Protein 5WOX (pdb70)

Organism: Mycolicibacterium smegmatis (strain ATCC 700084 / mc(2)155) (NCBI:txid246196)

Radius of gyration: 14.68 Å; Cα contacts (8 Å, |Δi|>4): 313; chains: 1; bounding box: 38×28×42 Å

Secondary structure (DSSP, 8-state):
----EEEEEEEESS-HHHHHHHHHBTTTTGGGS--TTEEEEEEEE-SBSTT-EEEEEEEEETTEEEEEEEEEEEETTEEEEEESSSS-EEEEEEEEETTEEEEEEEEE---SS-HHHHHHTS--HHHHHHHHHHHHHHHHHHHH-

InterPro domains:
  IPR014488 Uncharacterised conserved protein UCP017371 [PIRSF017371] (1-144)
  IPR019587 Polyketide cyclase/dehydrase [PF10604] (4-144)
  IPR023393 START-like domain superfamily [G3DSA:3.30.530.20] (7-145)

Solvent-accessible surface area: 7552 Å² total; per-residue (Å²): 244,71,132,73,23,2,56,22,80,30,127,4,94,19,114,20,47,52,0,23,55,10,9,14,28,1,78,84,12,9,42,150,3,38,16,114,35,20,72,60,45,103,36,94,104,54,0,141,16,68,42,2,20,0,29,12,115,7,80,22,75,189,80,80,69,20,83,6,82,1,60,3,64,34,64,66,90,37,0,44,8,110,14,73,82,37,77,16,42,6,36,4,53,2,43,103,36,85,152,11,1,19,0,62,1,64,3,24,50,54,44,124,56,52,59,151,27,8,96,108,152,46,26,28,5,128,17,2,119,104,0,14,55,54,0,0,78,47,0,58,114,67,38,78,109

Structure (mmCIF, N/CA/C/O backbone):
data_5WOX
#
_entry.id   5WOX
#
loop_
_atom_site.group_PDB
_atom_site.id
_atom_site.type_symbol
_atom_site.label_atom_id
_atom_site.label_alt_id
_atom_site.label_comp_id
_atom_site.label_asym_id
_atom_site.label_entity_id
_atom_site.label_seq_id
_atom_site.pdbx_PDB_ins_code
_atom_site.Cartn_x
_atom_site.Cartn_y
_atom_site.Cartn_z
_atom_site.occupancy
_atom_site.B_iso_or_equiv
_atom_site.auth_seq_id
_atom_site.auth_comp_id
_atom_site.auth_asym_id
_atom_site.auth_atom_id
_atom_site.pdbx_PDB_model_num
ATOM 1 N N . MET A 1 1 ? -0.847 9.769 4.693 1.00 0.00 1 MET A N 1
ATOM 2 C CA . MET A 1 1 ? 0.315 9.025 4.224 1.00 0.00 1 MET A CA 1
ATOM 3 C C . MET A 1 1 ? 1.044 8.355 5.381 1.00 0.00 1 MET A C 1
ATOM 4 O O . MET A 1 1 ? 1.401 9.007 6.363 1.00 0.00 1 MET A O 1
ATOM 20 N N . GLY A 1 2 ? 1.264 7.050 5.260 1.00 0.00 2 GLY A N 1
ATOM 21 C CA . GLY A 1 2 ? 1.960 6.291 6.292 1.00 0.00 2 GLY A CA 1
ATOM 22 C C . GLY A 1 2 ? 3.442 6.153 5.968 1.00 0.00 2 GLY A C 1
ATOM 23 O O . GLY A 1 2 ? 3.983 6.904 5.157 1.00 0.00 2 GLY A O 1
ATOM 27 N N . GLN A 1 3 ? 4.094 5.188 6.608 1.00 0.00 3 GLN A N 1
ATOM 28 C CA . GLN A 1 3 ? 5.515 4.948 6.387 1.00 0.00 3 GLN A CA 1
ATOM 29 C C . GLN A 1 3 ? 5.892 3.514 6.739 1.00 0.00 3 GLN A C 1
ATOM 30 O O . GLN A 1 3 ? 5.461 2.982 7.761 1.00 0.00 3 GLN A O 1
ATOM 44 N N . VAL A 1 4 ? 6.700 2.894 5.886 1.00 0.00 4 VAL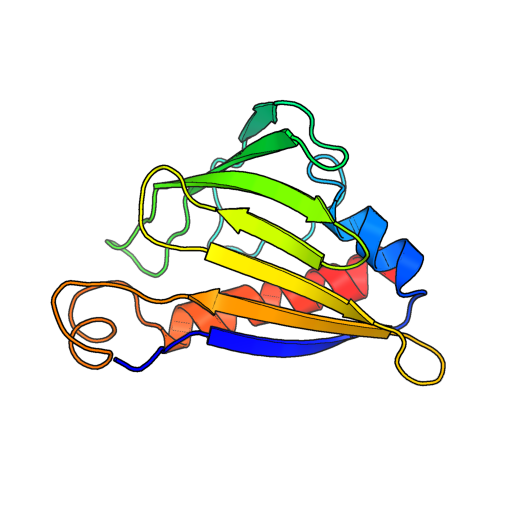 A N 1
ATOM 45 C CA . VAL A 1 4 ? 7.205 1.551 6.146 1.00 0.00 4 VAL A CA 1
ATOM 46 C C . VAL A 1 4 ? 8.726 1.512 6.079 1.00 0.00 4 VAL A C 1
ATOM 47 O O . VAL A 1 4 ? 9.344 2.268 5.329 1.00 0.00 4 VAL A O 1
ATOM 60 N N . SER A 1 5 ? 9.326 0.626 6.867 1.00 0.00 5 SER A N 1
ATOM 61 C CA . SER A 1 5 ? 10.777 0.578 7.002 1.00 0.00 5 SER A CA 1
ATOM 62 C C . SER A 1 5 ? 11.224 -0.704 7.693 1.00 0.00 5 SER A C 1
ATOM 63 O O . SER A 1 5 ? 10.433 -1.366 8.365 1.00 0.00 5 SER A O 1
ATOM 71 N N . ALA A 1 6 ? 12.496 -1.049 7.523 1.00 0.00 6 ALA A N 1
ATOM 72 C CA . ALA A 1 6 ? 13.080 -2.187 8.221 1.00 0.00 6 ALA A CA 1
ATOM 73 C C . ALA A 1 6 ? 13.692 -1.764 9.550 1.00 0.00 6 ALA A C 1
ATOM 74 O O . ALA A 1 6 ? 14.701 -1.060 9.584 1.00 0.00 6 ALA A O 1
ATOM 81 N N . VAL A 1 7 ? 13.075 -2.197 10.645 1.00 0.00 7 VAL A N 1
ATOM 82 C CA . VAL A 1 7 ? 13.505 -1.791 11.978 1.00 0.00 7 VAL A CA 1
ATOM 83 C C . VAL A 1 7 ? 13.980 -2.988 12.791 1.00 0.00 7 VAL A C 1
ATOM 84 O O . VAL A 1 7 ? 13.284 -3.999 12.890 1.00 0.00 7 VAL A O 1
ATOM 97 N N . SER A 1 8 ? 15.169 -2.868 13.372 1.00 0.00 8 SER A N 1
ATOM 98 C CA . SER A 1 8 ? 15.679 -3.880 14.289 1.00 0.00 8 SER A CA 1
ATOM 99 C C . SER A 1 8 ? 16.552 -3.254 15.369 1.00 0.00 8 SER A C 1
ATOM 100 O O . SER A 1 8 ? 17.380 -2.388 15.087 1.00 0.00 8 SER A O 1
ATOM 108 N N . THR A 1 9 ? 16.363 -3.699 16.607 1.00 0.00 9 THR A N 1
ATOM 109 C CA . THR A 1 9 ? 17.163 -3.215 17.726 1.00 0.00 9 THR A CA 1
ATOM 110 C C . THR A 1 9 ? 18.028 -4.327 18.306 1.00 0.00 9 THR A C 1
ATOM 111 O O . THR A 1 9 ? 17.525 -5.388 18.675 1.00 0.00 9 THR A O 1
ATOM 122 N N . VAL A 1 10 ? 19.330 -4.077 18.384 1.00 0.00 10 VAL A N 1
ATOM 123 C CA . VAL A 1 10 ? 20.274 -5.074 18.875 1.00 0.00 10 VAL A CA 1
ATOM 124 C C . VAL A 1 10 ? 21.030 -4.564 20.095 1.00 0.00 10 VAL A C 1
ATOM 125 O O . VAL A 1 10 ? 21.539 -3.443 20.097 1.00 0.00 10 VAL A O 1
ATOM 138 N N . LEU A 1 11 ? 21.100 -5.393 21.131 1.00 0.00 11 LEU A N 1
ATOM 139 C CA . LEU A 1 11 ? 21.837 -5.046 22.341 1.00 0.00 11 LEU A CA 1
ATOM 140 C C . LEU A 1 11 ? 23.338 -5.207 22.136 1.00 0.00 11 LEU A C 1
ATOM 141 O O . LEU A 1 11 ? 23.791 -6.170 21.518 1.00 0.00 11 LEU A O 1
ATOM 157 N N . ILE A 1 12 ? 24.106 -4.257 22.659 1.00 0.00 12 ILE A N 1
ATOM 158 C CA . ILE A 1 12 ? 25.556 -4.273 22.506 1.00 0.00 12 ILE A CA 1
ATOM 159 C C . ILE A 1 12 ? 26.253 -4.165 23.856 1.00 0.00 12 ILE A C 1
ATOM 160 O O . ILE A 1 12 ? 25.920 -3.304 24.671 1.00 0.00 12 ILE A O 1
ATOM 176 N N . ASN A 1 13 ? 27.222 -5.044 24.088 1.00 0.00 13 ASN A N 1
ATOM 177 C CA . ASN A 1 13 ? 28.004 -5.017 25.318 1.00 0.00 13 ASN A CA 1
ATOM 178 C C . ASN A 1 13 ? 29.104 -3.966 25.248 1.00 0.00 13 ASN A C 1
ATOM 179 O O . ASN A 1 13 ? 30.291 -4.294 25.258 1.00 0.00 13 ASN A O 1
ATOM 190 N N . ALA A 1 14 ? 28.704 -2.701 25.177 1.00 0.00 14 ALA A N 1
ATOM 191 C CA . ALA A 1 14 ? 29.656 -1.601 25.068 1.00 0.00 14 ALA A CA 1
ATOM 192 C C . ALA A 1 14 ? 28.984 -0.263 25.347 1.00 0.00 14 ALA A C 1
ATOM 193 O O . ALA A 1 14 ? 27.778 -0.110 25.155 1.00 0.00 14 ALA A O 1
ATOM 200 N N . GLU A 1 15 ? 29.773 0.706 25.800 1.00 0.00 15 GLU A N 1
ATOM 201 C CA . GLU A 1 15 ? 29.273 2.055 26.033 1.00 0.00 15 GLU A CA 1
ATOM 202 C C . GLU A 1 15 ? 28.627 2.627 24.777 1.00 0.00 15 GLU A C 1
ATOM 203 O O . GLU A 1 15 ? 29.185 2.534 23.683 1.00 0.00 15 GLU A O 1
ATOM 215 N N . PRO A 1 16 ? 27.449 3.219 24.941 1.00 0.00 16 PRO A N 1
ATOM 216 C CA . PRO A 1 16 ? 26.680 3.721 23.808 1.00 0.00 16 PRO A CA 1
ATOM 217 C C . PRO A 1 16 ? 27.399 4.876 23.123 1.00 0.00 16 PRO A C 1
ATOM 218 O O . PRO A 1 16 ? 27.245 5.089 21.920 1.00 0.00 16 PRO A O 1
ATOM 229 N N . ALA A 1 17 ? 28.185 5.619 23.894 1.00 0.00 17 ALA A N 1
ATOM 230 C CA . ALA A 1 17 ? 29.020 6.679 23.342 1.00 0.00 17 ALA A CA 1
ATOM 231 C C . ALA A 1 17 ? 30.117 6.109 22.452 1.00 0.00 17 ALA A C 1
ATOM 232 O O . ALA A 1 17 ? 30.423 6.663 21.396 1.00 0.00 17 ALA A O 1
ATOM 239 N N . ALA A 1 18 ? 30.706 5.000 22.885 1.00 0.00 18 ALA A N 1
ATOM 240 C CA . ALA A 1 18 ? 31.722 4.314 22.095 1.00 0.00 18 ALA A CA 1
ATOM 241 C C . ALA A 1 18 ? 31.127 3.728 20.822 1.00 0.00 18 ALA A C 1
ATOM 242 O O . ALA A 1 18 ? 31.741 3.780 19.756 1.00 0.00 18 ALA A O 1
ATOM 249 N N . VAL A 1 19 ? 29.927 3.169 20.938 1.00 0.00 19 VAL A N 1
ATOM 250 C CA . VAL A 1 19 ? 29.220 2.624 19.785 1.00 0.00 19 VAL A CA 1
ATOM 251 C C . VAL A 1 19 ? 28.849 3.723 18.798 1.00 0.00 19 VAL A C 1
ATOM 252 O O . VAL A 1 19 ? 28.936 3.536 17.584 1.00 0.00 19 VAL A O 1
ATOM 265 N N . LEU A 1 20 ? 28.434 4.870 19.325 1.00 0.00 20 LEU A N 1
ATOM 266 C CA . LEU A 1 20 ? 28.133 6.030 18.495 1.00 0.00 20 LEU A CA 1
ATOM 267 C C . LEU A 1 20 ? 29.341 6.442 17.664 1.00 0.00 20 LEU A C 1
ATOM 268 O O . LEU A 1 20 ? 29.235 6.645 16.455 1.00 0.00 20 LEU A O 1
ATOM 284 N N . ALA A 1 21 ? 30.490 6.565 18.321 1.00 0.00 21 ALA A N 1
ATOM 285 C CA . ALA A 1 21 ? 31.737 6.873 17.631 1.00 0.00 21 ALA A CA 1
ATOM 286 C C . ALA A 1 21 ? 32.071 5.808 16.595 1.00 0.00 21 ALA A C 1
ATOM 287 O O . ALA A 1 21 ? 32.507 6.120 15.487 1.00 0.00 21 ALA A O 1
ATOM 294 N N . ALA A 1 22 ? 31.863 4.547 16.961 1.00 0.00 22 ALA A N 1
ATOM 295 C CA . ALA A 1 22 ? 32.122 3.434 16.056 1.00 0.00 22 ALA A CA 1
ATOM 296 C C . ALA A 1 22 ? 31.252 3.525 14.809 1.00 0.00 22 ALA A C 1
ATOM 297 O O . ALA A 1 22 ? 31.709 3.243 13.701 1.00 0.00 22 ALA A O 1
ATOM 304 N N . ILE A 1 23 ? 29.998 3.919 14.995 1.00 0.00 23 ILE A N 1
ATOM 305 C CA . ILE A 1 23 ? 29.084 4.122 13.877 1.00 0.00 23 ILE A CA 1
ATOM 306 C C . ILE A 1 23 ? 29.546 5.270 12.990 1.00 0.00 23 ILE A C 1
ATOM 307 O O . ILE A 1 23 ? 29.488 5.181 11.763 1.00 0.00 23 ILE A O 1
ATOM 323 N N . SER A 1 24 ? 30.004 6.349 13.616 1.00 0.00 24 SER A N 1
ATOM 324 C CA . SER A 1 24 ? 30.469 7.521 12.884 1.00 0.00 24 SER A CA 1
ATOM 325 C C . SER A 1 24 ? 31.815 7.258 12.222 1.00 0.00 24 SER A C 1
ATOM 326 O O . SER A 1 24 ? 32.248 8.014 11.352 1.00 0.00 24 SER A O 1
ATOM 334 N N . ASP A 1 25 ? 32.474 6.182 12.639 1.00 0.00 25 ASP A N 1
ATOM 335 C CA . ASP A 1 25 ? 33.708 5.743 11.998 1.00 0.00 25 ASP A CA 1
ATOM 336 C C . ASP A 1 25 ? 33.418 4.904 10.761 1.00 0.00 25 ASP A C 1
ATOM 337 O O . ASP A 1 25 ? 33.004 3.749 10.865 1.00 0.00 25 ASP A O 1
ATOM 346 N N . TYR A 1 26 ? 33.637 5.490 9.589 1.00 0.00 26 TYR A N 1
ATOM 347 C CA . TYR A 1 26 ? 33.369 4.808 8.328 1.00 0.00 26 TYR A CA 1
ATOM 348 C C . TYR A 1 26 ? 34.662 4.380 7.647 1.00 0.00 26 TYR A C 1
ATOM 349 O O . TYR A 1 26 ? 34.703 4.195 6.431 1.00 0.00 26 TYR A O 1
ATOM 367 N N . GLN A 1 27 ? 35.718 4.224 8.438 1.00 0.00 27 GLN A N 1
ATOM 368 C CA . GLN A 1 27 ? 37.044 3.945 7.900 1.00 0.00 27 GLN A CA 1
ATOM 369 C C . GLN A 1 27 ? 37.582 2.618 8.421 1.00 0.00 27 GLN A C 1
ATOM 370 O O . GLN A 1 27 ? 38.130 1.818 7.662 1.00 0.00 27 GLN A O 1
ATOM 384 N N . THR A 1 28 ? 37.422 2.390 9.720 1.00 0.00 28 THR A N 1
ATOM 385 C CA . THR A 1 28 ? 38.014 1.228 10.372 1.00 0.00 28 THR A CA 1
ATOM 386 C C . THR A 1 28 ? 36.942 0.320 10.960 1.00 0.00 28 THR A C 1
ATOM 387 O O . THR A 1 28 ? 37.189 -0.856 11.229 1.00 0.00 28 THR A O 1
ATOM 398 N N . VAL A 1 29 ? 35.749 0.872 11.157 1.00 0.00 29 VAL A N 1
ATOM 399 C CA . VAL A 1 29 ? 34.644 0.119 11.737 1.00 0.00 29 VAL A CA 1
ATOM 400 C C . VAL A 1 29 ? 33.658 -0.327 10.665 1.00 0.00 29 VAL A C 1
ATOM 401 O O . VAL A 1 29 ? 33.356 -1.514 10.541 1.00 0.00 29 VAL A O 1
ATOM 414 N N . ARG A 1 30 ? 33.159 0.632 9.892 1.00 0.00 30 ARG A N 1
ATOM 415 C CA . ARG A 1 30 ? 32.051 0.380 8.978 1.00 0.00 30 ARG A CA 1
ATOM 416 C C . ARG A 1 30 ? 32.374 -0.761 8.022 1.00 0.00 30 ARG A C 1
ATOM 417 O O . ARG A 1 30 ? 31.558 -1.659 7.814 1.00 0.00 30 ARG A O 1
ATOM 438 N N . PRO A 1 31 ? 33.569 -0.720 7.442 1.00 0.00 31 PRO A N 1
ATOM 439 C CA . PRO A 1 31 ? 33.952 -1.675 6.409 1.00 0.00 31 PRO A CA 1
ATOM 440 C C . PRO A 1 31 ? 34.470 -2.970 7.021 1.00 0.00 31 PRO A C 1
ATOM 441 O O . PRO A 1 31 ? 34.962 -3.849 6.314 1.00 0.00 31 PRO A O 1
ATOM 452 N N . LYS A 1 32 ? 34.358 -3.081 8.340 1.00 0.00 32 LYS A N 1
ATOM 453 C CA . LYS A 1 32 ? 34.736 -4.302 9.041 1.00 0.00 32 LYS A CA 1
ATOM 454 C C . LYS A 1 32 ? 33.518 -4.992 9.642 1.00 0.00 32 LYS A C 1
ATOM 455 O O . LYS A 1 32 ? 33.631 -6.063 10.239 1.00 0.00 32 LYS A O 1
ATOM 474 N N . ILE A 1 33 ? 32.354 -4.373 9.481 1.00 0.00 33 ILE A N 1
ATOM 475 C CA . ILE A 1 33 ? 31.116 -4.914 10.029 1.00 0.00 33 ILE A CA 1
ATOM 476 C C . ILE A 1 33 ? 30.097 -5.181 8.928 1.00 0.00 33 ILE A C 1
ATOM 477 O O . ILE A 1 33 ? 28.919 -5.412 9.202 1.00 0.00 33 ILE A O 1
ATOM 493 N N . LEU A 1 34 ? 30.557 -5.148 7.682 1.00 0.00 34 LEU A N 1
ATOM 494 C CA . LEU A 1 34 ? 29.679 -5.351 6.536 1.00 0.00 34 LEU A CA 1
ATOM 495 C C . LEU A 1 34 ? 29.403 -6.831 6.309 1.00 0.00 34 LEU A C 1
ATOM 496 O O . LEU A 1 34 ? 30.256 -7.679 6.573 1.00 0.00 34 LEU A O 1
ATOM 512 N N . SER A 1 35 ? 28.207 -7.136 5.818 1.00 0.00 35 SER A N 1
ATOM 513 C CA . SER A 1 35 ? 27.844 -8.508 5.480 1.00 0.00 35 SER A CA 1
ATOM 514 C C . SER A 1 35 ? 28.336 -8.881 4.087 1.00 0.00 35 SER A C 1
ATOM 515 O O . SER A 1 35 ? 28.964 -8.073 3.403 1.00 0.00 35 SER A O 1
ATOM 523 N N . SER A 1 36 ? 28.045 -10.109 3.672 1.00 0.00 36 SER A N 1
ATOM 524 C CA . SER A 1 36 ? 28.491 -10.605 2.376 1.00 0.00 36 SER A CA 1
ATOM 525 C C . SER A 1 36 ? 27.695 -9.974 1.241 1.00 0.00 36 SER A C 1
ATOM 526 O O . SER A 1 36 ? 28.002 -10.178 0.066 1.00 0.00 36 SER A O 1
ATOM 534 N N . HIS A 1 37 ? 26.671 -9.207 1.598 1.00 0.00 37 HIS A N 1
ATOM 535 C CA . HIS A 1 37 ? 25.829 -8.543 0.610 1.00 0.00 37 HIS A CA 1
ATOM 536 C C . HIS A 1 37 ? 26.413 -7.196 0.206 1.00 0.00 37 HIS A C 1
ATOM 537 O O . HIS A 1 37 ? 25.907 -6.536 -0.702 1.00 0.00 37 HIS A O 1
ATOM 551 N N . TYR A 1 38 ? 27.482 -6.792 0.884 1.00 0.00 38 TYR A N 1
ATOM 552 C CA . TYR A 1 38 ? 28.154 -5.534 0.578 1.00 0.00 38 TYR A CA 1
ATOM 553 C C . TYR A 1 38 ? 29.383 -5.764 -0.292 1.00 0.00 38 TYR A C 1
ATOM 554 O O . TYR A 1 38 ? 30.104 -6.746 -0.117 1.00 0.00 38 TYR A O 1
ATOM 572 N N . SER A 1 39 ? 29.615 -4.853 -1.230 1.00 0.00 39 SER A N 1
ATOM 573 C CA . SER A 1 39 ? 30.791 -4.921 -2.090 1.00 0.00 39 SER A CA 1
ATOM 574 C C . SER A 1 39 ? 31.112 -3.560 -2.694 1.00 0.00 39 SER A C 1
ATOM 575 O O . SER A 1 39 ? 30.212 -2.777 -2.997 1.00 0.00 39 SER A O 1
ATOM 583 N N . GLY A 1 40 ? 32.400 -3.285 -2.868 1.00 0.00 40 GLY A N 1
ATOM 584 C CA . GLY A 1 40 ? 32.839 -2.075 -3.552 1.00 0.00 40 GLY A CA 1
ATOM 585 C C . GLY A 1 40 ? 32.718 -0.855 -2.648 1.00 0.00 40 GLY A C 1
ATOM 586 O O . GLY A 1 40 ? 32.488 0.259 -3.119 1.00 0.00 40 GLY A O 1
ATOM 590 N N . TYR A 1 41 ? 32.874 -1.072 -1.346 1.00 0.00 41 TYR A N 1
ATOM 591 C CA . TYR A 1 41 ? 32.800 0.012 -0.375 1.00 0.00 41 TYR A CA 1
ATOM 592 C C . TYR A 1 41 ? 33.940 1.004 -0.567 1.00 0.00 41 TYR A C 1
ATOM 593 O O . TYR A 1 41 ? 35.110 0.622 -0.591 1.00 0.00 41 TYR A O 1
ATOM 611 N N . GLN A 1 42 ? 33.592 2.279 -0.705 1.00 0.00 42 GLN A N 1
ATOM 612 C CA . GLN A 1 42 ? 34.588 3.331 -0.873 1.00 0.00 42 GLN A CA 1
ATOM 613 C C . GLN A 1 42 ? 34.145 4.621 -0.194 1.00 0.00 42 GLN A C 1
ATOM 614 O O . GLN A 1 42 ? 33.082 5.161 -0.501 1.00 0.00 42 GLN A O 1
ATOM 628 N N . VAL A 1 43 ? 34.966 5.110 0.729 1.00 0.00 43 VAL A N 1
ATOM 629 C CA . VAL A 1 43 ? 34.745 6.418 1.335 1.00 0.00 43 VAL A CA 1
ATOM 630 C C . VAL A 1 43 ? 35.122 7.539 0.375 1.00 0.00 43 VAL A C 1
ATOM 631 O O . VAL A 1 43 ? 36.227 7.561 -0.166 1.00 0.00 43 VAL A O 1
ATOM 644 N N . LEU A 1 44 ? 34.197 8.470 0.169 1.00 0.00 44 LEU A N 1
ATOM 645 C CA . LEU A 1 44 ? 34.399 9.553 -0.786 1.00 0.00 44 LEU A CA 1
ATOM 646 C C . LEU A 1 44 ? 34.813 10.839 -0.082 1.00 0.00 44 LEU A C 1
ATOM 647 O O . LEU A 1 44 ? 35.590 11.629 -0.619 1.00 0.00 44 LEU A O 1
ATOM 663 N N . GLU A 1 45 ? 34.292 11.042 1.123 1.00 0.00 45 GLU A N 1
ATOM 664 C CA . GLU A 1 45 ? 34.612 12.230 1.906 1.00 0.00 45 GLU A CA 1
ATOM 665 C C . GLU A 1 45 ? 34.596 11.927 3.398 1.00 0.00 45 GLU A C 1
ATOM 666 O O . GLU A 1 45 ? 33.692 11.254 3.895 1.00 0.00 45 GLU A O 1
ATOM 678 N N . GLY A 1 46 ? 35.600 12.427 4.109 1.00 0.00 46 GLY A N 1
ATOM 679 C CA . GLY A 1 46 ? 35.634 12.327 5.564 1.00 0.00 46 GLY A CA 1
ATOM 680 C C . GLY A 1 46 ? 35.840 10.886 6.012 1.00 0.00 46 GLY A C 1
ATOM 681 O O . GLY A 1 46 ? 36.842 10.256 5.670 1.00 0.00 46 GLY A O 1
ATOM 685 N N . GLY A 1 47 ? 34.887 10.368 6.779 1.00 0.00 47 GLY A N 1
ATOM 686 C CA . GLY A 1 47 ? 34.983 9.014 7.311 1.00 0.00 47 GLY A CA 1
ATOM 687 C C . GLY A 1 47 ? 34.947 9.017 8.834 1.00 0.00 47 GLY A C 1
ATOM 688 O O . GLY A 1 47 ? 34.959 7.962 9.468 1.00 0.00 47 GLY A O 1
ATOM 692 N N . GLN A 1 48 ? 34.903 10.210 9.417 1.00 0.00 48 GLN A N 1
ATOM 693 C CA . GLN A 1 48 ? 34.907 10.355 10.868 1.00 0.00 48 GLN A CA 1
ATOM 694 C C . GLN A 1 48 ? 33.966 11.467 11.314 1.00 0.00 48 GLN A C 1
ATOM 695 O O . GLN A 1 48 ? 34.403 12.573 11.630 1.00 0.00 48 GLN A O 1
ATOM 709 N N . GLY A 1 49 ? 32.672 11.166 11.336 1.00 0.00 49 GLY A N 1
ATOM 710 C CA . GLY A 1 49 ? 31.680 12.090 11.872 1.00 0.00 49 GLY A CA 1
ATOM 711 C C . GLY A 1 49 ? 30.819 12.679 10.762 1.00 0.00 49 GLY A C 1
ATOM 712 O O . GLY A 1 49 ? 30.814 12.181 9.637 1.00 0.00 49 GLY A O 1
ATOM 716 N N . ALA A 1 50 ? 30.092 13.743 11.086 1.00 0.00 50 ALA A N 1
ATOM 717 C CA . ALA A 1 50 ? 29.149 14.341 10.148 1.00 0.00 50 ALA A CA 1
ATOM 718 C C . ALA A 1 50 ? 29.870 14.935 8.945 1.00 0.00 50 ALA A C 1
ATOM 719 O O . ALA A 1 50 ? 30.963 15.485 9.075 1.00 0.00 50 ALA A O 1
ATOM 726 N N . GLY A 1 51 ? 29.251 14.821 7.775 1.00 0.00 51 GLY A N 1
ATOM 727 C CA . GLY A 1 51 ? 29.851 15.311 6.540 1.00 0.00 51 GLY A CA 1
ATOM 728 C C . GLY A 1 51 ? 30.494 14.176 5.753 1.00 0.00 51 GLY A C 1
ATOM 729 O O . GLY A 1 51 ? 30.877 14.350 4.596 1.00 0.00 51 GLY A O 1
ATOM 733 N N . THR A 1 52 ? 30.611 13.014 6.387 1.00 0.00 52 THR A N 1
ATOM 734 C CA . THR A 1 52 ? 31.163 11.835 5.731 1.00 0.00 52 THR A CA 1
ATOM 735 C C . THR A 1 52 ? 30.292 11.399 4.559 1.00 0.00 52 THR A C 1
ATOM 736 O O . THR A 1 52 ? 29.068 11.334 4.673 1.00 0.00 52 THR A O 1
ATOM 747 N N . VAL A 1 53 ? 30.931 11.100 3.433 1.00 0.00 53 VAL A N 1
ATOM 748 C CA . VAL A 1 53 ? 30.239 10.512 2.292 1.00 0.00 53 VAL A CA 1
ATOM 749 C C . VAL A 1 53 ? 30.905 9.215 1.853 1.00 0.00 53 VAL A C 1
ATOM 750 O O . VAL A 1 53 ? 32.124 9.154 1.695 1.00 0.00 53 VAL A O 1
ATOM 763 N N . ALA A 1 54 ? 30.097 8.178 1.657 1.00 0.00 54 ALA A N 1
ATOM 764 C CA . ALA A 1 54 ? 30.611 6.869 1.271 1.00 0.00 54 ALA A CA 1
ATOM 765 C C . ALA A 1 54 ? 29.647 6.154 0.333 1.00 0.00 54 ALA A C 1
ATOM 766 O O . ALA A 1 54 ? 28.439 6.390 0.370 1.00 0.00 54 ALA A O 1
ATOM 773 N N . THR A 1 55 ? 30.188 5.279 -0.508 1.00 0.00 55 THR A N 1
ATOM 774 C CA . THR A 1 55 ? 29.390 4.591 -1.516 1.00 0.00 55 THR A CA 1
ATOM 775 C C . THR A 1 55 ? 29.730 3.107 -1.569 1.00 0.00 55 THR A C 1
ATOM 776 O O . THR A 1 55 ? 30.869 2.712 -1.317 1.00 0.00 55 THR A O 1
ATOM 787 N N . TRP A 1 56 ? 28.737 2.289 -1.899 1.00 0.00 56 TRP A N 1
ATOM 788 C CA . TRP A 1 56 ? 28.923 0.844 -1.961 1.00 0.00 56 TRP A CA 1
ATOM 789 C C . TRP A 1 56 ? 27.784 0.173 -2.717 1.00 0.00 56 TRP A C 1
ATOM 790 O O . TRP A 1 56 ? 26.748 0.788 -2.970 1.00 0.00 56 TRP A O 1
ATOM 811 N N . LYS A 1 57 ? 27.982 -1.090 -3.077 1.00 0.00 57 LYS A N 1
ATOM 812 C CA . LYS A 1 57 ? 26.927 -1.886 -3.693 1.00 0.00 57 LYS A CA 1
ATOM 813 C C . LYS A 1 57 ? 26.280 -2.822 -2.680 1.00 0.00 57 LYS A C 1
ATOM 814 O O . LYS A 1 57 ? 26.968 -3.473 -1.894 1.00 0.00 57 LYS A O 1
ATOM 833 N N . LEU A 1 58 ? 24.953 -2.884 -2.704 1.00 0.00 58 LEU A N 1
ATOM 834 C CA . LEU A 1 58 ? 24.213 -3.803 -1.846 1.00 0.00 58 LEU A CA 1
ATOM 835 C C . LEU A 1 58 ? 23.421 -4.809 -2.671 1.00 0.00 58 LEU A C 1
ATOM 836 O O . LEU A 1 58 ? 22.441 -4.454 -3.327 1.00 0.00 58 LEU A O 1
ATOM 852 N N . GLN A 1 59 ? 23.850 -6.066 -2.634 1.00 0.00 59 GLN A N 1
ATOM 853 C CA . GLN A 1 59 ? 23.265 -7.100 -3.478 1.00 0.00 59 GLN A CA 1
ATOM 854 C C . GLN A 1 59 ? 22.283 -7.961 -2.694 1.00 0.00 59 GLN A C 1
ATOM 855 O O . GLN A 1 59 ? 22.684 -8.859 -1.953 1.00 0.00 59 GLN A O 1
ATOM 869 N N . ALA A 1 60 ? 20.995 -7.683 -2.861 1.00 0.00 60 ALA A N 1
ATOM 870 C CA . ALA A 1 60 ? 19.951 -8.464 -2.208 1.00 0.00 60 ALA A CA 1
ATOM 871 C C . ALA A 1 60 ? 19.864 -9.867 -2.794 1.00 0.00 60 ALA A C 1
ATOM 872 O O . ALA A 1 60 ? 19.691 -10.845 -2.067 1.00 0.00 60 ALA A O 1
ATOM 879 N N . THR A 1 61 ? 19.986 -9.960 -4.114 1.00 0.00 61 THR A N 1
ATOM 880 C CA . THR A 1 61 ? 20.049 -11.251 -4.789 1.00 0.00 61 THR A CA 1
ATOM 881 C C . THR A 1 61 ? 20.770 -11.140 -6.126 1.00 0.00 61 THR A C 1
ATOM 882 O O . THR A 1 61 ? 21.381 -10.115 -6.429 1.00 0.00 61 THR A O 1
ATOM 893 N N . LYS A 1 62 ? 20.694 -12.200 -6.924 1.00 0.00 62 LYS A N 1
ATOM 894 C CA . LYS A 1 62 ? 21.496 -12.305 -8.137 1.00 0.00 62 LYS A CA 1
ATOM 895 C C . LYS A 1 62 ? 21.435 -11.019 -8.951 1.00 0.00 62 LYS A C 1
ATOM 896 O O . LYS A 1 62 ? 22.465 -10.426 -9.272 1.00 0.00 62 LYS A O 1
ATOM 915 N N . SER A 1 63 ? 20.221 -10.592 -9.282 1.00 0.00 63 SER A N 1
ATOM 916 C CA . SER A 1 63 ? 20.026 -9.454 -10.172 1.00 0.00 63 SER A CA 1
ATOM 917 C C . SER A 1 63 ? 19.352 -8.296 -9.446 1.00 0.00 63 SER A C 1
ATOM 918 O O . SER A 1 63 ? 18.530 -7.584 -10.022 1.00 0.00 63 SER A O 1
ATOM 926 N N . ARG A 1 64 ? 19.706 -8.113 -8.178 1.00 0.00 64 ARG A N 1
ATOM 927 C CA . ARG A 1 64 ? 19.261 -6.951 -7.419 1.00 0.00 64 ARG A CA 1
ATOM 928 C C . ARG A 1 64 ? 20.419 -6.308 -6.666 1.00 0.00 64 ARG A C 1
ATOM 929 O O . ARG A 1 64 ? 20.705 -6.668 -5.524 1.00 0.00 64 ARG A O 1
ATOM 950 N N . VAL A 1 65 ? 21.081 -5.355 -7.312 1.00 0.00 65 VAL A N 1
ATOM 951 C CA . VAL A 1 65 ? 22.178 -4.625 -6.687 1.00 0.00 65 VAL A CA 1
ATOM 952 C C . VAL A 1 65 ? 21.864 -3.138 -6.588 1.00 0.00 65 VAL A C 1
ATOM 953 O O . VAL A 1 65 ? 21.586 -2.485 -7.594 1.00 0.00 65 VAL A O 1
ATOM 966 N N . ARG A 1 66 ? 21.911 -2.608 -5.371 1.00 0.00 66 ARG A N 1
ATOM 967 C CA . ARG A 1 66 ? 21.639 -1.195 -5.139 1.00 0.00 66 ARG A CA 1
ATOM 968 C C . ARG A 1 66 ? 22.930 -0.392 -5.052 1.00 0.00 66 ARG A C 1
ATOM 969 O O . ARG A 1 66 ? 23.804 -0.690 -4.238 1.00 0.00 66 ARG A O 1
ATOM 990 N N . ASP A 1 67 ? 23.045 0.628 -5.896 1.00 0.00 67 ASP A N 1
ATOM 991 C CA . ASP A 1 67 ? 24.187 1.534 -5.853 1.00 0.00 67 ASP A CA 1
ATOM 992 C C . ASP A 1 67 ? 23.960 2.657 -4.849 1.00 0.00 67 ASP A C 1
ATOM 993 O O . ASP A 1 67 ? 23.288 3.644 -5.148 1.00 0.00 67 ASP A O 1
ATOM 1002 N N . VAL A 1 68 ? 24.525 2.500 -3.656 1.00 0.00 68 VAL A N 1
ATOM 1003 C CA . VAL A 1 68 ? 24.253 3.414 -2.554 1.00 0.00 68 VAL A CA 1
ATOM 1004 C C . VAL A 1 68 ? 25.320 4.497 -2.459 1.00 0.00 68 VAL A C 1
ATOM 1005 O O . VAL A 1 68 ? 26.516 4.206 -2.474 1.00 0.00 68 VAL A O 1
ATOM 1018 N N . LYS A 1 69 ? 24.881 5.747 -2.361 1.00 0.00 69 LYS A N 1
ATOM 1019 C CA . LYS A 1 69 ? 25.783 6.856 -2.074 1.00 0.00 69 LYS A CA 1
ATOM 1020 C C . LYS A 1 69 ? 25.335 7.624 -0.837 1.00 0.00 69 LYS A C 1
ATOM 1021 O O . LYS A 1 69 ? 24.601 8.608 -0.937 1.00 0.00 69 LYS A O 1
ATOM 1040 N N . ALA A 1 70 ? 25.780 7.170 0.329 1.00 0.00 70 ALA A N 1
ATOM 1041 C CA . ALA A 1 70 ? 25.228 7.638 1.595 1.00 0.00 70 ALA A CA 1
ATOM 1042 C C . ALA A 1 70 ? 25.902 8.927 2.046 1.00 0.00 70 ALA A C 1
ATOM 1043 O O . ALA A 1 70 ? 27.128 9.003 2.127 1.00 0.00 70 ALA A O 1
ATOM 1050 N N . THR A 1 71 ? 25.094 9.940 2.340 1.00 0.00 71 THR A N 1
ATOM 1051 C CA . THR A 1 71 ? 25.578 11.132 3.026 1.00 0.00 71 THR A CA 1
ATOM 1052 C C . THR A 1 71 ? 25.317 11.049 4.525 1.00 0.00 71 THR A C 1
ATOM 1053 O O . THR A 1 71 ? 24.178 10.872 4.958 1.00 0.00 71 THR A O 1
ATOM 1064 N N . VAL A 1 72 ? 26.379 11.177 5.313 1.00 0.00 72 VAL A N 1
ATOM 1065 C CA . VAL A 1 72 ? 26.306 10.914 6.745 1.00 0.00 72 VAL A CA 1
ATOM 1066 C C . VAL A 1 72 ? 26.005 12.188 7.524 1.00 0.00 72 VAL A C 1
ATOM 1067 O O . VAL A 1 72 ? 26.713 13.188 7.396 1.00 0.00 72 VAL A O 1
ATOM 1080 N N . ASP A 1 73 ? 24.951 12.147 8.331 1.00 0.00 73 ASP A N 1
ATOM 1081 C CA . ASP A 1 73 ? 24.615 13.261 9.210 1.00 0.00 73 ASP A CA 1
ATOM 1082 C C . ASP A 1 73 ? 24.604 12.826 10.670 1.00 0.00 73 ASP A C 1
ATOM 1083 O O . ASP A 1 73 ? 23.627 12.251 11.150 1.00 0.00 73 ASP A O 1
ATOM 1092 N N . VAL A 1 74 ? 25.697 13.103 11.373 1.00 0.00 74 VAL A N 1
ATOM 1093 C CA . VAL A 1 74 ? 25.817 12.738 12.779 1.00 0.00 74 VAL A CA 1
ATOM 1094 C C . VAL A 1 74 ? 25.306 13.853 13.683 1.00 0.00 74 VAL A C 1
ATOM 1095 O O . VAL A 1 74 ? 25.786 14.984 13.622 1.00 0.00 74 VAL A O 1
ATOM 1108 N N . ALA A 1 75 ? 24.328 13.526 14.522 1.00 0.00 75 ALA A N 1
ATOM 1109 C CA . ALA A 1 75 ? 23.791 14.482 15.482 1.00 0.00 75 ALA A CA 1
ATOM 1110 C C . ALA A 1 75 ? 23.364 13.789 16.770 1.00 0.00 75 ALA A C 1
ATOM 1111 O O . ALA A 1 75 ? 22.500 12.912 16.757 1.00 0.00 75 ALA A O 1
ATOM 1118 N N . GLY A 1 76 ? 23.974 14.188 17.881 1.00 0.00 76 GLY A N 1
ATOM 1119 C CA . GLY A 1 76 ? 23.692 13.573 19.172 1.00 0.00 76 GLY A CA 1
ATOM 1120 C C . GLY A 1 76 ? 24.164 12.125 19.209 1.00 0.00 76 GLY A C 1
ATOM 1121 O O . GLY A 1 76 ? 25.365 11.853 19.194 1.00 0.00 76 GLY A O 1
ATOM 1125 N N . HIS A 1 77 ? 23.213 11.199 19.257 1.00 0.00 77 HIS A N 1
ATOM 1126 C CA . HIS A 1 77 ? 23.526 9.776 19.204 1.00 0.00 77 HIS A CA 1
ATOM 1127 C C . HIS A 1 77 ? 22.804 9.096 18.048 1.00 0.00 77 HIS A C 1
ATOM 1128 O O . HIS A 1 77 ? 22.615 7.880 18.051 1.00 0.00 77 HIS A O 1
ATOM 1142 N N . THR A 1 78 ? 22.404 9.888 17.059 1.00 0.00 78 THR A N 1
ATOM 1143 C CA . THR A 1 78 ? 21.791 9.353 15.849 1.00 0.00 78 THR A CA 1
ATOM 1144 C C . THR A 1 78 ? 22.622 9.689 14.617 1.00 0.00 78 THR A C 1
ATOM 1145 O O . THR A 1 78 ? 22.928 10.853 14.361 1.00 0.00 78 THR A O 1
ATOM 1156 N N . VAL A 1 79 ? 22.984 8.661 13.856 1.00 0.00 79 VAL A N 1
ATOM 1157 C CA . VAL A 1 79 ? 23.703 8.853 12.602 1.00 0.00 79 VAL A CA 1
ATOM 1158 C C . VAL A 1 79 ? 22.829 8.496 11.406 1.00 0.00 79 VAL A C 1
ATOM 1159 O O . VAL A 1 79 ? 22.396 7.353 11.260 1.00 0.00 79 VAL A O 1
ATOM 1172 N N . ILE A 1 80 ? 22.573 9.481 10.552 1.00 0.00 80 ILE A N 1
ATOM 1173 C CA . ILE A 1 80 ? 21.650 9.308 9.436 1.00 0.00 80 ILE A CA 1
ATOM 1174 C C . ILE A 1 80 ? 22.401 9.115 8.125 1.00 0.00 80 ILE A C 1
ATOM 1175 O O . ILE A 1 80 ? 23.268 9.915 7.772 1.00 0.00 80 ILE A O 1
ATOM 1191 N N . GLU A 1 81 ? 22.062 8.050 7.406 1.00 0.00 81 GLU A N 1
ATOM 1192 C CA . GLU A 1 81 ? 22.669 7.777 6.109 1.00 0.00 81 GLU A CA 1
ATOM 1193 C C . GLU A 1 81 ? 21.663 7.965 4.980 1.00 0.00 81 GLU A C 1
ATOM 1194 O O . GLU A 1 81 ? 20.775 7.136 4.784 1.00 0.00 81 GLU A O 1
ATOM 1206 N N . LYS A 1 82 ? 21.809 9.059 4.240 1.00 0.00 82 LYS A N 1
ATOM 1207 C CA . LYS A 1 82 ? 20.889 9.378 3.156 1.00 0.00 82 LYS A CA 1
ATOM 1208 C C . LYS A 1 82 ? 21.492 9.031 1.801 1.00 0.00 82 LYS A C 1
ATOM 1209 O O . LYS A 1 82 ? 22.479 9.633 1.378 1.00 0.00 82 LYS A O 1
ATOM 1228 N N . ASP A 1 83 ? 20.892 8.058 1.124 1.00 0.00 83 ASP A N 1
ATOM 1229 C CA . ASP A 1 83 ? 21.347 7.653 -0.201 1.00 0.00 83 ASP A CA 1
ATOM 1230 C C . ASP A 1 83 ? 21.009 8.710 -1.245 1.00 0.00 83 ASP A C 1
ATOM 1231 O O . ASP A 1 83 ? 19.844 9.060 -1.434 1.00 0.00 83 ASP A O 1
ATOM 1240 N N . ALA A 1 84 ? 22.035 9.215 -1.922 1.00 0.00 84 ALA A N 1
ATOM 1241 C CA . ALA A 1 84 ? 21.852 10.253 -2.929 1.00 0.00 84 ALA A CA 1
ATOM 1242 C C . ALA A 1 84 ? 21.384 9.661 -4.252 1.00 0.00 84 ALA A C 1
ATOM 1243 O O . ALA A 1 84 ? 20.901 10.378 -5.128 1.00 0.00 84 ALA A O 1
ATOM 1250 N N . ASN A 1 85 ? 21.529 8.348 -4.391 1.00 0.00 85 ASN A N 1
ATOM 1251 C CA . ASN A 1 85 ? 21.230 7.672 -5.648 1.00 0.00 85 ASN A CA 1
ATOM 1252 C C . ASN A 1 85 ? 19.785 7.193 -5.685 1.00 0.00 85 ASN A C 1
ATOM 1253 O O . ASN A 1 85 ? 19.155 7.171 -6.743 1.00 0.00 85 ASN A O 1
ATOM 1264 N N . SER A 1 86 ? 19.264 6.809 -4.525 1.00 0.00 86 SER A N 1
ATOM 1265 C CA . SER A 1 86 ? 17.910 6.276 -4.432 1.00 0.00 86 SER A CA 1
ATOM 1266 C C . SER A 1 86 ? 17.244 6.687 -3.125 1.00 0.00 86 SER A C 1
ATOM 1267 O O . SER A 1 86 ? 17.893 7.230 -2.231 1.00 0.00 86 SER A O 1
ATOM 1275 N N . SER A 1 87 ? 15.946 6.426 -3.020 1.00 0.00 87 SER A N 1
ATOM 1276 C CA . SER A 1 87 ? 15.158 6.900 -1.889 1.00 0.00 87 SER A CA 1
ATOM 1277 C C . SER A 1 87 ? 15.271 5.952 -0.702 1.00 0.00 87 SER A C 1
ATOM 1278 O O . SER A 1 87 ? 14.297 5.306 -0.316 1.00 0.00 87 SER A O 1
ATOM 1286 N N . LEU A 1 88 ? 16.466 5.872 -0.127 1.00 0.00 88 LEU A N 1
ATOM 1287 C CA . LEU A 1 88 ? 16.705 5.015 1.028 1.00 0.00 88 LEU A CA 1
ATOM 1288 C C . LEU A 1 88 ? 17.496 5.747 2.104 1.00 0.00 88 LEU A C 1
ATOM 1289 O O . LEU A 1 88 ? 18.585 6.260 1.847 1.00 0.00 88 LEU A O 1
ATOM 1305 N N . VAL A 1 89 ? 16.941 5.794 3.311 1.00 0.00 89 VAL A N 1
ATOM 1306 C CA . VAL A 1 89 ? 17.617 6.420 4.441 1.00 0.00 89 VAL A CA 1
ATOM 1307 C C . VAL A 1 89 ? 17.716 5.463 5.622 1.00 0.00 89 VAL A C 1
ATOM 1308 O O . VAL A 1 89 ? 16.720 4.873 6.040 1.00 0.00 89 VAL A O 1
ATOM 1321 N N . SER A 1 90 ? 18.923 5.315 6.158 1.00 0.00 90 SER A N 1
ATOM 1322 C CA . SER A 1 90 ? 19.149 4.451 7.310 1.00 0.00 90 SER A CA 1
ATOM 1323 C C . SER A 1 90 ? 19.478 5.266 8.554 1.00 0.00 90 SER A C 1
ATOM 1324 O O . SER A 1 90 ? 20.424 6.054 8.559 1.00 0.00 90 SER A O 1
ATOM 1332 N N . ASN A 1 91 ? 18.693 5.071 9.608 1.00 0.00 91 ASN A N 1
ATOM 1333 C CA . ASN A 1 91 ? 18.914 5.770 10.868 1.00 0.00 91 ASN A CA 1
ATOM 1334 C C . ASN A 1 91 ? 19.646 4.885 11.869 1.00 0.00 91 ASN A C 1
ATOM 1335 O O . ASN A 1 91 ? 19.234 3.755 12.130 1.00 0.00 91 ASN A O 1
ATOM 1346 N N . TRP A 1 92 ? 20.735 5.405 12.426 1.00 0.00 92 TRP A N 1
ATOM 1347 C CA . TRP A 1 92 ? 21.503 4.679 13.430 1.00 0.00 92 TRP A CA 1
ATOM 1348 C C . TRP A 1 92 ? 21.413 5.359 14.790 1.00 0.00 92 TRP A C 1
ATOM 1349 O O . TRP A 1 92 ? 22.261 6.180 15.141 1.00 0.00 92 TRP A O 1
ATOM 1370 N N . THR A 1 93 ? 20.382 5.013 15.553 1.00 0.00 93 THR A N 1
ATOM 1371 C CA . THR A 1 93 ? 20.181 5.590 16.877 1.00 0.00 93 THR A CA 1
ATOM 1372 C C . THR A 1 93 ? 20.679 4.651 17.968 1.00 0.00 93 THR A C 1
ATOM 1373 O O . THR A 1 93 ? 20.184 3.533 18.111 1.00 0.00 93 THR A O 1
ATOM 1384 N N . VAL A 1 94 ? 21.660 5.112 18.735 1.00 0.00 94 VAL A N 1
ATOM 1385 C CA . VAL A 1 94 ? 22.213 4.322 19.829 1.00 0.00 94 VAL A CA 1
ATOM 1386 C C . VAL A 1 94 ? 21.929 4.974 21.177 1.00 0.00 94 VAL A C 1
ATOM 1387 O O . VAL A 1 94 ? 21.995 6.196 21.312 1.00 0.00 94 VAL A O 1
ATOM 1400 N N . ALA A 1 95 ? 21.614 4.152 22.172 1.00 0.00 95 ALA A N 1
ATOM 1401 C CA . ALA A 1 95 ? 21.267 4.650 23.497 1.00 0.00 95 ALA A CA 1
ATOM 1402 C C . ALA A 1 95 ? 21.661 3.656 24.581 1.00 0.00 95 ALA A C 1
ATOM 1403 O O . ALA A 1 95 ? 21.803 2.461 24.319 1.00 0.00 95 ALA A O 1
ATOM 1410 N N . PRO A 1 96 ? 21.838 4.155 25.799 1.00 0.00 96 PRO A N 1
ATOM 1411 C CA . PRO A 1 96 ? 22.167 3.304 26.936 1.00 0.00 96 PRO A CA 1
ATOM 1412 C C . PRO A 1 96 ? 21.126 2.207 27.122 1.00 0.00 96 PRO A C 1
ATOM 1413 O O . PRO A 1 96 ? 19.946 2.402 26.831 1.00 0.00 96 PRO A O 1
ATOM 1424 N N . ALA A 1 97 ? 21.570 1.052 27.607 1.00 0.00 97 ALA A N 1
ATOM 1425 C CA . ALA A 1 97 ? 20.673 -0.069 27.859 1.00 0.00 97 ALA A CA 1
ATOM 1426 C C . ALA A 1 97 ? 21.146 -0.896 29.048 1.00 0.00 97 ALA A C 1
ATOM 1427 O O . ALA A 1 97 ? 21.694 -1.985 28.879 1.00 0.00 97 ALA A O 1
ATOM 1434 N N . GLY A 1 98 ? 20.930 -0.372 30.249 1.00 0.00 98 GLY A N 1
ATOM 1435 C CA . GLY A 1 98 ? 21.277 -1.089 31.471 1.00 0.00 98 GLY A CA 1
ATOM 1436 C C . GLY A 1 98 ? 22.765 -0.973 31.774 1.00 0.00 98 GLY A C 1
ATOM 1437 O O . GLY A 1 98 ? 23.242 0.079 32.199 1.00 0.00 98 GLY A O 1
ATOM 1441 N N . THR A 1 99 ? 23.495 -2.060 31.552 1.00 0.00 99 THR A N 1
ATOM 1442 C CA . THR A 1 99 ? 24.942 -2.063 31.737 1.00 0.00 99 THR A CA 1
ATOM 1443 C C . THR A 1 99 ? 25.667 -1.850 30.415 1.00 0.00 99 THR A C 1
ATOM 1444 O O . THR A 1 99 ? 26.870 -1.592 30.390 1.00 0.00 99 THR A O 1
ATOM 1455 N N . GLY A 1 100 ? 24.928 -1.961 29.316 1.00 0.00 100 GLY A N 1
ATOM 1456 C CA . GLY A 1 100 ? 25.507 -1.814 27.986 1.00 0.00 100 GLY A CA 1
ATOM 1457 C C . GLY A 1 100 ? 24.750 -0.774 27.168 1.00 0.00 100 GLY A C 1
ATOM 1458 O O . GLY A 1 100 ? 24.406 0.295 27.672 1.00 0.00 100 GLY A O 1
ATOM 1462 N N . SER A 1 101 ? 24.495 -1.095 25.904 1.00 0.00 101 SER A N 1
ATOM 1463 C CA . SER A 1 101 ? 23.826 -0.167 24.999 1.00 0.00 101 SER A CA 1
ATOM 1464 C C . SER A 1 101 ? 22.954 -0.910 23.995 1.00 0.00 101 SER A C 1
ATOM 1465 O O . SER A 1 101 ? 22.928 -2.140 23.972 1.00 0.00 101 SER A O 1
ATOM 1473 N N . SER A 1 102 ? 22.241 -0.155 23.167 1.00 0.00 102 SER A N 1
ATOM 1474 C CA . SER A 1 102 ? 21.449 -0.737 22.089 1.00 0.00 102 SER A CA 1
ATOM 1475 C C . SER A 1 102 ? 21.381 0.199 20.889 1.00 0.00 102 SER A C 1
ATOM 1476 O O . SER A 1 102 ? 21.448 1.419 21.036 1.00 0.00 102 SER A O 1
ATOM 1484 N N . VAL A 1 103 ? 21.248 -0.381 19.701 1.00 0.00 103 VAL A N 1
ATOM 1485 C CA . VAL A 1 103 ? 21.141 0.401 18.475 1.00 0.00 103 VAL A CA 1
ATOM 1486 C C . VAL A 1 103 ? 19.837 0.107 17.745 1.00 0.00 103 VAL A C 1
ATOM 1487 O O . VAL A 1 103 ? 19.550 -1.041 17.406 1.00 0.00 103 VAL A O 1
ATOM 1500 N N . ASN A 1 104 ? 19.049 1.150 17.508 1.00 0.00 104 ASN A N 1
ATOM 1501 C CA . ASN A 1 104 ? 17.836 1.028 16.709 1.00 0.00 104 ASN A CA 1
ATOM 1502 C C . ASN A 1 104 ? 18.086 1.432 15.262 1.00 0.00 104 ASN A C 1
ATOM 1503 O O . ASN A 1 104 ? 18.251 2.613 14.957 1.00 0.00 104 ASN A O 1
ATOM 1514 N N . LEU A 1 105 ? 18.112 0.445 14.373 1.00 0.00 105 LEU A N 1
ATOM 1515 C CA . LEU A 1 105 ? 18.443 0.683 12.973 1.00 0.00 105 LEU A CA 1
ATOM 1516 C C . LEU A 1 105 ? 17.189 0.706 12.107 1.00 0.00 105 LEU A C 1
ATOM 1517 O O . LEU A 1 105 ? 16.542 -0.322 11.908 1.00 0.00 105 LEU A O 1
ATOM 1533 N N . LYS A 1 106 ? 16.852 1.885 11.594 1.00 0.00 106 LYS A N 1
ATOM 1534 C CA . LYS A 1 106 ? 15.653 2.051 10.781 1.00 0.00 106 LYS A CA 1
ATOM 1535 C C . LYS A 1 106 ? 16.009 2.414 9.345 1.00 0.00 106 LYS A C 1
ATOM 1536 O O . LYS A 1 106 ? 16.435 3.534 9.065 1.00 0.00 106 LYS A O 1
ATOM 1555 N N . THR A 1 107 ? 15.830 1.460 8.437 1.00 0.00 107 THR A N 1
ATOM 1556 C CA . THR A 1 107 ? 16.063 1.699 7.018 1.00 0.00 107 THR A CA 1
ATOM 1557 C C . THR A 1 107 ? 14.749 1.801 6.254 1.00 0.00 107 THR A C 1
ATOM 1558 O O . THR A 1 107 ? 13.953 0.862 6.240 1.00 0.00 107 THR A O 1
ATOM 1569 N N . THR A 1 108 ? 14.527 2.947 5.619 1.00 0.00 108 THR A N 1
ATOM 1570 C CA . THR A 1 108 ? 13.255 3.226 4.963 1.00 0.00 108 THR A CA 1
ATOM 1571 C C . THR A 1 108 ? 13.120 2.437 3.667 1.00 0.00 108 THR A C 1
ATOM 1572 O O . THR A 1 108 ? 14.117 2.101 3.026 1.00 0.00 108 THR A O 1
ATOM 1583 N N . TRP A 1 109 ? 11.882 2.144 3.285 1.00 0.00 109 TRP A N 1
ATOM 1584 C CA . TRP A 1 109 ? 11.609 1.477 2.017 1.00 0.00 109 TRP A CA 1
ATOM 1585 C C . TRP A 1 109 ? 11.000 2.442 1.007 1.00 0.00 109 TRP A C 1
ATOM 1586 O O . TRP A 1 109 ? 10.550 3.529 1.367 1.00 0.00 109 TRP A O 1
ATOM 1607 N N . THR A 1 110 ? 10.989 2.037 -0.258 1.00 0.00 110 THR A N 1
ATOM 1608 C CA . THR A 1 110 ? 10.475 2.883 -1.329 1.00 0.00 110 THR A CA 1
ATOM 1609 C C . THR A 1 110 ? 9.932 2.045 -2.479 1.00 0.00 110 THR A C 1
ATOM 1610 O O . THR A 1 110 ? 9.755 0.834 -2.349 1.00 0.00 110 THR A O 1
ATOM 1621 N N . GLY A 1 111 ? 9.668 2.698 -3.606 1.00 0.00 111 GLY A N 1
ATOM 1622 C CA . GLY A 1 111 ? 9.129 2.017 -4.778 1.00 0.00 111 GLY A CA 1
ATOM 1623 C C . GLY A 1 111 ? 7.830 2.663 -5.240 1.00 0.00 111 GLY A C 1
ATOM 1624 O O . GLY A 1 111 ? 7.200 3.415 -4.497 1.00 0.00 111 GLY A O 1
ATOM 1628 N N . ALA A 1 112 ? 7.433 2.366 -6.473 1.00 0.00 112 ALA A N 1
ATOM 1629 C CA . ALA A 1 112 ? 6.202 2.909 -7.034 1.00 0.00 112 ALA A CA 1
ATOM 1630 C C . ALA A 1 112 ? 4.976 2.296 -6.369 1.00 0.00 112 ALA A C 1
ATOM 1631 O O . ALA A 1 112 ? 3.972 2.974 -6.152 1.00 0.00 112 ALA A O 1
ATOM 1638 N N . GLY A 1 113 ? 5.065 1.010 -6.047 1.00 0.00 113 GLY A N 1
ATOM 1639 C CA . GLY A 1 113 ? 3.963 0.303 -5.406 1.00 0.00 113 GLY A CA 1
ATOM 1640 C C . GLY A 1 113 ? 4.146 0.253 -3.894 1.00 0.00 113 GLY A C 1
ATOM 1641 O O . GLY A 1 113 ? 4.887 1.053 -3.322 1.00 0.00 113 GLY A O 1
ATOM 1645 N N . GLY A 1 114 ? 3.468 -0.692 -3.252 1.00 0.00 114 GLY A N 1
ATOM 1646 C CA . GLY A 1 114 ? 3.567 -0.859 -1.807 1.00 0.00 114 GLY A CA 1
ATOM 1647 C C . GLY A 1 114 ? 4.622 -1.897 -1.444 1.00 0.00 114 GLY A C 1
ATOM 1648 O O . GLY A 1 114 ? 5.496 -2.215 -2.250 1.00 0.00 114 GLY A O 1
ATOM 1652 N N . VAL A 1 115 ? 4.534 -2.421 -0.226 1.00 0.00 115 VAL A N 1
ATOM 1653 C CA . VAL A 1 115 ? 5.504 -3.395 0.260 1.00 0.00 115 VAL A CA 1
ATOM 1654 C C . VAL A 1 115 ? 5.436 -4.688 -0.544 1.00 0.00 115 VAL A C 1
ATOM 1655 O O . VAL A 1 115 ? 6.458 -5.324 -0.801 1.00 0.00 115 VAL A O 1
ATOM 1668 N N . LYS A 1 116 ? 4.227 -5.071 -0.937 1.00 0.00 116 LYS A N 1
ATOM 1669 C CA . LYS A 1 116 ? 4.031 -6.253 -1.769 1.00 0.00 116 LYS A CA 1
ATOM 1670 C C . LYS A 1 116 ? 4.903 -6.200 -3.016 1.00 0.00 116 LYS A C 1
ATOM 1671 O O . LYS A 1 116 ? 5.677 -7.119 -3.283 1.00 0.00 116 LYS A O 1
ATOM 1690 N N . GLY A 1 117 ? 4.773 -5.119 -3.777 1.00 0.00 117 GLY A N 1
ATOM 1691 C CA . GLY A 1 117 ? 5.547 -4.945 -5.001 1.00 0.00 117 GLY A CA 1
ATOM 1692 C C . GLY A 1 117 ? 7.027 -4.753 -4.693 1.00 0.00 117 GLY A C 1
ATOM 1693 O O . GLY A 1 117 ? 7.891 -5.209 -5.442 1.00 0.00 117 GLY A O 1
ATOM 1697 N N . PHE A 1 118 ? 7.313 -4.074 -3.588 1.00 0.00 118 PHE A N 1
ATOM 1698 C CA . PHE A 1 118 ? 8.687 -3.886 -3.138 1.00 0.00 118 PHE A CA 1
ATOM 1699 C C . PHE A 1 118 ? 9.384 -5.223 -2.923 1.00 0.00 118 PHE A C 1
ATOM 1700 O O . PHE A 1 118 ? 10.534 -5.405 -3.321 1.00 0.00 118 PHE A O 1
ATOM 1717 N N . PHE A 1 119 ? 8.680 -6.157 -2.291 1.00 0.00 119 PHE A N 1
ATOM 1718 C CA . PHE A 1 119 ? 9.197 -7.506 -2.098 1.00 0.00 119 PHE A CA 1
ATOM 1719 C C . PHE A 1 119 ? 9.266 -8.263 -3.418 1.00 0.00 119 PHE A C 1
ATOM 1720 O O . PHE A 1 119 ? 10.318 -8.782 -3.793 1.00 0.00 119 PHE A O 1
ATOM 1737 N N . GLU A 1 120 ? 8.139 -8.324 -4.120 1.00 0.00 120 GLU A N 1
ATOM 1738 C CA . GLU A 1 120 ? 7.987 -9.234 -5.249 1.00 0.00 120 GLU A CA 1
ATOM 1739 C C . GLU A 1 120 ? 8.856 -8.804 -6.424 1.00 0.00 120 GLU A C 1
ATOM 1740 O O . GLU A 1 120 ? 9.490 -9.634 -7.076 1.00 0.00 120 GLU A O 1
ATOM 1752 N N . LYS A 1 121 ? 8.881 -7.502 -6.689 1.00 0.00 121 LYS A N 1
ATOM 1753 C CA . LYS A 1 121 ? 9.579 -6.971 -7.854 1.00 0.00 121 LYS A CA 1
ATOM 1754 C C . LYS A 1 121 ? 10.997 -6.542 -7.498 1.00 0.00 121 LYS A C 1
ATOM 1755 O O . LYS A 1 121 ? 11.969 -7.066 -8.042 1.00 0.00 121 LYS A O 1
ATOM 1774 N N . THR A 1 122 ? 11.108 -5.586 -6.583 1.00 0.00 122 THR A N 1
ATOM 1775 C CA . THR A 1 122 ? 12.387 -4.952 -6.288 1.00 0.00 122 THR A CA 1
ATOM 1776 C C . THR A 1 122 ? 13.107 -5.666 -5.151 1.00 0.00 122 THR A C 1
ATOM 1777 O O . THR A 1 122 ? 13.163 -6.895 -5.114 1.00 0.00 122 THR A O 1
ATOM 1788 N N . PHE A 1 123 ? 13.655 -4.888 -4.224 1.00 0.00 123 PHE A N 1
ATOM 1789 C CA . PHE A 1 123 ? 14.503 -5.433 -3.171 1.00 0.00 123 PHE A CA 1
ATOM 1790 C C . PHE A 1 123 ? 13.672 -5.922 -1.992 1.00 0.00 123 PHE A C 1
ATOM 1791 O O . PHE A 1 123 ? 12.981 -5.140 -1.339 1.00 0.00 123 PHE A O 1
ATOM 1808 N N . ALA A 1 124 ? 13.743 -7.222 -1.724 1.00 0.00 124 ALA A N 1
ATOM 1809 C CA . ALA A 1 124 ? 12.959 -7.827 -0.654 1.00 0.00 124 ALA A CA 1
ATOM 1810 C C . ALA A 1 124 ? 13.256 -7.168 0.687 1.00 0.00 124 ALA A C 1
ATOM 1811 O O . ALA A 1 124 ? 14.396 -7.168 1.151 1.00 0.00 124 ALA A O 1
ATOM 1818 N N . PRO A 1 125 ? 12.223 -6.608 1.307 1.00 0.00 125 PRO A N 1
ATOM 1819 C CA . PRO A 1 125 ? 12.375 -5.929 2.588 1.00 0.00 125 PRO A CA 1
ATOM 1820 C C . PRO A 1 125 ? 12.715 -6.916 3.698 1.00 0.00 125 PRO A C 1
ATOM 1821 O O . PRO A 1 125 ? 13.339 -6.552 4.695 1.00 0.00 125 PRO A O 1
ATOM 1832 N N . LEU A 1 126 ? 12.303 -8.166 3.518 1.00 0.00 126 LEU A N 1
ATOM 1833 C CA . LEU A 1 126 ? 12.644 -9.228 4.457 1.00 0.00 126 LEU A CA 1
ATOM 1834 C C . LEU A 1 126 ? 14.137 -9.527 4.431 1.00 0.00 126 LEU A C 1
ATOM 1835 O O . LEU A 1 126 ? 14.751 -9.765 5.471 1.00 0.00 126 LEU A O 1
ATOM 1851 N N . GLY A 1 127 ? 14.718 -9.514 3.235 1.00 0.00 127 GLY A N 1
ATOM 1852 C CA . GLY A 1 127 ? 16.156 -9.695 3.080 1.00 0.00 127 GLY A CA 1
ATOM 1853 C C . GLY A 1 127 ? 16.922 -8.479 3.586 1.00 0.00 127 GLY A C 1
ATOM 1854 O O . GLY A 1 127 ? 17.936 -8.613 4.272 1.00 0.00 127 GLY A O 1
ATOM 1858 N N . LEU A 1 128 ? 16.430 -7.293 3.245 1.00 0.00 128 LEU A N 1
ATOM 1859 C CA . LEU A 1 128 ? 17.078 -6.051 3.649 1.00 0.00 128 LEU A CA 1
ATOM 1860 C C . LEU A 1 128 ? 17.129 -5.923 5.166 1.00 0.00 128 LEU A C 1
ATOM 1861 O O . LEU A 1 128 ? 18.134 -5.490 5.729 1.00 0.00 128 LEU A O 1
ATOM 1877 N N . ARG A 1 129 ? 16.038 -6.304 5.823 1.00 0.00 129 ARG A N 1
ATOM 1878 C CA . ARG A 1 129 ? 15.965 -6.256 7.279 1.00 0.00 129 ARG A CA 1
ATOM 1879 C C . ARG A 1 129 ? 16.960 -7.221 7.912 1.00 0.00 129 ARG A C 1
ATOM 1880 O O . ARG A 1 129 ? 17.617 -6.890 8.899 1.00 0.00 129 ARG A O 1
ATOM 1901 N N . ARG A 1 130 ? 17.066 -8.415 7.339 1.00 0.00 130 ARG A N 1
ATOM 1902 C CA . ARG A 1 130 ? 18.070 -9.382 7.765 1.00 0.00 130 ARG A CA 1
ATOM 1903 C C . ARG A 1 130 ? 19.478 -8.826 7.595 1.00 0.00 130 ARG A C 1
ATOM 1904 O O . ARG A 1 130 ? 20.312 -8.937 8.493 1.00 0.00 130 ARG A O 1
ATOM 1925 N N . ILE A 1 131 ? 19.736 -8.226 6.437 1.00 0.00 131 ILE A N 1
ATOM 1926 C CA . ILE A 1 131 ? 21.053 -7.679 6.135 1.00 0.00 131 ILE A CA 1
ATOM 1927 C C . ILE A 1 131 ? 21.475 -6.652 7.178 1.00 0.00 131 ILE A C 1
ATOM 1928 O O . ILE A 1 131 ? 22.593 -6.699 7.693 1.00 0.00 131 ILE A O 1
ATOM 1944 N N . GLN A 1 132 ? 20.575 -5.724 7.486 1.00 0.00 132 GLN A N 1
ATOM 1945 C CA . GLN A 1 132 ? 20.860 -4.672 8.454 1.00 0.00 132 GLN A CA 1
ATOM 1946 C C . GLN A 1 132 ? 21.051 -5.245 9.852 1.00 0.00 132 GLN A C 1
ATOM 1947 O O . GLN A 1 132 ? 21.870 -4.755 10.628 1.00 0.00 132 GLN A O 1
ATOM 1961 N N . ASP A 1 133 ? 20.289 -6.288 10.167 1.00 0.00 133 ASP A N 1
ATOM 1962 C CA . ASP A 1 133 ? 20.411 -6.964 11.453 1.00 0.00 133 ASP A CA 1
ATOM 1963 C C . ASP A 1 133 ? 21.762 -7.654 11.587 1.00 0.00 133 ASP A C 1
ATOM 1964 O O . ASP A 1 133 ? 22.372 -7.642 12.656 1.00 0.00 133 ASP A O 1
ATOM 1973 N N . GLU A 1 134 ? 22.226 -8.254 10.496 1.00 0.00 134 GLU A N 1
ATOM 1974 C CA . GLU A 1 134 ? 23.515 -8.936 10.486 1.00 0.00 134 GLU A CA 1
ATOM 1975 C C . GLU A 1 134 ? 24.659 -7.955 10.707 1.00 0.00 134 GLU A C 1
ATOM 1976 O O . GLU A 1 134 ? 25.636 -8.269 11.386 1.00 0.00 134 GLU A O 1
ATOM 1988 N N . VAL A 1 135 ? 24.531 -6.765 10.130 1.00 0.00 135 VAL A N 1
ATOM 1989 C CA . VAL A 1 135 ? 25.521 -5.711 10.319 1.00 0.00 135 VAL A CA 1
ATOM 1990 C C . VAL A 1 135 ? 25.549 -5.236 11.766 1.00 0.00 135 VAL A C 1
ATOM 1991 O O . VAL A 1 135 ? 26.615 -4.970 12.322 1.00 0.00 135 VAL A O 1
ATOM 2004 N N . LEU A 1 136 ? 24.371 -5.131 12.372 1.00 0.00 136 LEU A N 1
ATOM 2005 C CA . LEU A 1 136 ? 24.264 -4.777 13.782 1.00 0.00 136 LEU A CA 1
ATOM 2006 C C . LEU A 1 136 ? 24.970 -5.800 14.662 1.00 0.00 136 LEU A C 1
ATOM 2007 O O . LEU A 1 136 ? 25.651 -5.442 15.624 1.00 0.00 136 LEU A O 1
ATOM 2023 N N . GLU A 1 137 ? 24.805 -7.075 14.328 1.00 0.00 137 GLU A N 1
ATOM 2024 C CA . GLU A 1 137 ? 25.521 -8.146 15.012 1.00 0.00 137 GLU A CA 1
ATOM 2025 C C . GLU A 1 137 ? 27.028 -7.965 14.892 1.00 0.00 137 GLU A C 1
ATOM 2026 O O . GLU A 1 137 ? 27.757 -8.078 15.878 1.00 0.00 137 GLU A O 1
ATOM 2038 N N . ASN A 1 138 ? 27.491 -7.683 13.679 1.00 0.00 138 ASN A N 1
ATOM 2039 C CA . ASN A 1 138 ? 28.910 -7.456 13.433 1.00 0.00 138 ASN A CA 1
ATOM 2040 C C . ASN A 1 138 ? 29.423 -6.263 14.229 1.00 0.00 138 ASN A C 1
ATOM 2041 O O . ASN A 1 138 ? 30.516 -6.306 14.794 1.00 0.00 138 ASN A O 1
ATOM 2052 N N . LEU A 1 139 ? 28.629 -5.199 14.269 1.00 0.00 139 LEU A N 1
ATOM 2053 C CA . LEU A 1 139 ? 28.965 -4.021 15.059 1.00 0.00 139 LEU A CA 1
ATOM 2054 C C . LEU A 1 139 ? 29.113 -4.372 16.534 1.00 0.00 139 LEU A C 1
ATOM 2055 O O . LEU A 1 139 ? 30.099 -4.006 17.174 1.00 0.00 139 LEU A O 1
ATOM 2071 N N . LYS A 1 140 ? 28.127 -5.083 17.070 1.00 0.00 140 LYS A N 1
ATOM 2072 C CA . LYS A 1 140 ? 28.169 -5.529 18.457 1.00 0.00 140 LYS A CA 1
ATOM 2073 C C . LYS A 1 140 ? 29.476 -6.249 18.765 1.00 0.00 140 LYS A C 1
ATOM 2074 O O . LYS A 1 140 ? 30.180 -5.900 19.713 1.00 0.00 140 LYS A O 1
ATOM 2093 N N . LYS A 1 141 ? 29.796 -7.255 17.957 1.00 0.00 141 LYS A N 1
ATOM 2094 C CA . LYS A 1 141 ? 30.995 -8.057 18.171 1.00 0.00 141 LYS A CA 1
ATOM 2095 C C . LYS A 1 141 ? 32.256 -7.223 17.981 1.00 0.00 141 LYS A C 1
ATOM 2096 O O . LYS A 1 141 ? 33.253 -7.422 18.675 1.00 0.00 141 LYS A O 1
ATOM 2115 N N . HIS A 1 142 ? 32.206 -6.289 17.038 1.00 0.00 142 HIS A N 1
ATOM 2116 C CA . HIS A 1 142 ? 33.364 -5.465 16.713 1.00 0.00 142 HIS A CA 1
ATOM 2117 C C . HIS A 1 142 ? 33.767 -4.593 17.895 1.00 0.00 142 HIS A C 1
ATOM 2118 O O . HIS A 1 142 ? 34.928 -4.582 18.303 1.00 0.00 142 HIS A O 1
ATOM 2132 N N . VAL A 1 143 ? 32.801 -3.861 18.441 1.00 0.00 143 VAL A N 1
ATOM 2133 C CA . VAL A 1 143 ? 33.075 -2.903 19.505 1.00 0.00 143 VAL A CA 1
ATOM 2134 C C . VAL A 1 143 ? 33.277 -3.605 20.841 1.00 0.00 143 VAL A C 1
ATOM 2135 O O . VAL A 1 143 ? 33.946 -3.084 21.733 1.00 0.00 143 VAL A O 1
ATOM 2148 N N . GLU A 1 144 ? 32.694 -4.792 20.974 1.00 0.00 144 GLU A N 1
ATOM 2149 C CA . GLU A 1 144 ? 32.836 -5.583 22.190 1.00 0.00 144 GLU A CA 1
ATOM 2150 C C . GLU A 1 144 ? 34.253 -6.123 22.335 1.00 0.00 144 GLU A C 1
ATOM 2151 O O . GLU A 1 144 ? 34.883 -5.967 23.380 1.00 0.00 144 GLU A O 1
ATOM 2163 N N . GLY A 1 145 ? 34.749 -6.758 21.278 1.00 0.00 145 GLY A N 1
ATOM 2164 C CA . GLY A 1 145 ? 36.091 -7.327 21.287 1.00 0.00 145 GLY A CA 1
ATOM 2165 C C . GLY A 1 145 ? 36.784 -7.126 19.945 1.00 0.00 145 GLY A C 1
ATOM 2166 O O . GLY A 1 145 ? 37.286 -6.069 19.681 1.00 0.00 145 GLY A O 1
ATOM 2171 N N . MET A 1 1 ? 2.642 5.906 -4.973 1.00 0.00 1 MET A N 2
ATOM 2172 C CA . MET A 1 1 ? 3.932 5.640 -4.347 1.00 0.00 1 MET A CA 2
ATOM 2173 C C . MET A 1 1 ? 3.790 4.662 -3.188 1.00 0.00 1 MET A C 2
ATOM 2174 O O . MET A 1 1 ? 2.706 4.502 -2.627 1.00 0.00 1 MET A O 2
ATOM 2190 N N . GLY A 1 2 ? 4.892 4.009 -2.834 1.00 0.00 2 GLY A N 2
ATOM 2191 C CA . GLY A 1 2 ? 4.904 3.079 -1.711 1.00 0.00 2 GLY A CA 2
ATOM 2192 C C . GLY A 1 2 ? 5.957 3.469 -0.683 1.00 0.00 2 GLY A C 2
ATOM 2193 O O . GLY A 1 2 ? 6.479 4.584 -0.707 1.00 0.00 2 GLY A O 2
ATOM 2197 N N . GLN A 1 3 ? 6.266 2.545 0.221 1.00 0.00 3 GLN A N 2
ATOM 2198 C CA . GLN A 1 3 ? 7.218 2.810 1.293 1.00 0.00 3 GLN A CA 2
ATOM 2199 C C . GLN A 1 3 ? 7.583 1.530 2.034 1.00 0.00 3 GLN A C 2
ATOM 2200 O O . GLN A 1 3 ? 6.723 0.875 2.622 1.00 0.00 3 GLN A O 2
ATOM 2214 N N . VAL A 1 4 ? 8.864 1.178 2.002 1.00 0.00 4 VAL A N 2
ATOM 2215 C CA . VAL A 1 4 ? 9.360 0.024 2.742 1.00 0.00 4 VAL A CA 2
ATOM 2216 C C . VAL A 1 4 ? 9.886 0.434 4.112 1.00 0.00 4 VAL A C 2
ATOM 2217 O O . VAL A 1 4 ? 10.669 1.376 4.231 1.00 0.00 4 VAL A O 2
ATOM 2230 N N . SER A 1 5 ? 9.451 -0.281 5.144 1.00 0.00 5 SER A N 2
ATOM 2231 C CA . SER A 1 5 ? 9.875 0.009 6.509 1.00 0.00 5 SER A CA 2
ATOM 2232 C C . SER A 1 5 ? 10.537 -1.204 7.149 1.00 0.00 5 SER A C 2
ATOM 2233 O O . SER A 1 5 ? 9.863 -2.066 7.713 1.00 0.00 5 SER A O 2
ATOM 2241 N N . ALA A 1 6 ? 11.861 -1.266 7.058 1.00 0.00 6 ALA A N 2
ATOM 2242 C CA . ALA A 1 6 ? 12.628 -2.308 7.730 1.00 0.00 6 ALA A CA 2
ATOM 2243 C C . ALA A 1 6 ? 13.360 -1.756 8.947 1.00 0.00 6 ALA A C 2
ATOM 2244 O O . ALA A 1 6 ? 13.921 -0.661 8.901 1.00 0.00 6 ALA A O 2
ATOM 2251 N N . VAL A 1 7 ? 13.351 -2.520 10.034 1.00 0.00 7 VAL A N 2
ATOM 2252 C CA . VAL A 1 7 ? 13.971 -2.087 11.280 1.00 0.00 7 VAL A CA 2
ATOM 2253 C C . VAL A 1 7 ? 14.299 -3.275 12.174 1.00 0.00 7 VAL A C 2
ATOM 2254 O O . VAL A 1 7 ? 13.541 -4.243 12.241 1.00 0.00 7 VAL A O 2
ATOM 2267 N N . SER A 1 8 ? 15.434 -3.197 12.861 1.00 0.00 8 SER A N 2
ATOM 2268 C CA . SER A 1 8 ? 15.802 -4.204 13.849 1.00 0.00 8 SER A CA 2
ATOM 2269 C C . SER A 1 8 ? 16.688 -3.610 14.937 1.00 0.00 8 SER A C 2
ATOM 2270 O O . SER A 1 8 ? 17.519 -2.742 14.670 1.00 0.00 8 SER A O 2
ATOM 2278 N N . THR A 1 9 ? 16.505 -4.083 16.165 1.00 0.00 9 THR A N 2
ATOM 2279 C CA . THR A 1 9 ? 17.265 -3.576 17.302 1.00 0.00 9 THR A CA 2
ATOM 2280 C C . THR A 1 9 ? 18.169 -4.654 17.886 1.00 0.00 9 THR A C 2
ATOM 2281 O O . THR A 1 9 ? 17.714 -5.752 18.208 1.00 0.00 9 THR A O 2
ATOM 2292 N N . VAL A 1 10 ? 19.451 -4.335 18.020 1.00 0.00 10 VAL A N 2
ATOM 2293 C CA . VAL A 1 10 ? 20.416 -5.265 18.595 1.00 0.00 10 VAL A CA 2
ATOM 2294 C C . VAL A 1 10 ? 21.136 -4.645 19.786 1.00 0.00 10 VAL A C 2
ATOM 2295 O O . VAL A 1 10 ? 21.609 -3.511 19.715 1.00 0.00 10 VAL A O 2
ATOM 2308 N N . LEU A 1 11 ? 21.215 -5.395 20.879 1.00 0.00 11 LEU A N 2
ATOM 2309 C CA . LEU A 1 11 ? 21.940 -4.950 22.063 1.00 0.00 11 LEU A CA 2
ATOM 2310 C C . LEU A 1 11 ? 23.446 -5.059 21.861 1.00 0.00 11 LEU A C 2
ATOM 2311 O O . LEU A 1 11 ? 23.947 -6.083 21.397 1.00 0.00 11 LEU A O 2
ATOM 2327 N N . ILE A 1 12 ? 24.163 -3.997 22.211 1.00 0.00 12 ILE A N 2
ATOM 2328 C CA . ILE A 1 12 ? 25.610 -3.958 22.035 1.00 0.00 12 ILE A CA 2
ATOM 2329 C C . ILE A 1 12 ? 26.327 -3.910 23.378 1.00 0.00 12 ILE A C 2
ATOM 2330 O O . ILE A 1 12 ? 26.000 -3.092 24.238 1.00 0.00 12 ILE A O 2
ATOM 2346 N N . ASN A 1 13 ? 27.306 -4.791 23.552 1.00 0.00 13 ASN A N 2
ATOM 2347 C CA . ASN A 1 13 ? 28.098 -4.824 24.776 1.00 0.00 13 ASN A CA 2
ATOM 2348 C C . ASN A 1 13 ? 29.188 -3.759 24.757 1.00 0.00 13 ASN A C 2
ATOM 2349 O O . ASN A 1 13 ? 30.377 -4.075 24.752 1.00 0.00 13 ASN A O 2
ATOM 2360 N N . ALA A 1 14 ? 28.774 -2.497 24.746 1.00 0.00 14 ALA A N 2
ATOM 2361 C CA . ALA A 1 14 ? 29.713 -1.383 24.686 1.00 0.00 14 ALA A CA 2
ATOM 2362 C C . ALA A 1 14 ? 29.022 -0.062 24.997 1.00 0.00 14 ALA A C 2
ATOM 2363 O O . ALA A 1 14 ? 27.815 0.079 24.800 1.00 0.00 14 ALA A O 2
ATOM 2370 N N . GLU A 1 15 ? 29.793 0.904 25.484 1.00 0.00 15 GLU A N 2
ATOM 2371 C CA . GLU A 1 15 ? 29.257 2.217 25.821 1.00 0.00 15 GLU A CA 2
ATOM 2372 C C . GLU A 1 15 ? 28.572 2.857 24.620 1.00 0.00 15 GLU A C 2
ATOM 2373 O O . GLU A 1 15 ? 29.098 2.832 23.507 1.00 0.00 15 GLU A O 2
ATOM 2385 N N . PRO A 1 16 ? 27.396 3.430 24.852 1.00 0.00 16 PRO A N 2
ATOM 2386 C CA . PRO A 1 16 ? 26.627 4.058 23.785 1.00 0.00 16 PRO A CA 2
ATOM 2387 C C . PRO A 1 16 ? 27.478 5.047 23.000 1.00 0.00 16 PRO A C 2
ATOM 2388 O O . PRO A 1 16 ? 27.397 5.115 21.773 1.00 0.00 16 PRO A O 2
ATOM 2399 N N . ALA A 1 17 ? 28.296 5.814 23.714 1.00 0.00 17 ALA A N 2
ATOM 2400 C CA . ALA A 1 17 ? 29.170 6.796 23.084 1.00 0.00 17 ALA A CA 2
ATOM 2401 C C . ALA A 1 17 ? 30.201 6.122 22.189 1.00 0.00 17 ALA A C 2
ATOM 2402 O O . ALA A 1 17 ? 30.467 6.581 21.078 1.00 0.00 17 ALA A O 2
ATOM 2409 N N . ALA A 1 18 ? 30.780 5.030 22.678 1.00 0.00 18 ALA A N 2
ATOM 2410 C CA . ALA A 1 18 ? 31.754 4.268 21.907 1.00 0.00 18 ALA A CA 2
ATOM 2411 C C . ALA A 1 18 ? 31.114 3.642 20.675 1.00 0.00 18 ALA A C 2
ATOM 2412 O O . ALA A 1 18 ? 31.716 3.605 19.602 1.00 0.00 18 ALA A O 2
ATOM 2419 N N . VAL A 1 19 ? 29.890 3.151 20.836 1.00 0.00 19 VAL A N 2
ATOM 2420 C CA . VAL A 1 19 ? 29.148 2.563 19.726 1.00 0.00 19 VAL A CA 2
ATOM 2421 C C . VAL A 1 19 ? 28.787 3.616 18.687 1.00 0.00 19 VAL A C 2
ATOM 2422 O O . VAL A 1 19 ? 28.904 3.380 17.484 1.00 0.00 19 VAL A O 2
ATOM 2435 N N . LEU A 1 20 ? 28.347 4.778 19.157 1.00 0.00 20 LEU A N 2
ATOM 2436 C CA . LEU A 1 20 ? 28.040 5.896 18.273 1.00 0.00 20 LEU A CA 2
ATOM 2437 C C . LEU A 1 20 ? 29.244 6.265 17.415 1.00 0.00 20 LEU A C 2
ATOM 2438 O O . LEU A 1 20 ? 29.116 6.480 16.210 1.00 0.00 20 LEU A O 2
ATOM 2454 N N . ALA A 1 21 ? 30.412 6.338 18.043 1.00 0.00 21 ALA A N 2
ATOM 2455 C CA . ALA A 1 21 ? 31.655 6.586 17.323 1.00 0.00 21 ALA A CA 2
ATOM 2456 C C . ALA A 1 21 ? 31.938 5.479 16.315 1.00 0.00 21 ALA A C 2
ATOM 2457 O O . ALA A 1 21 ? 32.331 5.746 15.180 1.00 0.00 21 ALA A O 2
ATOM 2464 N N . ALA A 1 22 ? 31.737 4.236 16.738 1.00 0.00 22 ALA A N 2
ATOM 2465 C CA . ALA A 1 22 ? 31.954 3.086 15.867 1.00 0.00 22 ALA A CA 2
ATOM 2466 C C . ALA A 1 22 ? 31.036 3.134 14.652 1.00 0.00 22 ALA A C 2
ATOM 2467 O O . ALA A 1 22 ? 31.432 2.761 13.548 1.00 0.00 22 ALA A O 2
ATOM 2474 N N . ILE A 1 23 ? 29.808 3.596 14.863 1.00 0.00 23 ILE A N 2
ATOM 2475 C CA . ILE A 1 23 ? 28.859 3.776 13.771 1.00 0.00 23 ILE A CA 2
ATOM 2476 C C . ILE A 1 23 ? 29.339 4.842 12.794 1.00 0.00 23 ILE A C 2
ATOM 2477 O O . ILE A 1 23 ? 29.277 4.658 11.579 1.00 0.00 23 ILE A O 2
ATOM 2493 N N . SER A 1 24 ? 29.817 5.958 13.333 1.00 0.00 24 SER A N 2
ATOM 2494 C CA . SER A 1 24 ? 30.271 7.073 12.511 1.00 0.00 24 SER A CA 2
ATOM 2495 C C . SER A 1 24 ? 31.677 6.828 11.978 1.00 0.00 24 SER A C 2
ATOM 2496 O O . SER A 1 24 ? 32.168 7.572 11.130 1.00 0.00 24 SER A O 2
ATOM 2504 N N . ASP A 1 25 ? 32.320 5.780 12.482 1.00 0.00 25 ASP A N 2
ATOM 2505 C CA . ASP A 1 25 ? 33.636 5.383 11.996 1.00 0.00 25 ASP A CA 2
ATOM 2506 C C . ASP A 1 25 ? 33.525 4.532 10.737 1.00 0.00 25 ASP A C 2
ATOM 2507 O O . ASP A 1 25 ? 33.230 3.339 10.807 1.00 0.00 25 ASP A O 2
ATOM 2516 N N . TYR A 1 26 ? 33.761 5.154 9.587 1.00 0.00 26 TYR A N 2
ATOM 2517 C CA . TYR A 1 26 ? 33.539 4.499 8.303 1.00 0.00 26 TYR A CA 2
ATOM 2518 C C . TYR A 1 26 ? 34.858 4.110 7.648 1.00 0.00 26 TYR A C 2
ATOM 2519 O O . TYR A 1 26 ? 34.910 3.838 6.448 1.00 0.00 26 TYR A O 2
ATOM 2537 N N . GLN A 1 27 ? 35.923 4.085 8.442 1.00 0.00 27 GLN A N 2
ATOM 2538 C CA . GLN A 1 27 ? 37.256 3.795 7.927 1.00 0.00 27 GLN A CA 2
ATOM 2539 C C . GLN A 1 27 ? 37.845 2.557 8.592 1.00 0.00 27 GLN A C 2
ATOM 2540 O O . GLN A 1 27 ? 38.438 1.707 7.928 1.00 0.00 27 GLN A O 2
ATOM 2554 N N . THR A 1 28 ? 37.679 2.462 9.907 1.00 0.00 28 THR A N 2
ATOM 2555 C CA . THR A 1 28 ? 38.195 1.328 10.665 1.00 0.00 28 THR A CA 2
ATOM 2556 C C . THR A 1 28 ? 37.104 0.298 10.925 1.00 0.00 28 THR A C 2
ATOM 2557 O O . THR A 1 28 ? 37.286 -0.892 10.668 1.00 0.00 28 THR A O 2
ATOM 2568 N N . VAL A 1 29 ? 35.969 0.762 11.438 1.00 0.00 29 VAL A N 2
ATOM 2569 C CA . VAL A 1 29 ? 34.924 -0.133 11.921 1.00 0.00 29 VAL A CA 2
ATOM 2570 C C . VAL A 1 29 ? 34.071 -0.655 10.771 1.00 0.00 29 VAL A C 2
ATOM 2571 O O . VAL A 1 29 ? 33.884 -1.862 10.623 1.00 0.00 29 VAL A O 2
ATOM 2584 N N . ARG A 1 30 ? 33.556 0.263 9.960 1.00 0.00 30 ARG A N 2
ATOM 2585 C CA . ARG A 1 30 ? 32.490 -0.059 9.019 1.00 0.00 30 ARG A CA 2
ATOM 2586 C C . ARG A 1 30 ? 32.910 -1.176 8.072 1.00 0.00 30 ARG A C 2
ATOM 2587 O O . ARG A 1 30 ? 32.150 -2.113 7.827 1.00 0.00 30 ARG A O 2
ATOM 2608 N N . PRO A 1 31 ? 34.124 -1.072 7.542 1.00 0.00 31 PRO A N 2
ATOM 2609 C CA . PRO A 1 31 ? 34.606 -2.013 6.539 1.00 0.00 31 PRO A CA 2
ATOM 2610 C C . PRO A 1 31 ? 35.175 -3.267 7.188 1.00 0.00 31 PRO A C 2
ATOM 2611 O O . PRO A 1 31 ? 35.763 -4.114 6.515 1.00 0.00 31 PRO A O 2
ATOM 2622 N N . LYS A 1 32 ? 34.998 -3.380 8.500 1.00 0.00 32 LYS A N 2
ATOM 2623 C CA . LYS A 1 32 ? 35.365 -4.594 9.221 1.00 0.00 32 LYS A CA 2
ATOM 2624 C C . LYS A 1 32 ? 34.137 -5.277 9.809 1.00 0.00 32 LYS A C 2
ATOM 2625 O O . LYS A 1 32 ? 34.254 -6.245 10.561 1.00 0.00 32 LYS A O 2
ATOM 2644 N N . ILE A 1 33 ? 32.960 -4.769 9.462 1.00 0.00 33 ILE A N 2
ATOM 2645 C CA . ILE A 1 33 ? 31.707 -5.353 9.923 1.00 0.00 33 ILE A CA 2
ATOM 2646 C C . ILE A 1 33 ? 30.734 -5.554 8.768 1.00 0.00 33 ILE A C 2
ATOM 2647 O O . ILE A 1 33 ? 29.535 -5.311 8.905 1.00 0.00 33 ILE A O 2
ATOM 2663 N N . LEU A 1 34 ? 31.257 -5.999 7.631 1.00 0.00 34 LEU A N 2
ATOM 2664 C CA . LEU A 1 34 ? 30.464 -6.104 6.412 1.00 0.00 34 LEU A CA 2
ATOM 2665 C C . LEU A 1 34 ? 29.595 -7.354 6.426 1.00 0.00 34 LEU A C 2
ATOM 2666 O O . LEU A 1 34 ? 30.045 -8.430 6.819 1.00 0.00 34 LEU A O 2
ATOM 2682 N N . SER A 1 35 ? 28.347 -7.206 5.995 1.00 0.00 35 SER A N 2
ATOM 2683 C CA . SER A 1 35 ? 27.441 -8.341 5.867 1.00 0.00 35 SER A CA 2
ATOM 2684 C C . SER A 1 35 ? 27.564 -8.991 4.495 1.00 0.00 35 SER A C 2
ATOM 2685 O O . SER A 1 35 ? 28.383 -8.579 3.673 1.00 0.00 35 SER A O 2
ATOM 2693 N N . SER A 1 36 ? 26.746 -10.010 4.253 1.00 0.00 36 SER A N 2
ATOM 2694 C CA . SER A 1 36 ? 26.806 -10.762 3.006 1.00 0.00 36 SER A CA 2
ATOM 2695 C C . SER A 1 36 ? 26.269 -9.940 1.841 1.00 0.00 36 SER A C 2
ATOM 2696 O O . SER A 1 36 ? 26.452 -10.300 0.678 1.00 0.00 36 SER A O 2
ATOM 2704 N N . HIS A 1 37 ? 25.605 -8.835 2.160 1.00 0.00 37 HIS A N 2
ATOM 2705 C CA . HIS A 1 37 ? 25.023 -7.969 1.141 1.00 0.00 37 HIS A CA 2
ATOM 2706 C C . HIS A 1 37 ? 25.538 -6.542 1.271 1.00 0.00 37 HIS A C 2
ATOM 2707 O O . HIS A 1 37 ? 24.941 -5.605 0.740 1.00 0.00 37 HIS A O 2
ATOM 2721 N N . TYR A 1 38 ? 26.650 -6.382 1.981 1.00 0.00 38 TYR A N 2
ATOM 2722 C CA . TYR A 1 38 ? 27.190 -5.059 2.269 1.00 0.00 38 TYR A CA 2
ATOM 2723 C C . TYR A 1 38 ? 28.624 -4.929 1.771 1.00 0.00 38 TYR A C 2
ATOM 2724 O O . TYR A 1 38 ? 29.556 -5.442 2.391 1.00 0.00 38 TYR A O 2
ATOM 2742 N N . SER A 1 39 ? 28.795 -4.240 0.648 1.00 0.00 39 SER A N 2
ATOM 2743 C CA . SER A 1 39 ? 30.079 -4.206 -0.042 1.00 0.00 39 SER A CA 2
ATOM 2744 C C . SER A 1 39 ? 31.073 -3.312 0.689 1.00 0.00 39 SER A C 2
ATOM 2745 O O . SER A 1 39 ? 30.727 -2.657 1.673 1.00 0.00 39 SER A O 2
ATOM 2753 N N . GLY A 1 40 ? 32.309 -3.288 0.202 1.00 0.00 40 GLY A N 2
ATOM 2754 C CA . GLY A 1 40 ? 33.353 -2.464 0.800 1.00 0.00 40 GLY A CA 2
ATOM 2755 C C . GLY A 1 40 ? 32.926 -1.004 0.875 1.00 0.00 40 GLY A C 2
ATOM 2756 O O . GLY A 1 40 ? 32.649 -0.375 -0.146 1.00 0.00 40 GLY A O 2
ATOM 2760 N N . TYR A 1 41 ? 32.876 -0.469 2.090 1.00 0.00 41 TYR A N 2
ATOM 2761 C CA . TYR A 1 41 ? 32.397 0.891 2.310 1.00 0.00 41 TYR A CA 2
ATOM 2762 C C . TYR A 1 41 ? 33.509 1.909 2.089 1.00 0.00 41 TYR A C 2
ATOM 2763 O O . TYR A 1 41 ? 34.303 2.179 2.990 1.00 0.00 41 TYR A O 2
ATOM 2781 N N . GLN A 1 42 ? 33.560 2.470 0.886 1.00 0.00 42 GLN A N 2
ATOM 2782 C CA . GLN A 1 42 ? 34.641 3.372 0.507 1.00 0.00 42 GLN A CA 2
ATOM 2783 C C . GLN A 1 42 ? 34.294 4.818 0.837 1.00 0.00 42 GLN A C 2
ATOM 2784 O O . GLN A 1 42 ? 33.371 5.393 0.260 1.00 0.00 42 GLN A O 2
ATOM 2798 N N . VAL A 1 43 ? 35.040 5.401 1.769 1.00 0.00 43 VAL A N 2
ATOM 2799 C CA . VAL A 1 43 ? 34.882 6.811 2.105 1.00 0.00 43 VAL A CA 2
ATOM 2800 C C . VAL A 1 43 ? 35.511 7.704 1.043 1.00 0.00 43 VAL A C 2
ATOM 2801 O O . VAL A 1 43 ? 36.680 7.540 0.693 1.00 0.00 43 VAL A O 2
ATOM 2814 N N . LEU A 1 44 ? 34.729 8.650 0.533 1.00 0.00 44 LEU A N 2
ATOM 2815 C CA . LEU A 1 44 ? 35.175 9.507 -0.558 1.00 0.00 44 LEU A CA 2
ATOM 2816 C C . LEU A 1 44 ? 35.619 10.870 -0.043 1.00 0.00 44 LEU A C 2
ATOM 2817 O O . LEU A 1 44 ? 36.623 11.419 -0.497 1.00 0.00 44 LEU A O 2
ATOM 2833 N N . GLU A 1 45 ? 34.865 11.411 0.907 1.00 0.00 45 GLU A N 2
ATOM 2834 C CA . GLU A 1 45 ? 35.169 12.720 1.474 1.00 0.00 45 GLU A CA 2
ATOM 2835 C C . GLU A 1 45 ? 34.727 12.806 2.929 1.00 0.00 45 GLU A C 2
ATOM 2836 O O . GLU A 1 45 ? 33.618 12.399 3.276 1.00 0.00 45 GLU A O 2
ATOM 2848 N N . GLY A 1 46 ? 35.600 13.338 3.777 1.00 0.00 46 GLY A N 2
ATOM 2849 C CA . GLY A 1 46 ? 35.282 13.526 5.187 1.00 0.00 46 GLY A CA 2
ATOM 2850 C C . GLY A 1 46 ? 36.100 12.589 6.066 1.00 0.00 46 GLY A C 2
ATOM 2851 O O . GLY A 1 46 ? 36.551 11.536 5.616 1.00 0.00 46 GLY A O 2
ATOM 2855 N N . GLY A 1 47 ? 36.288 12.978 7.323 1.00 0.00 47 GLY A N 2
ATOM 2856 C CA . GLY A 1 47 ? 37.050 12.170 8.269 1.00 0.00 47 GLY A CA 2
ATOM 2857 C C . GLY A 1 47 ? 36.149 11.606 9.360 1.00 0.00 47 GLY A C 2
ATOM 2858 O O . GLY A 1 47 ? 36.392 11.816 10.549 1.00 0.00 47 GLY A O 2
ATOM 2862 N N . GLN A 1 48 ? 35.109 10.888 8.950 1.00 0.00 48 GLN A N 2
ATOM 2863 C CA . GLN A 1 48 ? 34.175 10.285 9.893 1.00 0.00 48 GLN A CA 2
ATOM 2864 C C . GLN A 1 48 ? 33.265 11.337 10.515 1.00 0.00 48 GLN A C 2
ATOM 2865 O O . GLN A 1 48 ? 33.618 12.514 10.585 1.00 0.00 48 GLN A O 2
ATOM 2879 N N . GLY A 1 49 ? 32.093 10.904 10.967 1.00 0.00 49 GLY A N 2
ATOM 2880 C CA . GLY A 1 49 ? 31.130 11.808 11.587 1.00 0.00 49 GLY A CA 2
ATOM 2881 C C . GLY A 1 49 ? 30.229 12.452 10.542 1.00 0.00 49 GLY A C 2
ATOM 2882 O O . GLY A 1 49 ? 30.020 11.900 9.462 1.00 0.00 49 GLY A O 2
ATOM 2886 N N . ALA A 1 50 ? 29.695 13.624 10.870 1.00 0.00 50 ALA A N 2
ATOM 2887 C CA . ALA A 1 50 ? 28.767 14.318 9.986 1.00 0.00 50 ALA A CA 2
ATOM 2888 C C . ALA A 1 50 ? 29.481 14.865 8.756 1.00 0.00 50 ALA A C 2
ATOM 2889 O O . ALA A 1 50 ? 30.633 15.292 8.834 1.00 0.00 50 ALA A O 2
ATOM 2896 N N . GLY A 1 51 ? 28.790 14.848 7.621 1.00 0.00 51 GLY A N 2
ATOM 2897 C CA . GLY A 1 51 ? 29.333 15.403 6.387 1.00 0.00 51 GLY A CA 2
ATOM 2898 C C . GLY A 1 51 ? 30.260 14.411 5.698 1.00 0.00 51 GLY A C 2
ATOM 2899 O O . GLY A 1 51 ? 31.200 14.802 5.006 1.00 0.00 51 GLY A O 2
ATOM 2903 N N . THR A 1 52 ? 29.990 13.124 5.891 1.00 0.00 52 THR A N 2
ATOM 2904 C CA . THR A 1 52 ? 30.818 12.072 5.312 1.00 0.00 52 THR A CA 2
ATOM 2905 C C . THR A 1 52 ? 30.209 11.540 4.021 1.00 0.00 52 THR A C 2
ATOM 2906 O O . THR A 1 52 ? 29.080 11.049 4.013 1.00 0.00 52 THR A O 2
ATOM 2917 N N . VAL A 1 53 ? 30.963 11.639 2.932 1.00 0.00 53 VAL A N 2
ATOM 2918 C CA . VAL A 1 53 ? 30.528 11.105 1.647 1.00 0.00 53 VAL A CA 2
ATOM 2919 C C . VAL A 1 53 ? 31.242 9.799 1.324 1.00 0.00 53 VAL A C 2
ATOM 2920 O O . VAL A 1 53 ? 32.465 9.705 1.431 1.00 0.00 53 VAL A O 2
ATOM 2933 N N . ALA A 1 54 ? 30.471 8.791 0.927 1.00 0.00 54 ALA A N 2
ATOM 2934 C CA . ALA A 1 54 ? 31.015 7.461 0.684 1.00 0.00 54 ALA A CA 2
ATOM 2935 C C . ALA A 1 54 ? 30.209 6.721 -0.376 1.00 0.00 54 ALA A C 2
ATOM 2936 O O . ALA A 1 54 ? 29.117 7.150 -0.750 1.00 0.00 54 ALA A O 2
ATOM 2943 N N . THR A 1 55 ? 30.754 5.609 -0.858 1.00 0.00 55 THR A N 2
ATOM 2944 C CA . THR A 1 55 ? 30.097 4.821 -1.894 1.00 0.00 55 THR A CA 2
ATOM 2945 C C . THR A 1 55 ? 30.164 3.332 -1.579 1.00 0.00 55 THR A C 2
ATOM 2946 O O . THR A 1 55 ? 31.171 2.840 -1.071 1.00 0.00 55 THR A O 2
ATOM 2957 N N . TRP A 1 56 ? 29.085 2.619 -1.885 1.00 0.00 56 TRP A N 2
ATOM 2958 C CA . TRP A 1 56 ? 29.010 1.189 -1.613 1.00 0.00 56 TRP A CA 2
ATOM 2959 C C . TRP A 1 56 ? 27.762 0.575 -2.234 1.00 0.00 56 TRP A C 2
ATOM 2960 O O . TRP A 1 56 ? 26.848 1.287 -2.646 1.00 0.00 56 TRP A O 2
ATOM 2981 N N . LYS A 1 57 ? 27.731 -0.752 -2.297 1.00 0.00 57 LYS A N 2
ATOM 2982 C CA . LYS A 1 57 ? 26.633 -1.463 -2.942 1.00 0.00 57 LYS A CA 2
ATOM 2983 C C . LYS A 1 57 ? 25.804 -2.235 -1.924 1.00 0.00 57 LYS A C 2
ATOM 2984 O O . LYS A 1 57 ? 26.346 -2.854 -1.009 1.00 0.00 57 LYS A O 2
ATOM 3003 N N . LEU A 1 58 ? 24.486 -2.194 -2.089 1.00 0.00 58 LEU A N 2
ATOM 3004 C CA . LEU A 1 58 ? 23.582 -2.940 -1.221 1.00 0.00 58 LEU A CA 2
ATOM 3005 C C . LEU A 1 58 ? 22.747 -3.933 -2.019 1.00 0.00 58 LEU A C 2
ATOM 3006 O O . LEU A 1 58 ? 22.022 -3.553 -2.938 1.00 0.00 58 LEU A O 2
ATOM 3022 N N . GLN A 1 59 ? 22.854 -5.209 -1.662 1.00 0.00 59 GLN A N 2
ATOM 3023 C CA . GLN A 1 59 ? 22.126 -6.263 -2.359 1.00 0.00 59 GLN A CA 2
ATOM 3024 C C . GLN A 1 59 ? 20.882 -6.677 -1.583 1.00 0.00 59 GLN A C 2
ATOM 3025 O O . GLN A 1 59 ? 20.966 -7.423 -0.608 1.00 0.00 59 GLN A O 2
ATOM 3039 N N . ALA A 1 60 ? 19.727 -6.189 -2.023 1.00 0.00 60 ALA A N 2
ATOM 3040 C CA . ALA A 1 60 ? 18.467 -6.477 -1.348 1.00 0.00 60 ALA A CA 2
ATOM 3041 C C . ALA A 1 60 ? 18.148 -7.966 -1.390 1.00 0.00 60 ALA A C 2
ATOM 3042 O O . ALA A 1 60 ? 17.719 -8.547 -0.393 1.00 0.00 60 ALA A O 2
ATOM 3049 N N . THR A 1 61 ? 18.359 -8.579 -2.550 1.00 0.00 61 THR A N 2
ATOM 3050 C CA . THR A 1 61 ? 18.200 -10.021 -2.695 1.00 0.00 61 THR A CA 2
ATOM 3051 C C . THR A 1 61 ? 19.015 -10.550 -3.868 1.00 0.00 61 THR A C 2
ATOM 3052 O O . THR A 1 61 ? 19.843 -9.836 -4.432 1.00 0.00 61 THR A O 2
ATOM 3063 N N . LYS A 1 62 ? 18.774 -11.806 -4.230 1.00 0.00 62 LYS A N 2
ATOM 3064 C CA . LYS A 1 62 ? 19.592 -12.485 -5.228 1.00 0.00 62 LYS A CA 2
ATOM 3065 C C . LYS A 1 62 ? 19.826 -11.599 -6.444 1.00 0.00 62 LYS A C 2
ATOM 3066 O O . LYS A 1 62 ? 20.965 -11.391 -6.863 1.00 0.00 62 LYS A O 2
ATOM 3085 N N . SER A 1 63 ? 18.741 -11.080 -7.009 1.00 0.00 63 SER A N 2
ATOM 3086 C CA . SER A 1 63 ? 18.813 -10.325 -8.254 1.00 0.00 63 SER A CA 2
ATOM 3087 C C . SER A 1 63 ? 18.370 -8.882 -8.049 1.00 0.00 63 SER A C 2
ATOM 3088 O O . SER A 1 63 ? 17.710 -8.297 -8.908 1.00 0.00 63 SER A O 2
ATOM 3096 N N . ARG A 1 64 ? 18.737 -8.312 -6.906 1.00 0.00 64 ARG A N 2
ATOM 3097 C CA . ARG A 1 64 ? 18.488 -6.901 -6.639 1.00 0.00 64 ARG A CA 2
ATOM 3098 C C . ARG A 1 64 ? 19.674 -6.257 -5.932 1.00 0.00 64 ARG A C 2
ATOM 3099 O O . ARG A 1 64 ? 20.022 -6.635 -4.813 1.00 0.00 64 ARG A O 2
ATOM 3120 N N . VAL A 1 65 ? 20.291 -5.282 -6.590 1.00 0.00 65 VAL A N 2
ATOM 3121 C CA . VAL A 1 65 ? 21.417 -4.559 -6.011 1.00 0.00 65 VAL A CA 2
ATOM 3122 C C . VAL A 1 65 ? 21.453 -3.115 -6.496 1.00 0.00 65 VAL A C 2
ATOM 3123 O O . VAL A 1 65 ? 21.138 -2.831 -7.652 1.00 0.00 65 VAL A O 2
ATOM 3136 N N . ARG A 1 66 ? 21.838 -2.207 -5.606 1.00 0.00 66 ARG A N 2
ATOM 3137 C CA . ARG A 1 66 ? 21.866 -0.785 -5.927 1.00 0.00 66 ARG A CA 2
ATOM 3138 C C . ARG A 1 66 ? 23.207 -0.163 -5.557 1.00 0.00 66 ARG A C 2
ATOM 3139 O O . ARG A 1 66 ? 23.813 -0.526 -4.549 1.00 0.00 66 ARG A O 2
ATOM 3160 N N . ASP A 1 67 ? 23.666 0.774 -6.379 1.00 0.00 67 ASP A N 2
ATOM 3161 C CA . ASP A 1 67 ? 24.903 1.495 -6.105 1.00 0.00 67 ASP A CA 2
ATOM 3162 C C . ASP A 1 67 ? 24.644 2.728 -5.248 1.00 0.00 67 ASP A C 2
ATOM 3163 O O . ASP A 1 67 ? 24.117 3.730 -5.729 1.00 0.00 67 ASP A O 2
ATOM 3172 N N . VAL A 1 68 ? 25.020 2.647 -3.976 1.00 0.00 68 VAL A N 2
ATOM 3173 C CA . VAL A 1 68 ? 24.693 3.692 -3.013 1.00 0.00 68 VAL A CA 2
ATOM 3174 C C . VAL A 1 68 ? 25.814 4.719 -2.914 1.00 0.00 68 VAL A C 2
ATOM 3175 O O . VAL A 1 68 ? 26.938 4.391 -2.533 1.00 0.00 68 VAL A O 2
ATOM 3188 N N . LYS A 1 69 ? 25.501 5.963 -3.260 1.00 0.00 69 LYS A N 2
ATOM 3189 C CA . LYS A 1 69 ? 26.391 7.083 -2.978 1.00 0.00 69 LYS A CA 2
ATOM 3190 C C . LYS A 1 69 ? 25.737 8.082 -2.032 1.00 0.00 69 LYS A C 2
ATOM 3191 O O . LYS A 1 69 ? 24.872 8.859 -2.435 1.00 0.00 69 LYS A O 2
ATOM 3210 N N . ALA A 1 70 ? 26.156 8.056 -0.771 1.00 0.00 70 ALA A N 2
ATOM 3211 C CA . ALA A 1 70 ? 25.374 8.648 0.308 1.00 0.00 70 ALA A CA 2
ATOM 3212 C C . ALA A 1 70 ? 26.194 9.670 1.085 1.00 0.00 70 ALA A C 2
ATOM 3213 O O . ALA A 1 70 ? 27.420 9.576 1.150 1.00 0.00 70 ALA A O 2
ATOM 3220 N N . THR A 1 71 ? 25.511 10.647 1.672 1.00 0.00 71 THR A N 2
ATOM 3221 C CA . THR A 1 71 ? 26.138 11.556 2.623 1.00 0.00 71 THR A CA 2
ATOM 3222 C C . THR A 1 71 ? 25.595 11.343 4.030 1.00 0.00 71 THR A C 2
ATOM 3223 O O . THR A 1 71 ? 24.382 11.319 4.240 1.00 0.00 71 THR A O 2
ATOM 3234 N N . VAL A 1 72 ? 26.499 11.190 4.991 1.00 0.00 72 VAL A N 2
ATO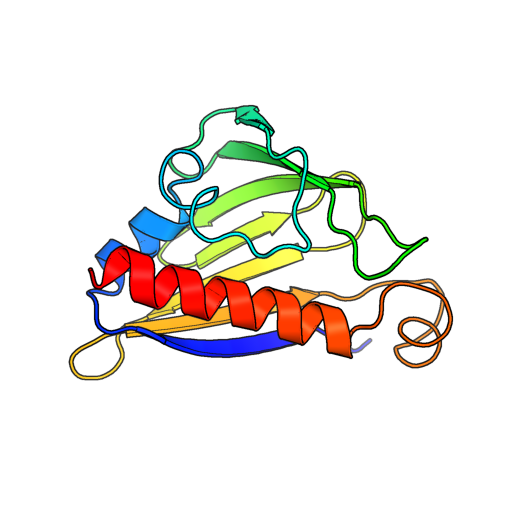M 3235 C CA . VAL A 1 72 ? 26.116 10.850 6.356 1.00 0.00 72 VAL A CA 2
ATOM 3236 C C . VAL A 1 72 ? 26.029 12.095 7.230 1.00 0.00 72 VAL A C 2
ATOM 3237 O O . VAL A 1 72 ? 26.980 12.871 7.317 1.00 0.00 72 VAL A O 2
ATOM 3250 N N . ASP A 1 73 ? 24.883 12.280 7.876 1.00 0.00 73 ASP A N 2
ATOM 3251 C CA . ASP A 1 73 ? 24.723 13.337 8.867 1.00 0.00 73 ASP A CA 2
ATOM 3252 C C . ASP A 1 73 ? 24.628 12.762 10.275 1.00 0.00 73 ASP A C 2
ATOM 3253 O O . ASP A 1 73 ? 24.047 11.697 10.483 1.00 0.00 73 ASP A O 2
ATOM 3262 N N . VAL A 1 74 ? 25.202 13.474 11.239 1.00 0.00 74 VAL A N 2
ATOM 3263 C CA . VAL A 1 74 ? 25.204 13.024 12.626 1.00 0.00 74 VAL A CA 2
ATOM 3264 C C . VAL A 1 74 ? 24.637 14.091 13.552 1.00 0.00 74 VAL A C 2
ATOM 3265 O O . VAL A 1 74 ? 25.099 15.232 13.556 1.00 0.00 74 VAL A O 2
ATOM 3278 N N . ALA A 1 75 ? 23.634 13.714 14.337 1.00 0.00 75 ALA A N 2
ATOM 3279 C CA . ALA A 1 75 ? 23.019 14.632 15.289 1.00 0.00 75 ALA A CA 2
ATOM 3280 C C . ALA A 1 75 ? 22.546 13.897 16.536 1.00 0.00 75 ALA A C 2
ATOM 3281 O O . ALA A 1 75 ? 21.824 12.904 16.448 1.00 0.00 75 ALA A O 2
ATOM 3288 N N . GLY A 1 76 ? 22.958 14.391 17.699 1.00 0.00 76 GLY A N 2
ATOM 3289 C CA . GLY A 1 76 ? 22.598 13.767 18.967 1.00 0.00 76 GLY A CA 2
ATOM 3290 C C . GLY A 1 76 ? 23.238 12.392 19.105 1.00 0.00 76 GLY A C 2
ATOM 3291 O O . GLY A 1 76 ? 24.458 12.272 19.219 1.00 0.00 76 GLY A O 2
ATOM 3295 N N . HIS A 1 77 ? 22.407 11.355 19.095 1.00 0.00 77 HIS A N 2
ATOM 3296 C CA . HIS A 1 77 ? 22.895 9.982 19.151 1.00 0.00 77 HIS A CA 2
ATOM 3297 C C . HIS A 1 77 ? 22.373 9.163 17.978 1.00 0.00 77 HIS A C 2
ATOM 3298 O O . HIS A 1 77 ? 22.317 7.935 18.042 1.00 0.00 77 HIS A O 2
ATOM 3312 N N . THR A 1 78 ? 21.990 9.850 16.907 1.00 0.00 78 THR A N 2
ATOM 3313 C CA . THR A 1 78 ? 21.507 9.185 15.703 1.00 0.00 78 THR A CA 2
ATOM 3314 C C . THR A 1 78 ? 22.363 9.544 14.495 1.00 0.00 78 THR A C 2
ATOM 3315 O O . THR A 1 78 ? 22.555 10.719 14.185 1.00 0.00 78 THR A O 2
ATOM 3326 N N . VAL A 1 79 ? 22.875 8.523 13.815 1.00 0.00 79 VAL A N 2
ATOM 3327 C CA . VAL A 1 79 ? 23.603 8.722 12.567 1.00 0.00 79 VAL A CA 2
ATOM 3328 C C . VAL A 1 79 ? 22.749 8.341 11.365 1.00 0.00 79 VAL A C 2
ATOM 3329 O O . VAL A 1 79 ? 22.258 7.216 11.271 1.00 0.00 79 VAL A O 2
ATOM 3342 N N . ILE A 1 80 ? 22.574 9.286 10.446 1.00 0.00 80 ILE A N 2
ATOM 3343 C CA . ILE A 1 80 ? 21.666 9.102 9.321 1.00 0.00 80 ILE A CA 2
ATOM 3344 C C . ILE A 1 80 ? 22.417 9.136 7.996 1.00 0.00 80 ILE A C 2
ATOM 3345 O O . ILE A 1 80 ? 23.067 10.127 7.666 1.00 0.00 80 ILE A O 2
ATOM 3361 N N . GLU A 1 81 ? 22.322 8.048 7.240 1.00 0.00 81 GLU A N 2
ATOM 3362 C CA . GLU A 1 81 ? 22.949 7.971 5.925 1.00 0.00 81 GLU A CA 2
ATOM 3363 C C . GLU A 1 81 ? 21.940 8.245 4.817 1.00 0.00 81 GLU A C 2
ATOM 3364 O O . GLU A 1 81 ? 20.931 7.551 4.697 1.00 0.00 81 GLU A O 2
ATOM 3376 N N . LYS A 1 82 ? 22.219 9.262 4.009 1.00 0.00 82 LYS A N 2
ATOM 3377 C CA . LYS A 1 82 ? 21.270 9.725 3.004 1.00 0.00 82 LYS A CA 2
ATOM 3378 C C . LYS A 1 82 ? 21.807 9.504 1.596 1.00 0.00 82 LYS A C 2
ATOM 3379 O O . LYS A 1 82 ? 22.684 10.235 1.134 1.00 0.00 82 LYS A O 2
ATOM 3398 N N . ASP A 1 83 ? 21.276 8.493 0.917 1.00 0.00 83 ASP A N 2
ATOM 3399 C CA . ASP A 1 83 ? 21.702 8.175 -0.441 1.00 0.00 83 ASP A CA 2
ATOM 3400 C C . ASP A 1 83 ? 21.271 9.258 -1.422 1.00 0.00 83 ASP A C 2
ATOM 3401 O O . ASP A 1 83 ? 20.096 9.622 -1.483 1.00 0.00 83 ASP A O 2
ATOM 3410 N N . ALA A 1 84 ? 22.228 9.770 -2.188 1.00 0.00 84 ALA A N 2
ATOM 3411 C CA . ALA A 1 84 ? 21.943 10.787 -3.193 1.00 0.00 84 ALA A CA 2
ATOM 3412 C C . ALA A 1 84 ? 21.454 10.158 -4.491 1.00 0.00 84 ALA A C 2
ATOM 3413 O O . ALA A 1 84 ? 20.827 10.821 -5.316 1.00 0.00 84 ALA A O 2
ATOM 3420 N N . ASN A 1 85 ? 21.745 8.873 -4.666 1.00 0.00 85 ASN A N 2
ATOM 3421 C CA . ASN A 1 85 ? 21.376 8.163 -5.884 1.00 0.00 85 ASN A CA 2
ATOM 3422 C C . ASN A 1 85 ? 19.933 7.679 -5.824 1.00 0.00 85 ASN A C 2
ATOM 3423 O O . ASN A 1 85 ? 19.073 8.168 -6.556 1.00 0.00 85 ASN A O 2
ATOM 3434 N N . SER A 1 86 ? 19.674 6.715 -4.946 1.00 0.00 86 SER A N 2
ATOM 3435 C CA . SER A 1 86 ? 18.333 6.163 -4.788 1.00 0.00 86 SER A CA 2
ATOM 3436 C C . SER A 1 86 ? 17.703 6.613 -3.477 1.00 0.00 86 SER A C 2
ATOM 3437 O O . SER A 1 86 ? 18.331 7.315 -2.684 1.00 0.00 86 SER A O 2
ATOM 3445 N N . SER A 1 87 ? 16.458 6.205 -3.254 1.00 0.00 87 SER A N 2
ATOM 3446 C CA . SER A 1 87 ? 15.710 6.635 -2.078 1.00 0.00 87 SER A CA 2
ATOM 3447 C C . SER A 1 87 ? 16.026 5.759 -0.873 1.00 0.00 87 SER A C 2
ATOM 3448 O O . SER A 1 87 ? 15.141 5.110 -0.316 1.00 0.00 87 SER A O 2
ATOM 3456 N N . LEU A 1 88 ? 17.294 5.743 -0.476 1.00 0.00 88 LEU A N 2
ATOM 3457 C CA . LEU A 1 88 ? 17.732 4.934 0.655 1.00 0.00 88 LEU A CA 2
ATOM 3458 C C . LEU A 1 88 ? 18.161 5.810 1.826 1.00 0.00 88 LEU A C 2
ATOM 3459 O O . LEU A 1 88 ? 19.119 6.575 1.723 1.00 0.00 88 LEU A O 2
ATOM 3475 N N . VAL A 1 89 ? 17.444 5.693 2.939 1.00 0.00 89 VAL A N 2
ATOM 3476 C CA . VAL A 1 89 ? 17.831 6.367 4.173 1.00 0.00 89 VAL A CA 2
ATOM 3477 C C . VAL A 1 89 ? 17.841 5.399 5.349 1.00 0.00 89 VAL A C 2
ATOM 3478 O O . VAL A 1 89 ? 16.850 4.716 5.612 1.00 0.00 89 VAL A O 2
ATOM 3491 N N . SER A 1 90 ? 18.965 5.344 6.054 1.00 0.00 90 SER A N 2
ATOM 3492 C CA . SER A 1 90 ? 19.099 4.475 7.217 1.00 0.00 90 SER A CA 2
ATOM 3493 C C . SER A 1 90 ? 19.418 5.278 8.471 1.00 0.00 90 SER A C 2
ATOM 3494 O O . SER A 1 90 ? 20.322 6.113 8.472 1.00 0.00 90 SER A O 2
ATOM 3502 N N . ASN A 1 91 ? 18.671 5.020 9.539 1.00 0.00 91 ASN A N 2
ATOM 3503 C CA . ASN A 1 91 ? 18.885 5.705 10.808 1.00 0.00 91 ASN A CA 2
ATOM 3504 C C . ASN A 1 91 ? 19.605 4.807 11.805 1.00 0.00 91 ASN A C 2
ATOM 3505 O O . ASN A 1 91 ? 19.216 3.657 12.012 1.00 0.00 91 ASN A O 2
ATOM 3516 N N . TRP A 1 92 ? 20.656 5.337 12.420 1.00 0.00 92 TRP A N 2
ATOM 3517 C CA . TRP A 1 92 ? 21.411 4.596 13.423 1.00 0.00 92 TRP A CA 2
ATOM 3518 C C . TRP A 1 92 ? 21.281 5.239 14.798 1.00 0.00 92 TRP A C 2
ATOM 3519 O O . TRP A 1 92 ? 22.110 6.061 15.190 1.00 0.00 92 TRP A O 2
ATOM 3540 N N . THR A 1 93 ? 20.236 4.860 15.526 1.00 0.00 93 THR A N 2
ATOM 3541 C CA . THR A 1 93 ? 19.983 5.416 16.850 1.00 0.00 93 THR A CA 2
ATOM 3542 C C . THR A 1 93 ? 20.537 4.511 17.943 1.00 0.00 93 THR A C 2
ATOM 3543 O O . THR A 1 93 ? 20.127 3.357 18.073 1.00 0.00 93 THR A O 2
ATOM 3554 N N . VAL A 1 94 ? 21.470 5.040 18.726 1.00 0.00 94 VAL A N 2
ATOM 3555 C CA . VAL A 1 94 ? 22.072 4.284 19.818 1.00 0.00 94 VAL A CA 2
ATOM 3556 C C . VAL A 1 94 ? 21.736 4.904 21.168 1.00 0.00 94 VAL A C 2
ATOM 3557 O O . VAL A 1 94 ? 21.773 6.124 21.328 1.00 0.00 94 VAL A O 2
ATOM 3570 N N . ALA A 1 95 ? 21.408 4.057 22.138 1.00 0.00 95 ALA A N 2
ATOM 3571 C CA . ALA A 1 95 ? 21.022 4.523 23.464 1.00 0.00 95 ALA A CA 2
ATOM 3572 C C . ALA A 1 95 ? 21.466 3.543 24.543 1.00 0.00 95 ALA A C 2
ATOM 3573 O O . ALA A 1 95 ? 21.681 2.362 24.271 1.00 0.00 95 ALA A O 2
ATOM 3580 N N . PRO A 1 96 ? 21.602 4.040 25.767 1.00 0.00 96 PRO A N 2
ATOM 3581 C CA . PRO A 1 96 ? 21.979 3.200 26.898 1.00 0.00 96 PRO A CA 2
ATOM 3582 C C . PRO A 1 96 ? 21.013 2.034 27.063 1.00 0.00 96 PRO A C 2
ATOM 3583 O O . PRO A 1 96 ? 19.818 2.164 26.802 1.00 0.00 96 PRO A O 2
ATOM 3594 N N . ALA A 1 97 ? 21.539 0.894 27.499 1.00 0.00 97 ALA A N 2
ATOM 3595 C CA . ALA A 1 97 ? 20.718 -0.285 27.742 1.00 0.00 97 ALA A CA 2
ATOM 3596 C C . ALA A 1 97 ? 21.277 -1.120 28.887 1.00 0.00 97 ALA A C 2
ATOM 3597 O O . ALA A 1 97 ? 21.884 -2.168 28.665 1.00 0.00 97 ALA A O 2
ATOM 3604 N N . GLY A 1 98 ? 21.068 -0.650 30.112 1.00 0.00 98 GLY A N 2
ATOM 3605 C CA . GLY A 1 98 ? 21.514 -1.374 31.297 1.00 0.00 98 GLY A CA 2
ATOM 3606 C C . GLY A 1 98 ? 22.999 -1.152 31.552 1.00 0.00 98 GLY A C 2
ATOM 3607 O O . GLY A 1 98 ? 23.408 -0.082 32.003 1.00 0.00 98 GLY A O 2
ATOM 3611 N N . THR A 1 99 ? 23.803 -2.169 31.260 1.00 0.00 99 THR A N 2
ATOM 3612 C CA . THR A 1 99 ? 25.249 -2.069 31.408 1.00 0.00 99 THR A CA 2
ATOM 3613 C C . THR A 1 99 ? 25.920 -1.764 30.075 1.00 0.00 99 THR A C 2
ATOM 3614 O O . THR A 1 99 ? 27.101 -1.419 30.028 1.00 0.00 99 THR A O 2
ATOM 3625 N N . GLY A 1 100 ? 25.160 -1.894 28.993 1.00 0.00 100 GLY A N 2
ATOM 3626 C CA . GLY A 1 100 ? 25.694 -1.683 27.653 1.00 0.00 100 GLY A CA 2
ATOM 3627 C C . GLY A 1 100 ? 24.861 -0.667 26.882 1.00 0.00 100 GLY A C 2
ATOM 3628 O O . GLY A 1 100 ? 24.459 0.362 27.426 1.00 0.00 100 GLY A O 2
ATOM 3632 N N . SER A 1 101 ? 24.605 -0.961 25.612 1.00 0.00 101 SER A N 2
ATOM 3633 C CA . SER A 1 101 ? 23.883 -0.039 24.742 1.00 0.00 101 SER A CA 2
ATOM 3634 C C . SER A 1 101 ? 22.955 -0.788 23.795 1.00 0.00 101 SER A C 2
ATOM 3635 O O . SER A 1 101 ? 22.956 -2.019 23.753 1.00 0.00 101 SER A O 2
ATOM 3643 N N . SER A 1 102 ? 22.164 -0.039 23.034 1.00 0.00 102 SER A N 2
ATOM 3644 C CA . SER A 1 102 ? 21.225 -0.631 22.089 1.00 0.00 102 SER A CA 2
ATOM 3645 C C . SER A 1 102 ? 21.133 0.194 20.812 1.00 0.00 102 SER A C 2
ATOM 3646 O O . SER A 1 102 ? 20.950 1.410 20.860 1.00 0.00 102 SER A O 2
ATOM 3654 N N . VAL A 1 103 ? 21.262 -0.474 19.671 1.00 0.00 103 VAL A N 2
ATOM 3655 C CA . VAL A 1 103 ? 21.246 0.203 18.380 1.00 0.00 103 VAL A CA 2
ATOM 3656 C C . VAL A 1 103 ? 19.978 -0.124 17.602 1.00 0.00 103 VAL A C 2
ATOM 3657 O O . VAL A 1 103 ? 19.693 -1.289 17.322 1.00 0.00 103 VAL A O 2
ATOM 3670 N N . ASN A 1 104 ? 19.220 0.910 17.254 1.00 0.00 104 ASN A N 2
ATOM 3671 C CA . ASN A 1 104 ? 18.038 0.746 16.416 1.00 0.00 104 ASN A CA 2
ATOM 3672 C C . ASN A 1 104 ? 18.331 1.127 14.971 1.00 0.00 104 ASN A C 2
ATOM 3673 O O . ASN A 1 104 ? 18.476 2.305 14.647 1.00 0.00 104 ASN A O 2
ATOM 3684 N N . LEU A 1 105 ? 18.416 0.122 14.105 1.00 0.00 105 LEU A N 2
ATOM 3685 C CA . LEU A 1 105 ? 18.785 0.341 12.712 1.00 0.00 105 LEU A CA 2
ATOM 3686 C C . LEU A 1 105 ? 17.560 0.317 11.807 1.00 0.00 105 LEU A C 2
ATOM 3687 O O . LEU A 1 105 ? 17.059 -0.751 11.453 1.00 0.00 105 LEU A O 2
ATOM 3703 N N . LYS A 1 106 ? 17.081 1.499 11.436 1.00 0.00 106 LYS A N 2
ATOM 3704 C CA . LYS A 1 106 ? 15.874 1.617 10.626 1.00 0.00 106 LYS A CA 2
ATOM 3705 C C . LYS A 1 106 ? 16.209 2.012 9.193 1.00 0.00 106 LYS A C 2
ATOM 3706 O O . LYS A 1 106 ? 16.773 3.079 8.949 1.00 0.00 106 LYS A O 2
ATOM 3725 N N . THR A 1 107 ? 15.859 1.145 8.249 1.00 0.00 107 THR A N 2
ATOM 3726 C CA . THR A 1 107 ? 16.107 1.409 6.837 1.00 0.00 107 THR A CA 2
ATOM 3727 C C . THR A 1 107 ? 14.803 1.513 6.058 1.00 0.00 107 THR A C 2
ATOM 3728 O O . THR A 1 107 ? 13.965 0.612 6.108 1.00 0.00 107 THR A O 2
ATOM 3739 N N . THR A 1 108 ? 14.636 2.617 5.337 1.00 0.00 108 THR A N 2
ATOM 3740 C CA . THR A 1 108 ? 13.392 2.886 4.625 1.00 0.00 108 THR A CA 2
ATOM 3741 C C . THR A 1 108 ? 13.648 3.124 3.142 1.00 0.00 108 THR A C 2
ATOM 3742 O O . THR A 1 108 ? 14.707 3.618 2.756 1.00 0.00 108 THR A O 2
ATOM 3753 N N . TRP A 1 109 ? 12.671 2.770 2.314 1.00 0.00 109 TRP A N 2
ATOM 3754 C CA . TRP A 1 109 ? 12.702 3.118 0.899 1.00 0.00 109 TRP A CA 2
ATOM 3755 C C . TRP A 1 109 ? 11.463 3.910 0.499 1.00 0.00 109 TRP A C 2
ATOM 3756 O O . TRP A 1 109 ? 10.349 3.586 0.909 1.00 0.00 109 TRP A O 2
ATOM 3777 N N . THR A 1 110 ? 11.665 4.949 -0.304 1.00 0.00 110 THR A N 2
ATOM 3778 C CA . THR A 1 110 ? 10.568 5.806 -0.738 1.00 0.00 110 THR A CA 2
ATOM 3779 C C . THR A 1 110 ? 10.372 5.726 -2.247 1.00 0.00 110 THR A C 2
ATOM 3780 O O . THR A 1 110 ? 11.327 5.840 -3.014 1.00 0.00 110 THR A O 2
ATOM 3791 N N . GLY A 1 111 ? 9.126 5.531 -2.666 1.00 0.00 111 GLY A N 2
ATOM 3792 C CA . GLY A 1 111 ? 8.784 5.544 -4.083 1.00 0.00 111 GLY A CA 2
ATOM 3793 C C . GLY A 1 111 ? 8.069 4.262 -4.490 1.00 0.00 111 GLY A C 2
ATOM 3794 O O . GLY A 1 111 ? 7.542 3.539 -3.644 1.00 0.00 111 GLY A O 2
ATOM 3798 N N . ALA A 1 112 ? 8.054 3.985 -5.789 1.00 0.00 112 ALA A N 2
ATOM 3799 C CA . ALA A 1 112 ? 7.438 2.769 -6.306 1.00 0.00 112 ALA A CA 2
ATOM 3800 C C . ALA A 1 112 ? 7.917 2.467 -7.720 1.00 0.00 112 ALA A C 2
ATOM 3801 O O . ALA A 1 112 ? 8.200 3.379 -8.498 1.00 0.00 112 ALA A O 2
ATOM 3808 N N . GLY A 1 113 ? 8.007 1.183 -8.048 1.00 0.00 113 GLY A N 2
ATOM 3809 C CA . GLY A 1 113 ? 8.353 0.759 -9.399 1.00 0.00 113 GLY A CA 2
ATOM 3810 C C . GLY A 1 113 ? 7.106 0.444 -10.214 1.00 0.00 113 GLY A C 2
ATOM 3811 O O . GLY A 1 113 ? 6.972 -0.649 -10.764 1.00 0.00 113 GLY A O 2
ATOM 3815 N N . GLY A 1 114 ? 6.194 1.407 -10.288 1.00 0.00 114 GLY A N 2
ATOM 3816 C CA . GLY A 1 114 ? 4.918 1.205 -10.963 1.00 0.00 114 GLY A CA 2
ATOM 3817 C C . GLY A 1 114 ? 3.894 0.573 -10.028 1.00 0.00 114 GLY A C 2
ATOM 3818 O O . GLY A 1 114 ? 2.862 1.172 -9.727 1.00 0.00 114 GLY A O 2
ATOM 3822 N N . VAL A 1 115 ? 4.187 -0.639 -9.570 1.00 0.00 115 VAL A N 2
ATOM 3823 C CA . VAL A 1 115 ? 3.306 -1.343 -8.646 1.00 0.00 115 VAL A CA 2
ATOM 3824 C C . VAL A 1 115 ? 3.932 -1.450 -7.262 1.00 0.00 115 VAL A C 2
ATOM 3825 O O . VAL A 1 115 ? 5.053 -1.935 -7.113 1.00 0.00 115 VAL A O 2
ATOM 3838 N N . LYS A 1 116 ? 3.199 -0.995 -6.250 1.00 0.00 116 LYS A N 2
ATOM 3839 C CA . LYS A 1 116 ? 3.706 -0.980 -4.883 1.00 0.00 116 LYS A CA 2
ATOM 3840 C C . LYS A 1 116 ? 4.077 -2.383 -4.418 1.00 0.00 116 LYS A C 2
ATOM 3841 O O . LYS A 1 116 ? 5.070 -2.572 -3.715 1.00 0.00 116 LYS A O 2
ATOM 3860 N N . GLY A 1 117 ? 3.274 -3.364 -4.815 1.00 0.00 117 GLY A N 2
ATOM 3861 C CA . GLY A 1 117 ? 3.529 -4.754 -4.458 1.00 0.00 117 GLY A CA 2
ATOM 3862 C C . GLY A 1 117 ? 4.911 -5.197 -4.922 1.00 0.00 117 GLY A C 2
ATOM 3863 O O . GLY A 1 117 ? 5.650 -5.841 -4.176 1.00 0.00 117 GLY A O 2
ATOM 3867 N N . PHE A 1 118 ? 5.256 -4.847 -6.156 1.00 0.00 118 PHE A N 2
ATOM 3868 C CA . PHE A 1 118 ? 6.537 -5.238 -6.734 1.00 0.00 118 PHE A CA 2
ATOM 3869 C C . PHE A 1 118 ? 7.670 -4.373 -6.197 1.00 0.00 118 PHE A C 2
ATOM 3870 O O . PHE A 1 118 ? 8.824 -4.800 -6.157 1.00 0.00 118 PHE A O 2
ATOM 3887 N N . PHE A 1 119 ? 7.334 -3.15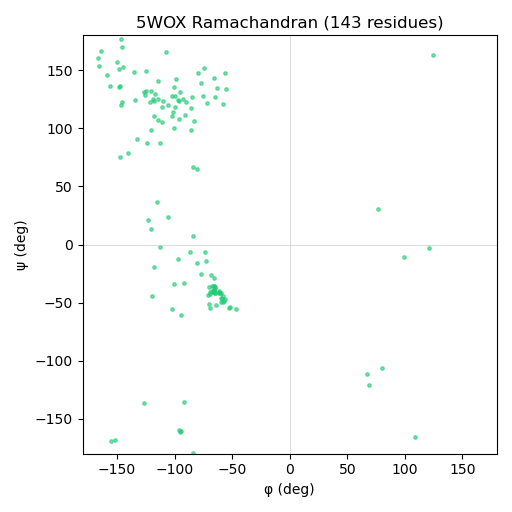6 -5.783 1.00 0.00 119 PHE A N 2
ATOM 3888 C CA . PHE A 1 119 ? 8.269 -2.310 -5.051 1.00 0.00 119 PHE A CA 2
ATOM 3889 C C . PHE A 1 119 ? 8.677 -2.954 -3.732 1.00 0.00 119 PHE A C 2
ATOM 3890 O O . PHE A 1 119 ? 9.855 -2.963 -3.373 1.00 0.00 119 PHE A O 2
ATOM 3907 N N . GLU A 1 120 ? 7.697 -3.493 -3.014 1.00 0.00 120 GLU A N 2
ATOM 3908 C CA . GLU A 1 120 ? 7.963 -4.220 -1.779 1.00 0.00 120 GLU A CA 2
ATOM 3909 C C . GLU A 1 120 ? 8.787 -5.474 -2.045 1.00 0.00 120 GLU A C 2
ATOM 3910 O O . GLU A 1 120 ? 9.662 -5.832 -1.256 1.00 0.00 120 GLU A O 2
ATOM 3922 N N . LYS A 1 121 ? 8.503 -6.138 -3.160 1.00 0.00 121 LYS A N 2
ATOM 3923 C CA . LYS A 1 121 ? 9.286 -7.291 -3.586 1.00 0.00 121 LYS A CA 2
ATOM 3924 C C . LYS A 1 121 ? 10.709 -6.887 -3.950 1.00 0.00 121 LYS A C 2
ATOM 3925 O O . LYS A 1 121 ? 11.661 -7.617 -3.675 1.00 0.00 121 LYS A O 2
ATOM 3944 N N . THR A 1 122 ? 10.847 -5.720 -4.570 1.00 0.00 122 THR A N 2
ATOM 3945 C CA . THR A 1 122 ? 12.156 -5.208 -4.957 1.00 0.00 122 THR A CA 2
ATOM 3946 C C . THR A 1 122 ? 13.029 -4.952 -3.735 1.00 0.00 122 THR A C 2
ATOM 3947 O O . THR A 1 122 ? 14.216 -5.279 -3.729 1.00 0.00 122 THR A O 2
ATOM 3958 N N . PHE A 1 123 ? 12.435 -4.365 -2.702 1.00 0.00 123 PHE A N 2
ATOM 3959 C CA . PHE A 1 123 ? 13.144 -4.112 -1.453 1.00 0.00 123 PHE A CA 2
ATOM 3960 C C . PHE A 1 123 ? 12.395 -4.702 -0.265 1.00 0.00 123 PHE A C 2
ATOM 3961 O O . PHE A 1 123 ? 11.848 -3.972 0.561 1.00 0.00 123 PHE A O 2
ATOM 3978 N N . ALA A 1 124 ? 12.374 -6.028 -0.185 1.00 0.00 124 ALA A N 2
ATOM 3979 C CA . ALA A 1 124 ? 11.692 -6.720 0.902 1.00 0.00 124 ALA A CA 2
ATOM 3980 C C . ALA A 1 124 ? 12.266 -6.320 2.255 1.00 0.00 124 ALA A C 2
ATOM 3981 O O . ALA A 1 124 ? 13.477 -6.378 2.468 1.00 0.00 124 ALA A O 2
ATOM 3988 N N . PRO A 1 125 ? 11.390 -5.914 3.168 1.00 0.00 125 PRO A N 2
ATOM 3989 C CA . PRO A 1 125 ? 11.813 -5.449 4.483 1.00 0.00 125 PRO A CA 2
ATOM 3990 C C . PRO A 1 125 ? 12.307 -6.605 5.343 1.00 0.00 125 PRO A C 2
ATOM 3991 O O . PRO A 1 125 ? 13.049 -6.404 6.305 1.00 0.00 125 PRO A O 2
ATOM 4002 N N . LEU A 1 126 ? 11.890 -7.817 4.992 1.00 0.00 126 LEU A N 2
ATOM 4003 C CA . LEU A 1 126 ? 12.352 -9.016 5.682 1.00 0.00 126 LEU A CA 2
ATOM 4004 C C . LEU A 1 126 ? 13.787 -9.353 5.301 1.00 0.00 126 LEU A C 2
ATOM 4005 O O . LEU A 1 126 ? 14.584 -9.761 6.145 1.00 0.00 126 LEU A O 2
ATOM 4021 N N . GLY A 1 127 ? 14.112 -9.179 4.024 1.00 0.00 127 GLY A N 2
ATOM 4022 C CA . GLY A 1 127 ? 15.480 -9.349 3.551 1.00 0.00 127 GLY A CA 2
ATOM 4023 C C . GLY A 1 127 ? 16.385 -8.239 4.071 1.00 0.00 127 GLY A C 2
ATOM 4024 O O . GLY A 1 127 ? 17.523 -8.488 4.469 1.00 0.00 127 GLY A O 2
ATOM 4028 N N . LEU A 1 128 ? 15.872 -7.013 4.064 1.00 0.00 128 LEU A N 2
ATOM 4029 C CA . LEU A 1 128 ? 16.602 -5.875 4.610 1.00 0.00 128 LEU A CA 2
ATOM 4030 C C . LEU A 1 128 ? 16.843 -6.040 6.105 1.00 0.00 128 LEU A C 2
ATOM 4031 O O . LEU A 1 128 ? 17.909 -5.692 6.614 1.00 0.00 128 LEU A O 2
ATOM 4047 N N . ARG A 1 129 ? 15.847 -6.574 6.804 1.00 0.00 129 ARG A N 2
ATOM 4048 C CA . ARG A 1 129 ? 15.978 -6.858 8.228 1.00 0.00 129 ARG A CA 2
ATOM 4049 C C . ARG A 1 129 ? 17.133 -7.813 8.496 1.00 0.00 129 ARG A C 2
ATOM 4050 O O . ARG A 1 129 ? 17.946 -7.584 9.392 1.00 0.00 129 ARG A O 2
ATOM 4071 N N . ARG A 1 130 ? 17.200 -8.886 7.715 1.00 0.00 130 ARG A N 2
ATOM 4072 C CA . ARG A 1 130 ? 18.294 -9.844 7.821 1.00 0.00 130 ARG A CA 2
ATOM 4073 C C . ARG A 1 130 ? 19.641 -9.170 7.594 1.00 0.00 130 ARG A C 2
ATOM 4074 O O . ARG A 1 130 ? 20.601 -9.416 8.325 1.00 0.00 130 ARG A O 2
ATOM 4095 N N . ILE A 1 131 ? 19.707 -8.318 6.576 1.00 0.00 131 ILE A N 2
ATOM 4096 C CA . ILE A 1 131 ? 20.911 -7.544 6.301 1.00 0.00 131 ILE A CA 2
ATOM 4097 C C . ILE A 1 131 ? 21.308 -6.696 7.502 1.00 0.00 131 ILE A C 2
ATOM 4098 O O . ILE A 1 131 ? 22.481 -6.634 7.870 1.00 0.00 131 ILE A O 2
ATOM 4114 N N . GLN A 1 132 ? 20.323 -6.044 8.111 1.00 0.00 132 GLN A N 2
ATOM 4115 C CA . GLN A 1 132 ? 20.560 -5.237 9.302 1.00 0.00 132 GLN A CA 2
ATOM 4116 C C . GLN A 1 132 ? 21.140 -6.079 10.431 1.00 0.00 132 GLN A C 2
ATOM 4117 O O . GLN A 1 132 ? 22.089 -5.669 11.100 1.00 0.00 132 GLN A O 2
ATOM 4131 N N . ASP A 1 133 ? 20.563 -7.257 10.640 1.00 0.00 133 ASP A N 2
ATOM 4132 C CA . ASP A 1 133 ? 20.993 -8.141 11.718 1.00 0.00 133 ASP A CA 2
ATOM 4133 C C . ASP A 1 133 ? 22.436 -8.587 11.521 1.00 0.00 133 ASP A C 2
ATOM 4134 O O . ASP A 1 133 ? 23.210 -8.657 12.476 1.00 0.00 133 ASP A O 2
ATOM 4143 N N . GLU A 1 134 ? 22.792 -8.889 10.277 1.00 0.00 134 GLU A N 2
ATOM 4144 C CA . GLU A 1 134 ? 24.136 -9.355 9.957 1.00 0.00 134 GLU A CA 2
ATOM 4145 C C . GLU A 1 134 ? 25.174 -8.275 10.236 1.00 0.00 134 GLU A C 2
ATOM 4146 O O . GLU A 1 134 ? 26.255 -8.558 10.751 1.00 0.00 134 GLU A O 2
ATOM 4158 N N . VAL A 1 135 ? 24.839 -7.036 9.892 1.00 0.00 135 VAL A N 2
ATOM 4159 C CA . VAL A 1 135 ? 25.723 -5.905 10.145 1.00 0.00 135 VAL A CA 2
ATOM 4160 C C . VAL A 1 135 ? 25.826 -5.608 11.636 1.00 0.00 135 VAL A C 2
ATOM 4161 O O . VAL A 1 135 ? 26.921 -5.425 12.168 1.00 0.00 135 VAL A O 2
ATOM 4174 N N . LEU A 1 136 ? 24.679 -5.562 12.305 1.00 0.00 136 LEU A N 2
ATOM 4175 C CA . LEU A 1 136 ? 24.634 -5.240 13.727 1.00 0.00 136 LEU A CA 2
ATOM 4176 C C . LEU A 1 136 ? 25.308 -6.324 14.559 1.00 0.00 136 LEU A C 2
ATOM 4177 O O . LEU A 1 136 ? 25.929 -6.037 15.582 1.00 0.00 136 LEU A O 2
ATOM 4193 N N . GLU A 1 137 ? 25.182 -7.569 14.113 1.00 0.00 137 GLU A N 2
ATOM 4194 C CA . GLU A 1 137 ? 25.893 -8.680 14.734 1.00 0.00 137 GLU A CA 2
ATOM 4195 C C . GLU A 1 137 ? 27.400 -8.472 14.677 1.00 0.00 137 GLU A C 2
ATOM 4196 O O . GLU A 1 137 ? 28.092 -8.592 15.688 1.00 0.00 137 GLU A O 2
ATOM 4208 N N . ASN A 1 138 ? 27.904 -8.158 13.488 1.00 0.00 138 ASN A N 2
ATOM 4209 C CA . ASN A 1 138 ? 29.327 -7.897 13.303 1.00 0.00 138 ASN A CA 2
ATOM 4210 C C . ASN A 1 138 ? 29.771 -6.678 14.101 1.00 0.00 138 ASN A C 2
ATOM 4211 O O . ASN A 1 138 ? 30.862 -6.660 14.670 1.00 0.00 138 ASN A O 2
ATOM 4222 N N . LEU A 1 139 ? 28.919 -5.659 14.138 1.00 0.00 139 LEU A N 2
ATOM 4223 C CA . LEU A 1 139 ? 29.190 -4.462 14.926 1.00 0.00 139 LEU A CA 2
ATOM 4224 C C . LEU A 1 139 ? 29.362 -4.801 16.401 1.00 0.00 139 LEU A C 2
ATOM 4225 O O . LEU A 1 139 ? 30.339 -4.397 17.030 1.00 0.00 139 LEU A O 2
ATOM 4241 N N . LYS A 1 140 ? 28.407 -5.546 16.947 1.00 0.00 140 LYS A N 2
ATOM 4242 C CA . LYS A 1 140 ? 28.491 -6.008 18.327 1.00 0.00 140 LYS A CA 2
ATOM 4243 C C . LYS A 1 140 ? 29.814 -6.715 18.592 1.00 0.00 140 LYS A C 2
ATOM 4244 O O . LYS A 1 140 ? 30.548 -6.354 19.512 1.00 0.00 140 LYS A O 2
ATOM 4263 N N . LYS A 1 141 ? 30.114 -7.723 17.780 1.00 0.00 141 LYS A N 2
ATOM 4264 C CA . LYS A 1 141 ? 31.310 -8.533 17.974 1.00 0.00 141 LYS A CA 2
ATOM 4265 C C . LYS A 1 141 ? 32.573 -7.696 17.821 1.00 0.00 141 LYS A C 2
ATOM 4266 O O . LYS A 1 141 ? 33.572 -7.930 18.502 1.00 0.00 141 LYS A O 2
ATOM 4285 N N . HIS A 1 142 ? 32.524 -6.718 16.922 1.00 0.00 142 HIS A N 2
ATOM 4286 C CA . HIS A 1 142 ? 33.677 -5.870 16.648 1.00 0.00 142 HIS A CA 2
ATOM 4287 C C . HIS A 1 142 ? 34.067 -5.055 17.875 1.00 0.00 142 HIS A C 2
ATOM 4288 O O . HIS A 1 142 ? 35.224 -5.061 18.294 1.00 0.00 142 HIS A O 2
ATOM 4302 N N . VAL A 1 143 ? 33.093 -4.355 18.447 1.00 0.00 143 VAL A N 2
ATOM 4303 C CA . VAL A 1 143 ? 33.351 -3.460 19.569 1.00 0.00 143 VAL A CA 2
ATOM 4304 C C . VAL A 1 143 ? 33.443 -4.231 20.879 1.00 0.00 143 VAL A C 2
ATOM 4305 O O . VAL A 1 143 ? 34.069 -3.775 21.836 1.00 0.00 143 VAL A O 2
ATOM 4318 N N . GLU A 1 144 ? 32.816 -5.402 20.917 1.00 0.00 144 GLU A N 2
ATOM 4319 C CA . GLU A 1 144 ? 32.807 -6.228 22.118 1.00 0.00 144 GLU A CA 2
ATOM 4320 C C . GLU A 1 144 ? 34.137 -6.948 22.302 1.00 0.00 144 GLU A C 2
ATOM 4321 O O . GLU A 1 144 ? 34.718 -6.930 23.386 1.00 0.00 144 GLU A O 2
ATOM 4333 N N . GLY A 1 145 ? 34.613 -7.581 21.235 1.00 0.00 145 GLY A N 2
ATOM 4334 C CA . GLY A 1 145 ? 35.859 -8.336 21.286 1.00 0.00 145 GLY A CA 2
ATOM 4335 C C . GLY A 1 145 ? 36.893 -7.758 20.328 1.00 0.00 145 GLY A C 2
ATOM 4336 O O . GLY A 1 145 ? 37.525 -6.788 20.641 1.00 0.00 145 GLY A O 2
ATOM 4341 N N . MET A 1 1 ? 4.826 4.164 -7.627 1.00 0.00 1 MET A N 3
ATOM 4342 C CA . MET A 1 1 ? 6.033 3.822 -6.885 1.00 0.00 1 MET A CA 3
ATOM 4343 C C . MET A 1 1 ? 5.702 3.009 -5.640 1.00 0.00 1 MET A C 3
ATOM 4344 O O . MET A 1 1 ? 4.581 3.060 -5.133 1.00 0.00 1 MET A O 3
ATOM 4360 N N . GLY A 1 2 ? 6.683 2.258 -5.152 1.00 0.00 2 GLY A N 3
ATOM 4361 C CA . GLY A 1 2 ? 6.499 1.434 -3.962 1.00 0.00 2 GLY A CA 3
ATOM 4362 C C . GLY A 1 2 ? 7.243 2.017 -2.768 1.00 0.00 2 GLY A C 3
ATOM 4363 O O . GLY A 1 2 ? 7.745 3.140 -2.825 1.00 0.00 2 GLY A O 3
ATOM 4367 N N . GLN A 1 3 ? 7.311 1.248 -1.687 1.00 0.00 3 GLN A N 3
ATOM 4368 C CA . GLN A 1 3 ? 8.023 1.674 -0.488 1.00 0.00 3 GLN A CA 3
ATOM 4369 C C . GLN A 1 3 ? 8.169 0.526 0.503 1.00 0.00 3 GLN A C 3
ATOM 4370 O O . GLN A 1 3 ? 7.222 -0.221 0.746 1.00 0.00 3 GLN A O 3
ATOM 4384 N N . VAL A 1 4 ? 9.363 0.390 1.071 1.00 0.00 4 VAL A N 3
ATOM 4385 C CA . VAL A 1 4 ? 9.607 -0.600 2.113 1.00 0.00 4 VAL A CA 3
ATOM 4386 C C . VAL A 1 4 ? 10.375 0.007 3.281 1.00 0.00 4 VAL A C 3
ATOM 4387 O O . VAL A 1 4 ? 10.989 1.065 3.149 1.00 0.00 4 VAL A O 3
ATOM 4400 N N . SER A 1 5 ? 10.335 -0.670 4.423 1.00 0.00 5 SER A N 3
ATOM 4401 C CA . SER A 1 5 ? 11.108 -0.253 5.587 1.00 0.00 5 SER A CA 3
ATOM 4402 C C . SER A 1 5 ? 11.575 -1.456 6.398 1.00 0.00 5 SER A C 3
ATOM 4403 O O . SER A 1 5 ? 10.980 -2.531 6.329 1.00 0.00 5 SER A O 3
ATOM 4411 N N . ALA A 1 6 ? 12.643 -1.267 7.165 1.00 0.00 6 ALA A N 3
ATOM 4412 C CA . ALA A 1 6 ? 13.202 -2.341 7.977 1.00 0.00 6 ALA A CA 3
ATOM 4413 C C . ALA A 1 6 ? 13.738 -1.809 9.300 1.00 0.00 6 ALA A C 3
ATOM 4414 O O . ALA A 1 6 ? 14.495 -0.838 9.329 1.00 0.00 6 ALA A O 3
ATOM 4421 N N . VAL A 1 7 ? 13.342 -2.450 10.394 1.00 0.00 7 VAL A N 3
ATOM 4422 C CA . VAL A 1 7 ? 13.779 -2.040 11.723 1.00 0.00 7 VAL A CA 3
ATOM 4423 C C . VAL A 1 7 ? 14.418 -3.199 12.476 1.00 0.00 7 VAL A C 3
ATOM 4424 O O . VAL A 1 7 ? 13.889 -4.311 12.489 1.00 0.00 7 VAL A O 3
ATOM 4437 N N . SER A 1 8 ? 15.559 -2.934 13.103 1.00 0.00 8 SER A N 3
ATOM 4438 C CA . SER A 1 8 ? 16.288 -3.963 13.836 1.00 0.00 8 SER A CA 3
ATOM 4439 C C . SER A 1 8 ? 16.965 -3.384 15.071 1.00 0.00 8 SER A C 3
ATOM 4440 O O . SER A 1 8 ? 17.541 -2.296 15.023 1.00 0.00 8 SER A O 3
ATOM 4448 N N . THR A 1 9 ? 16.894 -4.117 16.177 1.00 0.00 9 THR A N 3
ATOM 4449 C CA . THR A 1 9 ? 17.496 -3.674 17.429 1.00 0.00 9 THR A CA 3
ATOM 4450 C C . THR A 1 9 ? 18.432 -4.735 17.995 1.00 0.00 9 THR A C 3
ATOM 4451 O O . THR A 1 9 ? 18.107 -5.922 18.005 1.00 0.00 9 THR A O 3
ATOM 4462 N N . VAL A 1 10 ? 19.596 -4.299 18.466 1.00 0.00 10 VAL A N 3
ATOM 4463 C CA . VAL A 1 10 ? 20.578 -5.209 19.044 1.00 0.00 10 VAL A CA 3
ATOM 4464 C C . VAL A 1 10 ? 21.077 -4.699 20.389 1.00 0.00 10 VAL A C 3
ATOM 4465 O O . VAL A 1 10 ? 21.271 -3.497 20.575 1.00 0.00 10 VAL A O 3
ATOM 4478 N N . LEU A 1 11 ? 21.284 -5.618 21.325 1.00 0.00 11 LEU A N 3
ATOM 4479 C CA . LEU A 1 11 ? 21.909 -5.287 22.600 1.00 0.00 11 LEU A CA 3
ATOM 4480 C C . LEU A 1 11 ? 23.414 -5.515 22.552 1.00 0.00 11 LEU A C 3
ATOM 4481 O O . LEU A 1 11 ? 23.878 -6.562 22.100 1.00 0.00 11 LEU A O 3
ATOM 4497 N N . ILE A 1 12 ? 24.173 -4.530 23.021 1.00 0.00 12 ILE A N 3
ATOM 4498 C CA . ILE A 1 12 ? 25.626 -4.562 22.909 1.00 0.00 12 ILE A CA 3
ATOM 4499 C C . ILE A 1 12 ? 26.288 -4.301 24.256 1.00 0.00 12 ILE A C 3
ATOM 4500 O O . ILE A 1 12 ? 25.939 -3.351 24.956 1.00 0.00 12 ILE A O 3
ATOM 4516 N N . ASN A 1 13 ? 27.245 -5.150 24.613 1.00 0.00 13 ASN A N 3
ATOM 4517 C CA . ASN A 1 13 ? 27.994 -4.983 25.853 1.00 0.00 13 ASN A CA 3
ATOM 4518 C C . ASN A 1 13 ? 29.125 -3.976 25.682 1.00 0.00 13 ASN A C 3
ATOM 4519 O O . ASN A 1 13 ? 30.301 -4.335 25.732 1.00 0.00 13 ASN A O 3
ATOM 4530 N N . ALA A 1 14 ? 28.762 -2.715 25.479 1.00 0.00 14 ALA A N 3
ATOM 4531 C CA . ALA A 1 14 ? 29.744 -1.661 25.255 1.00 0.00 14 ALA A CA 3
ATOM 4532 C C . ALA A 1 14 ? 29.150 -0.286 25.532 1.00 0.00 14 ALA A C 3
ATOM 4533 O O . ALA A 1 14 ? 27.941 -0.087 25.418 1.00 0.00 14 ALA A O 3
ATOM 4540 N N . GLU A 1 15 ? 30.008 0.661 25.897 1.00 0.00 15 GLU A N 3
ATOM 4541 C CA . GLU A 1 15 ? 29.570 2.020 26.191 1.00 0.00 15 GLU A CA 3
ATOM 4542 C C . GLU A 1 15 ? 28.845 2.634 25.001 1.00 0.00 15 GLU A C 3
ATOM 4543 O O . GLU A 1 15 ? 29.324 2.570 23.869 1.00 0.00 15 GLU A O 3
ATOM 4555 N N . PRO A 1 16 ? 27.686 3.230 25.263 1.00 0.00 16 PRO A N 3
ATOM 4556 C CA . PRO A 1 16 ? 26.893 3.858 24.214 1.00 0.00 16 PRO A CA 3
ATOM 4557 C C . PRO A 1 16 ? 27.730 4.837 23.402 1.00 0.00 16 PRO A C 3
ATOM 4558 O O . PRO A 1 16 ? 27.626 4.891 22.176 1.00 0.00 16 PRO A O 3
ATOM 4569 N N . ALA A 1 17 ? 28.560 5.612 24.092 1.00 0.00 17 ALA A N 3
ATOM 4570 C CA . ALA A 1 17 ? 29.411 6.598 23.436 1.00 0.00 17 ALA A CA 3
ATOM 4571 C C . ALA A 1 17 ? 30.435 5.927 22.530 1.00 0.00 17 ALA A C 3
ATOM 4572 O O . ALA A 1 17 ? 30.729 6.417 21.440 1.00 0.00 17 ALA A O 3
ATOM 4579 N N . ALA A 1 18 ? 30.976 4.803 22.988 1.00 0.00 18 ALA A N 3
ATOM 4580 C CA . ALA A 1 18 ? 31.944 4.044 22.205 1.00 0.00 18 ALA A CA 3
ATOM 4581 C C . ALA A 1 18 ? 31.313 3.495 20.932 1.00 0.00 18 ALA A C 3
ATOM 4582 O O . ALA A 1 18 ? 31.929 3.507 19.867 1.00 0.00 18 ALA A O 3
ATOM 4589 N N . VAL A 1 19 ? 30.080 3.013 21.049 1.00 0.00 19 VAL A N 3
ATOM 4590 C CA . VAL A 1 19 ? 29.341 2.513 19.897 1.00 0.00 19 VAL A CA 3
ATOM 4591 C C . VAL A 1 19 ? 28.974 3.643 18.944 1.00 0.00 19 VAL A C 3
ATOM 4592 O O . VAL A 1 19 ? 29.074 3.497 17.725 1.00 0.00 19 VAL A O 3
ATOM 4605 N N . LEU A 1 20 ? 28.550 4.770 19.506 1.00 0.00 20 LEU A N 3
ATOM 4606 C CA . LEU A 1 20 ? 28.268 5.961 18.714 1.00 0.00 20 LEU A CA 3
ATOM 4607 C C . LEU A 1 20 ? 29.476 6.369 17.881 1.00 0.00 20 LEU A C 3
ATOM 4608 O O . LEU A 1 20 ? 29.348 6.681 16.697 1.00 0.00 20 LEU A O 3
ATOM 4624 N N . ALA A 1 21 ? 30.648 6.363 18.506 1.00 0.00 21 ALA A N 3
ATOM 4625 C CA . ALA A 1 21 ? 31.892 6.659 17.804 1.00 0.00 21 ALA A CA 3
ATOM 4626 C C . ALA A 1 21 ? 32.129 5.677 16.664 1.00 0.00 21 ALA A C 3
ATOM 4627 O O . ALA A 1 21 ? 32.528 6.068 15.568 1.00 0.00 21 ALA A O 3
ATOM 4634 N N . ALA A 1 22 ? 31.882 4.399 16.931 1.00 0.00 22 ALA A N 3
ATOM 4635 C CA . ALA A 1 22 ? 32.032 3.362 15.917 1.00 0.00 22 ALA A CA 3
ATOM 4636 C C . ALA A 1 22 ? 31.081 3.592 14.749 1.00 0.00 22 ALA A C 3
ATOM 4637 O O . ALA A 1 22 ? 31.430 3.346 13.594 1.00 0.00 22 ALA A O 3
ATOM 4644 N N . ILE A 1 23 ? 29.878 4.064 15.056 1.00 0.00 23 ILE A N 3
ATOM 4645 C CA . ILE A 1 23 ? 28.898 4.391 14.028 1.00 0.00 23 ILE A CA 3
ATOM 4646 C C . ILE A 1 23 ? 29.374 5.549 13.161 1.00 0.00 23 ILE A C 3
ATOM 4647 O O . ILE A 1 23 ? 29.345 5.471 11.933 1.00 0.00 23 ILE A O 3
ATOM 4663 N N . SER A 1 24 ? 29.813 6.624 13.808 1.00 0.00 24 SER A N 3
ATOM 4664 C CA . SER A 1 24 ? 30.258 7.817 13.097 1.00 0.00 24 SER A CA 3
ATOM 4665 C C . SER A 1 24 ? 31.511 7.536 12.278 1.00 0.00 24 SER A C 3
ATOM 4666 O O . SER A 1 24 ? 31.721 8.134 11.223 1.00 0.00 24 SER A O 3
ATOM 4674 N N . ASP A 1 25 ? 32.340 6.622 12.770 1.00 0.00 25 ASP A N 3
ATOM 4675 C CA . ASP A 1 25 ? 33.537 6.206 12.048 1.00 0.00 25 ASP A CA 3
ATOM 4676 C C . ASP A 1 25 ? 33.221 5.100 11.048 1.00 0.00 25 ASP A C 3
ATOM 4677 O O . ASP A 1 25 ? 33.510 3.929 11.292 1.00 0.00 25 ASP A O 3
ATOM 4686 N N . TYR A 1 26 ? 32.625 5.480 9.923 1.00 0.00 26 TYR A N 3
ATOM 4687 C CA . TYR A 1 26 ? 32.208 4.514 8.914 1.00 0.00 26 TYR A CA 3
ATOM 4688 C C . TYR A 1 26 ? 33.404 3.980 8.135 1.00 0.00 26 TYR A C 3
ATOM 4689 O O . TYR A 1 26 ? 33.389 2.846 7.657 1.00 0.00 26 TYR A O 3
ATOM 4707 N N . GLN A 1 27 ? 34.438 4.804 8.011 1.00 0.00 27 GLN A N 3
ATOM 4708 C CA . GLN A 1 27 ? 35.571 4.488 7.149 1.00 0.00 27 GLN A CA 3
ATOM 4709 C C . GLN A 1 27 ? 36.168 3.132 7.499 1.00 0.00 27 GLN A C 3
ATOM 4710 O O . GLN A 1 27 ? 36.382 2.292 6.625 1.00 0.00 27 GLN A O 3
ATOM 4724 N N . THR A 1 28 ? 36.436 2.923 8.784 1.00 0.00 28 THR A N 3
ATOM 4725 C CA . THR A 1 28 ? 37.241 1.790 9.224 1.00 0.00 28 THR A CA 3
ATOM 4726 C C . THR A 1 28 ? 36.365 0.679 9.791 1.00 0.00 28 THR A C 3
ATOM 4727 O O . THR A 1 28 ? 36.826 -0.444 9.996 1.00 0.00 28 THR A O 3
ATOM 4738 N N . VAL A 1 29 ? 35.101 1.000 10.042 1.00 0.00 29 VAL A N 3
ATOM 4739 C CA . VAL A 1 29 ? 34.198 0.080 10.724 1.00 0.00 29 VAL A CA 3
ATOM 4740 C C . VAL A 1 29 ? 33.363 -0.713 9.726 1.00 0.00 29 VAL A C 3
ATOM 4741 O O . VAL A 1 29 ? 33.196 -1.924 9.867 1.00 0.00 29 VAL A O 3
ATOM 4754 N N . ARG A 1 30 ? 32.841 -0.023 8.719 1.00 0.00 30 ARG A N 3
ATOM 4755 C CA . ARG A 1 30 ? 31.919 -0.633 7.768 1.00 0.00 30 ARG A CA 3
ATOM 4756 C C . ARG A 1 30 ? 32.542 -1.853 7.103 1.00 0.00 30 ARG A C 3
ATOM 4757 O O . ARG A 1 30 ? 31.899 -2.894 6.965 1.00 0.00 30 ARG A O 3
ATOM 4778 N N . PRO A 1 31 ? 33.798 -1.719 6.690 1.00 0.00 31 PRO A N 3
ATOM 4779 C CA . PRO A 1 31 ? 34.510 -2.809 6.035 1.00 0.00 31 PRO A CA 3
ATOM 4780 C C . PRO A 1 31 ? 34.410 -4.097 6.843 1.00 0.00 31 PRO A C 3
ATOM 4781 O O . PRO A 1 31 ? 34.431 -5.194 6.285 1.00 0.00 31 PRO A O 3
ATOM 4792 N N . LYS A 1 32 ? 34.302 -3.956 8.159 1.00 0.00 32 LYS A N 3
ATOM 4793 C CA . LYS A 1 32 ? 34.400 -5.096 9.062 1.00 0.00 32 LYS A CA 3
ATOM 4794 C C . LYS A 1 32 ? 33.022 -5.649 9.403 1.00 0.00 32 LYS A C 3
ATOM 4795 O O . LYS A 1 32 ? 32.839 -6.861 9.514 1.00 0.00 32 LYS A O 3
ATOM 4814 N N . ILE A 1 33 ? 32.055 -4.753 9.569 1.00 0.00 33 ILE A N 3
ATOM 4815 C CA . ILE A 1 33 ? 30.762 -5.117 10.135 1.00 0.00 33 ILE A CA 3
ATOM 4816 C C . ILE A 1 33 ? 29.767 -5.486 9.043 1.00 0.00 33 ILE A C 3
ATOM 4817 O O . ILE A 1 33 ? 28.800 -6.207 9.289 1.00 0.00 33 ILE A O 3
ATOM 4833 N N . LEU A 1 34 ? 30.009 -4.986 7.836 1.00 0.00 34 LEU A N 3
ATOM 4834 C CA . LEU A 1 34 ? 29.143 -5.276 6.699 1.00 0.00 34 LEU A CA 3
ATOM 4835 C C . LEU A 1 34 ? 29.295 -6.722 6.246 1.00 0.00 34 LEU A C 3
ATOM 4836 O O . LEU A 1 34 ? 30.393 -7.278 6.269 1.00 0.00 34 LEU A O 3
ATOM 4852 N N . SER A 1 35 ? 28.186 -7.328 5.834 1.00 0.00 35 SER A N 3
ATOM 4853 C CA . SER A 1 35 ? 28.157 -8.755 5.537 1.00 0.00 35 SER A CA 3
ATOM 4854 C C . SER A 1 35 ? 28.364 -9.013 4.050 1.00 0.00 35 SER A C 3
ATOM 4855 O O . SER A 1 35 ? 28.823 -8.137 3.316 1.00 0.00 35 SER A O 3
ATOM 4863 N N . SER A 1 36 ? 28.024 -10.219 3.611 1.00 0.00 36 SER A N 3
ATOM 4864 C CA . SER A 1 36 ? 28.235 -10.618 2.224 1.00 0.00 36 SER A CA 3
ATOM 4865 C C . SER A 1 36 ? 27.221 -9.956 1.300 1.00 0.00 36 SER A C 3
ATOM 4866 O O . SER A 1 36 ? 27.329 -10.048 0.077 1.00 0.00 36 SER A O 3
ATOM 4874 N N . HIS A 1 37 ? 26.236 -9.290 1.891 1.00 0.00 37 HIS A N 3
ATOM 4875 C CA . HIS A 1 37 ? 25.241 -8.551 1.123 1.00 0.00 37 HIS A CA 3
ATOM 4876 C C . HIS A 1 37 ? 25.736 -7.151 0.782 1.00 0.00 37 HIS A C 3
ATOM 4877 O O . HIS A 1 37 ? 24.986 -6.327 0.260 1.00 0.00 37 HIS A O 3
ATOM 4891 N N . TYR A 1 38 ? 27.004 -6.889 1.081 1.00 0.00 38 TYR A N 3
ATOM 4892 C CA . TYR A 1 38 ? 27.649 -5.651 0.661 1.00 0.00 38 TYR A CA 3
ATOM 4893 C C . TYR A 1 38 ? 28.889 -5.933 -0.177 1.00 0.00 38 TYR A C 3
ATOM 4894 O O . TYR A 1 38 ? 29.645 -6.862 0.108 1.00 0.00 38 TYR A O 3
ATOM 4912 N N . SER A 1 39 ? 29.093 -5.127 -1.213 1.00 0.00 39 SER A N 3
ATOM 4913 C CA . SER A 1 39 ? 30.208 -5.326 -2.131 1.00 0.00 39 SER A CA 3
ATOM 4914 C C . SER A 1 39 ? 31.122 -4.107 -2.160 1.00 0.00 39 SER A C 3
ATOM 4915 O O . SER A 1 39 ? 31.469 -3.555 -1.116 1.00 0.00 39 SER A O 3
ATOM 4923 N N . GLY A 1 40 ? 31.510 -3.693 -3.361 1.00 0.00 40 GLY A N 3
ATOM 4924 C CA . GLY A 1 40 ? 32.393 -2.545 -3.528 1.00 0.00 40 GLY A CA 3
ATOM 4925 C C . GLY A 1 40 ? 32.026 -1.423 -2.565 1.00 0.00 40 GLY A C 3
ATOM 4926 O O . GLY A 1 40 ? 30.848 -1.161 -2.323 1.00 0.00 40 GLY A O 3
ATOM 4930 N N . TYR A 1 41 ? 33.042 -0.765 -2.017 1.00 0.00 41 TYR A N 3
ATOM 4931 C CA . TYR A 1 41 ? 32.828 0.358 -1.112 1.00 0.00 41 TYR A CA 3
ATOM 4932 C C . TYR A 1 41 ? 34.014 1.314 -1.129 1.00 0.00 41 TYR A C 3
ATOM 4933 O O . TYR A 1 41 ? 35.135 0.921 -1.451 1.00 0.00 41 TYR A O 3
ATOM 4951 N N . GLN A 1 42 ? 33.760 2.571 -0.782 1.00 0.00 42 GLN A N 3
ATOM 4952 C CA . GLN A 1 42 ? 34.824 3.557 -0.642 1.00 0.00 42 GLN A CA 3
ATOM 4953 C C . GLN A 1 42 ? 34.337 4.792 0.105 1.00 0.00 42 GLN A C 3
ATOM 4954 O O . GLN A 1 42 ? 33.137 5.064 0.158 1.00 0.00 42 GLN A O 3
ATOM 4968 N N . VAL A 1 43 ? 35.274 5.536 0.683 1.00 0.00 43 VAL A N 3
ATOM 4969 C CA . VAL A 1 43 ? 34.964 6.828 1.282 1.00 0.00 43 VAL A CA 3
ATOM 4970 C C . VAL A 1 43 ? 35.502 7.973 0.432 1.00 0.00 43 VAL A C 3
ATOM 4971 O O . VAL A 1 43 ? 36.704 8.059 0.179 1.00 0.00 43 VAL A O 3
ATOM 4984 N N . LEU A 1 44 ? 34.605 8.850 -0.006 1.00 0.00 44 LEU A N 3
ATOM 4985 C CA . LEU A 1 44 ? 34.972 9.935 -0.908 1.00 0.00 44 LEU A CA 3
ATOM 4986 C C . LEU A 1 44 ? 35.388 11.178 -0.133 1.00 0.00 44 LEU A C 3
ATOM 4987 O O . LEU A 1 44 ? 36.244 11.942 -0.579 1.00 0.00 44 LEU A O 3
ATOM 5003 N N . GLU A 1 45 ? 34.778 11.376 1.031 1.00 0.00 45 GLU A N 3
ATOM 5004 C CA . GLU A 1 45 ? 35.098 12.517 1.880 1.00 0.00 45 GLU A CA 3
ATOM 5005 C C . GLU A 1 45 ? 34.941 12.168 3.354 1.00 0.00 45 GLU A C 3
ATOM 5006 O O . GLU A 1 45 ? 33.948 11.564 3.757 1.00 0.00 45 GLU A O 3
ATOM 5018 N N . GLY A 1 46 ? 35.929 12.553 4.156 1.00 0.00 46 GLY A N 3
ATOM 5019 C CA . GLY A 1 46 ? 35.857 12.371 5.601 1.00 0.00 46 GLY A CA 3
ATOM 5020 C C . GLY A 1 46 ? 36.011 10.904 5.980 1.00 0.00 46 GLY A C 3
ATOM 5021 O O . GLY A 1 46 ? 37.047 10.291 5.721 1.00 0.00 46 GLY A O 3
ATOM 5025 N N . GLY A 1 47 ? 34.974 10.345 6.595 1.00 0.00 47 GLY A N 3
ATOM 5026 C CA . GLY A 1 47 ? 35.016 8.966 7.067 1.00 0.00 47 GLY A CA 3
ATOM 5027 C C . GLY A 1 47 ? 34.713 8.885 8.558 1.00 0.00 47 GLY A C 3
ATOM 5028 O O . GLY A 1 47 ? 34.494 7.801 9.099 1.00 0.00 47 GLY A O 3
ATOM 5032 N N . GLN A 1 48 ? 34.701 10.039 9.217 1.00 0.00 48 GLN A N 3
ATOM 5033 C CA . GLN A 1 48 ? 34.465 10.097 10.655 1.00 0.00 48 GLN A CA 3
ATOM 5034 C C . GLN A 1 48 ? 33.613 11.304 11.025 1.00 0.00 48 GLN A C 3
ATOM 5035 O O . GLN A 1 48 ? 34.123 12.416 11.164 1.00 0.00 48 GLN A O 3
ATOM 5049 N N . GLY A 1 49 ? 32.313 11.079 11.183 1.00 0.00 49 GLY A N 3
ATOM 5050 C CA . GLY A 1 49 ? 31.407 12.120 11.651 1.00 0.00 49 GLY A CA 3
ATOM 5051 C C . GLY A 1 49 ? 30.604 12.710 10.499 1.00 0.00 49 GLY A C 3
ATOM 5052 O O . GLY A 1 49 ? 30.663 12.217 9.372 1.00 0.00 49 GLY A O 3
ATOM 5056 N N . ALA A 1 50 ? 29.854 13.769 10.787 1.00 0.00 50 ALA A N 3
ATOM 5057 C CA . ALA A 1 50 ? 28.959 14.365 9.803 1.00 0.00 50 ALA A CA 3
ATOM 5058 C C . ALA A 1 50 ? 29.741 15.002 8.662 1.00 0.00 50 ALA A C 3
ATOM 5059 O O . ALA A 1 50 ? 30.827 15.544 8.868 1.00 0.00 50 ALA A O 3
ATOM 5066 N N . GLY A 1 51 ? 29.183 14.934 7.458 1.00 0.00 51 GLY A N 3
ATOM 5067 C CA . GLY A 1 51 ? 29.838 15.485 6.278 1.00 0.00 51 GLY A CA 3
ATOM 5068 C C . GLY A 1 51 ? 30.554 14.398 5.487 1.00 0.00 51 GLY A C 3
ATOM 5069 O O . GLY A 1 51 ? 31.000 14.627 4.362 1.00 0.00 51 GLY A O 3
ATOM 5073 N N . THR A 1 52 ? 30.662 13.215 6.081 1.00 0.00 52 THR A N 3
ATOM 5074 C CA . THR A 1 52 ? 31.281 12.076 5.413 1.00 0.00 52 THR A CA 3
ATOM 5075 C C . THR A 1 52 ? 30.491 11.666 4.177 1.00 0.00 52 THR A C 3
ATOM 5076 O O . THR A 1 52 ? 29.271 11.511 4.231 1.00 0.00 52 THR A O 3
ATOM 5087 N N . VAL A 1 53 ? 31.194 11.490 3.063 1.00 0.00 53 VAL A N 3
ATOM 5088 C CA . VAL A 1 53 ? 30.580 10.981 1.842 1.00 0.00 53 VAL A CA 3
ATOM 5089 C C . VAL A 1 53 ? 31.221 9.669 1.409 1.00 0.00 53 VAL A C 3
ATOM 5090 O O . VAL A 1 53 ? 32.444 9.570 1.303 1.00 0.00 53 VAL A O 3
ATOM 5103 N N . ALA A 1 54 ? 30.389 8.664 1.159 1.00 0.00 54 ALA A N 3
ATOM 5104 C CA . ALA A 1 54 ? 30.876 7.324 0.857 1.00 0.00 54 ALA A CA 3
ATOM 5105 C C . ALA A 1 54 ? 29.897 6.570 -0.035 1.00 0.00 54 ALA A C 3
ATOM 5106 O O . ALA A 1 54 ? 28.705 6.874 -0.060 1.00 0.00 54 ALA A O 3
ATOM 5113 N N . THR A 1 55 ? 30.409 5.587 -0.768 1.00 0.00 55 THR A N 3
ATOM 5114 C CA . THR A 1 55 ? 29.569 4.740 -1.607 1.00 0.00 55 THR A CA 3
ATOM 5115 C C . THR A 1 55 ? 29.706 3.273 -1.220 1.00 0.00 55 THR A C 3
ATOM 5116 O O . THR A 1 55 ? 30.751 2.845 -0.729 1.00 0.00 55 THR A O 3
ATOM 5127 N N . TRP A 1 56 ? 28.645 2.506 -1.445 1.00 0.00 56 TRP A N 3
ATOM 5128 C CA . TRP A 1 56 ? 28.656 1.078 -1.151 1.00 0.00 56 TRP A CA 3
ATOM 5129 C C . TRP A 1 56 ? 27.523 0.358 -1.872 1.00 0.00 56 TRP A C 3
ATOM 5130 O O . TRP A 1 56 ? 26.403 0.864 -1.949 1.00 0.00 56 TRP A O 3
ATOM 5151 N N . LYS A 1 57 ? 27.821 -0.824 -2.400 1.00 0.00 57 LYS A N 3
ATOM 5152 C CA . LYS A 1 57 ? 26.841 -1.595 -3.154 1.00 0.00 57 LYS A CA 3
ATOM 5153 C C . LYS A 1 57 ? 26.073 -2.548 -2.248 1.00 0.00 57 LYS A C 3
ATOM 5154 O O . LYS A 1 57 ? 26.667 -3.294 -1.469 1.00 0.00 57 LYS A O 3
ATOM 5173 N N . LEU A 1 58 ? 24.748 -2.519 -2.353 1.00 0.00 58 LEU A N 3
ATOM 5174 C CA . LEU A 1 58 ? 23.899 -3.429 -1.595 1.00 0.00 58 LEU A CA 3
ATOM 5175 C C . LEU A 1 58 ? 23.392 -4.568 -2.470 1.00 0.00 58 LEU A C 3
ATOM 5176 O O . LEU A 1 58 ? 22.572 -4.358 -3.364 1.00 0.00 58 LEU A O 3
ATOM 5192 N N . GLN A 1 59 ? 23.884 -5.774 -2.208 1.00 0.00 59 GLN A N 3
ATOM 5193 C CA . GLN A 1 59 ? 23.567 -6.928 -3.040 1.00 0.00 59 GLN A CA 3
ATOM 5194 C C . GLN A 1 59 ? 22.639 -7.893 -2.313 1.00 0.00 59 GLN A C 3
ATOM 5195 O O . GLN A 1 59 ? 23.064 -8.620 -1.415 1.00 0.00 59 GLN A O 3
ATOM 5209 N N . ALA A 1 60 ? 21.370 -7.895 -2.707 1.00 0.00 60 ALA A N 3
ATOM 5210 C CA . ALA A 1 60 ? 20.399 -8.833 -2.155 1.00 0.00 60 ALA A CA 3
ATOM 5211 C C . ALA A 1 60 ? 20.649 -10.247 -2.664 1.00 0.00 60 ALA A C 3
ATOM 5212 O O . ALA A 1 60 ? 20.582 -11.211 -1.902 1.00 0.00 60 ALA A O 3
ATOM 5219 N N . THR A 1 61 ? 20.936 -10.364 -3.956 1.00 0.00 61 THR A N 3
ATOM 5220 C CA . THR A 1 61 ? 21.324 -11.641 -4.541 1.00 0.00 61 THR A CA 3
ATOM 5221 C C . THR A 1 61 ? 22.149 -11.439 -5.806 1.00 0.00 61 THR A C 3
ATOM 5222 O O . THR A 1 61 ? 22.576 -10.325 -6.109 1.00 0.00 61 THR A O 3
ATOM 5233 N N . LYS A 1 62 ? 22.370 -12.523 -6.542 1.00 0.00 62 LYS A N 3
ATOM 5234 C CA . LYS A 1 62 ? 23.332 -12.523 -7.637 1.00 0.00 62 LYS A CA 3
ATOM 5235 C C . LYS A 1 62 ? 22.985 -11.464 -8.675 1.00 0.00 62 LYS A C 3
ATOM 5236 O O . LYS A 1 62 ? 23.870 -10.830 -9.250 1.00 0.00 62 LYS A O 3
ATOM 5255 N N . SER A 1 63 ? 21.691 -11.277 -8.912 1.00 0.00 63 SER A N 3
ATOM 5256 C CA . SER A 1 63 ? 21.226 -10.406 -9.985 1.00 0.00 63 SER A CA 3
ATOM 5257 C C . SER A 1 63 ? 20.505 -9.185 -9.431 1.00 0.00 63 SER A C 3
ATOM 5258 O O . SER A 1 63 ? 19.791 -8.491 -10.155 1.00 0.00 63 SER A O 3
ATOM 5266 N N . ARG A 1 64 ? 20.696 -8.926 -8.141 1.00 0.00 64 ARG A N 3
ATOM 5267 C CA . ARG A 1 64 ? 20.056 -7.793 -7.484 1.00 0.00 64 ARG A CA 3
ATOM 5268 C C . ARG A 1 64 ? 21.049 -7.022 -6.624 1.00 0.00 64 ARG A C 3
ATOM 5269 O O . ARG A 1 64 ? 21.299 -7.381 -5.474 1.00 0.00 64 ARG A O 3
ATOM 5290 N N . VAL A 1 65 ? 21.614 -5.960 -7.189 1.00 0.00 65 VAL A N 3
ATOM 5291 C CA . VAL A 1 65 ? 22.575 -5.131 -6.472 1.00 0.00 65 VAL A CA 3
ATOM 5292 C C . VAL A 1 65 ? 22.440 -3.666 -6.866 1.00 0.00 65 VAL A C 3
ATOM 5293 O O . VAL A 1 65 ? 22.295 -3.341 -8.045 1.00 0.00 65 VAL A O 3
ATOM 5306 N N . ARG A 1 66 ? 22.489 -2.784 -5.873 1.00 0.00 66 ARG A N 3
ATOM 5307 C CA . ARG A 1 66 ? 22.366 -1.351 -6.114 1.00 0.00 66 ARG A CA 3
ATOM 5308 C C . ARG A 1 66 ? 23.543 -0.590 -5.517 1.00 0.00 66 ARG A C 3
ATOM 5309 O O . ARG A 1 66 ? 23.956 -0.851 -4.388 1.00 0.00 66 ARG A O 3
ATOM 5330 N N . ASP A 1 67 ? 24.079 0.354 -6.283 1.00 0.00 67 ASP A N 3
ATOM 5331 C CA . ASP A 1 67 ? 25.181 1.187 -5.815 1.00 0.00 67 ASP A CA 3
ATOM 5332 C C . ASP A 1 67 ? 24.666 2.424 -5.089 1.00 0.00 67 ASP A C 3
ATOM 5333 O O . ASP A 1 67 ? 24.076 3.314 -5.701 1.00 0.00 67 ASP A O 3
ATOM 5342 N N . VAL A 1 68 ? 24.894 2.473 -3.781 1.00 0.00 68 VAL A N 3
ATOM 5343 C CA . VAL A 1 68 ? 24.342 3.534 -2.947 1.00 0.00 68 VAL A CA 3
ATOM 5344 C C . VAL A 1 68 ? 25.397 4.584 -2.621 1.00 0.00 68 VAL A C 3
ATOM 5345 O O . VAL A 1 68 ? 26.426 4.277 -2.018 1.00 0.00 68 VAL A O 3
ATOM 5358 N N . LYS A 1 69 ? 25.135 5.823 -3.023 1.00 0.00 69 LYS A N 3
ATOM 5359 C CA . LYS A 1 69 ? 25.960 6.952 -2.611 1.00 0.00 69 LYS A CA 3
ATOM 5360 C C . LYS A 1 69 ? 25.262 7.782 -1.541 1.00 0.00 69 LYS A C 3
ATOM 5361 O O . LYS A 1 69 ? 24.210 8.372 -1.787 1.00 0.00 69 LYS A O 3
ATOM 5380 N N . ALA A 1 70 ? 25.854 7.824 -0.352 1.00 0.00 70 ALA A N 3
ATOM 5381 C CA . ALA A 1 70 ? 25.186 8.383 0.817 1.00 0.00 70 ALA A CA 3
ATOM 5382 C C . ALA A 1 70 ? 26.064 9.416 1.512 1.00 0.00 70 ALA A C 3
ATOM 5383 O O . ALA A 1 70 ? 27.291 9.338 1.459 1.00 0.00 70 ALA A O 3
ATOM 5390 N N . THR A 1 71 ? 25.428 10.384 2.164 1.00 0.00 71 THR A N 3
ATOM 5391 C CA . THR A 1 71 ? 26.144 11.358 2.978 1.00 0.00 71 THR A CA 3
ATOM 5392 C C . THR A 1 71 ? 25.721 11.274 4.438 1.00 0.00 71 THR A C 3
ATOM 5393 O O . THR A 1 71 ? 24.534 11.159 4.745 1.00 0.00 71 THR A O 3
ATOM 5404 N N . VAL A 1 72 ? 26.698 11.332 5.337 1.00 0.00 72 VAL A N 3
ATOM 5405 C CA . VAL A 1 72 ? 26.448 11.109 6.756 1.00 0.00 72 VAL A CA 3
ATOM 5406 C C . VAL A 1 72 ? 25.949 12.378 7.434 1.00 0.00 72 VAL A C 3
ATOM 5407 O O . VAL A 1 72 ? 26.574 13.434 7.334 1.00 0.00 72 VAL A O 3
ATOM 5420 N N . ASP A 1 73 ? 24.819 12.268 8.124 1.00 0.00 73 ASP A N 3
ATOM 5421 C CA . ASP A 1 73 ? 24.296 13.374 8.919 1.00 0.00 73 ASP A CA 3
ATOM 5422 C C . ASP A 1 73 ? 24.171 12.986 10.386 1.00 0.00 73 ASP A C 3
ATOM 5423 O O . ASP A 1 73 ? 23.152 12.439 10.809 1.00 0.00 73 ASP A O 3
ATOM 5432 N N . VAL A 1 74 ? 25.212 13.272 11.160 1.00 0.00 74 VAL A N 3
ATOM 5433 C CA . VAL A 1 74 ? 25.226 12.940 12.580 1.00 0.00 74 VAL A CA 3
ATOM 5434 C C . VAL A 1 74 ? 24.366 13.909 13.381 1.00 0.00 74 VAL A C 3
ATOM 5435 O O . VAL A 1 74 ? 24.567 15.123 13.326 1.00 0.00 74 VAL A O 3
ATOM 5448 N N . ALA A 1 75 ? 23.408 13.367 14.125 1.00 0.00 75 ALA A N 3
ATOM 5449 C CA . ALA A 1 75 ? 22.512 14.184 14.934 1.00 0.00 75 ALA A CA 3
ATOM 5450 C C . ALA A 1 75 ? 22.471 13.694 16.376 1.00 0.00 75 ALA A C 3
ATOM 5451 O O . ALA A 1 75 ? 21.488 13.094 16.810 1.00 0.00 75 ALA A O 3
ATOM 5458 N N . GLY A 1 76 ? 23.545 13.954 17.114 1.00 0.00 76 GLY A N 3
ATOM 5459 C CA . GLY A 1 76 ? 23.603 13.610 18.529 1.00 0.00 76 GLY A CA 3
ATOM 5460 C C . GLY A 1 76 ? 23.918 12.132 18.725 1.00 0.00 76 GLY A C 3
ATOM 5461 O O . GLY A 1 76 ? 25.052 11.698 18.523 1.00 0.00 76 GLY A O 3
ATOM 5465 N N . HIS A 1 77 ? 22.908 11.364 19.118 1.00 0.00 77 HIS A N 3
ATOM 5466 C CA . HIS A 1 77 ? 23.073 9.931 19.331 1.00 0.00 77 HIS A CA 3
ATOM 5467 C C . HIS A 1 77 ? 22.469 9.130 18.185 1.00 0.00 77 HIS A C 3
ATOM 5468 O O . HIS A 1 77 ? 22.501 7.900 18.190 1.00 0.00 77 HIS A O 3
ATOM 5482 N N . THR A 1 78 ? 21.919 9.836 17.203 1.00 0.00 78 THR A N 3
ATOM 5483 C CA . THR A 1 78 ? 21.422 9.200 15.988 1.00 0.00 78 THR A CA 3
ATOM 5484 C C . THR A 1 78 ? 22.160 9.712 14.758 1.00 0.00 78 THR A C 3
ATOM 5485 O O . THR A 1 78 ? 22.180 10.913 14.489 1.00 0.00 78 THR A O 3
ATOM 5496 N N . VAL A 1 79 ? 22.766 8.794 14.013 1.00 0.00 79 VAL A N 3
ATOM 5497 C CA . VAL A 1 79 ? 23.446 9.141 12.770 1.00 0.00 79 VAL A CA 3
ATOM 5498 C C . VAL A 1 79 ? 22.619 8.733 11.558 1.00 0.00 79 VAL A C 3
ATOM 5499 O O . VAL A 1 79 ? 22.292 7.559 11.384 1.00 0.00 79 VAL A O 3
ATOM 5512 N N . ILE A 1 80 ? 22.284 9.709 10.721 1.00 0.00 80 ILE A N 3
ATOM 5513 C CA . ILE A 1 80 ? 21.382 9.480 9.599 1.00 0.00 80 ILE A CA 3
ATOM 5514 C C . ILE A 1 80 ? 22.151 9.356 8.290 1.00 0.00 80 ILE A C 3
ATOM 5515 O O . ILE A 1 80 ? 22.736 10.326 7.809 1.00 0.00 80 ILE A O 3
ATOM 5531 N N . GLU A 1 81 ? 22.146 8.157 7.717 1.00 0.00 81 GLU A N 3
ATOM 5532 C CA . GLU A 1 81 ? 22.821 7.911 6.449 1.00 0.00 81 GLU A CA 3
ATOM 5533 C C . GLU A 1 81 ? 21.899 8.194 5.270 1.00 0.00 81 GLU A C 3
ATOM 5534 O O . GLU A 1 81 ? 21.000 7.408 4.970 1.00 0.00 81 GLU A O 3
ATOM 5546 N N . LYS A 1 82 ? 22.127 9.321 4.604 1.00 0.00 82 LYS A N 3
ATOM 5547 C CA . LYS A 1 82 ? 21.206 9.808 3.584 1.00 0.00 82 LYS A CA 3
ATOM 5548 C C . LYS A 1 82 ? 21.740 9.536 2.184 1.00 0.00 82 LYS A C 3
ATOM 5549 O O . LYS A 1 82 ? 22.761 10.091 1.780 1.00 0.00 82 LYS A O 3
ATOM 5568 N N . ASP A 1 83 ? 21.043 8.678 1.447 1.00 0.00 83 ASP A N 3
ATOM 5569 C CA . ASP A 1 83 ? 21.400 8.389 0.064 1.00 0.00 83 ASP A CA 3
ATOM 5570 C C . ASP A 1 83 ? 21.209 9.613 -0.822 1.00 0.00 83 ASP A C 3
ATOM 5571 O O . ASP A 1 83 ? 20.087 10.081 -1.017 1.00 0.00 83 ASP A O 3
ATOM 5580 N N . ALA A 1 84 ? 22.311 10.129 -1.356 1.00 0.00 84 ALA A N 3
ATOM 5581 C CA . ALA A 1 84 ? 22.266 11.298 -2.226 1.00 0.00 84 ALA A CA 3
ATOM 5582 C C . ALA A 1 84 ? 21.749 10.933 -3.612 1.00 0.00 84 ALA A C 3
ATOM 5583 O O . ALA A 1 84 ? 21.275 11.793 -4.354 1.00 0.00 84 ALA A O 3
ATOM 5590 N N . ASN A 1 85 ? 21.844 9.653 -3.956 1.00 0.00 85 ASN A N 3
ATOM 5591 C CA . ASN A 1 85 ? 21.435 9.181 -5.273 1.00 0.00 85 ASN A CA 3
ATOM 5592 C C . ASN A 1 85 ? 19.919 9.067 -5.371 1.00 0.00 85 ASN A C 3
ATOM 5593 O O . ASN A 1 85 ? 19.299 9.655 -6.257 1.00 0.00 85 ASN A O 3
ATOM 5604 N N . SER A 1 86 ? 19.328 8.306 -4.457 1.00 0.00 86 SER A N 3
ATOM 5605 C CA . SER A 1 86 ? 17.893 8.047 -4.486 1.00 0.00 86 SER A CA 3
ATOM 5606 C C . SER A 1 86 ? 17.297 8.086 -3.085 1.00 0.00 86 SER A C 3
ATOM 5607 O O . SER A 1 86 ? 17.945 8.529 -2.137 1.00 0.00 86 SER A O 3
ATOM 5615 N N . SER A 1 87 ? 16.059 7.621 -2.961 1.00 0.00 87 SER A N 3
ATOM 5616 C CA . SER A 1 87 ? 15.313 7.751 -1.715 1.00 0.00 87 SER A CA 3
ATOM 5617 C C . SER A 1 87 ? 15.609 6.591 -0.773 1.00 0.00 87 SER A C 3
ATOM 5618 O O . SER A 1 87 ? 14.755 5.736 -0.539 1.00 0.00 87 SER A O 3
ATOM 5626 N N . LEU A 1 88 ? 16.823 6.569 -0.234 1.00 0.00 88 LEU A N 3
ATOM 5627 C CA . LEU A 1 88 ? 17.212 5.551 0.735 1.00 0.00 88 LEU A CA 3
ATOM 5628 C C . LEU A 1 88 ? 17.901 6.175 1.942 1.00 0.00 88 LEU A C 3
ATOM 5629 O O . LEU A 1 88 ? 18.974 6.766 1.820 1.00 0.00 88 LEU A O 3
ATOM 5645 N N . VAL A 1 89 ? 17.278 6.040 3.108 1.00 0.00 89 VAL A N 3
ATOM 5646 C CA . VAL A 1 89 ? 17.829 6.592 4.340 1.00 0.00 89 VAL A CA 3
ATOM 5647 C C . VAL A 1 89 ? 17.874 5.541 5.442 1.00 0.00 89 VAL A C 3
ATOM 5648 O O . VAL A 1 89 ? 16.866 4.904 5.748 1.00 0.00 89 VAL A O 3
ATOM 5661 N N . SER A 1 90 ? 19.050 5.365 6.036 1.00 0.00 90 SER A N 3
ATOM 5662 C CA . SER A 1 90 ? 19.211 4.450 7.160 1.00 0.00 90 SER A CA 3
ATOM 5663 C C . SER A 1 90 ? 19.566 5.202 8.436 1.00 0.00 90 SER A C 3
ATOM 5664 O O . SER A 1 90 ? 20.499 6.004 8.456 1.00 0.00 90 SER A O 3
ATOM 5672 N N . ASN A 1 91 ? 18.816 4.938 9.500 1.00 0.00 91 ASN A N 3
ATOM 5673 C CA . ASN A 1 91 ? 19.013 5.631 10.768 1.00 0.00 91 ASN A CA 3
ATOM 5674 C C . ASN A 1 91 ? 19.829 4.786 11.737 1.00 0.00 91 ASN A C 3
ATOM 5675 O O . ASN A 1 91 ? 19.533 3.611 11.953 1.00 0.00 91 ASN A O 3
ATOM 5686 N N . TRP A 1 92 ? 20.859 5.392 12.319 1.00 0.00 92 TRP A N 3
ATOM 5687 C CA . TRP A 1 92 ? 21.721 4.696 13.267 1.00 0.00 92 TRP A CA 3
ATOM 5688 C C . TRP A 1 92 ? 21.572 5.269 14.670 1.00 0.00 92 TRP A C 3
ATOM 5689 O O . TRP A 1 92 ? 22.329 6.152 15.074 1.00 0.00 92 TRP A O 3
ATOM 5710 N N . THR A 1 93 ? 20.592 4.762 15.410 1.00 0.00 93 THR A N 3
ATOM 5711 C CA . THR A 1 93 ? 20.332 5.234 16.765 1.00 0.00 93 THR A CA 3
ATOM 5712 C C . THR A 1 93 ? 20.998 4.336 17.799 1.00 0.00 93 THR A C 3
ATOM 5713 O O . THR A 1 93 ? 20.833 3.117 17.775 1.00 0.00 93 THR A O 3
ATOM 5724 N N . VAL A 1 94 ? 21.753 4.947 18.707 1.00 0.00 94 VAL A N 3
ATOM 5725 C CA . VAL A 1 94 ? 22.359 4.218 19.814 1.00 0.00 94 VAL A CA 3
ATOM 5726 C C . VAL A 1 94 ? 22.039 4.877 21.149 1.00 0.00 94 VAL A C 3
ATOM 5727 O O . VAL A 1 94 ? 22.046 6.103 21.265 1.00 0.00 94 VAL A O 3
ATOM 5740 N N . ALA A 1 95 ? 21.757 4.057 22.156 1.00 0.00 95 ALA A N 3
ATOM 5741 C CA . ALA A 1 95 ? 21.364 4.560 23.467 1.00 0.00 95 ALA A CA 3
ATOM 5742 C C . ALA A 1 95 ? 21.694 3.556 24.564 1.00 0.00 95 ALA A C 3
ATOM 5743 O O . ALA A 1 95 ? 21.824 2.359 24.305 1.00 0.00 95 ALA A O 3
ATOM 5750 N N . PRO A 1 96 ? 21.829 4.050 25.790 1.00 0.00 96 PRO A N 3
ATOM 5751 C CA . PRO A 1 96 ? 22.095 3.190 26.937 1.00 0.00 96 PRO A CA 3
ATOM 5752 C C . PRO A 1 96 ? 21.024 2.117 27.082 1.00 0.00 96 PRO A C 3
ATOM 5753 O O . PRO A 1 96 ? 19.852 2.352 26.788 1.00 0.00 96 PRO A O 3
ATOM 5764 N N . ALA A 1 97 ? 21.433 0.937 27.536 1.00 0.00 97 ALA A N 3
ATOM 5765 C CA . ALA A 1 97 ? 20.501 -0.162 27.763 1.00 0.00 97 ALA A CA 3
ATOM 5766 C C . ALA A 1 97 ? 20.879 -0.956 29.006 1.00 0.00 97 ALA A C 3
ATOM 5767 O O . ALA A 1 97 ? 21.494 -2.019 28.913 1.00 0.00 97 ALA A O 3
ATOM 5774 N N . GLY A 1 98 ? 20.508 -0.435 30.171 1.00 0.00 98 GLY A N 3
ATOM 5775 C CA . GLY A 1 98 ? 20.769 -1.117 31.433 1.00 0.00 98 GLY A CA 3
ATOM 5776 C C . GLY A 1 98 ? 22.209 -0.911 31.883 1.00 0.00 98 GLY A C 3
ATOM 5777 O O . GLY A 1 98 ? 22.578 0.170 32.343 1.00 0.00 98 GLY A O 3
ATOM 5781 N N . THR A 1 99 ? 23.021 -1.954 31.746 1.00 0.00 99 THR A N 3
ATOM 5782 C CA . THR A 1 99 ? 24.437 -1.872 32.082 1.00 0.00 99 THR A CA 3
ATOM 5783 C C . THR A 1 99 ? 25.288 -1.663 30.835 1.00 0.00 99 THR A C 3
ATOM 5784 O O . THR A 1 99 ? 26.475 -1.351 30.927 1.00 0.00 99 THR A O 3
ATOM 5795 N N . GLY A 1 100 ? 24.673 -1.838 29.670 1.00 0.00 100 GLY A N 3
ATOM 5796 C CA . GLY A 1 100 ? 25.384 -1.714 28.403 1.00 0.00 100 GLY A CA 3
ATOM 5797 C C . GLY A 1 100 ? 24.698 -0.713 27.483 1.00 0.00 100 GLY A C 3
ATOM 5798 O O . GLY A 1 100 ? 24.284 0.362 27.917 1.00 0.00 100 GLY A O 3
ATOM 5802 N N . SER A 1 101 ? 24.580 -1.072 26.209 1.00 0.00 101 SER A N 3
ATOM 5803 C CA . SER A 1 101 ? 23.982 -0.188 25.216 1.00 0.00 101 SER A CA 3
ATOM 5804 C C . SER A 1 101 ? 23.154 -0.973 24.206 1.00 0.00 101 SER A C 3
ATOM 5805 O O . SER A 1 101 ? 23.135 -2.203 24.228 1.00 0.00 101 SER A O 3
ATOM 5813 N N . SER A 1 102 ? 22.471 -0.254 23.322 1.00 0.00 102 SER A N 3
ATOM 5814 C CA . SER A 1 102 ? 21.713 -0.881 22.246 1.00 0.00 102 SER A CA 3
ATOM 5815 C C . SER A 1 102 ? 21.700 -0.007 20.999 1.00 0.00 102 SER A C 3
ATOM 5816 O O . SER A 1 102 ? 21.833 1.214 21.084 1.00 0.00 102 SER A O 3
ATOM 5824 N N . VAL A 1 103 ? 21.538 -0.639 19.842 1.00 0.00 103 VAL A N 3
ATOM 5825 C CA . VAL A 1 103 ? 21.453 0.085 18.579 1.00 0.00 103 VAL A CA 3
ATOM 5826 C C . VAL A 1 103 ? 20.163 -0.247 17.839 1.00 0.00 103 VAL A C 3
ATOM 5827 O O . VAL A 1 103 ? 19.821 -1.417 17.663 1.00 0.00 103 VAL A O 3
ATOM 5840 N N . ASN A 1 104 ? 19.450 0.788 17.409 1.00 0.00 104 ASN A N 3
ATOM 5841 C CA . ASN A 1 104 ? 18.195 0.607 16.689 1.00 0.00 104 ASN A CA 3
ATOM 5842 C C . ASN A 1 104 ? 18.280 1.183 15.281 1.00 0.00 104 ASN A C 3
ATOM 5843 O O . ASN A 1 104 ? 18.330 2.399 15.099 1.00 0.00 104 ASN A O 3
ATOM 5854 N N . LEU A 1 105 ? 18.296 0.301 14.287 1.00 0.00 105 LEU A N 3
ATOM 5855 C CA . LEU A 1 105 ? 18.377 0.720 12.893 1.00 0.00 105 LEU A CA 3
ATOM 5856 C C . LEU A 1 105 ? 16.991 0.846 12.274 1.00 0.00 105 LEU A C 3
ATOM 5857 O O . LEU A 1 105 ? 16.098 0.050 12.562 1.00 0.00 105 LEU A O 3
ATOM 5873 N N . LYS A 1 106 ? 16.818 1.850 11.421 1.00 0.00 106 LYS A N 3
ATOM 5874 C CA . LYS A 1 106 ? 15.616 1.963 10.603 1.00 0.00 106 LYS A CA 3
ATOM 5875 C C . LYS A 1 106 ? 15.955 2.404 9.185 1.00 0.00 106 LYS A C 3
ATOM 5876 O O . LYS A 1 106 ? 16.434 3.517 8.969 1.00 0.00 106 LYS A O 3
ATOM 5895 N N . THR A 1 107 ? 15.703 1.525 8.222 1.00 0.00 107 THR A N 3
ATOM 5896 C CA . THR A 1 107 ? 15.964 1.828 6.820 1.00 0.00 107 THR A CA 3
ATOM 5897 C C . THR A 1 107 ? 14.670 2.105 6.065 1.00 0.00 107 THR A C 3
ATOM 5898 O O . THR A 1 107 ? 13.740 1.299 6.092 1.00 0.00 107 THR A O 3
ATOM 5909 N N . THR A 1 108 ? 14.616 3.250 5.393 1.00 0.00 108 THR A N 3
ATOM 5910 C CA . THR A 1 108 ? 13.467 3.601 4.568 1.00 0.00 108 THR A CA 3
ATOM 5911 C C . THR A 1 108 ? 13.858 3.723 3.101 1.00 0.00 108 THR A C 3
ATOM 5912 O O . THR A 1 108 ? 14.782 4.460 2.755 1.00 0.00 108 THR A O 3
ATOM 5923 N N . TRP A 1 109 ? 13.150 2.998 2.242 1.00 0.00 109 TRP A N 3
ATOM 5924 C CA . TRP A 1 109 ? 13.498 2.928 0.828 1.00 0.00 109 TRP A CA 3
ATOM 5925 C C . TRP A 1 109 ? 12.255 3.000 -0.049 1.00 0.00 109 TRP A C 3
ATOM 5926 O O . TRP A 1 109 ? 11.501 2.033 -0.154 1.00 0.00 109 TRP A O 3
ATOM 5947 N N . THR A 1 110 ? 12.046 4.152 -0.678 1.00 0.00 110 THR A N 3
ATOM 5948 C CA . THR A 1 110 ? 10.884 4.358 -1.534 1.00 0.00 110 THR A CA 3
ATOM 5949 C C . THR A 1 110 ? 11.293 4.495 -2.995 1.00 0.00 110 THR A C 3
ATOM 5950 O O . THR A 1 110 ? 12.471 4.677 -3.305 1.00 0.00 110 THR A O 3
ATOM 5961 N N . GLY A 1 111 ? 10.315 4.407 -3.889 1.00 0.00 111 GLY A N 3
ATOM 5962 C CA . GLY A 1 111 ? 10.559 4.599 -5.313 1.00 0.00 111 GLY A CA 3
ATOM 5963 C C . GLY A 1 111 ? 10.050 3.414 -6.124 1.00 0.00 111 GLY A C 3
ATOM 5964 O O . GLY A 1 111 ? 9.582 2.422 -5.565 1.00 0.00 111 GLY A O 3
ATOM 5968 N N . ALA A 1 112 ? 10.144 3.523 -7.445 1.00 0.00 112 ALA A N 3
ATOM 5969 C CA . ALA A 1 112 ? 9.686 2.464 -8.336 1.00 0.00 112 ALA A CA 3
ATOM 5970 C C . ALA A 1 112 ? 10.636 1.273 -8.308 1.00 0.00 112 ALA A C 3
ATOM 5971 O O . ALA A 1 112 ? 11.848 1.436 -8.168 1.00 0.00 112 ALA A O 3
ATOM 5978 N N . GLY A 1 113 ? 10.078 0.075 -8.443 1.00 0.00 113 GLY A N 3
ATOM 5979 C CA . GLY A 1 113 ? 10.878 -1.144 -8.472 1.00 0.00 113 GLY A CA 3
ATOM 5980 C C . GLY A 1 113 ? 10.547 -1.990 -9.695 1.00 0.00 113 GLY A C 3
ATOM 5981 O O . GLY A 1 113 ? 10.424 -1.473 -10.805 1.00 0.00 113 GLY A O 3
ATOM 5985 N N . GLY A 1 114 ? 10.404 -3.294 -9.484 1.00 0.00 114 GLY A N 3
ATOM 5986 C CA . GLY A 1 114 ? 10.079 -4.215 -10.567 1.00 0.00 114 GLY A CA 3
ATOM 5987 C C . GLY A 1 114 ? 8.590 -4.535 -10.591 1.00 0.00 114 GLY A C 3
ATOM 5988 O O . GLY A 1 114 ? 7.764 -3.719 -10.182 1.00 0.00 114 GLY A O 3
ATOM 5992 N N . VAL A 1 115 ? 8.254 -5.727 -11.071 1.00 0.00 115 VAL A N 3
ATOM 5993 C CA . VAL A 1 115 ? 6.862 -6.155 -11.153 1.00 0.00 115 VAL A CA 3
ATOM 5994 C C . VAL A 1 115 ? 6.160 -6.002 -9.810 1.00 0.00 115 VAL A C 3
ATOM 5995 O O . VAL A 1 115 ? 5.000 -5.594 -9.749 1.00 0.00 115 VAL A O 3
ATOM 6008 N N . LYS A 1 116 ? 6.868 -6.332 -8.736 1.00 0.00 116 LYS A N 3
ATOM 6009 C CA . LYS A 1 116 ? 6.319 -6.216 -7.390 1.00 0.00 116 LYS A CA 3
ATOM 6010 C C . LYS A 1 116 ? 7.141 -5.255 -6.541 1.00 0.00 116 LYS A C 3
ATOM 6011 O O . LYS A 1 116 ? 7.347 -5.484 -5.349 1.00 0.00 116 LYS A O 3
ATOM 6030 N N . GLY A 1 117 ? 7.609 -4.177 -7.162 1.00 0.00 117 GLY A N 3
ATOM 6031 C CA . GLY A 1 117 ? 8.366 -3.153 -6.453 1.00 0.00 117 GLY A CA 3
ATOM 6032 C C . GLY A 1 117 ? 9.675 -3.712 -5.911 1.00 0.00 117 GLY A C 3
ATOM 6033 O O . GLY A 1 117 ? 10.504 -4.221 -6.665 1.00 0.00 117 GLY A O 3
ATOM 6037 N N . PHE A 1 118 ? 9.856 -3.614 -4.598 1.00 0.00 118 PHE A N 3
ATOM 6038 C CA . PHE A 1 118 ? 11.100 -4.033 -3.963 1.00 0.00 118 PHE A CA 3
ATOM 6039 C C . PHE A 1 118 ? 11.072 -5.518 -3.625 1.00 0.00 118 PHE A C 3
ATOM 6040 O O . PHE A 1 118 ? 12.061 -6.074 -3.148 1.00 0.00 118 PHE A O 3
ATOM 6057 N N . PHE A 1 119 ? 9.934 -6.156 -3.876 1.00 0.00 119 PHE A N 3
ATOM 6058 C CA . PHE A 1 119 ? 9.814 -7.600 -3.719 1.00 0.00 119 PHE A CA 3
ATOM 6059 C C . PHE A 1 119 ? 10.341 -8.334 -4.946 1.00 0.00 119 PHE A C 3
ATOM 6060 O O . PHE A 1 119 ? 10.803 -9.471 -4.850 1.00 0.00 119 PHE A O 3
ATOM 6077 N N . GLU A 1 120 ? 10.268 -7.676 -6.098 1.00 0.00 120 GLU A N 3
ATOM 6078 C CA . GLU A 1 120 ? 10.950 -8.152 -7.296 1.00 0.00 120 GLU A CA 3
ATOM 6079 C C . GLU A 1 120 ? 12.439 -7.832 -7.246 1.00 0.00 120 GLU A C 3
ATOM 6080 O O . GLU A 1 120 ? 13.266 -8.605 -7.727 1.00 0.00 120 GLU A O 3
ATOM 6092 N N . LYS A 1 121 ? 12.773 -6.687 -6.660 1.00 0.00 121 LYS A N 3
ATOM 6093 C CA . LYS A 1 121 ? 14.165 -6.279 -6.513 1.00 0.00 121 LYS A CA 3
ATOM 6094 C C . LYS A 1 121 ? 14.814 -6.956 -5.313 1.00 0.00 121 LYS A C 3
ATOM 6095 O O . LYS A 1 121 ? 15.986 -6.725 -5.017 1.00 0.00 121 LYS A O 3
ATOM 6114 N N . THR A 1 122 ? 14.044 -7.791 -4.624 1.00 0.00 122 THR A N 3
ATOM 6115 C CA . THR A 1 122 ? 14.568 -8.572 -3.509 1.00 0.00 122 THR A CA 3
ATOM 6116 C C . THR A 1 122 ? 15.107 -7.668 -2.408 1.00 0.00 122 THR A C 3
ATOM 6117 O O . THR A 1 122 ? 16.068 -8.015 -1.722 1.00 0.00 122 THR A O 3
ATOM 6128 N N . PHE A 1 123 ? 14.482 -6.507 -2.244 1.00 0.00 123 PHE A N 3
ATOM 6129 C CA . PHE A 1 123 ? 14.756 -5.645 -1.101 1.00 0.00 123 PHE A CA 3
ATOM 6130 C C . PHE A 1 123 ? 13.528 -5.504 -0.210 1.00 0.00 123 PHE A C 3
ATOM 6131 O O . PHE A 1 123 ? 13.104 -4.393 0.108 1.00 0.00 123 PHE A O 3
ATOM 6148 N N . ALA A 1 124 ? 12.961 -6.637 0.190 1.00 0.00 124 ALA A N 3
ATOM 6149 C CA . ALA A 1 124 ? 11.749 -6.643 1.000 1.00 0.00 124 ALA A CA 3
ATOM 6150 C C . ALA A 1 124 ? 12.025 -6.141 2.411 1.00 0.00 124 ALA A C 3
ATOM 6151 O O . ALA A 1 124 ? 13.164 -6.169 2.878 1.00 0.00 124 ALA A O 3
ATOM 6158 N N . PRO A 1 125 ? 10.978 -5.681 3.086 1.00 0.00 125 PRO A N 3
ATOM 6159 C CA . PRO A 1 125 ? 11.100 -5.202 4.458 1.00 0.00 125 PRO A CA 3
ATOM 6160 C C . PRO A 1 125 ? 11.816 -6.221 5.335 1.00 0.00 125 PRO A C 3
ATOM 6161 O O . PRO A 1 125 ? 12.670 -5.864 6.146 1.00 0.00 125 PRO A O 3
ATOM 6172 N N . LEU A 1 126 ? 11.462 -7.490 5.168 1.00 0.00 126 LEU A N 3
ATOM 6173 C CA . LEU A 1 126 ? 12.030 -8.558 5.983 1.00 0.00 126 LEU A CA 3
ATOM 6174 C C . LEU A 1 126 ? 13.439 -8.910 5.525 1.00 0.00 126 LEU A C 3
ATOM 6175 O O . LEU A 1 126 ? 14.301 -9.247 6.337 1.00 0.00 126 LEU A O 3
ATOM 6191 N N . GLY A 1 127 ? 13.668 -8.832 4.218 1.00 0.00 127 GLY A N 3
ATOM 6192 C CA . GLY A 1 127 ? 14.985 -9.103 3.654 1.00 0.00 127 GLY A CA 3
ATOM 6193 C C . GLY A 1 127 ? 16.005 -8.070 4.113 1.00 0.00 127 GLY A C 3
ATOM 6194 O O . GLY A 1 127 ? 17.122 -8.415 4.499 1.00 0.00 127 GLY A O 3
ATOM 6198 N N . LEU A 1 128 ? 15.615 -6.800 4.069 1.00 0.00 128 LEU A N 3
ATOM 6199 C CA . LEU A 1 128 ? 16.480 -5.717 4.521 1.00 0.00 128 LEU A CA 3
ATOM 6200 C C . LEU A 1 128 ? 16.727 -5.799 6.022 1.00 0.00 128 LEU A C 3
ATOM 6201 O O . LEU A 1 128 ? 17.828 -5.520 6.496 1.00 0.00 128 LEU A O 3
ATOM 6217 N N . ARG A 1 129 ? 15.695 -6.183 6.766 1.00 0.00 129 ARG A N 3
ATOM 6218 C CA . ARG A 1 129 ? 15.822 -6.388 8.204 1.00 0.00 129 ARG A CA 3
ATOM 6219 C C . ARG A 1 129 ? 16.854 -7.463 8.518 1.00 0.00 129 ARG A C 3
ATOM 6220 O O . ARG A 1 129 ? 17.701 -7.288 9.394 1.00 0.00 129 ARG A O 3
ATOM 6241 N N . ARG A 1 130 ? 16.778 -8.578 7.798 1.00 0.00 130 ARG A N 3
ATOM 6242 C CA . ARG A 1 130 ? 17.759 -9.647 7.936 1.00 0.00 130 ARG A CA 3
ATOM 6243 C C . ARG A 1 130 ? 19.174 -9.128 7.716 1.00 0.00 130 ARG A C 3
ATOM 6244 O O . ARG A 1 130 ? 20.092 -9.462 8.465 1.00 0.00 130 ARG A O 3
ATOM 6265 N N . ILE A 1 131 ? 19.344 -8.308 6.683 1.00 0.00 131 ILE A N 3
ATOM 6266 C CA . ILE A 1 131 ? 20.636 -7.696 6.396 1.00 0.00 131 ILE A CA 3
ATOM 6267 C C . ILE A 1 131 ? 21.102 -6.824 7.556 1.00 0.00 131 ILE A C 3
ATOM 6268 O O . ILE A 1 131 ? 22.273 -6.851 7.933 1.00 0.00 131 ILE A O 3
ATOM 6284 N N . GLN A 1 132 ? 20.178 -6.052 8.118 1.00 0.00 132 GLN A N 3
ATOM 6285 C CA . GLN A 1 132 ? 20.473 -5.232 9.286 1.00 0.00 132 GLN A CA 3
ATOM 6286 C C . GLN A 1 132 ? 20.960 -6.085 10.450 1.00 0.00 132 GLN A C 3
ATOM 6287 O O . GLN A 1 132 ? 21.920 -5.731 11.134 1.00 0.00 132 GLN A O 3
ATOM 6301 N N . ASP A 1 133 ? 20.291 -7.212 10.671 1.00 0.00 133 ASP A N 3
ATOM 6302 C CA . ASP A 1 133 ? 20.646 -8.112 11.762 1.00 0.00 133 ASP A CA 3
ATOM 6303 C C . ASP A 1 133 ? 22.100 -8.555 11.660 1.00 0.00 133 ASP A C 3
ATOM 6304 O O . ASP A 1 133 ? 22.822 -8.582 12.657 1.00 0.00 133 ASP A O 3
ATOM 6313 N N . GLU A 1 134 ? 22.523 -8.904 10.450 1.00 0.00 134 GLU A N 3
ATOM 6314 C CA . GLU A 1 134 ? 23.889 -9.359 10.218 1.00 0.00 134 GLU A CA 3
ATOM 6315 C C . GLU A 1 134 ? 24.897 -8.262 10.534 1.00 0.00 134 GLU A C 3
ATOM 6316 O O . GLU A 1 134 ? 25.927 -8.514 11.159 1.00 0.00 134 GLU A O 3
ATOM 6328 N N . VAL A 1 135 ? 24.594 -7.044 10.100 1.00 0.00 135 VAL A N 3
ATOM 6329 C CA . VAL A 1 135 ? 25.483 -5.909 10.319 1.00 0.00 135 VAL A CA 3
ATOM 6330 C C . VAL A 1 135 ? 25.600 -5.579 11.802 1.00 0.00 135 VAL A C 3
ATOM 6331 O O . VAL A 1 135 ? 26.695 -5.341 12.310 1.00 0.00 135 VAL A O 3
ATOM 6344 N N . LEU A 1 136 ? 24.464 -5.568 12.491 1.00 0.00 136 LEU A N 3
ATOM 6345 C CA . LEU A 1 136 ? 24.434 -5.237 13.911 1.00 0.00 136 LEU A CA 3
ATOM 6346 C C . LEU A 1 136 ? 25.121 -6.313 14.742 1.00 0.00 136 LEU A C 3
ATOM 6347 O O . LEU A 1 136 ? 25.742 -6.020 15.763 1.00 0.00 136 LEU A O 3
ATOM 6363 N N . GLU A 1 137 ? 25.005 -7.560 14.299 1.00 0.00 137 GLU A N 3
ATOM 6364 C CA . GLU A 1 137 ? 25.672 -8.675 14.962 1.00 0.00 137 GLU A CA 3
ATOM 6365 C C . GLU A 1 137 ? 27.186 -8.534 14.886 1.00 0.00 137 GLU A C 3
ATOM 6366 O O . GLU A 1 137 ? 27.892 -8.775 15.866 1.00 0.00 137 GLU A O 3
ATOM 6378 N N . ASN A 1 138 ? 27.681 -8.143 13.717 1.00 0.00 138 ASN A N 3
ATOM 6379 C CA . ASN A 1 138 ? 29.110 -7.926 13.524 1.00 0.00 138 ASN A CA 3
ATOM 6380 C C . ASN A 1 138 ? 29.578 -6.668 14.245 1.00 0.00 138 ASN A C 3
ATOM 6381 O O . ASN A 1 138 ? 30.656 -6.647 14.840 1.00 0.00 138 ASN A O 3
ATOM 6392 N N . LEU A 1 139 ? 28.763 -5.621 14.187 1.00 0.00 139 LEU A N 3
ATOM 6393 C CA . LEU A 1 139 ? 29.064 -4.376 14.883 1.00 0.00 139 LEU A CA 3
ATOM 6394 C C . LEU A 1 139 ? 29.162 -4.595 16.387 1.00 0.00 139 LEU A C 3
ATOM 6395 O O . LEU A 1 139 ? 30.103 -4.132 17.032 1.00 0.00 139 LEU A O 3
ATOM 6411 N N . LYS A 1 140 ? 28.184 -5.303 16.941 1.00 0.00 140 LYS A N 3
ATOM 6412 C CA . LYS A 1 140 ? 28.226 -5.701 18.343 1.00 0.00 140 LYS A CA 3
ATOM 6413 C C . LYS A 1 140 ? 29.574 -6.311 18.703 1.00 0.00 140 LYS A C 3
ATOM 6414 O O . LYS A 1 140 ? 30.242 -5.860 19.633 1.00 0.00 140 LYS A O 3
ATOM 6433 N N . LYS A 1 141 ? 29.970 -7.340 17.961 1.00 0.00 141 LYS A N 3
ATOM 6434 C CA . LYS A 1 141 ? 31.239 -8.016 18.202 1.00 0.00 141 LYS A CA 3
ATOM 6435 C C . LYS A 1 141 ? 32.416 -7.077 17.972 1.00 0.00 141 LYS A C 3
ATOM 6436 O O . LYS A 1 141 ? 33.429 -7.155 18.667 1.00 0.00 141 LYS A O 3
ATOM 6455 N N . HIS A 1 142 ? 32.276 -6.190 16.992 1.00 0.00 142 HIS A N 3
ATOM 6456 C CA . HIS A 1 142 ? 33.346 -5.266 16.637 1.00 0.00 142 HIS A CA 3
ATOM 6457 C C . HIS A 1 142 ? 33.698 -4.355 17.806 1.00 0.00 142 HIS A C 3
ATOM 6458 O O . HIS A 1 142 ? 34.866 -4.217 18.169 1.00 0.00 142 HIS A O 3
ATOM 6472 N N . VAL A 1 143 ? 32.680 -3.734 18.392 1.00 0.00 143 VAL A N 3
ATOM 6473 C CA . VAL A 1 143 ? 32.889 -2.740 19.439 1.00 0.00 143 VAL A CA 3
ATOM 6474 C C . VAL A 1 143 ? 33.185 -3.405 20.777 1.00 0.00 143 VAL A C 3
ATOM 6475 O O . VAL A 1 143 ? 33.832 -2.816 21.644 1.00 0.00 143 VAL A O 3
ATOM 6488 N N . GLU A 1 144 ? 32.709 -4.634 20.940 1.00 0.00 144 GLU A N 3
ATOM 6489 C CA . GLU A 1 144 ? 32.964 -5.400 22.154 1.00 0.00 144 GLU A CA 3
ATOM 6490 C C . GLU A 1 144 ? 34.398 -5.912 22.192 1.00 0.00 144 GLU A C 3
ATOM 6491 O O . GLU A 1 144 ? 35.043 -5.904 23.240 1.00 0.00 144 GLU A O 3
ATOM 6503 N N . GLY A 1 145 ? 34.891 -6.358 21.042 1.00 0.00 145 GLY A N 3
ATOM 6504 C CA . GLY A 1 145 ? 36.255 -6.865 20.938 1.00 0.00 145 GLY A CA 3
ATOM 6505 C C . GLY A 1 145 ? 36.862 -6.537 19.580 1.00 0.00 145 GLY A C 3
ATOM 6506 O O . GLY A 1 145 ? 37.305 -5.441 19.370 1.00 0.00 145 GLY A O 3
ATOM 6511 N N . MET A 1 1 ? 3.875 6.687 -5.638 1.00 0.00 1 MET A N 4
ATOM 6512 C CA . MET A 1 1 ? 4.707 5.499 -5.489 1.00 0.00 1 MET A CA 4
ATOM 6513 C C . MET A 1 1 ? 4.375 4.751 -4.205 1.00 0.00 1 MET A C 4
ATOM 6514 O O . MET A 1 1 ? 3.532 5.187 -3.421 1.00 0.00 1 MET A O 4
ATOM 6530 N N . GLY A 1 2 ? 5.041 3.621 -3.995 1.00 0.00 2 GLY A N 4
ATOM 6531 C CA . GLY A 1 2 ? 4.893 2.862 -2.759 1.00 0.00 2 GLY A CA 4
ATOM 6532 C C . GLY A 1 2 ? 5.962 3.248 -1.745 1.00 0.00 2 GLY A C 4
ATOM 6533 O O . GLY A 1 2 ? 6.588 4.302 -1.858 1.00 0.00 2 GLY A O 4
ATOM 6537 N N . GLN A 1 3 ? 6.168 2.387 -0.753 1.00 0.00 3 GLN A N 4
ATOM 6538 C CA . GLN A 1 3 ? 7.193 2.615 0.258 1.00 0.00 3 GLN A CA 4
ATOM 6539 C C . GLN A 1 3 ? 7.416 1.369 1.106 1.00 0.00 3 GLN A C 4
ATOM 6540 O O . GLN A 1 3 ? 6.463 0.714 1.527 1.00 0.00 3 GLN A O 4
ATOM 6554 N N . VAL A 1 4 ? 8.681 1.046 1.353 1.00 0.00 4 VAL A N 4
ATOM 6555 C CA . VAL A 1 4 ? 9.032 -0.058 2.239 1.00 0.00 4 VAL A CA 4
ATOM 6556 C C . VAL A 1 4 ? 10.037 0.382 3.295 1.00 0.00 4 VAL A C 4
ATOM 6557 O O . VAL A 1 4 ? 10.772 1.351 3.102 1.00 0.00 4 VAL A O 4
ATOM 6570 N N . SER A 1 5 ? 10.066 -0.336 4.413 1.00 0.00 5 SER A N 4
ATOM 6571 C CA . SER A 1 5 ? 10.901 0.043 5.546 1.00 0.00 5 SER A CA 4
ATOM 6572 C C . SER A 1 5 ? 11.247 -1.167 6.404 1.00 0.00 5 SER A C 4
ATOM 6573 O O . SER A 1 5 ? 10.622 -2.221 6.289 1.00 0.00 5 SER A O 4
ATOM 6581 N N . ALA A 1 6 ? 12.247 -1.009 7.265 1.00 0.00 6 ALA A N 4
ATOM 6582 C CA . ALA A 1 6 ? 12.636 -2.066 8.190 1.00 0.00 6 ALA A CA 4
ATOM 6583 C C . ALA A 1 6 ? 13.306 -1.493 9.432 1.00 0.00 6 ALA A C 4
ATOM 6584 O O . ALA A 1 6 ? 14.002 -0.480 9.362 1.00 0.00 6 ALA A O 4
ATOM 6591 N N . VAL A 1 7 ? 13.092 -2.146 10.569 1.00 0.00 7 VAL A N 4
ATOM 6592 C CA . VAL A 1 7 ? 13.630 -1.672 11.838 1.00 0.00 7 VAL A CA 4
ATOM 6593 C C . VAL A 1 7 ? 13.970 -2.835 12.761 1.00 0.00 7 VAL A C 4
ATOM 6594 O O . VAL A 1 7 ? 13.198 -3.786 12.888 1.00 0.00 7 VAL A O 4
ATOM 6607 N N . SER A 1 8 ? 15.129 -2.754 13.405 1.00 0.00 8 SER A N 4
ATOM 6608 C CA . SER A 1 8 ? 15.550 -3.774 14.359 1.00 0.00 8 SER A CA 4
ATOM 6609 C C . SER A 1 8 ? 16.504 -3.197 15.397 1.00 0.00 8 SER A C 4
ATOM 6610 O O . SER A 1 8 ? 17.328 -2.337 15.087 1.00 0.00 8 SER A O 4
ATOM 6618 N N . THR A 1 9 ? 16.386 -3.675 16.631 1.00 0.00 9 THR A N 4
ATOM 6619 C CA . THR A 1 9 ? 17.252 -3.223 17.713 1.00 0.00 9 THR A CA 4
ATOM 6620 C C . THR A 1 9 ? 18.145 -4.352 18.212 1.00 0.00 9 THR A C 4
ATOM 6621 O O . THR A 1 9 ? 17.662 -5.426 18.570 1.00 0.00 9 THR A O 4
ATOM 6632 N N . VAL A 1 10 ? 19.450 -4.102 18.233 1.00 0.00 10 VAL A N 4
ATOM 6633 C CA . VAL A 1 10 ? 20.414 -5.099 18.684 1.00 0.00 10 VAL A CA 4
ATOM 6634 C C . VAL A 1 10 ? 21.184 -4.607 19.903 1.00 0.00 10 VAL A C 4
ATOM 6635 O O . VAL A 1 10 ? 21.692 -3.486 19.917 1.00 0.00 10 VAL A O 4
ATOM 6648 N N . LEU A 1 11 ? 21.267 -5.453 20.925 1.00 0.00 11 LEU A N 4
ATOM 6649 C CA . LEU A 1 11 ? 21.976 -5.105 22.151 1.00 0.00 11 LEU A CA 4
ATOM 6650 C C . LEU A 1 11 ? 23.483 -5.233 21.972 1.00 0.00 11 LEU A C 4
ATOM 6651 O O . LEU A 1 11 ? 23.966 -6.186 21.360 1.00 0.00 11 LEU A O 4
ATOM 6667 N N . ILE A 1 12 ? 24.222 -4.268 22.509 1.00 0.00 12 ILE A N 4
ATOM 6668 C CA . ILE A 1 12 ? 25.678 -4.294 22.446 1.00 0.00 12 ILE A CA 4
ATOM 6669 C C . ILE A 1 12 ? 26.292 -4.021 23.813 1.00 0.00 12 ILE A C 4
ATOM 6670 O O . ILE A 1 12 ? 25.919 -3.065 24.493 1.00 0.00 12 ILE A O 4
ATOM 6686 N N . ASN A 1 13 ? 27.237 -4.867 24.211 1.00 0.00 13 ASN A N 4
ATOM 6687 C CA . ASN A 1 13 ? 27.924 -4.703 25.486 1.00 0.00 13 ASN A CA 4
ATOM 6688 C C . ASN A 1 13 ? 29.030 -3.659 25.386 1.00 0.00 13 ASN A C 4
ATOM 6689 O O . ASN A 1 13 ? 30.213 -3.983 25.487 1.00 0.00 13 ASN A O 4
ATOM 6700 N N . ALA A 1 14 ? 28.637 -2.406 25.187 1.00 0.00 14 ALA A N 4
ATOM 6701 C CA . ALA A 1 14 ? 29.595 -1.317 25.039 1.00 0.00 14 ALA A CA 4
ATOM 6702 C C . ALA A 1 14 ? 28.929 0.036 25.255 1.00 0.00 14 ALA A C 4
ATOM 6703 O O . ALA A 1 14 ? 27.723 0.184 25.056 1.00 0.00 14 ALA A O 4
ATOM 6710 N N . GLU A 1 15 ? 29.721 1.021 25.665 1.00 0.00 15 GLU A N 4
ATOM 6711 C CA . GLU A 1 15 ? 29.213 2.368 25.892 1.00 0.00 15 GLU A CA 4
ATOM 6712 C C . GLU A 1 15 ? 28.531 2.917 24.645 1.00 0.00 15 GLU A C 4
ATOM 6713 O O . GLU A 1 15 ? 29.073 2.836 23.543 1.00 0.00 15 GLU A O 4
ATOM 6725 N N . PRO A 1 16 ? 27.339 3.476 24.826 1.00 0.00 16 PRO A N 4
ATOM 6726 C CA . PRO A 1 16 ? 26.576 4.031 23.715 1.00 0.00 16 PRO A CA 4
ATOM 6727 C C . PRO A 1 16 ? 27.418 5.005 22.900 1.00 0.00 16 PRO A C 4
ATOM 6728 O O . PRO A 1 16 ? 27.365 5.008 21.670 1.00 0.00 16 PRO A O 4
ATOM 6739 N N . ALA A 1 17 ? 28.194 5.830 23.594 1.00 0.00 17 ALA A N 4
ATOM 6740 C CA . ALA A 1 17 ? 29.043 6.817 22.936 1.00 0.00 17 ALA A CA 4
ATOM 6741 C C . ALA A 1 17 ? 30.127 6.145 22.103 1.00 0.00 17 ALA A C 4
ATOM 6742 O O . ALA A 1 17 ? 30.435 6.586 20.996 1.00 0.00 17 ALA A O 4
ATOM 6749 N N . ALA A 1 18 ? 30.702 5.076 22.643 1.00 0.00 18 ALA A N 4
ATOM 6750 C CA . ALA A 1 18 ? 31.718 4.311 21.930 1.00 0.00 18 ALA A CA 4
ATOM 6751 C C . ALA A 1 18 ? 31.144 3.668 20.674 1.00 0.00 18 ALA A C 4
ATOM 6752 O O . ALA A 1 18 ? 31.782 3.660 19.621 1.00 0.00 18 ALA A O 4
ATOM 6759 N N . VAL A 1 19 ? 29.935 3.129 20.791 1.00 0.00 19 VAL A N 4
ATOM 6760 C CA . VAL A 1 19 ? 29.245 2.539 19.650 1.00 0.00 19 VAL A CA 4
ATOM 6761 C C . VAL A 1 19 ? 28.865 3.602 18.627 1.00 0.00 19 VAL A C 4
ATOM 6762 O O . VAL A 1 19 ? 28.991 3.390 17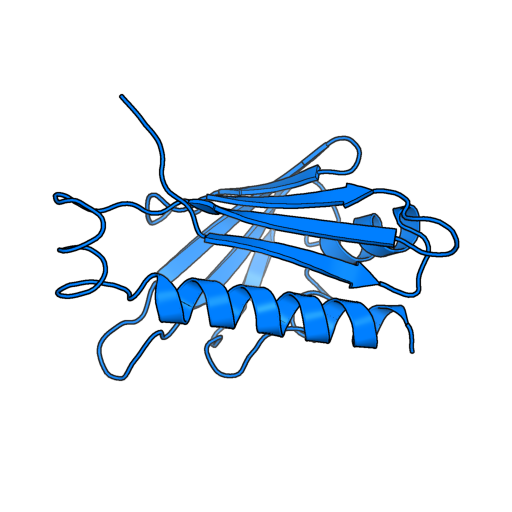.421 1.00 0.00 19 VAL A O 4
ATOM 6775 N N . LEU A 1 20 ? 28.399 4.746 19.116 1.00 0.00 20 LEU A N 4
ATOM 6776 C CA . LEU A 1 20 ? 28.079 5.875 18.250 1.00 0.00 20 LEU A CA 4
ATOM 6777 C C . LEU A 1 20 ? 29.267 6.250 17.373 1.00 0.00 20 LEU A C 4
ATOM 6778 O O . LEU A 1 20 ? 29.128 6.420 16.162 1.00 0.00 20 LEU A O 4
ATOM 6794 N N . ALA A 1 21 ? 30.436 6.379 17.992 1.00 0.00 21 ALA A N 4
ATOM 6795 C CA . ALA A 1 21 ? 31.660 6.684 17.261 1.00 0.00 21 ALA A CA 4
ATOM 6796 C C . ALA A 1 21 ? 31.965 5.611 16.224 1.00 0.00 21 ALA A C 4
ATOM 6797 O O . ALA A 1 21 ? 32.330 5.917 15.089 1.00 0.00 21 ALA A O 4
ATOM 6804 N N . ALA A 1 22 ? 31.813 4.352 16.621 1.00 0.00 22 ALA A N 4
ATOM 6805 C CA . ALA A 1 22 ? 32.047 3.231 15.718 1.00 0.00 22 ALA A CA 4
ATOM 6806 C C . ALA A 1 22 ? 31.112 3.286 14.517 1.00 0.00 22 ALA A C 4
ATOM 6807 O O . ALA A 1 22 ? 31.520 3.013 13.388 1.00 0.00 22 ALA A O 4
ATOM 6814 N N . ILE A 1 23 ? 29.856 3.640 14.767 1.00 0.00 23 ILE A N 4
ATOM 6815 C CA . ILE A 1 23 ? 28.877 3.793 13.698 1.00 0.00 23 ILE A CA 4
ATOM 6816 C C . ILE A 1 23 ? 29.272 4.914 12.745 1.00 0.00 23 ILE A C 4
ATOM 6817 O O . ILE A 1 23 ? 29.163 4.774 11.527 1.00 0.00 23 ILE A O 4
ATOM 6833 N N . SER A 1 24 ? 29.731 6.027 13.307 1.00 0.00 24 SER A N 4
ATOM 6834 C CA . SER A 1 24 ? 30.104 7.190 12.510 1.00 0.00 24 SER A CA 4
ATOM 6835 C C . SER A 1 24 ? 31.491 7.021 11.904 1.00 0.00 24 SER A C 4
ATOM 6836 O O . SER A 1 24 ? 31.933 7.845 11.104 1.00 0.00 24 SER A O 4
ATOM 6844 N N . ASP A 1 25 ? 32.173 5.948 12.289 1.00 0.00 25 ASP A N 4
ATOM 6845 C CA . ASP A 1 25 ? 33.466 5.612 11.706 1.00 0.00 25 ASP A CA 4
ATOM 6846 C C . ASP A 1 25 ? 33.300 4.773 10.445 1.00 0.00 25 ASP A C 4
ATOM 6847 O O . ASP A 1 25 ? 33.017 3.577 10.517 1.00 0.00 25 ASP A O 4
ATOM 6856 N N . TYR A 1 26 ? 33.479 5.406 9.291 1.00 0.00 26 TYR A N 4
ATOM 6857 C CA . TYR A 1 26 ? 33.280 4.737 8.011 1.00 0.00 26 TYR A CA 4
ATOM 6858 C C . TYR A 1 26 ? 34.604 4.267 7.423 1.00 0.00 26 TYR A C 4
ATOM 6859 O O . TYR A 1 26 ? 34.652 3.763 6.301 1.00 0.00 26 TYR A O 4
ATOM 6877 N N . GLN A 1 27 ? 35.678 4.434 8.188 1.00 0.00 27 GLN A N 4
ATOM 6878 C CA . GLN A 1 27 ? 37.024 4.201 7.680 1.00 0.00 27 GLN A CA 4
ATOM 6879 C C . GLN A 1 27 ? 37.531 2.820 8.075 1.00 0.00 27 GLN A C 4
ATOM 6880 O O . GLN A 1 27 ? 38.139 2.117 7.268 1.00 0.00 27 GLN A O 4
ATOM 6894 N N . THR A 1 28 ? 37.277 2.437 9.321 1.00 0.00 28 THR A N 4
ATOM 6895 C CA . THR A 1 28 ? 37.836 1.209 9.874 1.00 0.00 28 THR A CA 4
ATOM 6896 C C . THR A 1 28 ? 36.736 0.247 10.303 1.00 0.00 28 THR A C 4
ATOM 6897 O O . THR A 1 28 ? 36.899 -0.971 10.229 1.00 0.00 28 THR A O 4
ATOM 6908 N N . VAL A 1 29 ? 35.615 0.800 10.753 1.00 0.00 29 VAL A N 4
ATOM 6909 C CA . VAL A 1 29 ? 34.551 0.001 11.347 1.00 0.00 29 VAL A CA 4
ATOM 6910 C C . VAL A 1 29 ? 33.615 -0.552 10.280 1.00 0.00 29 VAL A C 4
ATOM 6911 O O . VAL A 1 29 ? 33.449 -1.765 10.154 1.00 0.00 29 VAL A O 4
ATOM 6924 N N . ARG A 1 30 ? 33.005 0.346 9.513 1.00 0.00 30 ARG A N 4
ATOM 6925 C CA . ARG A 1 30 ? 31.964 -0.036 8.566 1.00 0.00 30 ARG A CA 4
ATOM 6926 C C . ARG A 1 30 ? 32.464 -1.096 7.594 1.00 0.00 30 ARG A C 4
ATOM 6927 O O . ARG A 1 30 ? 31.774 -2.079 7.323 1.00 0.00 30 ARG A O 4
ATOM 6948 N N . PRO A 1 31 ? 33.669 -0.892 7.072 1.00 0.00 31 PRO A N 4
ATOM 6949 C CA . PRO A 1 31 ? 34.261 -1.825 6.122 1.00 0.00 31 PRO A CA 4
ATOM 6950 C C . PRO A 1 31 ? 34.192 -3.256 6.640 1.00 0.00 31 PRO A C 4
ATOM 6951 O O . PRO A 1 31 ? 34.043 -4.201 5.864 1.00 0.00 31 PRO A O 4
ATOM 6962 N N . LYS A 1 32 ? 34.300 -3.410 7.955 1.00 0.00 32 LYS A N 4
ATOM 6963 C CA . LYS A 1 32 ? 34.498 -4.722 8.559 1.00 0.00 32 LYS A CA 4
ATOM 6964 C C . LYS A 1 32 ? 33.169 -5.347 8.966 1.00 0.00 32 LYS A C 4
ATOM 6965 O O . LYS A 1 32 ? 32.981 -6.558 8.851 1.00 0.00 32 LYS A O 4
ATOM 6984 N N . ILE A 1 33 ? 32.251 -4.514 9.443 1.00 0.00 33 ILE A N 4
ATOM 6985 C CA . ILE A 1 33 ? 31.017 -4.999 10.050 1.00 0.00 33 ILE A CA 4
ATOM 6986 C C . ILE A 1 33 ? 29.939 -5.229 8.998 1.00 0.00 33 ILE A C 4
ATOM 6987 O O . ILE A 1 33 ? 29.001 -5.995 9.215 1.00 0.00 33 ILE A O 4
ATOM 7003 N N . LEU A 1 34 ? 30.080 -4.560 7.859 1.00 0.00 34 LEU A N 4
ATOM 7004 C CA . LEU A 1 34 ? 29.144 -4.726 6.753 1.00 0.00 34 LEU A CA 4
ATOM 7005 C C . LEU A 1 34 ? 29.200 -6.141 6.192 1.00 0.00 34 LEU A C 4
ATOM 7006 O O . LEU A 1 34 ? 30.264 -6.757 6.142 1.00 0.00 34 LEU A O 4
ATOM 7022 N N . SER A 1 35 ? 28.048 -6.650 5.769 1.00 0.00 35 SER A N 4
ATOM 7023 C CA . SER A 1 35 ? 27.917 -8.059 5.417 1.00 0.00 35 SER A CA 4
ATOM 7024 C C . SER A 1 35 ? 28.443 -8.326 4.013 1.00 0.00 35 SER A C 4
ATOM 7025 O O . SER A 1 35 ? 28.905 -7.414 3.328 1.00 0.00 35 SER A O 4
ATOM 7033 N N . SER A 1 36 ? 28.371 -9.584 3.589 1.00 0.00 36 SER A N 4
ATOM 7034 C CA . SER A 1 36 ? 28.861 -9.978 2.274 1.00 0.00 36 SER A CA 4
ATOM 7035 C C . SER A 1 36 ? 27.945 -9.469 1.168 1.00 0.00 36 SER A C 4
ATOM 7036 O O . SER A 1 36 ? 28.266 -9.576 -0.015 1.00 0.00 36 SER A O 4
ATOM 7044 N N . HIS A 1 37 ? 26.803 -8.915 1.562 1.00 0.00 37 HIS A N 4
ATOM 7045 C CA . HIS A 1 37 ? 25.893 -8.282 0.615 1.00 0.00 37 HIS A CA 4
ATOM 7046 C C . HIS A 1 37 ? 26.430 -6.935 0.150 1.00 0.00 37 HIS A C 4
ATOM 7047 O O . HIS A 1 37 ? 25.982 -6.392 -0.859 1.00 0.00 37 HIS A O 4
ATOM 7061 N N . TYR A 1 38 ? 27.394 -6.400 0.892 1.00 0.00 38 TYR A N 4
ATOM 7062 C CA . TYR A 1 38 ? 28.038 -5.146 0.523 1.00 0.00 38 TYR A CA 4
ATOM 7063 C C . TYR A 1 38 ? 29.307 -5.394 -0.283 1.00 0.00 38 TYR A C 4
ATOM 7064 O O . TYR A 1 38 ? 30.068 -6.317 0.008 1.00 0.00 38 TYR A O 4
ATOM 7082 N N . SER A 1 39 ? 29.529 -4.564 -1.296 1.00 0.00 39 SER A N 4
ATOM 7083 C CA . SER A 1 39 ? 30.691 -4.710 -2.165 1.00 0.00 39 SER A CA 4
ATOM 7084 C C . SER A 1 39 ? 31.073 -3.380 -2.802 1.00 0.00 39 SER A C 4
ATOM 7085 O O . SER A 1 39 ? 30.213 -2.548 -3.088 1.00 0.00 39 SER A O 4
ATOM 7093 N N . GLY A 1 40 ? 32.369 -3.186 -3.022 1.00 0.00 40 GLY A N 4
ATOM 7094 C CA . GLY A 1 40 ? 32.864 -1.978 -3.670 1.00 0.00 40 GLY A CA 4
ATOM 7095 C C . GLY A 1 40 ? 32.820 -0.787 -2.721 1.00 0.00 40 GLY A C 4
ATOM 7096 O O . GLY A 1 40 ? 32.714 0.361 -3.154 1.00 0.00 40 GLY A O 4
ATOM 7100 N N . TYR A 1 41 ? 32.904 -1.067 -1.425 1.00 0.00 41 TYR A N 4
ATOM 7101 C CA . TYR A 1 41 ? 32.825 -0.023 -0.409 1.00 0.00 41 TYR A CA 4
ATOM 7102 C C . TYR A 1 41 ? 33.992 0.949 -0.526 1.00 0.00 41 TYR A C 4
ATOM 7103 O O . TYR A 1 41 ? 35.155 0.544 -0.495 1.00 0.00 41 TYR A O 4
ATOM 7121 N N . GLN A 1 42 ? 33.676 2.232 -0.662 1.00 0.00 42 GLN A N 4
ATOM 7122 C CA . GLN A 1 42 ? 34.698 3.266 -0.773 1.00 0.00 42 GLN A CA 4
ATOM 7123 C C . GLN A 1 42 ? 34.237 4.567 -0.130 1.00 0.00 42 GLN A C 4
ATOM 7124 O O . GLN A 1 42 ? 33.202 5.121 -0.501 1.00 0.00 42 GLN A O 4
ATOM 7138 N N . VAL A 1 43 ? 35.011 5.051 0.835 1.00 0.00 43 VAL A N 4
ATOM 7139 C CA . VAL A 1 43 ? 34.787 6.374 1.407 1.00 0.00 43 VAL A CA 4
ATOM 7140 C C . VAL A 1 43 ? 35.253 7.470 0.457 1.00 0.00 43 VAL A C 4
ATOM 7141 O O . VAL A 1 43 ? 36.380 7.440 -0.037 1.00 0.00 43 VAL A O 4
ATOM 7154 N N . LEU A 1 44 ? 34.379 8.439 0.205 1.00 0.00 44 LEU A N 4
ATOM 7155 C CA . LEU A 1 44 ? 34.653 9.482 -0.776 1.00 0.00 44 LEU A CA 4
ATOM 7156 C C . LEU A 1 44 ? 35.117 10.765 -0.100 1.00 0.00 44 LEU A C 4
ATOM 7157 O O . LEU A 1 44 ? 35.969 11.482 -0.626 1.00 0.00 44 LEU A O 4
ATOM 7173 N N . GLU A 1 45 ? 34.553 11.050 1.069 1.00 0.00 45 GLU A N 4
ATOM 7174 C CA . GLU A 1 45 ? 34.916 12.244 1.824 1.00 0.00 45 GLU A CA 4
ATOM 7175 C C . GLU A 1 45 ? 34.777 12.010 3.323 1.00 0.00 45 GLU A C 4
ATOM 7176 O O . GLU A 1 45 ? 33.797 11.423 3.781 1.00 0.00 45 GLU A O 4
ATOM 7188 N N . GLY A 1 46 ? 35.763 12.474 4.083 1.00 0.00 46 GLY A N 4
ATOM 7189 C CA . GLY A 1 46 ? 35.714 12.391 5.538 1.00 0.00 46 GLY A CA 4
ATOM 7190 C C . GLY A 1 46 ? 35.894 10.955 6.014 1.00 0.00 46 GLY A C 4
ATOM 7191 O O . GLY A 1 46 ? 36.921 10.329 5.752 1.00 0.00 46 GLY A O 4
ATOM 7195 N N . GLY A 1 47 ? 34.890 10.439 6.714 1.00 0.00 47 GLY A N 4
ATOM 7196 C CA . GLY A 1 47 ? 34.931 9.071 7.218 1.00 0.00 47 GLY A CA 4
ATOM 7197 C C . GLY A 1 47 ? 34.752 9.035 8.730 1.00 0.00 47 GLY A C 4
ATOM 7198 O O . GLY A 1 47 ? 34.638 7.964 9.326 1.00 0.00 47 GLY A O 4
ATOM 7202 N N . GLN A 1 48 ? 34.726 10.213 9.346 1.00 0.00 48 GLN A N 4
ATOM 7203 C CA . GLN A 1 48 ? 34.600 10.317 10.794 1.00 0.00 48 GLN A CA 4
ATOM 7204 C C . GLN A 1 48 ? 33.595 11.394 11.183 1.00 0.00 48 GLN A C 4
ATOM 7205 O O . GLN A 1 48 ? 33.965 12.543 11.424 1.00 0.00 48 GLN A O 4
ATOM 7219 N N . GLY A 1 49 ? 32.323 11.015 11.243 1.00 0.00 49 GLY A N 4
ATOM 7220 C CA . GLY A 1 49 ? 31.285 11.897 11.763 1.00 0.00 49 GLY A CA 4
ATOM 7221 C C . GLY A 1 49 ? 30.538 12.595 10.634 1.00 0.00 49 GLY A C 4
ATOM 7222 O O . GLY A 1 49 ? 30.567 12.147 9.488 1.00 0.00 49 GLY A O 4
ATOM 7226 N N . ALA A 1 50 ? 29.870 13.695 10.964 1.00 0.00 50 ALA A N 4
ATOM 7227 C CA . ALA A 1 50 ? 29.013 14.387 10.009 1.00 0.00 50 ALA A CA 4
ATOM 7228 C C . ALA A 1 50 ? 29.826 14.968 8.860 1.00 0.00 50 ALA A C 4
ATOM 7229 O O . ALA A 1 50 ? 30.943 15.446 9.057 1.00 0.00 50 ALA A O 4
ATOM 7236 N N . GLY A 1 51 ? 29.259 14.924 7.659 1.00 0.00 51 GLY A N 4
ATOM 7237 C CA . GLY A 1 51 ? 29.933 15.442 6.474 1.00 0.00 51 GLY A CA 4
ATOM 7238 C C . GLY A 1 51 ? 30.581 14.319 5.674 1.00 0.00 51 GLY A C 4
ATOM 7239 O O . GLY A 1 51 ? 31.034 14.526 4.549 1.00 0.00 51 GLY A O 4
ATOM 7243 N N . THR A 1 52 ? 30.622 13.128 6.262 1.00 0.00 52 THR A N 4
ATOM 7244 C CA . THR A 1 52 ? 31.203 11.966 5.600 1.00 0.00 52 THR A CA 4
ATOM 7245 C C . THR A 1 52 ? 30.383 11.558 4.383 1.00 0.00 52 THR A C 4
ATOM 7246 O O . THR A 1 52 ? 29.156 11.479 4.447 1.00 0.00 52 THR A O 4
ATOM 7257 N N . VAL A 1 53 ? 31.068 11.300 3.274 1.00 0.00 53 VAL A N 4
ATOM 7258 C CA . VAL A 1 53 ? 30.422 10.763 2.082 1.00 0.00 53 VAL A CA 4
ATOM 7259 C C . VAL A 1 53 ? 31.091 9.473 1.626 1.00 0.00 53 VAL A C 4
ATOM 7260 O O . VAL A 1 53 ? 32.318 9.386 1.569 1.00 0.00 53 VAL A O 4
ATOM 7273 N N . ALA A 1 54 ? 30.279 8.473 1.303 1.00 0.00 54 ALA A N 4
ATOM 7274 C CA . ALA A 1 54 ? 30.791 7.181 0.862 1.00 0.00 54 ALA A CA 4
ATOM 7275 C C . ALA A 1 54 ? 29.885 6.561 -0.194 1.00 0.00 54 ALA A C 4
ATOM 7276 O O . ALA A 1 54 ? 28.801 7.072 -0.473 1.00 0.00 54 ALA A O 4
ATOM 7283 N N . THR A 1 55 ? 30.336 5.456 -0.777 1.00 0.00 55 THR A N 4
ATOM 7284 C CA . THR A 1 55 ? 29.523 4.704 -1.726 1.00 0.00 55 THR A CA 4
ATOM 7285 C C . THR A 1 55 ? 29.801 3.209 -1.626 1.00 0.00 55 THR A C 4
ATOM 7286 O O . THR A 1 55 ? 30.927 2.794 -1.353 1.00 0.00 55 THR A O 4
ATOM 7297 N N . TRP A 1 56 ? 28.767 2.405 -1.849 1.00 0.00 56 TRP A N 4
ATOM 7298 C CA . TRP A 1 56 ? 28.883 0.957 -1.726 1.00 0.00 56 TRP A CA 4
ATOM 7299 C C . TRP A 1 56 ? 27.722 0.251 -2.414 1.00 0.00 56 TRP A C 4
ATOM 7300 O O . TRP A 1 56 ? 26.581 0.709 -2.354 1.00 0.00 56 TRP A O 4
ATOM 7321 N N . LYS A 1 57 ? 28.019 -0.868 -3.067 1.00 0.00 57 LYS A N 4
ATOM 7322 C CA . LYS A 1 57 ? 26.992 -1.669 -3.722 1.00 0.00 57 LYS A CA 4
ATOM 7323 C C . LYS A 1 57 ? 26.330 -2.625 -2.739 1.00 0.00 57 LYS A C 4
ATOM 7324 O O . LYS A 1 57 ? 26.992 -3.199 -1.874 1.00 0.00 57 LYS A O 4
ATOM 7343 N N . LEU A 1 58 ? 25.019 -2.793 -2.877 1.00 0.00 58 LEU A N 4
ATOM 7344 C CA . LEU A 1 58 ? 24.271 -3.713 -2.029 1.00 0.00 58 LEU A CA 4
ATOM 7345 C C . LEU A 1 58 ? 23.429 -4.671 -2.862 1.00 0.00 58 LEU A C 4
ATOM 7346 O O . LEU A 1 58 ? 22.560 -4.247 -3.624 1.00 0.00 58 LEU A O 4
ATOM 7362 N N . GLN A 1 59 ? 23.693 -5.965 -2.714 1.00 0.00 59 GLN A N 4
ATOM 7363 C CA . GLN A 1 59 ? 22.979 -6.984 -3.474 1.00 0.00 59 GLN A CA 4
ATOM 7364 C C . GLN A 1 59 ? 21.905 -7.653 -2.625 1.00 0.00 59 GLN A C 4
ATOM 7365 O O . GLN A 1 59 ? 22.198 -8.536 -1.819 1.00 0.00 59 GLN A O 4
ATOM 7379 N N . ALA A 1 60 ? 20.661 -7.227 -2.812 1.00 0.00 60 ALA A N 4
ATOM 7380 C CA . ALA A 1 60 ? 19.532 -7.831 -2.114 1.00 0.00 60 ALA A CA 4
ATOM 7381 C C . ALA A 1 60 ? 19.337 -9.283 -2.534 1.00 0.00 60 ALA A C 4
ATOM 7382 O O . ALA A 1 60 ? 19.127 -10.159 -1.695 1.00 0.00 60 ALA A O 4
ATOM 7389 N N . THR A 1 61 ? 19.408 -9.531 -3.837 1.00 0.00 61 THR A N 4
ATOM 7390 C CA . THR A 1 61 ? 19.336 -10.889 -4.363 1.00 0.00 61 THR A CA 4
ATOM 7391 C C . THR A 1 61 ? 20.005 -10.987 -5.728 1.00 0.00 61 THR A C 4
ATOM 7392 O O . THR A 1 61 ? 20.690 -10.061 -6.162 1.00 0.00 61 THR A O 4
ATOM 7403 N N . LYS A 1 62 ? 19.803 -12.114 -6.401 1.00 0.00 62 LYS A N 4
ATOM 7404 C CA . LYS A 1 62 ? 20.551 -12.429 -7.612 1.00 0.00 62 LYS A CA 4
ATOM 7405 C C . LYS A 1 62 ? 20.370 -11.346 -8.668 1.00 0.00 62 LYS A C 4
ATOM 7406 O O . LYS A 1 62 ? 21.308 -11.007 -9.391 1.00 0.00 62 LYS A O 4
ATOM 7425 N N . SER A 1 63 ? 19.160 -10.805 -8.752 1.00 0.00 63 SER A N 4
ATOM 7426 C CA . SER A 1 63 ? 18.816 -9.856 -9.805 1.00 0.00 63 SER A CA 4
ATOM 7427 C C . SER A 1 63 ? 18.581 -8.463 -9.236 1.00 0.00 63 SER A C 4
ATOM 7428 O O . SER A 1 63 ? 17.970 -7.613 -9.883 1.00 0.00 63 SER A O 4
ATOM 7436 N N . ARG A 1 64 ? 19.069 -8.235 -8.022 1.00 0.00 64 ARG A N 4
ATOM 7437 C CA . ARG A 1 64 ? 18.917 -6.943 -7.364 1.00 0.00 64 ARG A CA 4
ATOM 7438 C C . ARG A 1 64 ? 20.225 -6.491 -6.728 1.00 0.00 64 ARG A C 4
ATOM 7439 O O . ARG A 1 64 ? 20.580 -6.933 -5.635 1.00 0.00 64 ARG A O 4
ATOM 7460 N N . VAL A 1 65 ? 20.939 -5.608 -7.418 1.00 0.00 65 VAL A N 4
ATOM 7461 C CA . VAL A 1 65 ? 22.128 -4.977 -6.856 1.00 0.00 65 VAL A CA 4
ATOM 7462 C C . VAL A 1 65 ? 22.310 -3.565 -7.398 1.00 0.00 65 VAL A C 4
ATOM 7463 O O . VAL A 1 65 ? 22.210 -3.335 -8.603 1.00 0.00 65 VAL A O 4
ATOM 7476 N N . ARG A 1 66 ? 22.579 -2.623 -6.501 1.00 0.00 66 ARG A N 4
ATOM 7477 C CA . ARG A 1 66 ? 22.714 -1.221 -6.879 1.00 0.00 66 ARG A CA 4
ATOM 7478 C C . ARG A 1 66 ? 23.836 -0.546 -6.100 1.00 0.00 66 ARG A C 4
ATOM 7479 O O . ARG A 1 66 ? 24.109 -0.901 -4.954 1.00 0.00 66 ARG A O 4
ATOM 7500 N N . ASP A 1 67 ? 24.483 0.429 -6.730 1.00 0.00 67 ASP A N 4
ATOM 7501 C CA . ASP A 1 67 ? 25.517 1.214 -6.068 1.00 0.00 67 ASP A CA 4
ATOM 7502 C C . ASP A 1 67 ? 24.912 2.371 -5.282 1.00 0.00 67 ASP A C 4
ATOM 7503 O O . ASP A 1 67 ? 24.432 3.345 -5.863 1.00 0.00 67 ASP A O 4
ATOM 7512 N N . VAL A 1 68 ? 24.937 2.257 -3.959 1.00 0.00 68 VAL A N 4
ATOM 7513 C CA . VAL A 1 68 ? 24.253 3.213 -3.095 1.00 0.00 68 VAL A CA 4
ATOM 7514 C C . VAL A 1 68 ? 25.246 4.129 -2.393 1.00 0.00 68 VAL A C 4
ATOM 7515 O O . VAL A 1 68 ? 26.226 3.667 -1.808 1.00 0.00 68 VAL A O 4
ATOM 7528 N N . LYS A 1 69 ? 24.988 5.431 -2.454 1.00 0.00 69 LYS A N 4
ATOM 7529 C CA . LYS A 1 69 ? 25.836 6.413 -1.788 1.00 0.00 69 LYS A CA 4
ATOM 7530 C C . LYS A 1 69 ? 25.380 6.653 -0.355 1.00 0.00 69 LYS A C 4
ATOM 7531 O O . LYS A 1 69 ? 24.265 6.290 0.021 1.00 0.00 69 LYS A O 4
ATOM 7550 N N . ALA A 1 70 ? 26.248 7.267 0.442 1.00 0.00 70 ALA A N 4
ATOM 7551 C CA . ALA A 1 70 ? 25.950 7.524 1.846 1.00 0.00 70 ALA A CA 4
ATOM 7552 C C . ALA A 1 70 ? 26.404 8.918 2.259 1.00 0.00 70 ALA A C 4
ATOM 7553 O O . ALA A 1 70 ? 27.594 9.230 2.222 1.00 0.00 70 ALA A O 4
ATOM 7560 N N . THR A 1 71 ? 25.448 9.753 2.652 1.00 0.00 71 THR A N 4
ATOM 7561 C CA . THR A 1 71 ? 25.759 11.052 3.238 1.00 0.00 71 THR A CA 4
ATOM 7562 C C . THR A 1 71 ? 25.427 11.078 4.725 1.00 0.00 71 THR A C 4
ATOM 7563 O O . THR A 1 71 ? 24.303 10.775 5.125 1.00 0.00 71 THR A O 4
ATOM 7574 N N . VAL A 1 72 ? 26.412 11.442 5.539 1.00 0.00 72 VAL A N 4
ATOM 7575 C CA . VAL A 1 72 ? 26.328 11.240 6.981 1.00 0.00 72 VAL A CA 4
ATOM 7576 C C . VAL A 1 72 ? 25.994 12.540 7.701 1.00 0.00 72 VAL A C 4
ATOM 7577 O O . VAL A 1 72 ? 26.670 13.552 7.519 1.00 0.00 72 VAL A O 4
ATOM 7590 N N . ASP A 1 73 ? 24.948 12.505 8.519 1.00 0.00 73 ASP A N 4
ATOM 7591 C CA . ASP A 1 73 ? 24.623 13.625 9.395 1.00 0.00 73 ASP A CA 4
ATOM 7592 C C . ASP A 1 73 ? 24.456 13.165 10.837 1.00 0.00 73 ASP A C 4
ATOM 7593 O O . ASP A 1 73 ? 23.382 12.711 11.234 1.00 0.00 73 ASP A O 4
ATOM 7602 N N . VAL A 1 74 ? 25.523 13.287 11.619 1.00 0.00 74 VAL A N 4
ATOM 7603 C CA . VAL A 1 74 ? 25.511 12.842 13.007 1.00 0.00 74 VAL A CA 4
ATOM 7604 C C . VAL A 1 74 ? 24.941 13.916 13.925 1.00 0.00 74 VAL A C 4
ATOM 7605 O O . VAL A 1 74 ? 25.426 15.047 13.949 1.00 0.00 74 VAL A O 4
ATOM 7618 N N . ALA A 1 75 ? 23.908 13.555 14.679 1.00 0.00 75 ALA A N 4
ATOM 7619 C CA . ALA A 1 75 ? 23.291 14.478 15.625 1.00 0.00 75 ALA A CA 4
ATOM 7620 C C . ALA A 1 75 ? 22.801 13.746 16.868 1.00 0.00 75 ALA A C 4
ATOM 7621 O O . ALA A 1 75 ? 22.034 12.787 16.774 1.00 0.00 75 ALA A O 4
ATOM 7628 N N . GLY A 1 76 ? 23.248 14.204 18.032 1.00 0.00 76 GLY A N 4
ATOM 7629 C CA . GLY A 1 76 ? 22.891 13.566 19.294 1.00 0.00 76 GLY A CA 4
ATOM 7630 C C . GLY A 1 76 ? 23.501 12.174 19.399 1.00 0.00 76 GLY A C 4
ATOM 7631 O O . GLY A 1 76 ? 24.718 12.025 19.503 1.00 0.00 76 GLY A O 4
ATOM 7635 N N . HIS A 1 77 ? 22.647 11.156 19.372 1.00 0.00 77 HIS A N 4
ATOM 7636 C CA . HIS A 1 77 ? 23.105 9.772 19.362 1.00 0.00 77 HIS A CA 4
ATOM 7637 C C . HIS A 1 77 ? 22.562 9.020 18.154 1.00 0.00 77 HIS A C 4
ATOM 7638 O O . HIS A 1 77 ? 22.495 7.791 18.154 1.00 0.00 77 HIS A O 4
ATOM 7652 N N . THR A 1 78 ? 22.175 9.766 17.125 1.00 0.00 78 THR A N 4
ATOM 7653 C CA . THR A 1 78 ? 21.692 9.170 15.885 1.00 0.00 78 THR A CA 4
ATOM 7654 C C . THR A 1 78 ? 22.571 9.564 14.705 1.00 0.00 78 THR A C 4
ATOM 7655 O O . THR A 1 78 ? 22.785 10.748 14.446 1.00 0.00 78 THR A O 4
ATOM 7666 N N . VAL A 1 79 ? 23.079 8.564 13.992 1.00 0.00 79 VAL A N 4
ATOM 7667 C CA . VAL A 1 79 ? 23.814 8.801 12.756 1.00 0.00 79 VAL A CA 4
ATOM 7668 C C . VAL A 1 79 ? 22.913 8.638 11.539 1.00 0.00 79 VAL A C 4
ATOM 7669 O O . VAL A 1 79 ? 22.522 7.525 11.189 1.00 0.00 79 VAL A O 4
ATOM 7682 N N . ILE A 1 80 ? 22.588 9.754 10.896 1.00 0.00 80 ILE A N 4
ATOM 7683 C CA . ILE A 1 80 ? 21.688 9.743 9.748 1.00 0.00 80 ILE A CA 4
ATOM 7684 C C . ILE A 1 80 ? 22.449 9.482 8.455 1.00 0.00 80 ILE A C 4
ATOM 7685 O O . ILE A 1 80 ? 23.409 10.184 8.135 1.00 0.00 80 ILE A O 4
ATOM 7701 N N . GLU A 1 81 ? 22.016 8.468 7.713 1.00 0.00 81 GLU A N 4
ATOM 7702 C CA . GLU A 1 81 ? 22.692 8.074 6.484 1.00 0.00 81 GLU A CA 4
ATOM 7703 C C . GLU A 1 81 ? 21.723 8.037 5.309 1.00 0.00 81 GLU A C 4
ATOM 7704 O O . GLU A 1 81 ? 20.808 7.214 5.272 1.00 0.00 81 GLU A O 4
ATOM 7716 N N . LYS A 1 82 ? 21.929 8.933 4.350 1.00 0.00 82 LYS A N 4
ATOM 7717 C CA . LYS A 1 82 ? 21.022 9.064 3.216 1.00 0.00 82 LYS A CA 4
ATOM 7718 C C . LYS A 1 82 ? 21.747 8.813 1.900 1.00 0.00 82 LYS A C 4
ATOM 7719 O O . LYS A 1 82 ? 22.951 9.043 1.789 1.00 0.00 82 LYS A O 4
ATOM 7738 N N . ASP A 1 83 ? 21.006 8.340 0.903 1.00 0.00 83 ASP A N 4
ATOM 7739 C CA . ASP A 1 83 ? 21.562 8.116 -0.426 1.00 0.00 83 ASP A CA 4
ATOM 7740 C C . ASP A 1 83 ? 21.403 9.350 -1.305 1.00 0.00 83 ASP A C 4
ATOM 7741 O O . ASP A 1 83 ? 20.508 10.166 -1.089 1.00 0.00 83 ASP A O 4
ATOM 7750 N N . ALA A 1 84 ? 22.277 9.480 -2.297 1.00 0.00 84 ALA A N 4
ATOM 7751 C CA . ALA A 1 84 ? 22.175 10.559 -3.272 1.00 0.00 84 ALA A CA 4
ATOM 7752 C C . ALA A 1 84 ? 21.705 10.038 -4.624 1.00 0.00 84 ALA A C 4
ATOM 7753 O O . ALA A 1 84 ? 21.237 10.803 -5.466 1.00 0.00 84 ALA A O 4
ATOM 7760 N N . ASN A 1 85 ? 21.834 8.731 -4.825 1.00 0.00 85 ASN A N 4
ATOM 7761 C CA . ASN A 1 85 ? 21.395 8.100 -6.065 1.00 0.00 85 ASN A CA 4
ATOM 7762 C C . ASN A 1 85 ? 19.917 7.739 -6.006 1.00 0.00 85 ASN A C 4
ATOM 7763 O O . ASN A 1 85 ? 19.285 7.500 -7.035 1.00 0.00 85 ASN A O 4
ATOM 7774 N N . SER A 1 86 ? 19.369 7.702 -4.796 1.00 0.00 86 SER A N 4
ATOM 7775 C CA . SER A 1 86 ? 17.967 7.354 -4.599 1.00 0.00 86 SER A CA 4
ATOM 7776 C C . SER A 1 86 ? 17.456 7.864 -3.258 1.00 0.00 86 SER A C 4
ATOM 7777 O O . SER A 1 86 ? 18.225 8.373 -2.442 1.00 0.00 86 SER A O 4
ATOM 7785 N N . SER A 1 87 ? 16.153 7.725 -3.036 1.00 0.00 87 SER A N 4
ATOM 7786 C CA . SER A 1 87 ? 15.522 8.246 -1.829 1.00 0.00 87 SER A CA 4
ATOM 7787 C C . SER A 1 87 ? 15.611 7.245 -0.684 1.00 0.00 87 SER A C 4
ATOM 7788 O O . SER A 1 87 ? 14.598 6.704 -0.241 1.00 0.00 87 SER A O 4
ATOM 7796 N N . LEU A 1 88 ? 16.828 7.003 -0.210 1.00 0.00 88 LEU A N 4
ATOM 7797 C CA . LEU A 1 88 ? 17.044 6.120 0.930 1.00 0.00 88 LEU A CA 4
ATOM 7798 C C . LEU A 1 88 ? 17.376 6.915 2.187 1.00 0.00 88 LEU A C 4
ATOM 7799 O O . LEU A 1 88 ? 18.249 7.782 2.172 1.00 0.00 88 LEU A O 4
ATOM 7815 N N . VAL A 1 89 ? 16.673 6.614 3.274 1.00 0.00 89 VAL A N 4
ATOM 7816 C CA . VAL A 1 89 ? 16.979 7.204 4.572 1.00 0.00 89 VAL A CA 4
ATOM 7817 C C . VAL A 1 89 ? 17.213 6.128 5.624 1.00 0.00 89 VAL A C 4
ATOM 7818 O O . VAL A 1 89 ? 16.358 5.274 5.854 1.00 0.00 89 VAL A O 4
ATOM 7831 N N . SER A 1 90 ? 18.378 6.176 6.262 1.00 0.00 90 SER A N 4
ATOM 7832 C CA . SER A 1 90 ? 18.706 5.238 7.329 1.00 0.00 90 SER A CA 4
ATOM 7833 C C . SER A 1 90 ? 19.052 5.971 8.619 1.00 0.00 90 SER A C 4
ATOM 7834 O O . SER A 1 90 ? 19.723 7.003 8.597 1.00 0.00 90 SER A O 4
ATOM 7842 N N . ASN A 1 91 ? 18.590 5.432 9.742 1.00 0.00 91 ASN A N 4
ATOM 7843 C CA . ASN A 1 91 ? 18.827 6.049 11.042 1.00 0.00 91 ASN A CA 4
ATOM 7844 C C . ASN A 1 91 ? 19.491 5.072 12.003 1.00 0.00 91 ASN A C 4
ATOM 7845 O O . ASN A 1 91 ? 18.876 4.098 12.437 1.00 0.00 91 ASN A O 4
ATOM 7856 N N . TRP A 1 92 ? 20.751 5.338 12.332 1.00 0.00 92 TRP A N 4
ATOM 7857 C CA . TRP A 1 92 ? 21.472 4.535 13.313 1.00 0.00 92 TRP A CA 4
ATOM 7858 C C . TRP A 1 92 ? 21.414 5.173 14.695 1.00 0.00 92 TRP A C 4
ATOM 7859 O O . TRP A 1 92 ? 22.264 5.990 15.048 1.00 0.00 92 TRP A O 4
ATOM 7880 N N . THR A 1 93 ? 20.407 4.793 15.474 1.00 0.00 93 THR A N 4
ATOM 7881 C CA . THR A 1 93 ? 20.219 5.351 16.808 1.00 0.00 93 THR A CA 4
ATOM 7882 C C . THR A 1 93 ? 20.757 4.411 17.879 1.00 0.00 93 THR A C 4
ATOM 7883 O O . THR A 1 93 ? 20.377 3.242 17.941 1.00 0.00 93 THR A O 4
ATOM 7894 N N . VAL A 1 94 ? 21.644 4.930 18.722 1.00 0.00 94 VAL A N 4
ATOM 7895 C CA . VAL A 1 94 ? 22.201 4.151 19.822 1.00 0.00 94 VAL A CA 4
ATOM 7896 C C . VAL A 1 94 ? 21.866 4.780 21.168 1.00 0.00 94 VAL A C 4
ATOM 7897 O O . VAL A 1 94 ? 21.896 6.002 21.317 1.00 0.00 94 VAL A O 4
ATOM 7910 N N . ALA A 1 95 ? 21.546 3.939 22.145 1.00 0.00 95 ALA A N 4
ATOM 7911 C CA . ALA A 1 95 ? 21.115 4.414 23.455 1.00 0.00 95 ALA A CA 4
ATOM 7912 C C . ALA A 1 95 ? 21.486 3.423 24.550 1.00 0.00 95 ALA A C 4
ATOM 7913 O O . ALA A 1 95 ? 21.680 2.236 24.287 1.00 0.00 95 ALA A O 4
ATOM 7920 N N . PRO A 1 96 ? 21.584 3.917 25.779 1.00 0.00 96 PRO A N 4
ATOM 7921 C CA . PRO A 1 96 ? 21.873 3.064 26.927 1.00 0.00 96 PRO A CA 4
ATOM 7922 C C . PRO A 1 96 ? 20.848 1.944 27.052 1.00 0.00 96 PRO A C 4
ATOM 7923 O O . PRO A 1 96 ? 19.684 2.111 26.691 1.00 0.00 96 PRO A O 4
ATOM 7934 N N . ALA A 1 97 ? 21.290 0.800 27.565 1.00 0.00 97 ALA A N 4
ATOM 7935 C CA . ALA A 1 97 ? 20.403 -0.339 27.772 1.00 0.00 97 ALA A CA 4
ATOM 7936 C C . ALA A 1 97 ? 20.840 -1.164 28.976 1.00 0.00 97 ALA A C 4
ATOM 7937 O O . ALA A 1 97 ? 21.407 -2.246 28.826 1.00 0.00 97 ALA A O 4
ATOM 7944 N N . GLY A 1 98 ? 20.571 -0.647 30.170 1.00 0.00 98 GLY A N 4
ATOM 7945 C CA . GLY A 1 98 ? 20.876 -1.365 31.402 1.00 0.00 98 GLY A CA 4
ATOM 7946 C C . GLY A 1 98 ? 22.350 -1.234 31.764 1.00 0.00 98 GLY A C 4
ATOM 7947 O O . GLY A 1 98 ? 22.798 -0.179 32.213 1.00 0.00 98 GLY A O 4
ATOM 7951 N N . THR A 1 99 ? 23.100 -2.313 31.567 1.00 0.00 99 THR A N 4
ATOM 7952 C CA . THR A 1 99 ? 24.536 -2.305 31.823 1.00 0.00 99 THR A CA 4
ATOM 7953 C C . THR A 1 99 ? 25.322 -2.061 30.541 1.00 0.00 99 THR A C 4
ATOM 7954 O O . THR A 1 99 ? 26.523 -1.794 30.580 1.00 0.00 99 THR A O 4
ATOM 7965 N N . GLY A 1 100 ? 24.637 -2.153 29.406 1.00 0.00 100 GLY A N 4
ATOM 7966 C CA . GLY A 1 100 ? 25.275 -1.966 28.109 1.00 0.00 100 GLY A CA 4
ATOM 7967 C C . GLY A 1 100 ? 24.538 -0.924 27.278 1.00 0.00 100 GLY A C 4
ATOM 7968 O O . GLY A 1 100 ? 24.140 0.123 27.788 1.00 0.00 100 GLY A O 4
ATOM 7972 N N . SER A 1 101 ? 24.359 -1.217 25.994 1.00 0.00 101 SER A N 4
ATOM 7973 C CA . SER A 1 101 ? 23.695 -0.293 25.083 1.00 0.00 101 SER A CA 4
ATOM 7974 C C . SER A 1 101 ? 22.887 -1.043 24.031 1.00 0.00 101 SER A C 4
ATOM 7975 O O . SER A 1 101 ? 22.887 -2.273 23.995 1.00 0.00 101 SER A O 4
ATOM 7983 N N . SER A 1 102 ? 22.199 -0.293 23.176 1.00 0.00 102 SER A N 4
ATOM 7984 C CA . SER A 1 102 ? 21.440 -0.883 22.080 1.00 0.00 102 SER A CA 4
ATOM 7985 C C . SER A 1 102 ? 21.436 0.029 20.860 1.00 0.00 102 SER A C 4
ATOM 7986 O O . SER A 1 102 ? 21.508 1.252 20.986 1.00 0.00 102 SER A O 4
ATOM 7994 N N . VAL A 1 103 ? 21.353 -0.572 19.678 1.00 0.00 103 VAL A N 4
ATOM 7995 C CA . VAL A 1 103 ? 21.300 0.187 18.434 1.00 0.00 103 VAL A CA 4
ATOM 7996 C C . VAL A 1 103 ? 20.005 -0.083 17.679 1.00 0.00 103 VAL A C 4
ATOM 7997 O O . VAL A 1 103 ? 19.783 -1.186 17.181 1.00 0.00 103 VAL A O 4
ATOM 8010 N N . ASN A 1 104 ? 19.151 0.932 17.598 1.00 0.00 104 ASN A N 4
ATOM 8011 C CA . ASN A 1 104 ? 17.935 0.849 16.798 1.00 0.00 104 ASN A CA 4
ATOM 8012 C C . ASN A 1 104 ? 18.183 1.314 15.369 1.00 0.00 104 ASN A C 4
ATOM 8013 O O . ASN A 1 104 ? 18.308 2.511 15.108 1.00 0.00 104 ASN A O 4
ATOM 8024 N N . LEU A 1 105 ? 18.255 0.361 14.445 1.00 0.00 105 LEU A N 4
ATOM 8025 C CA . LEU A 1 105 ? 18.535 0.668 13.048 1.00 0.00 105 LEU A CA 4
ATOM 8026 C C . LEU A 1 105 ? 17.259 0.656 12.215 1.00 0.00 105 LEU A C 4
ATOM 8027 O O . LEU A 1 105 ? 16.719 -0.406 11.905 1.00 0.00 105 LEU A O 4
ATOM 8043 N N . LYS A 1 106 ? 16.782 1.842 11.855 1.00 0.00 106 LYS A N 4
ATOM 8044 C CA . LYS A 1 106 ? 15.577 1.970 11.044 1.00 0.00 106 LYS A CA 4
ATOM 8045 C C . LYS A 1 106 ? 15.889 2.590 9.688 1.00 0.00 106 LYS A C 4
ATOM 8046 O O . LYS A 1 106 ? 16.620 3.575 9.598 1.00 0.00 106 LYS A O 4
ATOM 8065 N N . THR A 1 107 ? 15.329 2.006 8.634 1.00 0.00 107 THR A N 4
ATOM 8066 C CA . THR A 1 107 ? 15.559 2.489 7.278 1.00 0.00 107 THR A CA 4
ATOM 8067 C C . THR A 1 107 ? 14.320 2.307 6.410 1.00 0.00 107 THR A C 4
ATOM 8068 O O . THR A 1 107 ? 13.480 1.449 6.683 1.00 0.00 107 THR A O 4
ATOM 8079 N N . THR A 1 108 ? 14.213 3.118 5.364 1.00 0.00 108 THR A N 4
ATOM 8080 C CA . THR A 1 108 ? 13.064 3.064 4.467 1.00 0.00 108 THR A CA 4
ATOM 8081 C C . THR A 1 108 ? 13.446 3.492 3.056 1.00 0.00 108 THR A C 4
ATOM 8082 O O . THR A 1 108 ? 14.308 4.351 2.869 1.00 0.00 108 THR A O 4
ATOM 8093 N N . TRP A 1 109 ? 12.800 2.887 2.065 1.00 0.00 109 TRP A N 4
ATOM 8094 C CA . TRP A 1 109 ? 12.948 3.316 0.679 1.00 0.00 109 TRP A CA 4
ATOM 8095 C C . TRP A 1 109 ? 11.698 4.034 0.188 1.00 0.00 109 TRP A C 4
ATOM 8096 O O . TRP A 1 109 ? 10.606 3.465 0.181 1.00 0.00 109 TRP A O 4
ATOM 8117 N N . THR A 1 110 ? 11.863 5.286 -0.224 1.00 0.00 110 THR A N 4
ATOM 8118 C CA . THR A 1 110 ? 10.746 6.087 -0.711 1.00 0.00 110 THR A CA 4
ATOM 8119 C C . THR A 1 110 ? 10.570 5.928 -2.216 1.00 0.00 110 THR A C 4
ATOM 8120 O O . THR A 1 110 ? 9.447 5.877 -2.717 1.00 0.00 110 THR A O 4
ATOM 8131 N N . GLY A 1 111 ? 11.686 5.850 -2.932 1.00 0.00 111 GLY A N 4
ATOM 8132 C CA . GLY A 1 111 ? 11.657 5.710 -4.383 1.00 0.00 111 GLY A CA 4
ATOM 8133 C C . GLY A 1 111 ? 11.104 4.351 -4.794 1.00 0.00 111 GLY A C 4
ATOM 8134 O O . GLY A 1 111 ? 11.309 3.352 -4.105 1.00 0.00 111 GLY A O 4
ATOM 8138 N N . ALA A 1 112 ? 10.402 4.321 -5.922 1.00 0.00 112 ALA A N 4
ATOM 8139 C CA . ALA A 1 112 ? 9.779 3.094 -6.403 1.00 0.00 112 ALA A CA 4
ATOM 8140 C C . ALA A 1 112 ? 10.823 2.028 -6.709 1.00 0.00 112 ALA A C 4
ATOM 8141 O O . ALA A 1 112 ? 10.592 0.838 -6.494 1.00 0.00 112 ALA A O 4
ATOM 8148 N N . GLY A 1 113 ? 11.975 2.462 -7.210 1.00 0.00 113 GLY A N 4
ATOM 8149 C CA . GLY A 1 113 ? 13.075 1.551 -7.502 1.00 0.00 113 GLY A CA 4
ATOM 8150 C C . GLY A 1 113 ? 13.527 0.814 -6.249 1.00 0.00 113 GLY A C 4
ATOM 8151 O O . GLY A 1 113 ? 13.788 -0.389 -6.284 1.00 0.00 113 GLY A O 4
ATOM 8155 N N . GLY A 1 114 ? 13.619 1.542 -5.141 1.00 0.00 114 GLY A N 4
ATOM 8156 C CA . GLY A 1 114 ? 13.984 0.946 -3.861 1.00 0.00 114 GLY A CA 4
ATOM 8157 C C . GLY A 1 114 ? 12.949 -0.077 -3.414 1.00 0.00 114 GLY A C 4
ATOM 8158 O O . GLY A 1 114 ? 13.295 -1.142 -2.902 1.00 0.00 114 GLY A O 4
ATOM 8162 N N . VAL A 1 115 ? 11.676 0.251 -3.611 1.00 0.00 115 VAL A N 4
ATOM 8163 C CA . VAL A 1 115 ? 10.590 -0.669 -3.296 1.00 0.00 115 VAL A CA 4
ATOM 8164 C C . VAL A 1 115 ? 10.666 -1.925 -4.154 1.00 0.00 115 VAL A C 4
ATOM 8165 O O . VAL A 1 115 ? 10.496 -3.039 -3.657 1.00 0.00 115 VAL A O 4
ATOM 8178 N N . LYS A 1 116 ? 10.924 -1.740 -5.444 1.00 0.00 116 LYS A N 4
ATOM 8179 C CA . LYS A 1 116 ? 11.069 -2.861 -6.365 1.00 0.00 116 LYS A CA 4
ATOM 8180 C C . LYS A 1 116 ? 12.267 -3.726 -5.996 1.00 0.00 116 LYS A C 4
ATOM 8181 O O . LYS A 1 116 ? 12.280 -4.929 -6.255 1.00 0.00 116 LYS A O 4
ATOM 8200 N N . GLY A 1 117 ? 13.274 -3.106 -5.390 1.00 0.00 117 GLY A N 4
ATOM 8201 C CA . GLY A 1 117 ? 14.440 -3.833 -4.903 1.00 0.00 117 GLY A CA 4
ATOM 8202 C C . GLY A 1 117 ? 14.105 -4.634 -3.651 1.00 0.00 117 GLY A C 4
ATOM 8203 O O . GLY A 1 117 ? 14.559 -5.767 -3.488 1.00 0.00 117 GLY A O 4
ATOM 8207 N N . PHE A 1 118 ? 13.309 -4.040 -2.769 1.00 0.00 118 PHE A N 4
ATOM 8208 C CA . PHE A 1 118 ? 12.996 -4.653 -1.484 1.00 0.00 118 PHE A CA 4
ATOM 8209 C C . PHE A 1 118 ? 11.490 -4.758 -1.277 1.00 0.00 118 PHE A C 4
ATOM 8210 O O . PHE A 1 118 ? 10.909 -4.012 -0.489 1.00 0.00 118 PHE A O 4
ATOM 8227 N N . PHE A 1 119 ? 10.864 -5.690 -1.988 1.00 0.00 119 PHE A N 4
ATOM 8228 C CA . PHE A 1 119 ? 9.450 -5.985 -1.786 1.00 0.00 119 PHE A CA 4
ATOM 8229 C C . PHE A 1 119 ? 9.177 -7.478 -1.909 1.00 0.00 119 PHE A C 4
ATOM 8230 O O . PHE A 1 119 ? 9.794 -8.168 -2.721 1.00 0.00 119 PHE A O 4
ATOM 8247 N N . GLU A 1 120 ? 8.247 -7.973 -1.099 1.00 0.00 120 GLU A N 4
ATOM 8248 C CA . GLU A 1 120 ? 8.135 -9.405 -0.846 1.00 0.00 120 GLU A CA 4
ATOM 8249 C C . GLU A 1 120 ? 8.003 -10.186 -2.147 1.00 0.00 120 GLU A C 4
ATOM 8250 O O . GLU A 1 120 ? 8.325 -11.373 -2.205 1.00 0.00 120 GLU A O 4
ATOM 8262 N N . LYS A 1 121 ? 7.529 -9.512 -3.190 1.00 0.00 121 LYS A N 4
ATOM 8263 C CA . LYS A 1 121 ? 7.379 -10.135 -4.500 1.00 0.00 121 LYS A CA 4
ATOM 8264 C C . LYS A 1 121 ? 8.653 -10.860 -4.914 1.00 0.00 121 LYS A C 4
ATOM 8265 O O . LYS A 1 121 ? 8.607 -11.999 -5.378 1.00 0.00 121 LYS A O 4
ATOM 8284 N N . THR A 1 122 ? 9.789 -10.192 -4.745 1.00 0.00 122 THR A N 4
ATOM 8285 C CA . THR A 1 122 ? 11.071 -10.742 -5.170 1.00 0.00 122 THR A CA 4
ATOM 8286 C C . THR A 1 122 ? 12.044 -10.837 -4.001 1.00 0.00 122 THR A C 4
ATOM 8287 O O . THR A 1 122 ? 12.922 -11.700 -3.980 1.00 0.00 122 THR A O 4
ATOM 8298 N N . PHE A 1 123 ? 11.883 -9.945 -3.030 1.00 0.00 123 PHE A N 4
ATOM 8299 C CA . PHE A 1 123 ? 12.748 -9.925 -1.857 1.00 0.00 123 PHE A CA 4
ATOM 8300 C C . PHE A 1 123 ? 12.229 -8.953 -0.805 1.00 0.00 123 PHE A C 4
ATOM 8301 O O . PHE A 1 123 ? 12.323 -7.736 -0.970 1.00 0.00 123 PHE A O 4
ATOM 8318 N N . ALA A 1 124 ? 11.680 -9.496 0.276 1.00 0.00 124 ALA A N 4
ATOM 8319 C CA . ALA A 1 124 ? 11.042 -8.682 1.303 1.00 0.00 124 ALA A CA 4
ATOM 8320 C C . ALA A 1 124 ? 12.060 -7.809 2.025 1.00 0.00 124 ALA A C 4
ATOM 8321 O O . ALA A 1 124 ? 13.217 -8.196 2.193 1.00 0.00 124 ALA A O 4
ATOM 8328 N N . PRO A 1 125 ? 11.624 -6.628 2.451 1.00 0.00 125 PRO A N 4
ATOM 8329 C CA . PRO A 1 125 ? 12.470 -5.735 3.234 1.00 0.00 125 PRO A CA 4
ATOM 8330 C C . PRO A 1 125 ? 12.783 -6.330 4.601 1.00 0.00 125 PRO A C 4
ATOM 8331 O O . PRO A 1 125 ? 13.693 -5.875 5.293 1.00 0.00 125 PRO A O 4
ATOM 8342 N N . LEU A 1 126 ? 12.023 -7.351 4.984 1.00 0.00 126 LEU A N 4
ATOM 8343 C CA . LEU A 1 126 ? 12.335 -8.135 6.173 1.00 0.00 126 LEU A CA 4
ATOM 8344 C C . LEU A 1 126 ? 13.612 -8.943 5.980 1.00 0.00 126 LEU A C 4
ATOM 8345 O O . LEU A 1 126 ? 14.318 -9.246 6.942 1.00 0.00 126 LEU A O 4
ATOM 8361 N N . GLY A 1 127 ? 13.902 -9.291 4.731 1.00 0.00 127 GLY A N 4
ATOM 8362 C CA . GLY A 1 127 ? 15.178 -9.907 4.384 1.00 0.00 127 GLY A CA 4
ATOM 8363 C C . GLY A 1 127 ? 16.331 -8.932 4.580 1.00 0.00 127 GLY A C 4
ATOM 8364 O O . GLY A 1 127 ? 17.391 -9.302 5.086 1.00 0.00 127 GLY A O 4
ATOM 8368 N N . LEU A 1 128 ? 16.120 -7.685 4.174 1.00 0.00 128 LEU A N 4
ATOM 8369 C CA . LEU A 1 128 ? 17.075 -6.618 4.450 1.00 0.00 128 LEU A CA 4
ATOM 8370 C C . LEU A 1 128 ? 17.257 -6.414 5.948 1.00 0.00 128 LEU A C 4
ATOM 8371 O O . LEU A 1 128 ? 18.376 -6.232 6.428 1.00 0.00 128 LEU A O 4
ATOM 8387 N N . ARG A 1 129 ? 16.151 -6.447 6.683 1.00 0.00 129 ARG A N 4
ATOM 8388 C CA . ARG A 1 129 ? 16.195 -6.376 8.139 1.00 0.00 129 ARG A CA 4
ATOM 8389 C C . ARG A 1 129 ? 17.147 -7.418 8.713 1.00 0.00 129 ARG A C 4
ATOM 8390 O O . ARG A 1 129 ? 17.940 -7.123 9.607 1.00 0.00 129 ARG A O 4
ATOM 8411 N N . ARG A 1 130 ? 17.063 -8.638 8.193 1.00 0.00 130 ARG A N 4
ATOM 8412 C CA . ARG A 1 130 ? 17.946 -9.716 8.621 1.00 0.00 130 ARG A CA 4
ATOM 8413 C C . ARG A 1 130 ? 19.394 -9.422 8.249 1.00 0.00 130 ARG A C 4
ATOM 8414 O O . ARG A 1 130 ? 20.313 -9.713 9.014 1.00 0.00 130 ARG A O 4
ATOM 8435 N N . ILE A 1 131 ? 19.590 -8.843 7.069 1.00 0.00 131 ILE A N 4
ATOM 8436 C CA . ILE A 1 131 ? 20.917 -8.429 6.630 1.00 0.00 131 ILE A CA 4
ATOM 8437 C C . ILE A 1 131 ? 21.511 -7.393 7.575 1.00 0.00 131 ILE A C 4
ATOM 8438 O O . ILE A 1 131 ? 22.691 -7.459 7.922 1.00 0.00 131 ILE A O 4
ATOM 8454 N N . GLN A 1 132 ? 20.688 -6.435 7.987 1.00 0.00 132 GLN A N 4
ATOM 8455 C CA . GLN A 1 132 ? 21.135 -5.372 8.879 1.00 0.00 132 GLN A CA 4
ATOM 8456 C C . GLN A 1 132 ? 21.428 -5.910 10.274 1.00 0.00 132 GLN A C 4
ATOM 8457 O O . GLN A 1 132 ? 22.322 -5.421 10.964 1.00 0.00 132 GLN A O 4
ATOM 8471 N N . ASP A 1 133 ? 20.668 -6.920 10.685 1.00 0.00 133 ASP A N 4
ATOM 8472 C CA . ASP A 1 133 ? 20.923 -7.608 11.944 1.00 0.00 133 ASP A CA 4
ATOM 8473 C C . ASP A 1 133 ? 22.327 -8.197 11.976 1.00 0.00 133 ASP A C 4
ATOM 8474 O O . ASP A 1 133 ? 23.051 -8.048 12.961 1.00 0.00 133 ASP A O 4
ATOM 8483 N N . GLU A 1 134 ? 22.708 -8.865 10.893 1.00 0.00 134 GLU A N 4
ATOM 8484 C CA . GLU A 1 134 ? 24.053 -9.411 10.763 1.00 0.00 134 GLU A CA 4
ATOM 8485 C C . GLU A 1 134 ? 25.108 -8.328 10.947 1.00 0.00 134 GLU A C 4
ATOM 8486 O O . GLU A 1 134 ? 26.094 -8.522 11.657 1.00 0.00 134 GLU A O 4
ATOM 8498 N N . VAL A 1 135 ? 24.894 -7.185 10.302 1.00 0.00 135 VAL A N 4
ATOM 8499 C CA . VAL A 1 135 ? 25.828 -6.069 10.391 1.00 0.00 135 VAL A CA 4
ATOM 8500 C C . VAL A 1 135 ? 25.935 -5.552 11.820 1.00 0.00 135 VAL A C 4
ATOM 8501 O O . VAL A 1 135 ? 27.028 -5.262 12.305 1.00 0.00 135 VAL A O 4
ATOM 8514 N N . LEU A 1 136 ? 24.792 -5.439 12.489 1.00 0.00 136 LEU A N 4
ATOM 8515 C CA . LEU A 1 136 ? 24.755 -4.950 13.862 1.00 0.00 136 LEU A CA 4
ATOM 8516 C C . LEU A 1 136 ? 25.399 -5.945 14.819 1.00 0.00 136 LEU A C 4
ATOM 8517 O O . LEU A 1 136 ? 26.019 -5.557 15.809 1.00 0.00 136 LEU A O 4
ATOM 8533 N N . GLU A 1 137 ? 25.248 -7.231 14.518 1.00 0.00 137 GLU A N 4
ATOM 8534 C CA . GLU A 1 137 ? 25.906 -8.280 15.287 1.00 0.00 137 GLU A CA 4
ATOM 8535 C C . GLU A 1 137 ? 27.418 -8.223 15.116 1.00 0.00 137 GLU A C 4
ATOM 8536 O O . GLU A 1 137 ? 28.169 -8.456 16.064 1.00 0.00 137 GLU A O 4
ATOM 8548 N N . ASN A 1 138 ? 27.860 -7.912 13.902 1.00 0.00 138 ASN A N 4
ATOM 8549 C CA . ASN A 1 138 ? 29.277 -7.694 13.635 1.00 0.00 138 ASN A CA 4
ATOM 8550 C C . ASN A 1 138 ? 29.789 -6.454 14.357 1.00 0.00 138 ASN A C 4
ATOM 8551 O O . ASN A 1 138 ? 30.893 -6.452 14.902 1.00 0.00 138 ASN A O 4
ATOM 8562 N N . LEU A 1 139 ? 28.980 -5.399 14.358 1.00 0.00 139 LEU A N 4
ATOM 8563 C CA . LEU A 1 139 ? 29.289 -4.197 15.123 1.00 0.00 139 LEU A CA 4
ATOM 8564 C C . LEU A 1 139 ? 29.430 -4.510 16.607 1.00 0.00 139 LEU A C 4
ATOM 8565 O O . LEU A 1 139 ? 30.381 -4.073 17.256 1.00 0.00 139 LEU A O 4
ATOM 8581 N N . LYS A 1 140 ? 28.478 -5.268 17.140 1.00 0.00 140 LYS A N 4
ATOM 8582 C CA . LYS A 1 140 ? 28.539 -5.712 18.527 1.00 0.00 140 LYS A CA 4
ATOM 8583 C C . LYS A 1 140 ? 29.888 -6.343 18.845 1.00 0.00 140 LYS A C 4
ATOM 8584 O O . LYS A 1 140 ? 30.583 -5.915 19.767 1.00 0.00 140 LYS A O 4
ATOM 8603 N N . LYS A 1 141 ? 30.254 -7.364 18.077 1.00 0.00 141 LYS A N 4
ATOM 8604 C CA . LYS A 1 141 ? 31.505 -8.079 18.298 1.00 0.00 141 LYS A CA 4
ATOM 8605 C C . LYS A 1 141 ? 32.707 -7.170 18.077 1.00 0.00 141 LYS A C 4
ATOM 8606 O O . LYS A 1 141 ? 33.726 -7.297 18.755 1.00 0.00 141 LYS A O 4
ATOM 8625 N N . HIS A 1 142 ? 32.580 -6.252 17.125 1.00 0.00 142 HIS A N 4
ATOM 8626 C CA . HIS A 1 142 ? 33.672 -5.348 16.782 1.00 0.00 142 HIS A CA 4
ATOM 8627 C C . HIS A 1 142 ? 34.074 -4.493 17.977 1.00 0.00 142 HIS A C 4
ATOM 8628 O O . HIS A 1 142 ? 35.254 -4.390 18.310 1.00 0.00 142 HIS A O 4
ATOM 8642 N N . VAL A 1 143 ? 33.085 -3.880 18.619 1.00 0.00 143 VAL A N 4
ATOM 8643 C CA . VAL A 1 143 ? 33.341 -2.951 19.713 1.00 0.00 143 VAL A CA 4
ATOM 8644 C C . VAL A 1 143 ? 33.461 -3.686 21.042 1.00 0.00 143 VAL A C 4
ATOM 8645 O O . VAL A 1 143 ? 34.062 -3.181 21.990 1.00 0.00 143 VAL A O 4
ATOM 8658 N N . GLU A 1 144 ? 32.885 -4.882 21.105 1.00 0.00 144 GLU A N 4
ATOM 8659 C CA . GLU A 1 144 ? 32.884 -5.668 22.333 1.00 0.00 144 GLU A CA 4
ATOM 8660 C C . GLU A 1 144 ? 34.212 -6.387 22.529 1.00 0.00 144 GLU A C 4
ATOM 8661 O O . GLU A 1 144 ? 34.804 -6.336 23.607 1.00 0.00 144 GLU A O 4
ATOM 8673 N N . GLY A 1 145 ? 34.676 -7.057 21.480 1.00 0.00 145 GLY A N 4
ATOM 8674 C CA . GLY A 1 145 ? 35.918 -7.819 21.545 1.00 0.00 145 GLY A CA 4
ATOM 8675 C C . GLY A 1 145 ? 37.063 -7.066 20.881 1.00 0.00 145 GLY A C 4
ATOM 8676 O O . GLY A 1 145 ? 37.627 -6.189 21.474 1.00 0.00 145 GLY A O 4
ATOM 8681 N N . MET A 1 1 ? -2.706 2.817 10.688 1.00 0.00 1 MET A N 5
ATOM 8682 C CA . MET A 1 1 ? -1.719 3.040 9.639 1.00 0.00 1 MET A CA 5
ATOM 8683 C C . MET A 1 1 ? -0.371 2.437 10.013 1.00 0.00 1 MET A C 5
ATOM 8684 O O . MET A 1 1 ? 0.167 2.714 11.085 1.00 0.00 1 MET A O 5
ATOM 8700 N N . GLY A 1 2 ? 0.170 1.612 9.123 1.00 0.00 2 GLY A N 5
ATOM 8701 C CA . GLY A 1 2 ? 1.461 0.975 9.355 1.00 0.00 2 GLY A CA 5
ATOM 8702 C C . GLY A 1 2 ? 2.588 1.762 8.698 1.00 0.00 2 GLY A C 5
ATOM 8703 O O . GLY A 1 2 ? 2.428 2.937 8.369 1.00 0.00 2 GLY A O 5
ATOM 8707 N N . GLN A 1 3 ? 3.729 1.106 8.510 1.00 0.00 3 GLN A N 5
ATOM 8708 C CA . GLN A 1 3 ? 4.885 1.743 7.891 1.00 0.00 3 GLN A CA 5
ATOM 8709 C C . GLN A 1 3 ? 5.814 0.709 7.268 1.00 0.00 3 GLN A C 5
ATOM 8710 O O . GLN A 1 3 ? 6.093 -0.330 7.866 1.00 0.00 3 GLN A O 5
ATOM 8724 N N . VAL A 1 4 ? 6.291 1.000 6.062 1.00 0.00 4 VAL A N 5
ATOM 8725 C CA . VAL A 1 4 ? 7.184 0.093 5.352 1.00 0.00 4 VAL A CA 5
ATOM 8726 C C . VAL A 1 4 ? 8.643 0.477 5.563 1.00 0.00 4 VAL A C 5
ATOM 8727 O O . VAL A 1 4 ? 9.170 1.353 4.877 1.00 0.00 4 VAL A O 5
ATOM 8740 N N . SER A 1 5 ? 9.291 -0.182 6.517 1.00 0.00 5 SER A N 5
ATOM 8741 C CA . SER A 1 5 ? 10.658 0.159 6.891 1.00 0.00 5 SER A CA 5
ATOM 8742 C C . SER A 1 5 ? 11.437 -1.078 7.320 1.00 0.00 5 SER A C 5
ATOM 8743 O O . SER A 1 5 ? 10.856 -2.060 7.782 1.00 0.00 5 SER A O 5
ATOM 8751 N N . ALA A 1 6 ? 12.755 -1.025 7.164 1.00 0.00 6 ALA A N 5
ATOM 8752 C CA . ALA A 1 6 ? 13.624 -2.106 7.613 1.00 0.00 6 ALA A CA 5
ATOM 8753 C C . ALA A 1 6 ? 14.168 -1.831 9.010 1.00 0.00 6 ALA A C 5
ATOM 8754 O O . ALA A 1 6 ? 15.022 -0.964 9.194 1.00 0.00 6 ALA A O 5
ATOM 8761 N N . VAL A 1 7 ? 13.669 -2.575 9.991 1.00 0.00 7 VAL A N 5
ATOM 8762 C CA . VAL A 1 7 ? 13.990 -2.315 11.389 1.00 0.00 7 VAL A CA 5
ATOM 8763 C C . VAL A 1 7 ? 14.776 -3.469 11.998 1.00 0.00 7 VAL A C 5
ATOM 8764 O O . VAL A 1 7 ? 14.385 -4.630 11.880 1.00 0.00 7 VAL A O 5
ATOM 8777 N N . SER A 1 8 ? 15.887 -3.142 12.649 1.00 0.00 8 SER A N 5
ATOM 8778 C CA . SER A 1 8 ? 16.686 -4.140 13.349 1.00 0.00 8 SER A CA 5
ATOM 8779 C C . SER A 1 8 ? 17.326 -3.554 14.601 1.00 0.00 8 SER A C 5
ATOM 8780 O O . SER A 1 8 ? 18.021 -2.539 14.538 1.00 0.00 8 SER A O 5
ATOM 8788 N N . THR A 1 9 ? 17.089 -4.199 15.738 1.00 0.00 9 THR A N 5
ATOM 8789 C CA . THR A 1 9 ? 17.656 -3.752 17.005 1.00 0.00 9 THR A CA 5
ATOM 8790 C C . THR A 1 9 ? 18.482 -4.853 17.658 1.00 0.00 9 THR A C 5
ATOM 8791 O O . THR A 1 9 ? 18.000 -5.967 17.859 1.00 0.00 9 THR A O 5
ATOM 8802 N N . VAL A 1 10 ? 19.729 -4.533 17.987 1.00 0.00 10 VAL A N 5
ATOM 8803 C CA . VAL A 1 10 ? 20.631 -5.500 18.600 1.00 0.00 10 VAL A CA 5
ATOM 8804 C C . VAL A 1 10 ? 21.239 -4.951 19.884 1.00 0.00 10 VAL A C 5
ATOM 8805 O O . VAL A 1 10 ? 21.708 -3.813 19.923 1.00 0.00 10 VAL A O 5
ATOM 8818 N N . LEU A 1 11 ? 21.229 -5.766 20.933 1.00 0.00 11 LEU A N 5
ATOM 8819 C CA . LEU A 1 11 ? 21.856 -5.396 22.197 1.00 0.00 11 LEU A CA 5
ATOM 8820 C C . LEU A 1 11 ? 23.365 -5.590 22.140 1.00 0.00 11 LEU A C 5
ATOM 8821 O O . LEU A 1 11 ? 23.853 -6.585 21.604 1.00 0.00 11 LEU A O 5
ATOM 8837 N N . ILE A 1 12 ? 24.101 -4.634 22.697 1.00 0.00 12 ILE A N 5
ATOM 8838 C CA . ILE A 1 12 ? 25.558 -4.656 22.639 1.00 0.00 12 ILE A CA 5
ATOM 8839 C C . ILE A 1 12 ? 26.167 -4.472 24.024 1.00 0.00 12 ILE A C 5
ATOM 8840 O O . ILE A 1 12 ? 25.805 -3.549 24.753 1.00 0.00 12 ILE A O 5
ATOM 8856 N N . ASN A 1 13 ? 27.093 -5.355 24.379 1.00 0.00 13 ASN A N 5
ATOM 8857 C CA . ASN A 1 13 ? 27.787 -5.265 25.659 1.00 0.00 13 ASN A CA 5
ATOM 8858 C C . ASN A 1 13 ? 28.950 -4.284 25.586 1.00 0.00 13 ASN A C 5
ATOM 8859 O O . ASN A 1 13 ? 30.113 -4.678 25.668 1.00 0.00 13 ASN A O 5
ATOM 8870 N N . ALA A 1 14 ? 28.629 -3.004 25.432 1.00 0.00 14 ALA A N 5
ATOM 8871 C CA . ALA A 1 14 ? 29.648 -1.967 25.317 1.00 0.00 14 ALA A CA 5
ATOM 8872 C C . ALA A 1 14 ? 29.072 -0.592 25.629 1.00 0.00 14 ALA A C 5
ATOM 8873 O O . ALA A 1 14 ? 27.870 -0.365 25.489 1.00 0.00 14 ALA A O 5
ATOM 8880 N N . GLU A 1 15 ? 29.936 0.324 26.052 1.00 0.00 15 GLU A N 5
ATOM 8881 C CA . GLU A 1 15 ? 29.519 1.686 26.365 1.00 0.00 15 GLU A CA 5
ATOM 8882 C C . GLU A 1 15 ? 28.826 2.337 25.175 1.00 0.00 15 GLU A C 5
ATOM 8883 O O . GLU A 1 15 ? 29.340 2.312 24.056 1.00 0.00 15 GLU A O 5
ATOM 8895 N N . PRO A 1 16 ? 27.658 2.919 25.422 1.00 0.00 16 PRO A N 5
ATOM 8896 C CA . PRO A 1 16 ? 26.886 3.566 24.368 1.00 0.00 16 PRO A CA 5
ATOM 8897 C C . PRO A 1 16 ? 27.733 4.580 23.609 1.00 0.00 16 PRO A C 5
ATOM 8898 O O . PRO A 1 16 ? 27.636 4.694 22.387 1.00 0.00 16 PRO A O 5
ATOM 8909 N N . ALA A 1 17 ? 28.563 5.316 24.341 1.00 0.00 17 ALA A N 5
ATOM 8910 C CA . ALA A 1 17 ? 29.430 6.321 23.738 1.00 0.00 17 ALA A CA 5
ATOM 8911 C C . ALA A 1 17 ? 30.445 5.682 22.800 1.00 0.00 17 ALA A C 5
ATOM 8912 O O . ALA A 1 17 ? 30.728 6.209 21.724 1.00 0.00 17 ALA A O 5
ATOM 8919 N N . ALA A 1 18 ? 30.990 4.543 23.213 1.00 0.00 18 ALA A N 5
ATOM 8920 C CA . ALA A 1 18 ? 31.934 3.801 22.386 1.00 0.00 18 ALA A CA 5
ATOM 8921 C C . ALA A 1 18 ? 31.268 3.290 21.115 1.00 0.00 18 ALA A C 5
ATOM 8922 O O . ALA A 1 18 ? 31.863 3.316 20.037 1.00 0.00 18 ALA A O 5
ATOM 8929 N N . VAL A 1 19 ? 30.031 2.824 21.247 1.00 0.00 19 VAL A N 5
ATOM 8930 C CA . VAL A 1 19 ? 29.258 2.366 20.098 1.00 0.00 19 VAL A CA 5
ATOM 8931 C C . VAL A 1 19 ? 28.918 3.523 19.167 1.00 0.00 19 VAL A C 5
ATOM 8932 O O . VAL A 1 19 ? 28.990 3.391 17.945 1.00 0.00 19 VAL A O 5
ATOM 8945 N N . LEU A 1 20 ? 28.546 4.657 19.751 1.00 0.00 20 LEU A N 5
ATOM 8946 C CA . LEU A 1 20 ? 28.273 5.863 18.979 1.00 0.00 20 LEU A CA 5
ATOM 8947 C C . LEU A 1 20 ? 29.470 6.249 18.120 1.00 0.00 20 LEU A C 5
ATOM 8948 O O . LEU A 1 20 ? 29.324 6.557 16.937 1.00 0.00 20 LEU A O 5
ATOM 8964 N N . ALA A 1 21 ? 30.655 6.231 18.722 1.00 0.00 21 ALA A N 5
ATOM 8965 C CA . ALA A 1 21 ? 31.888 6.509 17.995 1.00 0.00 21 ALA A CA 5
ATOM 8966 C C . ALA A 1 21 ? 32.093 5.517 16.858 1.00 0.00 21 ALA A C 5
ATOM 8967 O O . ALA A 1 21 ? 32.466 5.899 15.748 1.00 0.00 21 ALA A O 5
ATOM 8974 N N . ALA A 1 22 ? 31.847 4.242 17.140 1.00 0.00 22 ALA A N 5
ATOM 8975 C CA . ALA A 1 22 ? 31.964 3.198 16.129 1.00 0.00 22 ALA A CA 5
ATOM 8976 C C . ALA A 1 22 ? 31.005 3.441 14.972 1.00 0.00 22 ALA A C 5
ATOM 8977 O O . ALA A 1 22 ? 31.340 3.197 13.813 1.00 0.00 22 ALA A O 5
ATOM 8984 N N . ILE A 1 23 ? 29.809 3.925 15.292 1.00 0.00 23 ILE A N 5
ATOM 8985 C CA . ILE A 1 23 ? 28.827 4.277 14.274 1.00 0.00 23 ILE A CA 5
ATOM 8986 C C . ILE A 1 23 ? 29.296 5.466 13.445 1.00 0.00 23 ILE A C 5
ATOM 8987 O O . ILE A 1 23 ? 29.222 5.446 12.216 1.00 0.00 23 ILE A O 5
ATOM 9003 N N . SER A 1 24 ? 29.780 6.501 14.124 1.00 0.00 24 SER A N 5
ATOM 9004 C CA . SER A 1 24 ? 30.164 7.741 13.460 1.00 0.00 24 SER A CA 5
ATOM 9005 C C . SER A 1 24 ? 31.358 7.525 12.539 1.00 0.00 24 SER A C 5
ATOM 9006 O O . SER A 1 24 ? 31.564 8.278 11.587 1.00 0.00 24 SER A O 5
ATOM 9014 N N . ASP A 1 25 ? 32.143 6.493 12.828 1.00 0.00 25 ASP A N 5
ATOM 9015 C CA . ASP A 1 25 ? 33.251 6.107 11.962 1.00 0.00 25 ASP A CA 5
ATOM 9016 C C . ASP A 1 25 ? 32.777 5.199 10.834 1.00 0.00 25 ASP A C 5
ATOM 9017 O O . ASP A 1 25 ? 32.398 4.052 11.065 1.00 0.00 25 ASP A O 5
ATOM 9026 N N . TYR A 1 26 ? 32.803 5.721 9.612 1.00 0.00 26 TYR A N 5
ATOM 9027 C CA . TYR A 1 26 ? 32.387 4.955 8.443 1.00 0.00 26 TYR A CA 5
ATOM 9028 C C . TYR A 1 26 ? 33.576 4.623 7.550 1.00 0.00 26 TYR A C 5
ATOM 9029 O O . TYR A 1 26 ? 33.413 4.341 6.363 1.00 0.00 26 TYR A O 5
ATOM 9047 N N . GLN A 1 27 ? 34.772 4.660 8.128 1.00 0.00 27 GLN A N 5
ATOM 9048 C CA . GLN A 1 27 ? 36.002 4.600 7.348 1.00 0.00 27 GLN A CA 5
ATOM 9049 C C . GLN A 1 27 ? 36.844 3.393 7.740 1.00 0.00 27 GLN A C 5
ATOM 9050 O O . GLN A 1 27 ? 37.391 2.700 6.881 1.00 0.00 27 GLN A O 5
ATOM 9064 N N . THR A 1 28 ? 36.946 3.145 9.041 1.00 0.00 28 THR A N 5
ATOM 9065 C CA . THR A 1 28 ? 37.792 2.075 9.554 1.00 0.00 28 THR A CA 5
ATOM 9066 C C . THR A 1 28 ? 36.966 1.011 10.264 1.00 0.00 28 THR A C 5
ATOM 9067 O O . THR A 1 28 ? 37.370 -0.149 10.349 1.00 0.00 28 THR A O 5
ATOM 9078 N N . VAL A 1 29 ? 35.806 1.412 10.774 1.00 0.00 29 VAL A N 5
ATOM 9079 C CA . VAL A 1 29 ? 34.948 0.508 11.530 1.00 0.00 29 VAL A CA 5
ATOM 9080 C C . VAL A 1 29 ? 34.022 -0.274 10.607 1.00 0.00 29 VAL A C 5
ATOM 9081 O O . VAL A 1 29 ? 34.056 -1.504 10.575 1.00 0.00 29 VAL A O 5
ATOM 9094 N N . ARG A 1 30 ? 33.196 0.446 9.856 1.00 0.00 30 ARG A N 5
ATOM 9095 C CA . ARG A 1 30 ? 32.090 -0.166 9.130 1.00 0.00 30 ARG A CA 5
ATOM 9096 C C . ARG A 1 30 ? 32.591 -1.212 8.143 1.00 0.00 30 ARG A C 5
ATOM 9097 O O . ARG A 1 30 ? 32.013 -2.293 8.023 1.00 0.00 30 ARG A O 5
ATOM 9118 N N . PRO A 1 31 ? 33.668 -0.886 7.438 1.00 0.00 31 PRO A N 5
ATOM 9119 C CA . PRO A 1 31 ? 34.248 -1.797 6.459 1.00 0.00 31 PRO A CA 5
ATOM 9120 C C . PRO A 1 31 ? 34.504 -3.169 7.067 1.00 0.00 31 PRO A C 5
ATOM 9121 O O . PRO A 1 31 ? 34.403 -4.190 6.386 1.00 0.00 31 PRO A O 5
ATOM 9132 N N . LYS A 1 32 ? 34.835 -3.188 8.354 1.00 0.00 32 LYS A N 5
ATOM 9133 C CA . LYS A 1 32 ? 35.253 -4.416 9.020 1.00 0.00 32 LYS A CA 5
ATOM 9134 C C . LYS A 1 32 ? 34.053 -5.190 9.550 1.00 0.00 32 LYS A C 5
ATOM 9135 O O . LYS A 1 32 ? 34.168 -6.361 9.913 1.00 0.00 32 LYS A O 5
ATOM 9154 N N . ILE A 1 33 ? 32.901 -4.530 9.593 1.00 0.00 33 ILE A N 5
ATOM 9155 C CA . ILE A 1 33 ? 31.696 -5.126 10.158 1.00 0.00 33 ILE A CA 5
ATOM 9156 C C . ILE A 1 33 ? 30.585 -5.211 9.119 1.00 0.00 33 ILE A C 5
ATOM 9157 O O . ILE A 1 33 ? 29.407 -5.305 9.463 1.00 0.00 33 ILE A O 5
ATOM 9173 N N . LEU A 1 34 ? 30.967 -5.178 7.847 1.00 0.00 34 LEU A N 5
ATOM 9174 C CA . LEU A 1 34 ? 30.000 -5.184 6.756 1.00 0.00 34 LEU A CA 5
ATOM 9175 C C . LEU A 1 34 ? 29.242 -6.504 6.699 1.00 0.00 34 LEU A C 5
ATOM 9176 O O . LEU A 1 34 ? 29.806 -7.567 6.963 1.00 0.00 34 LEU A O 5
ATOM 9192 N N . SER A 1 35 ? 27.962 -6.431 6.353 1.00 0.00 35 SER A N 5
ATOM 9193 C CA . SER A 1 35 ? 27.194 -7.620 6.002 1.00 0.00 35 SER A CA 5
ATOM 9194 C C . SER A 1 35 ? 27.749 -8.285 4.749 1.00 0.00 35 SER A C 5
ATOM 9195 O O . SER A 1 35 ? 28.432 -7.647 3.948 1.00 0.00 35 SER A O 5
ATOM 9203 N N . SER A 1 36 ? 27.452 -9.569 4.586 1.00 0.00 36 SER A N 5
ATOM 9204 C CA . SER A 1 36 ? 27.962 -10.336 3.455 1.00 0.00 36 SER A CA 5
ATOM 9205 C C . SER A 1 36 ? 27.381 -9.832 2.141 1.00 0.00 36 SER A C 5
ATOM 9206 O O . SER A 1 36 ? 27.862 -10.183 1.063 1.00 0.00 36 SER A O 5
ATOM 9214 N N . HIS A 1 37 ? 26.344 -9.006 2.236 1.00 0.00 37 HIS A N 5
ATOM 9215 C CA . HIS A 1 37 ? 25.676 -8.475 1.054 1.00 0.00 37 HIS A CA 5
ATOM 9216 C C . HIS A 1 37 ? 26.415 -7.264 0.501 1.00 0.00 37 HIS A C 5
ATOM 9217 O O . HIS A 1 37 ? 26.161 -6.828 -0.622 1.00 0.00 37 HIS A O 5
ATOM 9231 N N . TYR A 1 38 ? 27.332 -6.722 1.297 1.00 0.00 38 TYR A N 5
ATOM 9232 C CA . TYR A 1 38 ? 28.131 -5.578 0.877 1.00 0.00 38 TYR A CA 5
ATOM 9233 C C . TYR A 1 38 ? 29.205 -5.992 -0.121 1.00 0.00 38 TYR A C 5
ATOM 9234 O O . TYR A 1 38 ? 29.810 -7.055 0.010 1.00 0.00 38 TYR A O 5
ATOM 9252 N N . SER A 1 39 ? 29.436 -5.145 -1.119 1.00 0.00 39 SER A N 5
ATOM 9253 C CA . SER A 1 39 ? 30.518 -5.362 -2.072 1.00 0.00 39 SER A CA 5
ATOM 9254 C C . SER A 1 39 ? 31.049 -4.041 -2.612 1.00 0.00 39 SER A C 5
ATOM 9255 O O . SER A 1 39 ? 30.296 -3.234 -3.157 1.00 0.00 39 SER A O 5
ATOM 9263 N N . GLY A 1 40 ? 32.351 -3.825 -2.458 1.00 0.00 40 GLY A N 5
ATOM 9264 C CA . GLY A 1 40 ? 33.012 -2.669 -3.052 1.00 0.00 40 GLY A CA 5
ATOM 9265 C C . GLY A 1 40 ? 32.763 -1.411 -2.230 1.00 0.00 40 GLY A C 5
ATOM 9266 O O . GLY A 1 40 ? 32.720 -0.305 -2.769 1.00 0.00 40 GLY A O 5
ATOM 9270 N N . TYR A 1 41 ? 32.600 -1.586 -0.923 1.00 0.00 41 TYR A N 5
ATOM 9271 C CA . TYR A 1 41 ? 32.425 -0.459 -0.015 1.00 0.00 41 TYR A CA 5
ATOM 9272 C C . TYR A 1 41 ? 33.673 0.413 0.027 1.00 0.00 41 TYR A C 5
ATOM 9273 O O . TYR A 1 41 ? 34.778 -0.078 0.260 1.00 0.00 41 TYR A O 5
ATOM 9291 N N . GLN A 1 42 ? 33.491 1.710 -0.199 1.00 0.00 42 GLN A N 5
ATOM 9292 C CA . GLN A 1 42 ? 34.598 2.658 -0.160 1.00 0.00 42 GLN A CA 5
ATOM 9293 C C . GLN A 1 42 ? 34.117 4.050 0.227 1.00 0.00 42 GLN A C 5
ATOM 9294 O O . GLN A 1 42 ? 32.986 4.433 -0.073 1.00 0.00 42 GLN A O 5
ATOM 9308 N N . VAL A 1 43 ? 34.983 4.805 0.895 1.00 0.00 43 VAL A N 5
ATOM 9309 C CA . VAL A 1 43 ? 34.668 6.176 1.280 1.00 0.00 43 VAL A CA 5
ATOM 9310 C C . VAL A 1 43 ? 35.073 7.161 0.191 1.00 0.00 43 VAL A C 5
ATOM 9311 O O . VAL A 1 43 ? 36.201 7.128 -0.301 1.00 0.00 43 VAL A O 5
ATOM 9324 N N . LEU A 1 44 ? 34.147 8.037 -0.182 1.00 0.00 44 LEU A N 5
ATOM 9325 C CA . LEU A 1 44 ? 34.388 8.998 -1.251 1.00 0.00 44 LEU A CA 5
ATOM 9326 C C . LEU A 1 44 ? 34.807 10.351 -0.691 1.00 0.00 44 LEU A C 5
ATOM 9327 O O . LEU A 1 44 ? 35.607 11.064 -1.298 1.00 0.00 44 LEU A O 5
ATOM 9343 N N . GLU A 1 45 ? 34.263 10.700 0.469 1.00 0.00 45 GLU A N 5
ATOM 9344 C CA . GLU A 1 45 ? 34.601 11.957 1.127 1.00 0.00 45 GLU A CA 5
ATOM 9345 C C . GLU A 1 45 ? 34.538 11.819 2.643 1.00 0.00 45 GLU A C 5
ATOM 9346 O O . GLU A 1 45 ? 33.600 11.235 3.185 1.00 0.00 45 GLU A O 5
ATOM 9358 N N . GLY A 1 46 ? 35.543 12.361 3.323 1.00 0.00 46 GLY A N 5
ATOM 9359 C CA . GLY A 1 46 ? 35.581 12.338 4.781 1.00 0.00 46 GLY A CA 5
ATOM 9360 C C . GLY A 1 46 ? 35.874 10.937 5.302 1.00 0.00 46 GLY A C 5
ATOM 9361 O O . GLY A 1 46 ? 36.949 10.387 5.062 1.00 0.00 46 GLY A O 5
ATOM 9365 N N . GLY A 1 47 ? 34.911 10.364 6.016 1.00 0.00 47 GLY A N 5
ATOM 9366 C CA . GLY A 1 47 ? 35.052 9.013 6.548 1.00 0.00 47 GLY A CA 5
ATOM 9367 C C . GLY A 1 47 ? 34.594 8.942 7.999 1.00 0.00 47 GLY A C 5
ATOM 9368 O O . GLY A 1 47 ? 34.222 7.877 8.491 1.00 0.00 47 GLY A O 5
ATOM 9372 N N . GLN A 1 48 ? 34.624 10.082 8.680 1.00 0.00 48 GLN A N 5
ATOM 9373 C CA . GLN A 1 48 ? 34.187 10.157 10.069 1.00 0.00 48 GLN A CA 5
ATOM 9374 C C . GLN A 1 48 ? 33.334 11.395 10.313 1.00 0.00 48 GLN A C 5
ATOM 9375 O O . GLN A 1 48 ? 33.733 12.511 9.978 1.00 0.00 48 GLN A O 5
ATOM 9389 N N . GLY A 1 49 ? 32.158 11.192 10.897 1.00 0.00 49 GLY A N 5
ATOM 9390 C CA . GLY A 1 49 ? 31.302 12.301 11.302 1.00 0.00 49 GLY A CA 5
ATOM 9391 C C . GLY A 1 49 ? 30.452 12.794 10.139 1.00 0.00 49 GLY A C 5
ATOM 9392 O O . GLY A 1 49 ? 30.455 12.201 9.060 1.00 0.00 49 GLY A O 5
ATOM 9396 N N . ALA A 1 50 ? 29.724 13.882 10.365 1.00 0.00 50 ALA A N 5
ATOM 9397 C CA . ALA A 1 50 ? 28.828 14.428 9.352 1.00 0.00 50 ALA A CA 5
ATOM 9398 C C . ALA A 1 50 ? 29.606 14.941 8.147 1.00 0.00 50 ALA A C 5
ATOM 9399 O O . ALA A 1 50 ? 30.693 15.501 8.290 1.00 0.00 50 ALA A O 5
ATOM 9406 N N . GLY A 1 51 ? 29.042 14.747 6.960 1.00 0.00 51 GLY A N 5
ATOM 9407 C CA . GLY A 1 51 ? 29.678 15.198 5.727 1.00 0.00 51 GLY A CA 5
ATOM 9408 C C . GLY A 1 51 ? 30.324 14.036 4.984 1.00 0.00 51 GLY A C 5
ATOM 9409 O O . GLY A 1 51 ? 30.700 14.164 3.819 1.00 0.00 51 GLY A O 5
ATOM 9413 N N . THR A 1 52 ? 30.450 12.901 5.664 1.00 0.00 52 THR A N 5
ATOM 9414 C CA . THR A 1 52 ? 31.045 11.712 5.067 1.00 0.00 52 THR A CA 5
ATOM 9415 C C . THR A 1 52 ? 30.188 11.182 3.924 1.00 0.00 52 THR A C 5
ATOM 9416 O O . THR A 1 52 ? 28.975 11.031 4.064 1.00 0.00 52 THR A O 5
ATOM 9427 N N . VAL A 1 53 ? 30.827 10.901 2.794 1.00 0.00 53 VAL A N 5
ATOM 9428 C CA . VAL A 1 53 ? 30.143 10.297 1.657 1.00 0.00 53 VAL A CA 5
ATOM 9429 C C . VAL A 1 53 ? 30.826 9.006 1.225 1.00 0.00 53 VAL A C 5
ATOM 9430 O O . VAL A 1 53 ? 32.052 8.938 1.144 1.00 0.00 53 VAL A O 5
ATOM 9443 N N . ALA A 1 54 ? 30.025 7.982 0.950 1.00 0.00 54 ALA A N 5
ATOM 9444 C CA . ALA A 1 54 ? 30.552 6.669 0.600 1.00 0.00 54 ALA A CA 5
ATOM 9445 C C . ALA A 1 54 ? 29.639 5.955 -0.389 1.00 0.00 54 ALA A C 5
ATOM 9446 O O . ALA A 1 54 ? 28.508 6.380 -0.623 1.00 0.00 54 ALA A O 5
ATOM 9453 N N . THR A 1 55 ? 30.137 4.867 -0.967 1.00 0.00 55 THR A N 5
ATOM 9454 C CA . THR A 1 55 ? 29.372 4.099 -1.941 1.00 0.00 55 THR A CA 5
ATOM 9455 C C . THR A 1 55 ? 29.671 2.610 -1.826 1.00 0.00 55 THR A C 5
ATOM 9456 O O . THR A 1 55 ? 30.762 2.216 -1.413 1.00 0.00 55 THR A O 5
ATOM 9467 N N . TRP A 1 56 ? 28.696 1.785 -2.195 1.00 0.00 56 TRP A N 5
ATOM 9468 C CA . TRP A 1 56 ? 28.825 0.339 -2.062 1.00 0.00 56 TRP A CA 5
ATOM 9469 C C . TRP A 1 56 ? 27.703 -0.383 -2.798 1.00 0.00 56 TRP A C 5
ATOM 9470 O O . TRP A 1 56 ? 26.685 0.218 -3.141 1.00 0.00 56 TRP A O 5
ATOM 9491 N N . LYS A 1 57 ? 27.896 -1.676 -3.037 1.00 0.00 57 LYS A N 5
ATOM 9492 C CA . LYS A 1 57 ? 26.850 -2.513 -3.613 1.00 0.00 57 LYS A CA 5
ATOM 9493 C C . LYS A 1 57 ? 26.157 -3.344 -2.542 1.00 0.00 57 LYS A C 5
ATOM 9494 O O . LYS A 1 57 ? 26.802 -3.865 -1.632 1.00 0.00 57 LYS A O 5
ATOM 9513 N N . LEU A 1 58 ? 24.838 -3.466 -2.656 1.00 0.00 58 LEU A N 5
ATOM 9514 C CA . LEU A 1 58 ? 24.069 -4.329 -1.768 1.00 0.00 58 LEU A CA 5
ATOM 9515 C C . LEU A 1 58 ? 23.461 -5.500 -2.529 1.00 0.00 58 LEU A C 5
ATOM 9516 O O . LEU A 1 58 ? 22.377 -5.384 -3.102 1.00 0.00 58 LEU A O 5
ATOM 9532 N N . GLN A 1 59 ? 24.164 -6.627 -2.531 1.00 0.00 59 GLN A N 5
ATOM 9533 C CA . GLN A 1 59 ? 23.690 -7.824 -3.215 1.00 0.00 59 GLN A CA 5
ATOM 9534 C C . GLN A 1 59 ? 22.738 -8.623 -2.333 1.00 0.00 59 GLN A C 5
ATOM 9535 O O . GLN A 1 59 ? 23.079 -9.705 -1.857 1.00 0.00 59 GLN A O 5
ATOM 9549 N N . ALA A 1 60 ? 21.544 -8.081 -2.119 1.00 0.00 60 ALA A N 5
ATOM 9550 C CA . ALA A 1 60 ? 20.555 -8.722 -1.259 1.00 0.00 60 ALA A CA 5
ATOM 9551 C C . ALA A 1 60 ? 20.209 -10.117 -1.762 1.00 0.00 60 ALA A C 5
ATOM 9552 O O . ALA A 1 60 ? 20.051 -11.050 -0.975 1.00 0.00 60 ALA A O 5
ATOM 9559 N N . THR A 1 61 ? 20.094 -10.254 -3.079 1.00 0.00 61 THR A N 5
ATOM 9560 C CA . THR A 1 61 ? 19.945 -11.564 -3.703 1.00 0.00 61 THR A CA 5
ATOM 9561 C C . THR A 1 61 ? 20.913 -11.732 -4.867 1.00 0.00 61 THR A C 5
ATOM 9562 O O . THR A 1 61 ? 21.689 -10.828 -5.177 1.00 0.00 61 THR A O 5
ATOM 9573 N N . LYS A 1 62 ? 20.862 -12.894 -5.509 1.00 0.00 62 LYS A N 5
ATOM 9574 C CA . LYS A 1 62 ? 21.738 -13.186 -6.637 1.00 0.00 62 LYS A CA 5
ATOM 9575 C C . LYS A 1 62 ? 21.698 -12.066 -7.669 1.00 0.00 62 LYS A C 5
ATOM 9576 O O . LYS A 1 62 ? 22.738 -11.571 -8.103 1.00 0.00 62 LYS A O 5
ATOM 9595 N N . SER A 1 63 ? 20.491 -11.671 -8.059 1.00 0.00 63 SER A N 5
ATOM 9596 C CA . SER A 1 63 ? 20.312 -10.683 -9.116 1.00 0.00 63 SER A CA 5
ATOM 9597 C C . SER A 1 63 ? 20.104 -9.289 -8.538 1.00 0.00 63 SER A C 5
ATOM 9598 O O . SER A 1 63 ? 20.421 -8.287 -9.179 1.00 0.00 63 SER A O 5
ATOM 9606 N N . ARG A 1 64 ? 19.570 -9.232 -7.323 1.00 0.00 64 ARG A N 5
ATOM 9607 C CA . ARG A 1 64 ? 19.252 -7.960 -6.685 1.00 0.00 64 ARG A CA 5
ATOM 9608 C C . ARG A 1 64 ? 20.495 -7.320 -6.082 1.00 0.00 64 ARG A C 5
ATOM 9609 O O . ARG A 1 64 ? 20.798 -7.518 -4.905 1.00 0.00 64 ARG A O 5
ATOM 9630 N N . VAL A 1 65 ? 21.212 -6.551 -6.894 1.00 0.00 65 VAL A N 5
ATOM 9631 C CA . VAL A 1 65 ? 22.388 -5.828 -6.425 1.00 0.00 65 VAL A CA 5
ATOM 9632 C C . VAL A 1 65 ? 22.516 -4.476 -7.116 1.00 0.00 65 VAL A C 5
ATOM 9633 O O . VAL A 1 65 ? 22.393 -4.379 -8.337 1.00 0.00 65 VAL A O 5
ATOM 9646 N N . ARG A 1 66 ? 22.763 -3.435 -6.329 1.00 0.00 66 ARG A N 5
ATOM 9647 C CA . ARG A 1 66 ? 22.874 -2.082 -6.860 1.00 0.00 66 ARG A CA 5
ATOM 9648 C C . ARG A 1 66 ? 23.963 -1.296 -6.141 1.00 0.00 66 ARG A C 5
ATOM 9649 O O . ARG A 1 66 ? 24.106 -1.387 -4.922 1.00 0.00 66 ARG A O 5
ATOM 9670 N N . ASP A 1 67 ? 24.730 -0.524 -6.904 1.00 0.00 67 ASP A N 5
ATOM 9671 C CA . ASP A 1 67 ? 25.745 0.352 -6.331 1.00 0.00 67 ASP A CA 5
ATOM 9672 C C . ASP A 1 67 ? 25.153 1.701 -5.944 1.00 0.00 67 ASP A C 5
ATOM 9673 O O . ASP A 1 67 ? 24.770 2.492 -6.806 1.00 0.00 67 ASP A O 5
ATOM 9682 N N . VAL A 1 68 ? 25.081 1.958 -4.642 1.00 0.00 68 VAL A N 5
ATOM 9683 C CA . VAL A 1 68 ? 24.381 3.130 -4.130 1.00 0.00 68 VAL A CA 5
ATOM 9684 C C . VAL A 1 68 ? 25.325 4.044 -3.361 1.00 0.00 68 VAL A C 5
ATOM 9685 O O . VAL A 1 68 ? 26.330 3.593 -2.811 1.00 0.00 68 VAL A O 5
ATOM 9698 N N . LYS A 1 69 ? 24.997 5.331 -3.326 1.00 0.00 69 LYS A N 5
ATOM 9699 C CA . LYS A 1 69 ? 25.762 6.296 -2.545 1.00 0.00 69 LYS A CA 5
ATOM 9700 C C . LYS A 1 69 ? 24.957 6.805 -1.356 1.00 0.00 69 LYS A C 5
ATOM 9701 O O . LYS A 1 69 ? 23.727 6.756 -1.361 1.00 0.00 69 LYS A O 5
ATOM 9720 N N . ALA A 1 70 ? 25.658 7.293 -0.339 1.00 0.00 70 ALA A N 5
ATOM 9721 C CA . ALA A 1 70 ? 25.010 7.788 0.870 1.00 0.00 70 ALA A CA 5
ATOM 9722 C C . ALA A 1 70 ? 25.810 8.922 1.498 1.00 0.00 70 ALA A C 5
ATOM 9723 O O . ALA A 1 70 ? 27.028 8.999 1.337 1.00 0.00 70 ALA A O 5
ATOM 9730 N N . THR A 1 71 ? 25.117 9.801 2.215 1.00 0.00 71 THR A N 5
ATOM 9731 C CA . THR A 1 71 ? 25.769 10.900 2.918 1.00 0.00 71 THR A CA 5
ATOM 9732 C C . THR A 1 71 ? 25.443 10.873 4.405 1.00 0.00 71 THR A C 5
ATOM 9733 O O . THR A 1 71 ? 24.294 10.667 4.795 1.00 0.00 71 THR A O 5
ATOM 9744 N N . VAL A 1 72 ? 26.461 11.082 5.233 1.00 0.00 72 VAL A N 5
ATOM 9745 C CA . VAL A 1 72 ? 26.312 10.959 6.678 1.00 0.00 72 VAL A CA 5
ATOM 9746 C C . VAL A 1 72 ? 25.992 12.305 7.316 1.00 0.00 72 VAL A C 5
ATOM 9747 O O . VAL A 1 72 ? 26.606 13.320 6.987 1.00 0.00 72 VAL A O 5
ATOM 9760 N N . ASP A 1 73 ? 25.028 12.306 8.230 1.00 0.00 73 ASP A N 5
ATOM 9761 C CA . ASP A 1 73 ? 24.733 13.489 9.030 1.00 0.00 73 ASP A CA 5
ATOM 9762 C C . ASP A 1 73 ? 24.519 13.124 10.493 1.00 0.00 73 ASP A C 5
ATOM 9763 O O . ASP A 1 73 ? 23.411 12.775 10.901 1.00 0.00 73 ASP A O 5
ATOM 9772 N N . VAL A 1 74 ? 25.586 13.208 11.281 1.00 0.00 74 VAL A N 5
ATOM 9773 C CA . VAL A 1 74 ? 25.523 12.862 12.696 1.00 0.00 74 VAL A CA 5
ATOM 9774 C C . VAL A 1 74 ? 24.678 13.865 13.471 1.00 0.00 74 VAL A C 5
ATOM 9775 O O . VAL A 1 74 ? 24.908 15.072 13.399 1.00 0.00 74 VAL A O 5
ATOM 9788 N N . ALA A 1 75 ? 23.698 13.357 14.211 1.00 0.00 75 ALA A N 5
ATOM 9789 C CA . ALA A 1 75 ? 22.835 14.205 15.025 1.00 0.00 75 ALA A CA 5
ATOM 9790 C C . ALA A 1 75 ? 22.775 13.710 16.464 1.00 0.00 75 ALA A C 5
ATOM 9791 O O . ALA A 1 75 ? 21.755 13.181 16.907 1.00 0.00 75 ALA A O 5
ATOM 9798 N N . GLY A 1 76 ? 23.873 13.885 17.191 1.00 0.00 76 GLY A N 5
ATOM 9799 C CA . GLY A 1 76 ? 23.914 13.553 18.610 1.00 0.00 76 GLY A CA 5
ATOM 9800 C C . GLY A 1 76 ? 24.108 12.057 18.821 1.00 0.00 76 GLY A C 5
ATOM 9801 O O . GLY A 1 76 ? 25.195 11.524 18.596 1.00 0.00 76 GLY A O 5
ATOM 9805 N N . HIS A 1 77 ? 23.048 11.382 19.253 1.00 0.00 77 HIS A N 5
ATOM 9806 C CA . HIS A 1 77 ? 23.099 9.945 19.491 1.00 0.00 77 HIS A CA 5
ATOM 9807 C C . HIS A 1 77 ? 22.438 9.174 18.355 1.00 0.00 77 HIS A C 5
ATOM 9808 O O . HIS A 1 77 ? 22.411 7.944 18.361 1.00 0.00 77 HIS A O 5
ATOM 9822 N N . THR A 1 78 ? 21.907 9.906 17.382 1.00 0.00 78 THR A N 5
ATOM 9823 C CA . THR A 1 78 ? 21.378 9.296 16.167 1.00 0.00 78 THR A CA 5
ATOM 9824 C C . THR A 1 78 ? 22.071 9.848 14.928 1.00 0.00 78 THR A C 5
ATOM 9825 O O . THR A 1 78 ? 22.017 11.047 14.656 1.00 0.00 78 THR A O 5
ATOM 9836 N N . VAL A 1 79 ? 22.722 8.965 14.178 1.00 0.00 79 VAL A N 5
ATOM 9837 C CA . VAL A 1 79 ? 23.391 9.355 12.943 1.00 0.00 79 VAL A CA 5
ATOM 9838 C C . VAL A 1 79 ? 22.509 9.088 11.730 1.00 0.00 79 VAL A C 5
ATOM 9839 O O . VAL A 1 79 ? 22.022 7.974 11.538 1.00 0.00 79 VAL A O 5
ATOM 9852 N N . ILE A 1 80 ? 22.305 10.117 10.915 1.00 0.00 80 ILE A N 5
ATOM 9853 C CA . ILE A 1 80 ? 21.398 10.025 9.777 1.00 0.00 80 ILE A CA 5
ATOM 9854 C C . ILE A 1 80 ? 22.141 9.614 8.512 1.00 0.00 80 ILE A C 5
ATOM 9855 O O . ILE A 1 80 ? 23.075 10.290 8.082 1.00 0.00 80 ILE A O 5
ATOM 9871 N N . GLU A 1 81 ? 21.720 8.501 7.920 1.00 0.00 81 GLU A N 5
ATOM 9872 C CA . GLU A 1 81 ? 22.318 8.019 6.681 1.00 0.00 81 GLU A CA 5
ATOM 9873 C C . GLU A 1 81 ? 21.357 8.173 5.509 1.00 0.00 81 GLU A C 5
ATOM 9874 O O . GLU A 1 81 ? 20.407 7.403 5.368 1.00 0.00 81 GLU A O 5
ATOM 9886 N N . LYS A 1 82 ? 21.611 9.171 4.670 1.00 0.00 82 LYS A N 5
ATOM 9887 C CA . LYS A 1 82 ? 20.716 9.488 3.564 1.00 0.00 82 LYS A CA 5
ATOM 9888 C C . LYS A 1 82 ? 21.245 8.929 2.249 1.00 0.00 82 LYS A C 5
ATOM 9889 O O . LYS A 1 82 ? 22.445 8.980 1.980 1.00 0.00 82 LYS A O 5
ATOM 9908 N N . ASP A 1 83 ? 20.342 8.395 1.434 1.00 0.00 83 ASP A N 5
ATOM 9909 C CA . ASP A 1 83 ? 20.710 7.863 0.127 1.00 0.00 83 ASP A CA 5
ATOM 9910 C C . ASP A 1 83 ? 20.852 8.978 -0.901 1.00 0.00 83 ASP A C 5
ATOM 9911 O O . ASP A 1 83 ? 19.893 9.694 -1.192 1.00 0.00 83 ASP A O 5
ATOM 9920 N N . ALA A 1 84 ? 22.054 9.122 -1.449 1.00 0.00 84 ALA A N 5
ATOM 9921 C CA . ALA A 1 84 ? 22.361 10.230 -2.344 1.00 0.00 84 ALA A CA 5
ATOM 9922 C C . ALA A 1 84 ? 21.586 10.114 -3.651 1.00 0.00 84 ALA A C 5
ATOM 9923 O O . ALA A 1 84 ? 21.354 11.109 -4.337 1.00 0.00 84 ALA A O 5
ATOM 9930 N N . ASN A 1 85 ? 21.187 8.893 -3.989 1.00 0.00 85 ASN A N 5
ATOM 9931 C CA . ASN A 1 85 ? 20.606 8.611 -5.296 1.00 0.00 85 ASN A CA 5
ATOM 9932 C C . ASN A 1 85 ? 19.124 8.277 -5.180 1.00 0.00 85 ASN A C 5
ATOM 9933 O O . ASN A 1 85 ? 18.495 7.855 -6.151 1.00 0.00 85 ASN A O 5
ATOM 9944 N N . SER A 1 86 ? 18.571 8.469 -3.987 1.00 0.00 86 SER A N 5
ATOM 9945 C CA . SER A 1 86 ? 17.174 8.142 -3.729 1.00 0.00 86 SER A CA 5
ATOM 9946 C C . SER A 1 86 ? 16.688 8.785 -2.436 1.00 0.00 86 SER A C 5
ATOM 9947 O O . SER A 1 86 ? 17.482 9.089 -1.546 1.00 0.00 86 SER A O 5
ATOM 9955 N N . SER A 1 87 ? 15.379 8.989 -2.339 1.00 0.00 87 SER A N 5
ATOM 9956 C CA . SER A 1 87 ? 14.794 9.684 -1.198 1.00 0.00 87 SER A CA 5
ATOM 9957 C C . SER A 1 87 ? 14.629 8.747 -0.009 1.00 0.00 87 SER A C 5
ATOM 9958 O O . SER A 1 87 ? 13.516 8.521 0.466 1.00 0.00 87 SER A O 5
ATOM 9966 N N . LEU A 1 88 ? 15.744 8.205 0.470 1.00 0.00 88 LEU A N 5
ATOM 9967 C CA . LEU A 1 88 ? 15.721 7.265 1.584 1.00 0.00 88 LEU A CA 5
ATOM 9968 C C . LEU A 1 88 ? 16.496 7.807 2.778 1.00 0.00 88 LEU A C 5
ATOM 9969 O O . LEU A 1 88 ? 17.501 8.499 2.616 1.00 0.00 88 LEU A O 5
ATOM 9985 N N . VAL A 1 89 ? 16.023 7.488 3.978 1.00 0.00 89 VAL A N 5
ATOM 9986 C CA . VAL A 1 89 ? 16.711 7.882 5.202 1.00 0.00 89 VAL A CA 5
ATOM 9987 C C . VAL A 1 89 ? 16.826 6.712 6.171 1.00 0.00 89 VAL A C 5
ATOM 9988 O O . VAL A 1 89 ? 15.825 6.097 6.538 1.00 0.00 89 VAL A O 5
ATOM 10001 N N . SER A 1 90 ? 18.053 6.409 6.581 1.00 0.00 90 SER A N 5
ATOM 10002 C CA . SER A 1 90 ? 18.295 5.358 7.562 1.00 0.00 90 SER A CA 5
ATOM 10003 C C . SER A 1 90 ? 18.795 5.939 8.879 1.00 0.00 90 SER A C 5
ATOM 10004 O O . SER A 1 90 ? 19.682 6.792 8.895 1.00 0.00 90 SER A O 5
ATOM 10012 N N . ASN A 1 91 ? 18.221 5.471 9.982 1.00 0.00 91 ASN A N 5
ATOM 10013 C CA . ASN A 1 91 ? 18.578 5.972 11.304 1.00 0.00 91 ASN A CA 5
ATOM 10014 C C . ASN A 1 91 ? 19.585 5.055 11.987 1.00 0.00 91 ASN A C 5
ATOM 10015 O O . ASN A 1 91 ? 19.423 3.835 11.993 1.00 0.00 91 ASN A O 5
ATOM 10026 N N . TRP A 1 92 ? 20.625 5.650 12.561 1.00 0.00 92 TRP A N 5
ATOM 10027 C CA . TRP A 1 92 ? 21.547 4.918 13.421 1.00 0.00 92 TRP A CA 5
ATOM 10028 C C . TRP A 1 92 ? 21.461 5.404 14.862 1.00 0.00 92 TRP A C 5
ATOM 10029 O O . TRP A 1 92 ? 22.229 6.270 15.282 1.00 0.00 92 TRP A O 5
ATOM 10050 N N . THR A 1 93 ? 20.522 4.841 15.615 1.00 0.00 93 THR A N 5
ATOM 10051 C CA . THR A 1 93 ? 20.272 5.282 16.983 1.00 0.00 93 THR A CA 5
ATOM 10052 C C . THR A 1 93 ? 20.924 4.345 17.991 1.00 0.00 93 THR A C 5
ATOM 10053 O O . THR A 1 93 ? 20.708 3.133 17.957 1.00 0.00 93 THR A O 5
ATOM 10064 N N . VAL A 1 94 ? 21.723 4.912 18.888 1.00 0.00 94 VAL A N 5
ATOM 10065 C CA . VAL A 1 94 ? 22.305 4.151 19.987 1.00 0.00 94 VAL A CA 5
ATOM 10066 C C . VAL A 1 94 ? 21.782 4.638 21.332 1.00 0.00 94 VAL A C 5
ATOM 10067 O O . VAL A 1 94 ? 21.642 5.840 21.556 1.00 0.00 94 VAL A O 5
ATOM 10080 N N . ALA A 1 95 ? 21.495 3.697 22.226 1.00 0.00 95 ALA A N 5
ATOM 10081 C CA . ALA A 1 95 ? 20.889 4.021 23.511 1.00 0.00 95 ALA A CA 5
ATOM 10082 C C . ALA A 1 95 ? 21.462 3.153 24.624 1.00 0.00 95 ALA A C 5
ATOM 10083 O O . ALA A 1 95 ? 21.871 2.016 24.390 1.00 0.00 95 ALA A O 5
ATOM 10090 N N . PRO A 1 96 ? 21.488 3.695 25.837 1.00 0.00 96 PRO A N 5
ATOM 10091 C CA . PRO A 1 96 ? 21.990 2.963 26.993 1.00 0.00 96 PRO A CA 5
ATOM 10092 C C . PRO A 1 96 ? 20.988 1.915 27.460 1.00 0.00 96 PRO A C 5
ATOM 10093 O O . PRO A 1 96 ? 20.257 2.129 28.427 1.00 0.00 96 PRO A O 5
ATOM 10104 N N . ALA A 1 97 ? 20.959 0.782 26.767 1.00 0.00 97 ALA A N 5
ATOM 10105 C CA . ALA A 1 97 ? 20.072 -0.316 27.132 1.00 0.00 97 ALA A CA 5
ATOM 10106 C C . ALA A 1 97 ? 20.476 -0.932 28.465 1.00 0.00 97 ALA A C 5
ATOM 10107 O O . ALA A 1 97 ? 21.244 -1.893 28.508 1.00 0.00 97 ALA A O 5
ATOM 10114 N N . GLY A 1 98 ? 19.955 -0.373 29.552 1.00 0.00 98 GLY A N 5
ATOM 10115 C CA . GLY A 1 98 ? 20.183 -0.925 30.882 1.00 0.00 98 GLY A CA 5
ATOM 10116 C C . GLY A 1 98 ? 21.613 -0.679 31.343 1.00 0.00 98 GLY A C 5
ATOM 10117 O O . GLY A 1 98 ? 22.021 0.464 31.551 1.00 0.00 98 GLY A O 5
ATOM 10121 N N . THR A 1 99 ? 22.372 -1.758 31.502 1.00 0.00 99 THR A N 5
ATOM 10122 C CA . THR A 1 99 ? 23.758 -1.662 31.946 1.00 0.00 99 THR A CA 5
ATOM 10123 C C . THR A 1 99 ? 24.715 -1.631 30.761 1.00 0.00 99 THR A C 5
ATOM 10124 O O . THR A 1 99 ? 25.917 -1.428 30.927 1.00 0.00 99 THR A O 5
ATOM 10135 N N . GLY A 1 100 ? 24.174 -1.835 29.564 1.00 0.00 100 GLY A N 5
ATOM 10136 C CA . GLY A 1 100 ? 24.982 -1.851 28.351 1.00 0.00 100 GLY A CA 5
ATOM 10137 C C . GLY A 1 100 ? 24.467 -0.841 27.333 1.00 0.00 100 GLY A C 5
ATOM 10138 O O . GLY A 1 100 ? 24.127 0.290 27.684 1.00 0.00 100 GLY A O 5
ATOM 10142 N N . SER A 1 101 ? 24.411 -1.255 26.072 1.00 0.00 101 SER A N 5
ATOM 10143 C CA . SER A 1 101 ? 23.941 -0.385 25.000 1.00 0.00 101 SER A CA 5
ATOM 10144 C C . SER A 1 101 ? 23.134 -1.166 23.971 1.00 0.00 101 SER A C 5
ATOM 10145 O O . SER A 1 101 ? 23.071 -2.394 24.020 1.00 0.00 101 SER A O 5
ATOM 10153 N N . SER A 1 102 ? 22.518 -0.446 23.040 1.00 0.00 102 SER A N 5
ATOM 10154 C CA . SER A 1 102 ? 21.832 -1.073 21.916 1.00 0.00 102 SER A CA 5
ATOM 10155 C C . SER A 1 102 ? 21.786 -0.143 20.711 1.00 0.00 102 SER A C 5
ATOM 10156 O O . SER A 1 102 ? 21.854 1.078 20.854 1.00 0.00 102 SER A O 5
ATOM 10164 N N . VAL A 1 103 ? 21.670 -0.727 19.523 1.00 0.00 103 VAL A N 5
ATOM 10165 C CA . VAL A 1 103 ? 21.554 0.050 18.295 1.00 0.00 103 VAL A CA 5
ATOM 10166 C C . VAL A 1 103 ? 20.268 -0.285 17.551 1.00 0.00 103 VAL A C 5
ATOM 10167 O O . VAL A 1 103 ? 19.982 -1.452 17.282 1.00 0.00 103 VAL A O 5
ATOM 10180 N N . ASN A 1 104 ? 19.496 0.744 17.219 1.00 0.00 104 ASN A N 5
ATOM 10181 C CA . ASN A 1 104 ? 18.254 0.563 16.478 1.00 0.00 104 ASN A CA 5
ATOM 10182 C C . ASN A 1 104 ? 18.355 1.157 15.079 1.00 0.00 104 ASN A C 5
ATOM 10183 O O . ASN A 1 104 ? 18.386 2.377 14.913 1.00 0.00 104 ASN A O 5
ATOM 10194 N N . LEU A 1 105 ? 18.407 0.289 14.075 1.00 0.00 105 LEU A N 5
ATOM 10195 C CA . LEU A 1 105 ? 18.450 0.726 12.685 1.00 0.00 105 LEU A CA 5
ATOM 10196 C C . LEU A 1 105 ? 17.058 0.738 12.067 1.00 0.00 105 LEU A C 5
ATOM 10197 O O . LEU A 1 105 ? 16.260 -0.171 12.296 1.00 0.00 105 LEU A O 5
ATOM 10213 N N . LYS A 1 106 ? 16.772 1.772 11.284 1.00 0.00 106 LYS A N 5
ATOM 10214 C CA . LYS A 1 106 ? 15.481 1.896 10.619 1.00 0.00 106 LYS A CA 5
ATOM 10215 C C . LYS A 1 106 ? 15.613 2.629 9.290 1.00 0.00 106 LYS A C 5
ATOM 10216 O O . LYS A 1 106 ? 15.945 3.814 9.255 1.00 0.00 106 LYS A O 5
ATOM 10235 N N . THR A 1 107 ? 15.352 1.918 8.199 1.00 0.00 107 THR A N 5
ATOM 10236 C CA . THR A 1 107 ? 15.387 2.514 6.869 1.00 0.00 107 THR A CA 5
ATOM 10237 C C . THR A 1 107 ? 13.987 2.877 6.391 1.00 0.00 107 THR A C 5
ATOM 10238 O O . THR A 1 107 ? 13.107 2.021 6.309 1.00 0.00 107 THR A O 5
ATOM 10249 N N . THR A 1 108 ? 13.787 4.152 6.075 1.00 0.00 108 THR A N 5
ATOM 10250 C CA . THR A 1 108 ? 12.484 4.638 5.638 1.00 0.00 108 THR A CA 5
ATOM 10251 C C . THR A 1 108 ? 12.587 5.363 4.302 1.00 0.00 108 THR A C 5
ATOM 10252 O O . THR A 1 108 ? 13.664 5.450 3.713 1.00 0.00 108 THR A O 5
ATOM 10263 N N . TRP A 1 109 ? 11.459 5.883 3.829 1.00 0.00 109 TRP A N 5
ATOM 10264 C CA . TRP A 1 109 ? 11.410 6.561 2.539 1.00 0.00 109 TRP A CA 5
ATOM 10265 C C . TRP A 1 109 ? 10.836 7.965 2.676 1.00 0.00 109 TRP A C 5
ATOM 10266 O O . TRP A 1 109 ? 10.219 8.298 3.688 1.00 0.00 109 TRP A O 5
ATOM 10287 N N . THR A 1 110 ? 11.044 8.786 1.652 1.00 0.00 110 THR A N 5
ATOM 10288 C CA . THR A 1 110 ? 10.390 10.087 1.568 1.00 0.00 110 THR A CA 5
ATOM 10289 C C . THR A 1 110 ? 9.709 10.275 0.218 1.00 0.00 110 THR A C 5
ATOM 10290 O O . THR A 1 110 ? 10.312 10.043 -0.830 1.00 0.00 110 THR A O 5
ATOM 10301 N N . GLY A 1 111 ? 8.449 10.696 0.250 1.00 0.00 111 GLY A N 5
ATOM 10302 C CA . GLY A 1 111 ? 7.675 10.890 -0.970 1.00 0.00 111 GLY A CA 5
ATOM 10303 C C . GLY A 1 111 ? 6.583 9.836 -1.102 1.00 0.00 111 GLY A C 5
ATOM 10304 O O . GLY A 1 111 ? 6.742 8.703 -0.649 1.00 0.00 111 GLY A O 5
ATOM 10308 N N . ALA A 1 112 ? 5.473 10.216 -1.726 1.00 0.00 112 ALA A N 5
ATOM 10309 C CA . ALA A 1 112 ? 4.310 9.342 -1.822 1.00 0.00 112 ALA A CA 5
ATOM 10310 C C . ALA A 1 112 ? 4.644 8.063 -2.579 1.00 0.00 112 ALA A C 5
ATOM 10311 O O . ALA A 1 112 ? 4.143 6.987 -2.250 1.00 0.00 112 ALA A O 5
ATOM 10318 N N . GLY A 1 113 ? 5.492 8.185 -3.594 1.00 0.00 113 GLY A N 5
ATOM 10319 C CA . GLY A 1 113 ? 5.829 7.056 -4.452 1.00 0.00 113 GLY A CA 5
ATOM 10320 C C . GLY A 1 113 ? 7.193 6.479 -4.093 1.00 0.00 113 GLY A C 5
ATOM 10321 O O . GLY A 1 113 ? 7.730 5.637 -4.812 1.00 0.00 113 GLY A O 5
ATOM 10325 N N . GLY A 1 114 ? 7.748 6.938 -2.976 1.00 0.00 114 GLY A N 5
ATOM 10326 C CA . GLY A 1 114 ? 9.076 6.513 -2.550 1.00 0.00 114 GLY A CA 5
ATOM 10327 C C . GLY A 1 114 ? 9.085 5.040 -2.162 1.00 0.00 114 GLY A C 5
ATOM 10328 O O . GLY A 1 114 ? 10.023 4.309 -2.481 1.00 0.00 114 GLY A O 5
ATOM 10332 N N . VAL A 1 115 ? 8.034 4.609 -1.472 1.00 0.00 115 VAL A N 5
ATOM 10333 C CA . VAL A 1 115 ? 7.895 3.211 -1.081 1.00 0.00 115 VAL A CA 5
ATOM 10334 C C . VAL A 1 115 ? 7.641 2.324 -2.293 1.00 0.00 115 VAL A C 5
ATOM 10335 O O . VAL A 1 115 ? 7.996 1.145 -2.296 1.00 0.00 115 VAL A O 5
ATOM 10348 N N . LYS A 1 116 ? 7.023 2.897 -3.320 1.00 0.00 116 LYS A N 5
ATOM 10349 C CA . LYS A 1 116 ? 6.668 2.144 -4.517 1.00 0.00 116 LYS A CA 5
ATOM 10350 C C . LYS A 1 116 ? 7.862 2.003 -5.454 1.00 0.00 116 LYS A C 5
ATOM 10351 O O . LYS A 1 116 ? 7.999 1.000 -6.154 1.00 0.00 116 LYS A O 5
ATOM 10370 N N . GLY A 1 117 ? 8.723 3.015 -5.462 1.00 0.00 117 GLY A N 5
ATOM 10371 C CA . GLY A 1 117 ? 9.871 3.036 -6.361 1.00 0.00 117 GLY A CA 5
ATOM 10372 C C . GLY A 1 117 ? 11.072 2.338 -5.737 1.00 0.00 117 GLY A C 5
ATOM 10373 O O . GLY A 1 117 ? 12.085 2.113 -6.399 1.00 0.00 117 GLY A O 5
ATOM 10377 N N . PHE A 1 118 ? 10.953 1.996 -4.458 1.00 0.00 118 PHE A N 5
ATOM 10378 C CA . PHE A 1 118 ? 12.030 1.324 -3.741 1.00 0.00 118 PHE A CA 5
ATOM 10379 C C . PHE A 1 118 ? 11.541 0.034 -3.095 1.00 0.00 118 PHE A C 5
ATOM 10380 O O . PHE A 1 118 ? 11.732 -1.054 -3.637 1.00 0.00 118 PHE A O 5
ATOM 10397 N N . PHE A 1 119 ? 10.909 0.163 -1.933 1.00 0.00 119 PHE A N 5
ATOM 10398 C CA . PHE A 1 119 ? 10.618 -0.989 -1.088 1.00 0.00 119 PHE A CA 5
ATOM 10399 C C . PHE A 1 119 ? 9.814 -2.038 -1.845 1.00 0.00 119 PHE A C 5
ATOM 10400 O O . PHE A 1 119 ? 10.032 -3.238 -1.680 1.00 0.00 119 PHE A O 5
ATOM 10417 N N . GLU A 1 120 ? 8.883 -1.579 -2.674 1.00 0.00 120 GLU A N 5
ATOM 10418 C CA . GLU A 1 120 ? 7.997 -2.477 -3.405 1.00 0.00 120 GLU A CA 5
ATOM 10419 C C . GLU A 1 120 ? 8.605 -2.884 -4.741 1.00 0.00 120 GLU A C 5
ATOM 10420 O O . GLU A 1 120 ? 8.172 -3.856 -5.360 1.00 0.00 120 GLU A O 5
ATOM 10432 N N . LYS A 1 121 ? 9.610 -2.135 -5.181 1.00 0.00 121 LYS A N 5
ATOM 10433 C CA . LYS A 1 121 ? 10.207 -2.348 -6.494 1.00 0.00 121 LYS A CA 5
ATOM 10434 C C . LYS A 1 121 ? 11.437 -3.241 -6.401 1.00 0.00 121 LYS A C 5
ATOM 10435 O O . LYS A 1 121 ? 11.505 -4.289 -7.043 1.00 0.00 121 LYS A O 5
ATOM 10454 N N . THR A 1 122 ? 12.409 -2.820 -5.599 1.00 0.00 122 THR A N 5
ATOM 10455 C CA . THR A 1 122 ? 13.689 -3.514 -5.516 1.00 0.00 122 THR A CA 5
ATOM 10456 C C . THR A 1 122 ? 13.894 -4.127 -4.137 1.00 0.00 122 THR A C 5
ATOM 10457 O O . THR A 1 122 ? 13.479 -5.257 -3.881 1.00 0.00 122 THR A O 5
ATOM 10468 N N . PHE A 1 123 ? 14.539 -3.375 -3.251 1.00 0.00 123 PHE A N 5
ATOM 10469 C CA . PHE A 1 123 ? 14.951 -3.901 -1.955 1.00 0.00 123 PHE A CA 5
ATOM 10470 C C . PHE A 1 123 ? 13.809 -3.844 -0.949 1.00 0.00 123 PHE A C 5
ATOM 10471 O O . PHE A 1 123 ? 13.413 -2.766 -0.505 1.00 0.00 123 PHE A O 5
ATOM 10488 N N . ALA A 1 124 ? 13.283 -5.011 -0.592 1.00 0.00 124 ALA A N 5
ATOM 10489 C CA . ALA A 1 124 ? 12.229 -5.101 0.412 1.00 0.00 124 ALA A CA 5
ATOM 10490 C C . ALA A 1 124 ? 12.792 -4.939 1.818 1.00 0.00 124 ALA A C 5
ATOM 10491 O O . ALA A 1 124 ? 13.969 -5.209 2.061 1.00 0.00 124 ALA A O 5
ATOM 10498 N N . PRO A 1 125 ? 11.946 -4.497 2.742 1.00 0.00 125 PRO A N 5
ATOM 10499 C CA . PRO A 1 125 ? 12.352 -4.318 4.131 1.00 0.00 125 PRO A CA 5
ATOM 10500 C C . PRO A 1 125 ? 12.980 -5.589 4.689 1.00 0.00 125 PRO A C 5
ATOM 10501 O O . PRO A 1 125 ? 13.914 -5.531 5.488 1.00 0.00 125 PRO A O 5
ATOM 10512 N N . LEU A 1 126 ? 12.462 -6.735 4.262 1.00 0.00 126 LEU A N 5
ATOM 10513 C CA . LEU A 1 126 ? 12.928 -8.021 4.766 1.00 0.00 126 LEU A CA 5
ATOM 10514 C C . LEU A 1 126 ? 14.398 -8.243 4.434 1.00 0.00 126 LEU A C 5
ATOM 10515 O O . LEU A 1 126 ? 15.202 -8.561 5.311 1.00 0.00 126 LEU A O 5
ATOM 10531 N N . GLY A 1 127 ? 14.744 -8.074 3.162 1.00 0.00 127 GLY A N 5
ATOM 10532 C CA . GLY A 1 127 ? 16.120 -8.250 2.712 1.00 0.00 127 GLY A CA 5
ATOM 10533 C C . GLY A 1 127 ? 17.044 -7.218 3.347 1.00 0.00 127 GLY A C 5
ATOM 10534 O O . GLY A 1 127 ? 18.171 -7.532 3.728 1.00 0.00 127 GLY A O 5
ATOM 10538 N N . LEU A 1 128 ? 16.559 -5.986 3.457 1.00 0.00 128 LEU A N 5
ATOM 10539 C CA . LEU A 1 128 ? 17.333 -4.910 4.063 1.00 0.00 128 LEU A CA 5
ATOM 10540 C C . LEU A 1 128 ? 17.555 -5.160 5.549 1.00 0.00 128 LEU A C 5
ATOM 10541 O O . LEU A 1 128 ? 18.614 -4.845 6.091 1.00 0.00 128 LEU A O 5
ATOM 10557 N N . ARG A 1 129 ? 16.548 -5.727 6.205 1.00 0.00 129 ARG A N 5
ATOM 10558 C CA . ARG A 1 129 ? 16.655 -6.082 7.615 1.00 0.00 129 ARG A CA 5
ATOM 10559 C C . ARG A 1 129 ? 17.741 -7.126 7.840 1.00 0.00 129 ARG A C 5
ATOM 10560 O O . ARG A 1 129 ? 18.525 -7.026 8.784 1.00 0.00 129 ARG A O 5
ATOM 10581 N N . ARG A 1 130 ? 17.782 -8.127 6.967 1.00 0.00 130 ARG A N 5
ATOM 10582 C CA . ARG A 1 130 ? 18.827 -9.143 7.016 1.00 0.00 130 ARG A CA 5
ATOM 10583 C C . ARG A 1 130 ? 20.211 -8.515 6.915 1.00 0.00 130 ARG A C 5
ATOM 10584 O O . ARG A 1 130 ? 21.127 -8.889 7.647 1.00 0.00 130 ARG A O 5
ATOM 10605 N N . ILE A 1 131 ? 20.357 -7.559 6.005 1.00 0.00 131 ILE A N 5
ATOM 10606 C CA . ILE A 1 131 ? 21.598 -6.804 5.878 1.00 0.00 131 ILE A CA 5
ATOM 10607 C C . ILE A 1 131 ? 21.949 -6.097 7.181 1.00 0.00 131 ILE A C 5
ATOM 10608 O O . ILE A 1 131 ? 23.093 -6.138 7.632 1.00 0.00 131 ILE A O 5
ATOM 10624 N N . GLN A 1 132 ? 20.957 -5.449 7.781 1.00 0.00 132 GLN A N 5
ATOM 10625 C CA . GLN A 1 132 ? 21.155 -4.744 9.042 1.00 0.00 132 GLN A CA 5
ATOM 10626 C C . GLN A 1 132 ? 21.583 -5.701 10.147 1.00 0.00 132 GLN A C 5
ATOM 10627 O O . GLN A 1 132 ? 22.442 -5.375 10.966 1.00 0.00 132 GLN A O 5
ATOM 10641 N N . ASP A 1 133 ? 20.978 -6.884 10.165 1.00 0.00 133 ASP A N 5
ATOM 10642 C CA . ASP A 1 133 ? 21.258 -7.873 11.200 1.00 0.00 133 ASP A CA 5
ATOM 10643 C C . ASP A 1 133 ? 22.740 -8.225 11.239 1.00 0.00 133 ASP A C 5
ATOM 10644 O O . ASP A 1 133 ? 23.359 -8.227 12.303 1.00 0.00 133 ASP A O 5
ATOM 10653 N N . GLU A 1 134 ? 23.303 -8.521 10.073 1.00 0.00 134 GLU A N 5
ATOM 10654 C CA . GLU A 1 134 ? 24.689 -8.964 9.982 1.00 0.00 134 GLU A CA 5
ATOM 10655 C C . GLU A 1 134 ? 25.652 -7.835 10.331 1.00 0.00 134 GLU A C 5
ATOM 10656 O O . GLU A 1 134 ? 26.698 -8.064 10.937 1.00 0.00 134 GLU A O 5
ATOM 10668 N N . VAL A 1 135 ? 25.291 -6.616 9.944 1.00 0.00 135 VAL A N 5
ATOM 10669 C CA . VAL A 1 135 ? 26.082 -5.440 10.283 1.00 0.00 135 VAL A CA 5
ATOM 10670 C C . VAL A 1 135 ? 26.127 -5.222 11.790 1.00 0.00 135 VAL A C 5
ATOM 10671 O O . VAL A 1 135 ? 27.194 -5.003 12.364 1.00 0.00 135 VAL A O 5
ATOM 10684 N N . LEU A 1 136 ? 24.963 -5.285 12.427 1.00 0.00 136 LEU A N 5
ATOM 10685 C CA . LEU A 1 136 ? 24.858 -5.032 13.859 1.00 0.00 136 LEU A CA 5
ATOM 10686 C C . LEU A 1 136 ? 25.495 -6.157 14.665 1.00 0.00 136 LEU A C 5
ATOM 10687 O O . LEU A 1 136 ? 26.051 -5.926 15.739 1.00 0.00 136 LEU A O 5
ATOM 10703 N N . GLU A 1 137 ? 25.410 -7.375 14.141 1.00 0.00 137 GLU A N 5
ATOM 10704 C CA . GLU A 1 137 ? 26.090 -8.516 14.741 1.00 0.00 137 GLU A CA 5
ATOM 10705 C C . GLU A 1 137 ? 27.594 -8.287 14.810 1.00 0.00 137 GLU A C 5
ATOM 10706 O O . GLU A 1 137 ? 28.211 -8.458 15.861 1.00 0.00 137 GLU A O 5
ATOM 10718 N N . ASN A 1 138 ? 28.181 -7.900 13.682 1.00 0.00 138 ASN A N 5
ATOM 10719 C CA . ASN A 1 138 ? 29.614 -7.641 13.613 1.00 0.00 138 ASN A CA 5
ATOM 10720 C C . ASN A 1 138 ? 29.988 -6.397 14.408 1.00 0.00 138 ASN A C 5
ATOM 10721 O O . ASN A 1 138 ? 31.061 -6.332 15.009 1.00 0.00 138 ASN A O 5
ATOM 10732 N N . LEU A 1 139 ? 29.097 -5.411 14.408 1.00 0.00 139 LEU A N 5
ATOM 10733 C CA . LEU A 1 139 ? 29.286 -4.209 15.211 1.00 0.00 139 LEU A CA 5
ATOM 10734 C C . LEU A 1 139 ? 29.393 -4.546 16.692 1.00 0.00 139 LEU A C 5
ATOM 10735 O O . LEU A 1 139 ? 30.317 -4.103 17.374 1.00 0.00 139 LEU A O 5
ATOM 10751 N N . LYS A 1 140 ? 28.443 -5.333 17.185 1.00 0.00 140 LYS A N 5
ATOM 10752 C CA . LYS A 1 140 ? 28.491 -5.827 18.556 1.00 0.00 140 LYS A CA 5
ATOM 10753 C C . LYS A 1 140 ? 29.839 -6.466 18.864 1.00 0.00 140 LYS A C 5
ATOM 10754 O O . LYS A 1 140 ? 30.500 -6.105 19.837 1.00 0.00 140 LYS A O 5
ATOM 10773 N N . LYS A 1 141 ? 30.241 -7.418 18.029 1.00 0.00 141 LYS A N 5
ATOM 10774 C CA . LYS A 1 141 ? 31.493 -8.138 18.232 1.00 0.00 141 LYS A CA 5
ATOM 10775 C C . LYS A 1 141 ? 32.688 -7.198 18.147 1.00 0.00 141 LYS A C 5
ATOM 10776 O O . LYS A 1 141 ? 33.680 -7.374 18.854 1.00 0.00 141 LYS A O 5
ATOM 10795 N N . HIS A 1 142 ? 32.588 -6.199 17.276 1.00 0.00 142 HIS A N 5
ATOM 10796 C CA . HIS A 1 142 ? 33.680 -5.256 17.063 1.00 0.00 142 HIS A CA 5
ATOM 10797 C C . HIS A 1 142 ? 33.995 -4.481 18.336 1.00 0.00 142 HIS A C 5
ATOM 10798 O O . HIS A 1 142 ? 35.147 -4.416 18.766 1.00 0.00 142 HIS A O 5
ATOM 10812 N N . VAL A 1 143 ? 32.965 -3.895 18.936 1.00 0.00 143 VAL A N 5
ATOM 10813 C CA . VAL A 1 143 ? 33.145 -3.025 20.092 1.00 0.00 143 VAL A CA 5
ATOM 10814 C C . VAL A 1 143 ? 33.226 -3.832 21.382 1.00 0.00 143 VAL A C 5
ATOM 10815 O O . VAL A 1 143 ? 33.775 -3.369 22.381 1.00 0.00 143 VAL A O 5
ATOM 10828 N N . GLU A 1 144 ? 32.675 -5.040 21.353 1.00 0.00 144 GLU A N 5
ATOM 10829 C CA . GLU A 1 144 ? 32.651 -5.900 22.531 1.00 0.00 144 GLU A CA 5
ATOM 10830 C C . GLU A 1 144 ? 33.988 -6.603 22.726 1.00 0.00 144 GLU A C 5
ATOM 10831 O O . GLU A 1 144 ? 34.547 -6.601 23.823 1.00 0.00 144 GLU A O 5
ATOM 10843 N N . GLY A 1 145 ? 34.496 -7.205 21.657 1.00 0.00 145 GLY A N 5
ATOM 10844 C CA . GLY A 1 145 ? 35.748 -7.951 21.719 1.00 0.00 145 GLY A CA 5
ATOM 10845 C C . GLY A 1 145 ? 36.917 -7.104 21.233 1.00 0.00 145 GLY A C 5
ATOM 10846 O O . GLY A 1 145 ? 37.419 -6.297 21.965 1.00 0.00 145 GLY A O 5
ATOM 10851 N N . MET A 1 1 ? -0.000 0.000 -0.000 1.00 0.00 1 MET A N 6
ATOM 10852 C CA . MET A 1 1 ? 1.458 0.000 -0.000 1.00 0.00 1 MET A CA 6
ATOM 10853 C C . MET A 1 1 ? 2.009 1.420 -0.000 1.00 0.00 1 MET A C 6
ATOM 10854 O O . MET A 1 1 ? 2.313 1.978 -1.054 1.00 0.00 1 MET A O 6
ATOM 10870 N N . GLY A 1 2 ? 2.135 2.000 1.189 1.00 0.00 2 GLY A N 6
ATOM 10871 C CA . GLY A 1 2 ? 2.631 3.364 1.326 1.00 0.00 2 GLY A CA 6
ATOM 10872 C C . GLY A 1 2 ? 4.072 3.380 1.822 1.00 0.00 2 GLY A C 6
ATOM 10873 O O . GLY A 1 2 ? 4.919 2.641 1.319 1.00 0.00 2 GLY A O 6
ATOM 10877 N N . GLN A 1 3 ? 4.344 4.225 2.810 1.00 0.00 3 GLN A N 6
ATOM 10878 C CA . GLN A 1 3 ? 5.681 4.332 3.380 1.00 0.00 3 GLN A CA 6
ATOM 10879 C C . GLN A 1 3 ? 6.080 3.047 4.094 1.00 0.00 3 GLN A C 6
ATOM 10880 O O . GLN A 1 3 ? 5.291 2.471 4.843 1.00 0.00 3 GLN A O 6
ATOM 10894 N N . VAL A 1 4 ? 7.309 2.602 3.858 1.00 0.00 4 VAL A N 6
ATOM 10895 C CA . VAL A 1 4 ? 7.808 1.372 4.461 1.00 0.00 4 VAL A CA 6
ATOM 10896 C C . VAL A 1 4 ? 9.090 1.623 5.244 1.00 0.00 4 VAL A C 6
ATOM 10897 O O . VAL A 1 4 ? 9.733 2.661 5.085 1.00 0.00 4 VAL A O 6
ATOM 10910 N N . SER A 1 5 ? 9.458 0.667 6.090 1.00 0.00 5 SER A N 6
ATOM 10911 C CA . SER A 1 5 ? 10.711 0.740 6.832 1.00 0.00 5 SER A CA 6
ATOM 10912 C C . SER A 1 5 ? 11.183 -0.645 7.254 1.00 0.00 5 SER A C 6
ATOM 10913 O O . SER A 1 5 ? 10.379 -1.565 7.406 1.00 0.00 5 SER A O 6
ATOM 10921 N N . ALA A 1 6 ? 12.490 -0.787 7.443 1.00 0.00 6 ALA A N 6
ATOM 10922 C CA . ALA A 1 6 ? 13.059 -2.025 7.962 1.00 0.00 6 ALA A CA 6
ATOM 10923 C C . ALA A 1 6 ? 13.872 -1.770 9.225 1.00 0.00 6 ALA A C 6
ATOM 10924 O O . ALA A 1 6 ? 15.015 -1.318 9.159 1.00 0.00 6 ALA A O 6
ATOM 10931 N N . VAL A 1 7 ? 13.276 -2.063 10.376 1.00 0.00 7 VAL A N 6
ATOM 10932 C CA . VAL A 1 7 ? 13.849 -1.672 11.658 1.00 0.00 7 VAL A CA 6
ATOM 10933 C C . VAL A 1 7 ? 14.260 -2.891 12.473 1.00 0.00 7 VAL A C 6
ATOM 10934 O O . VAL A 1 7 ? 13.538 -3.887 12.524 1.00 0.00 7 VAL A O 6
ATOM 10947 N N . SER A 1 8 ? 15.423 -2.806 13.110 1.00 0.00 8 SER A N 6
ATOM 10948 C CA . SER A 1 8 ? 15.867 -3.843 14.035 1.00 0.00 8 SER A CA 6
ATOM 10949 C C . SER A 1 8 ? 16.715 -3.254 15.155 1.00 0.00 8 SER A C 6
ATOM 10950 O O . SER A 1 8 ? 17.557 -2.388 14.920 1.00 0.00 8 SER A O 6
ATOM 10958 N N . THR A 1 9 ? 16.487 -3.731 16.375 1.00 0.00 9 THR A N 6
ATOM 10959 C CA . THR A 1 9 ? 17.218 -3.240 17.537 1.00 0.00 9 THR A CA 6
ATOM 10960 C C . THR A 1 9 ? 18.101 -4.329 18.133 1.00 0.00 9 THR A C 6
ATOM 10961 O O . THR A 1 9 ? 17.633 -5.427 18.433 1.00 0.00 9 THR A O 6
ATOM 10972 N N . VAL A 1 10 ? 19.382 -4.018 18.301 1.00 0.00 10 VAL A N 6
ATOM 10973 C CA . VAL A 1 10 ? 20.338 -4.976 18.845 1.00 0.00 10 VAL A CA 6
ATOM 10974 C C . VAL A 1 10 ? 21.039 -4.416 20.076 1.00 0.00 10 VAL A C 6
ATOM 10975 O O . VAL A 1 10 ? 21.545 -3.294 20.057 1.00 0.00 10 VAL A O 6
ATOM 10988 N N . LEU A 1 11 ? 21.066 -5.204 21.145 1.00 0.00 11 LEU A N 6
ATOM 10989 C CA . LEU A 1 11 ? 21.773 -4.821 22.361 1.00 0.00 11 LEU A CA 6
ATOM 10990 C C . LEU A 1 11 ? 23.267 -5.089 22.237 1.00 0.00 11 LEU A C 6
ATOM 10991 O O . LEU A 1 11 ? 23.681 -6.131 21.730 1.00 0.00 11 LEU A O 6
ATOM 11007 N N . ILE A 1 12 ? 24.074 -4.141 22.704 1.00 0.00 12 ILE A N 6
ATOM 11008 C CA . ILE A 1 12 ? 25.524 -4.256 22.612 1.00 0.00 12 ILE A CA 6
ATOM 11009 C C . ILE A 1 12 ? 26.184 -3.990 23.959 1.00 0.00 12 ILE A C 6
ATOM 11010 O O . ILE A 1 12 ? 25.873 -3.005 24.629 1.00 0.00 12 ILE A O 6
ATOM 11026 N N . ASN A 1 13 ? 27.096 -4.873 24.351 1.00 0.00 13 ASN A N 6
ATOM 11027 C CA . ASN A 1 13 ? 27.829 -4.714 25.601 1.00 0.00 13 ASN A CA 6
ATOM 11028 C C . ASN A 1 13 ? 28.970 -3.716 25.448 1.00 0.00 13 ASN A C 6
ATOM 11029 O O . ASN A 1 13 ? 30.142 -4.083 25.521 1.00 0.00 13 ASN A O 6
ATOM 11040 N N . ALA A 1 14 ? 28.619 -2.453 25.236 1.00 0.00 14 ALA A N 6
ATOM 11041 C CA . ALA A 1 14 ? 29.613 -1.403 25.048 1.00 0.00 14 ALA A CA 6
ATOM 11042 C C . ALA A 1 14 ? 29.005 -0.023 25.265 1.00 0.00 14 ALA A C 6
ATOM 11043 O O . ALA A 1 14 ? 27.816 0.187 25.025 1.00 0.00 14 ALA A O 6
ATOM 11050 N N . GLU A 1 15 ? 29.828 0.915 25.721 1.00 0.00 15 GLU A N 6
ATOM 11051 C CA . GLU A 1 15 ? 29.365 2.268 26.006 1.00 0.00 15 GLU A CA 6
ATOM 11052 C C . GLU A 1 15 ? 28.688 2.886 24.789 1.00 0.00 15 GLU A C 6
ATOM 11053 O O . GLU A 1 15 ? 29.222 2.843 23.681 1.00 0.00 15 GLU A O 6
ATOM 11065 N N . PRO A 1 16 ? 27.509 3.461 25.002 1.00 0.00 16 PRO A N 6
ATOM 11066 C CA . PRO A 1 16 ? 26.746 4.069 23.919 1.00 0.00 16 PRO A CA 6
ATOM 11067 C C . PRO A 1 16 ? 27.595 5.065 23.139 1.00 0.00 16 PRO A C 6
ATOM 11068 O O . PRO A 1 16 ? 27.521 5.130 21.911 1.00 0.00 16 PRO A O 6
ATOM 11079 N N . ALA A 1 17 ? 28.400 5.839 23.857 1.00 0.00 17 ALA A N 6
ATOM 11080 C CA . ALA A 1 17 ? 29.265 6.833 23.233 1.00 0.00 17 ALA A CA 6
ATOM 11081 C C . ALA A 1 17 ? 30.308 6.173 22.340 1.00 0.00 17 ALA A C 6
ATOM 11082 O O . ALA A 1 17 ? 30.589 6.649 21.241 1.00 0.00 17 ALA A O 6
ATOM 11089 N N . ALA A 1 18 ? 30.879 5.073 22.820 1.00 0.00 18 ALA A N 6
ATOM 11090 C CA . ALA A 1 18 ? 31.855 4.316 22.044 1.00 0.00 18 ALA A CA 6
ATOM 11091 C C . ALA A 1 18 ? 31.214 3.694 20.810 1.00 0.00 18 ALA A C 6
ATOM 11092 O O . ALA A 1 18 ? 31.809 3.677 19.732 1.00 0.00 18 ALA A O 6
ATOM 11099 N N . VAL A 1 19 ? 29.999 3.182 20.975 1.00 0.00 19 VAL A N 6
ATOM 11100 C CA . VAL A 1 19 ? 29.255 2.603 19.863 1.00 0.00 19 VAL A CA 6
ATOM 11101 C C . VAL A 1 19 ? 28.867 3.669 18.845 1.00 0.00 19 VAL A C 6
ATOM 11102 O O . VAL A 1 19 ? 28.931 3.440 17.637 1.00 0.00 19 VAL A O 6
ATOM 11115 N N . LEU A 1 20 ? 28.465 4.834 19.341 1.00 0.00 20 LEU A N 6
ATOM 11116 C CA . LEU A 1 20 ? 28.157 5.969 18.478 1.00 0.00 20 LEU A CA 6
ATOM 11117 C C . LEU A 1 20 ? 29.341 6.318 17.585 1.00 0.00 20 LEU A C 6
ATOM 11118 O O . LEU A 1 20 ? 29.192 6.480 16.374 1.00 0.00 20 LEU A O 6
ATOM 11134 N N . ALA A 1 21 ? 30.519 6.433 18.191 1.00 0.00 21 ALA A N 6
ATOM 11135 C CA . ALA A 1 21 ? 31.743 6.691 17.442 1.00 0.00 21 ALA A CA 6
ATOM 11136 C C . ALA A 1 21 ? 32.028 5.572 16.450 1.00 0.00 21 ALA A C 6
ATOM 11137 O O . ALA A 1 21 ? 32.432 5.824 15.314 1.00 0.00 21 ALA A O 6
ATOM 11144 N N . ALA A 1 22 ? 31.816 4.334 16.884 1.00 0.00 22 ALA A N 6
ATOM 11145 C CA . ALA A 1 22 ? 32.012 3.175 16.022 1.00 0.00 22 ALA A CA 6
ATOM 11146 C C . ALA A 1 22 ? 31.112 3.243 14.795 1.00 0.00 22 ALA A C 6
ATOM 11147 O O . ALA A 1 22 ? 31.529 2.902 13.688 1.00 0.00 22 ALA A O 6
ATOM 11154 N N . ILE A 1 23 ? 29.876 3.686 14.997 1.00 0.00 23 ILE A N 6
ATOM 11155 C CA . ILE A 1 23 ? 28.937 3.866 13.897 1.00 0.00 23 ILE A CA 6
ATOM 11156 C C . ILE A 1 23 ? 29.402 4.964 12.949 1.00 0.00 23 ILE A C 6
ATOM 11157 O O . ILE A 1 23 ? 29.298 4.830 11.730 1.00 0.00 23 ILE A O 6
ATOM 11173 N N . SER A 1 24 ? 29.914 6.051 13.517 1.00 0.00 24 SER A N 6
ATOM 11174 C CA . SER A 1 24 ? 30.333 7.202 12.727 1.00 0.00 24 SER A CA 6
ATOM 11175 C C . SER A 1 24 ? 31.709 6.978 12.113 1.00 0.00 24 SER A C 6
ATOM 11176 O O . SER A 1 24 ? 32.159 7.758 11.274 1.00 0.00 24 SER A O 6
ATOM 11184 N N . ASP A 1 25 ? 32.373 5.908 12.536 1.00 0.00 25 ASP A N 6
ATOM 11185 C CA . ASP A 1 25 ? 33.660 5.530 11.966 1.00 0.00 25 ASP A CA 6
ATOM 11186 C C . ASP A 1 25 ? 33.480 4.668 10.723 1.00 0.00 25 ASP A C 6
ATOM 11187 O O . ASP A 1 25 ? 33.235 3.466 10.819 1.00 0.00 25 ASP A O 6
ATOM 11196 N N . TYR A 1 26 ? 33.604 5.290 9.555 1.00 0.00 26 TYR A N 6
ATOM 11197 C CA . TYR A 1 26 ? 33.342 4.609 8.293 1.00 0.00 26 TYR A CA 6
ATOM 11198 C C . TYR A 1 26 ? 34.637 4.148 7.637 1.00 0.00 26 TYR A C 6
ATOM 11199 O O . TYR A 1 26 ? 34.687 3.927 6.427 1.00 0.00 26 TYR A O 6
ATOM 11217 N N . GLN A 1 27 ? 35.684 4.003 8.443 1.00 0.00 27 GLN A N 6
ATOM 11218 C CA . GLN A 1 27 ? 37.015 3.714 7.925 1.00 0.00 27 GLN A CA 6
ATOM 11219 C C . GLN A 1 27 ? 37.553 2.405 8.488 1.00 0.00 27 GLN A C 6
ATOM 11220 O O . GLN A 1 27 ? 38.095 1.578 7.755 1.00 0.00 27 GLN A O 6
ATOM 11234 N N . THR A 1 28 ? 37.401 2.222 9.796 1.00 0.00 28 THR A N 6
ATOM 11235 C CA . THR A 1 28 ? 38.038 1.112 10.494 1.00 0.00 28 THR A CA 6
ATOM 11236 C C . THR A 1 28 ? 37.002 0.167 11.089 1.00 0.00 28 THR A C 6
ATOM 11237 O O . THR A 1 28 ? 37.304 -0.986 11.396 1.00 0.00 28 THR A O 6
ATOM 11248 N N . VAL A 1 29 ? 35.780 0.663 11.248 1.00 0.00 29 VAL A N 6
ATOM 11249 C CA . VAL A 1 29 ? 34.721 -0.103 11.894 1.00 0.00 29 VAL A CA 6
ATOM 11250 C C . VAL A 1 29 ? 33.682 -0.570 10.882 1.00 0.00 29 VAL A C 6
ATOM 11251 O O . VAL A 1 29 ? 33.499 -1.769 10.673 1.00 0.00 29 VAL A O 6
ATOM 11264 N N . ARG A 1 30 ? 33.004 0.385 10.254 1.00 0.00 30 ARG A N 6
ATOM 11265 C CA . ARG A 1 30 ? 31.797 0.093 9.492 1.00 0.00 30 ARG A CA 6
ATOM 11266 C C . ARG A 1 30 ? 32.091 -0.855 8.336 1.00 0.00 30 ARG A C 6
ATOM 11267 O O . ARG A 1 30 ? 31.332 -1.790 8.079 1.00 0.00 30 ARG A O 6
ATOM 11288 N N . PRO A 1 31 ? 33.197 -0.609 7.643 1.00 0.00 31 PRO A N 6
ATOM 11289 C CA . PRO A 1 31 ? 33.561 -1.401 6.474 1.00 0.00 31 PRO A CA 6
ATOM 11290 C C . PRO A 1 31 ? 34.291 -2.675 6.877 1.00 0.00 31 PRO A C 6
ATOM 11291 O O . PRO A 1 31 ? 34.797 -3.408 6.027 1.00 0.00 31 PRO A O 6
ATOM 11302 N N . LYS A 1 32 ? 34.344 -2.935 8.179 1.00 0.00 32 LYS A N 6
ATOM 11303 C CA . LYS A 1 32 ? 34.900 -4.182 8.690 1.00 0.00 32 LYS A CA 6
ATOM 11304 C C . LYS A 1 32 ? 33.819 -5.048 9.325 1.00 0.00 32 LYS A C 6
ATOM 11305 O O . LYS A 1 32 ? 34.091 -6.155 9.788 1.00 0.00 32 LYS A O 6
ATOM 11324 N N . ILE A 1 33 ? 32.593 -4.537 9.342 1.00 0.00 33 ILE A N 6
ATOM 11325 C CA . ILE A 1 33 ? 31.468 -5.263 9.919 1.00 0.00 33 ILE A CA 6
ATOM 11326 C C . ILE A 1 33 ? 30.394 -5.535 8.874 1.00 0.00 33 ILE A C 6
ATOM 11327 O O . ILE A 1 33 ? 29.260 -5.876 9.210 1.00 0.00 33 ILE A O 6
ATOM 11343 N N . LEU A 1 34 ? 30.758 -5.384 7.605 1.00 0.00 34 LEU A N 6
ATOM 11344 C CA . LEU A 1 34 ? 29.815 -5.574 6.510 1.00 0.00 34 LEU A CA 6
ATOM 11345 C C . LEU A 1 34 ? 29.660 -7.049 6.165 1.00 0.00 34 LEU A C 6
ATOM 11346 O O . LEU A 1 34 ? 30.592 -7.836 6.332 1.00 0.00 34 LEU A O 6
ATOM 11362 N N . SER A 1 35 ? 28.478 -7.419 5.684 1.00 0.00 35 SER A N 6
ATOM 11363 C CA . SER A 1 35 ? 28.209 -8.795 5.287 1.00 0.00 35 SER A CA 6
ATOM 11364 C C . SER A 1 35 ? 28.717 -9.071 3.878 1.00 0.00 35 SER A C 6
ATOM 11365 O O . SER A 1 35 ? 29.287 -8.194 3.230 1.00 0.00 35 SER A O 6
ATOM 11373 N N . SER A 1 36 ? 28.505 -10.296 3.407 1.00 0.00 36 SER A N 6
ATOM 11374 C CA . SER A 1 36 ? 28.981 -10.704 2.091 1.00 0.00 36 SER A CA 6
ATOM 11375 C C . SER A 1 36 ? 28.154 -10.063 0.984 1.00 0.00 36 SER A C 6
ATOM 11376 O O . SER A 1 36 ? 28.479 -10.185 -0.197 1.00 0.00 36 SER A O 6
ATOM 11384 N N . HIS A 1 37 ? 27.082 -9.381 1.372 1.00 0.00 37 HIS A N 6
ATOM 11385 C CA . HIS A 1 37 ? 26.227 -8.688 0.416 1.00 0.00 37 HIS A CA 6
ATOM 11386 C C . HIS A 1 37 ? 26.843 -7.363 -0.015 1.00 0.00 37 HIS A C 6
ATOM 11387 O O . HIS A 1 37 ? 26.420 -6.762 -1.003 1.00 0.00 37 HIS A O 6
ATOM 11401 N N . TYR A 1 38 ? 27.844 -6.911 0.733 1.00 0.00 38 TYR A N 6
ATOM 11402 C CA . TYR A 1 38 ? 28.490 -5.633 0.458 1.00 0.00 38 TYR A CA 6
ATOM 11403 C C . TYR A 1 38 ? 29.735 -5.818 -0.400 1.00 0.00 38 TYR A C 6
ATOM 11404 O O . TYR A 1 38 ? 30.522 -6.738 -0.178 1.00 0.00 38 TYR A O 6
ATOM 11422 N N . SER A 1 39 ? 29.908 -4.938 -1.381 1.00 0.00 39 SER A N 6
ATOM 11423 C CA . SER A 1 39 ? 31.087 -4.969 -2.238 1.00 0.00 39 SER A CA 6
ATOM 11424 C C . SER A 1 39 ? 31.333 -3.611 -2.884 1.00 0.00 39 SER A C 6
ATOM 11425 O O . SER A 1 39 ? 30.391 -2.887 -3.207 1.00 0.00 39 SER A O 6
ATOM 11433 N N . GLY A 1 40 ? 32.604 -3.272 -3.071 1.00 0.00 40 GLY A N 6
ATOM 11434 C CA . GLY A 1 40 ? 32.975 -2.041 -3.758 1.00 0.00 40 GLY A CA 6
ATOM 11435 C C . GLY A 1 40 ? 32.809 -0.831 -2.848 1.00 0.00 40 GLY A C 6
ATOM 11436 O O . GLY A 1 40 ? 32.488 0.265 -3.308 1.00 0.00 40 GLY A O 6
ATOM 11440 N N . TYR A 1 41 ? 33.031 -1.035 -1.554 1.00 0.00 41 TYR A N 6
ATOM 11441 C CA . TYR A 1 41 ? 32.911 0.040 -0.576 1.00 0.00 41 TYR A CA 6
ATOM 11442 C C . TYR A 1 41 ? 34.029 1.061 -0.740 1.00 0.00 41 TYR A C 6
ATOM 11443 O O . TYR A 1 41 ? 35.196 0.699 -0.895 1.00 0.00 41 TYR A O 6
ATOM 11461 N N . GLN A 1 42 ? 33.667 2.339 -0.705 1.00 0.00 42 GLN A N 6
ATOM 11462 C CA . GLN A 1 42 ? 34.649 3.415 -0.749 1.00 0.00 42 GLN A CA 6
ATOM 11463 C C . GLN A 1 42 ? 34.113 4.677 -0.085 1.00 0.00 42 GLN A C 6
ATOM 11464 O O . GLN A 1 42 ? 32.959 5.053 -0.286 1.00 0.00 42 GLN A O 6
ATOM 11478 N N . VAL A 1 43 ? 34.959 5.327 0.708 1.00 0.00 43 VAL A N 6
ATOM 11479 C CA . VAL A 1 43 ? 34.622 6.620 1.291 1.00 0.00 43 VAL A CA 6
ATOM 11480 C C . VAL A 1 43 ? 34.967 7.759 0.340 1.00 0.00 43 VAL A C 6
ATOM 11481 O O . VAL A 1 43 ? 36.126 7.943 -0.030 1.00 0.00 43 VAL A O 6
ATOM 11494 N N . LEU A 1 44 ? 33.953 8.523 -0.052 1.00 0.00 44 LEU A N 6
ATOM 11495 C CA . LEU A 1 44 ? 34.136 9.608 -1.009 1.00 0.00 44 LEU A CA 6
ATOM 11496 C C . LEU A 1 44 ? 34.535 10.900 -0.306 1.00 0.00 44 LEU A C 6
ATOM 11497 O O . LEU A 1 44 ? 35.246 11.731 -0.871 1.00 0.00 44 LEU A O 6
ATOM 11513 N N . GLU A 1 45 ? 34.073 11.063 0.929 1.00 0.00 45 GLU A N 6
ATOM 11514 C CA . GLU A 1 45 ? 34.414 12.235 1.726 1.00 0.00 45 GLU A CA 6
ATOM 11515 C C . GLU A 1 45 ? 34.474 11.894 3.209 1.00 0.00 45 GLU A C 6
ATOM 11516 O O . GLU A 1 45 ? 33.595 11.212 3.736 1.00 0.00 45 GLU A O 6
ATOM 11528 N N . GLY A 1 46 ? 35.518 12.372 3.879 1.00 0.00 46 GLY A N 6
ATOM 11529 C CA . GLY A 1 46 ? 35.627 12.235 5.327 1.00 0.00 46 GLY A CA 6
ATOM 11530 C C . GLY A 1 46 ? 35.864 10.785 5.727 1.00 0.00 46 GLY A C 6
ATOM 11531 O O . GLY A 1 46 ? 36.904 10.206 5.412 1.00 0.00 46 GLY A O 6
ATOM 11535 N N . GLY A 1 47 ? 34.894 10.202 6.423 1.00 0.00 47 GLY A N 6
ATOM 11536 C CA . GLY A 1 47 ? 35.005 8.824 6.885 1.00 0.00 47 GLY A CA 6
ATOM 11537 C C . GLY A 1 47 ? 34.878 8.739 8.401 1.00 0.00 47 GLY A C 6
ATOM 11538 O O . GLY A 1 47 ? 34.802 7.649 8.967 1.00 0.00 47 GLY A O 6
ATOM 11542 N N . GLN A 1 48 ? 34.856 9.896 9.053 1.00 0.00 48 GLN A N 6
ATOM 11543 C CA . GLN A 1 48 ? 34.739 9.955 10.506 1.00 0.00 48 GLN A CA 6
ATOM 11544 C C . GLN A 1 48 ? 33.862 11.122 10.941 1.00 0.00 48 GLN A C 6
ATOM 11545 O O . GLN A 1 48 ? 34.326 12.258 11.035 1.00 0.00 48 GLN A O 6
ATOM 11559 N N . GLY A 1 49 ? 32.592 10.834 11.205 1.00 0.00 49 GLY A N 6
ATOM 11560 C CA . GLY A 1 49 ? 31.681 11.828 11.761 1.00 0.00 49 GLY A CA 6
ATOM 11561 C C . GLY A 1 49 ? 30.830 12.466 10.671 1.00 0.00 49 GLY A C 6
ATOM 11562 O O . GLY A 1 49 ? 30.791 11.984 9.539 1.00 0.00 49 GLY A O 6
ATOM 11566 N N . ALA A 1 50 ? 30.149 13.553 11.019 1.00 0.00 50 ALA A N 6
ATOM 11567 C CA . ALA A 1 50 ? 29.216 14.198 10.103 1.00 0.00 50 ALA A CA 6
ATOM 11568 C C . ALA A 1 50 ? 29.944 14.792 8.904 1.00 0.00 50 ALA A C 6
ATOM 11569 O O . ALA A 1 50 ? 31.064 15.288 9.028 1.00 0.00 50 ALA A O 6
ATOM 11576 N N . GLY A 1 51 ? 29.301 14.740 7.743 1.00 0.00 51 GLY A N 6
ATOM 11577 C CA . GLY A 1 51 ? 29.899 15.243 6.512 1.00 0.00 51 GLY A CA 6
ATOM 11578 C C . GLY A 1 51 ? 30.485 14.109 5.681 1.00 0.00 51 GLY A C 6
ATOM 11579 O O . GLY A 1 51 ? 30.831 14.296 4.514 1.00 0.00 51 GLY A O 6
ATOM 11583 N N . THR A 1 52 ? 30.593 12.932 6.288 1.00 0.00 52 THR A N 6
ATOM 11584 C CA . THR A 1 52 ? 31.111 11.758 5.596 1.00 0.00 52 THR A CA 6
ATOM 11585 C C . THR A 1 52 ? 30.191 11.338 4.457 1.00 0.00 52 THR A C 6
ATOM 11586 O O . THR A 1 52 ? 28.971 11.299 4.615 1.00 0.00 52 THR A O 6
ATOM 11597 N N . VAL A 1 53 ? 30.783 11.025 3.310 1.00 0.00 53 VAL A N 6
ATOM 11598 C CA . VAL A 1 53 ? 30.043 10.428 2.204 1.00 0.00 53 VAL A CA 6
ATOM 11599 C C . VAL A 1 53 ? 30.648 9.091 1.795 1.00 0.00 53 VAL A C 6
ATOM 11600 O O . VAL A 1 53 ? 31.821 9.016 1.428 1.00 0.00 53 VAL A O 6
ATOM 11613 N N . ALA A 1 54 ? 29.841 8.038 1.859 1.00 0.00 54 ALA A N 6
ATOM 11614 C CA . ALA A 1 54 ? 30.303 6.697 1.518 1.00 0.00 54 ALA A CA 6
ATOM 11615 C C . ALA A 1 54 ? 29.478 6.103 0.384 1.00 0.00 54 ALA A C 6
ATOM 11616 O O . ALA A 1 54 ? 28.315 6.459 0.196 1.00 0.00 54 ALA A O 6
ATOM 11623 N N . THR A 1 55 ? 30.088 5.194 -0.371 1.00 0.00 55 THR A N 6
ATOM 11624 C CA . THR A 1 55 ? 29.401 4.525 -1.469 1.00 0.00 55 THR A CA 6
ATOM 11625 C C . THR A 1 55 ? 29.775 3.050 -1.534 1.00 0.00 55 THR A C 6
ATOM 11626 O O . THR A 1 55 ? 30.916 2.676 -1.261 1.00 0.00 55 THR A O 6
ATOM 11637 N N . TRP A 1 56 ? 28.808 2.215 -1.899 1.00 0.00 56 TRP A N 6
ATOM 11638 C CA . TRP A 1 56 ? 29.057 0.792 -2.095 1.00 0.00 56 TRP A CA 6
ATOM 11639 C C . TRP A 1 56 ? 27.952 0.147 -2.921 1.00 0.00 56 TRP A C 6
ATOM 11640 O O . TRP A 1 56 ? 26.908 0.754 -3.159 1.00 0.00 56 TRP A O 6
ATOM 11661 N N . LYS A 1 57 ? 28.188 -1.086 -3.357 1.00 0.00 57 LYS A N 6
ATOM 11662 C CA . LYS A 1 57 ? 27.156 -1.876 -4.017 1.00 0.00 57 LYS A CA 6
ATOM 11663 C C . LYS A 1 57 ? 26.601 -2.945 -3.085 1.00 0.00 57 LYS A C 6
ATOM 11664 O O . LYS A 1 57 ? 27.354 -3.637 -2.399 1.00 0.00 57 LYS A O 6
ATOM 11683 N N . LEU A 1 58 ? 25.279 -3.077 -3.064 1.00 0.00 58 LEU A N 6
ATOM 11684 C CA . LEU A 1 58 ? 24.623 -4.093 -2.251 1.00 0.00 58 LEU A CA 6
ATOM 11685 C C . LEU A 1 58 ? 24.000 -5.178 -3.121 1.00 0.00 58 LEU A C 6
ATOM 11686 O O . LEU A 1 58 ? 23.154 -4.897 -3.969 1.00 0.00 58 LEU A O 6
ATOM 11702 N N . GLN A 1 59 ? 24.424 -6.418 -2.905 1.00 0.00 59 GLN A N 6
ATOM 11703 C CA . GLN A 1 59 ? 23.985 -7.534 -3.735 1.00 0.00 59 GLN A CA 6
ATOM 11704 C C . GLN A 1 59 ? 23.130 -8.510 -2.937 1.00 0.00 59 GLN A C 6
ATOM 11705 O O . GLN A 1 59 ? 23.636 -9.493 -2.395 1.00 0.00 59 GLN A O 6
ATOM 11719 N N . ALA A 1 60 ? 21.833 -8.234 -2.869 1.00 0.00 60 ALA A N 6
ATOM 11720 C CA . ALA A 1 60 ? 20.891 -9.135 -2.214 1.00 0.00 60 ALA A CA 6
ATOM 11721 C C . ALA A 1 60 ? 20.879 -10.502 -2.885 1.00 0.00 60 ALA A C 6
ATOM 11722 O O . ALA A 1 60 ? 20.816 -11.533 -2.214 1.00 0.00 60 ALA A O 6
ATOM 11729 N N . THR A 1 61 ? 20.941 -10.505 -4.212 1.00 0.00 61 THR A N 6
ATOM 11730 C CA . THR A 1 61 ? 21.104 -11.741 -4.969 1.00 0.00 61 THR A CA 6
ATOM 11731 C C . THR A 1 61 ? 21.700 -11.470 -6.344 1.00 0.00 61 THR A C 6
ATOM 11732 O O . THR A 1 61 ? 22.141 -10.357 -6.632 1.00 0.00 61 THR A O 6
ATOM 11743 N N . LYS A 1 62 ? 21.711 -12.494 -7.191 1.00 0.00 62 LYS A N 6
ATOM 11744 C CA . LYS A 1 62 ? 22.439 -12.437 -8.453 1.00 0.00 62 LYS A CA 6
ATOM 11745 C C . LYS A 1 62 ? 21.904 -11.326 -9.347 1.00 0.00 62 LYS A C 6
ATOM 11746 O O . LYS A 1 62 ? 22.667 -10.649 -10.036 1.00 0.00 62 LYS A O 6
ATOM 11765 N N . SER A 1 63 ? 20.588 -11.143 -9.332 1.00 0.00 63 SER A N 6
ATOM 11766 C CA . SER A 1 63 ? 19.937 -10.187 -10.219 1.00 0.00 63 SER A CA 6
ATOM 11767 C C . SER A 1 63 ? 19.454 -8.963 -9.451 1.00 0.00 63 SER A C 6
ATOM 11768 O O . SER A 1 63 ? 18.609 -8.209 -9.933 1.00 0.00 63 SER A O 6
ATOM 11776 N N . ARG A 1 64 ? 19.997 -8.771 -8.253 1.00 0.00 64 ARG A N 6
ATOM 11777 C CA . ARG A 1 64 ? 19.651 -7.618 -7.431 1.00 0.00 64 ARG A CA 6
ATOM 11778 C C . ARG A 1 64 ? 20.898 -6.940 -6.880 1.00 0.00 64 ARG A C 6
ATOM 11779 O O . ARG A 1 64 ? 21.376 -7.283 -5.798 1.00 0.00 64 ARG A O 6
ATOM 11800 N N . VAL A 1 65 ? 21.423 -5.976 -7.629 1.00 0.00 65 VAL A N 6
ATOM 11801 C CA . VAL A 1 65 ? 22.535 -5.159 -7.159 1.00 0.00 65 VAL A CA 6
ATOM 11802 C C . VAL A 1 65 ? 22.173 -3.679 -7.168 1.00 0.00 65 VAL A C 6
ATOM 11803 O O . VAL A 1 65 ? 21.746 -3.141 -8.189 1.00 0.00 65 VAL A O 6
ATOM 11816 N N . ARG A 1 66 ? 22.346 -3.026 -6.024 1.00 0.00 66 ARG A N 6
ATOM 11817 C CA . ARG A 1 66 ? 21.941 -1.634 -5.867 1.00 0.00 66 ARG A CA 6
ATOM 11818 C C . ARG A 1 66 ? 23.131 -0.750 -5.517 1.00 0.00 66 ARG A C 6
ATOM 11819 O O . ARG A 1 66 ? 23.945 -1.098 -4.661 1.00 0.00 66 ARG A O 6
ATOM 11840 N N . ASP A 1 67 ? 23.228 0.395 -6.184 1.00 0.00 67 ASP A N 6
ATOM 11841 C CA . ASP A 1 67 ? 24.232 1.396 -5.846 1.00 0.00 67 ASP A CA 6
ATOM 11842 C C . ASP A 1 67 ? 23.772 2.267 -4.684 1.00 0.00 67 ASP A C 6
ATOM 11843 O O . ASP A 1 67 ? 22.896 3.117 -4.842 1.00 0.00 67 ASP A O 6
ATOM 11852 N N . VAL A 1 68 ? 24.368 2.050 -3.517 1.00 0.00 68 VAL A N 6
ATOM 11853 C CA . VAL A 1 68 ? 23.905 2.687 -2.290 1.00 0.00 68 VAL A CA 6
ATOM 11854 C C . VAL A 1 68 ? 24.853 3.796 -1.853 1.00 0.00 68 VAL A C 6
ATOM 11855 O O . VAL A 1 68 ? 26.052 3.571 -1.686 1.00 0.00 68 VAL A O 6
ATOM 11868 N N . LYS A 1 69 ? 24.310 4.994 -1.668 1.00 0.00 69 LYS A N 6
ATOM 11869 C CA . LYS A 1 69 ? 25.072 6.103 -1.108 1.00 0.00 69 LYS A CA 6
ATOM 11870 C C . LYS A 1 69 ? 24.707 6.342 0.351 1.00 0.00 69 LYS A C 6
ATOM 11871 O O . LYS A 1 69 ? 23.632 5.950 0.804 1.00 0.00 69 LYS A O 6
ATOM 11890 N N . ALA A 1 70 ? 25.609 6.986 1.084 1.00 0.00 70 ALA A N 6
ATOM 11891 C CA . ALA A 1 70 ? 25.379 7.287 2.492 1.00 0.00 70 ALA A CA 6
ATOM 11892 C C . ALA A 1 70 ? 25.945 8.651 2.863 1.00 0.00 70 ALA A C 6
ATOM 11893 O O . ALA A 1 70 ? 27.104 8.766 3.261 1.00 0.00 70 ALA A O 6
ATOM 11900 N N . THR A 1 71 ? 25.120 9.684 2.731 1.00 0.00 71 THR A N 6
ATOM 11901 C CA . THR A 1 71 ? 25.452 11.003 3.257 1.00 0.00 71 THR A CA 6
ATOM 11902 C C . THR A 1 71 ? 25.224 11.068 4.762 1.00 0.00 71 THR A C 6
ATOM 11903 O O . THR A 1 71 ? 24.095 10.943 5.234 1.00 0.00 71 THR A O 6
ATOM 11914 N N . VAL A 1 72 ? 26.304 11.265 5.511 1.00 0.00 72 VAL A N 6
ATOM 11915 C CA . VAL A 1 72 ? 26.284 11.056 6.954 1.00 0.00 72 VAL A CA 6
ATOM 11916 C C . VAL A 1 72 ? 25.975 12.352 7.693 1.00 0.00 72 VAL A C 6
ATOM 11917 O O . VAL A 1 72 ? 26.682 13.348 7.543 1.00 0.00 72 VAL A O 6
ATOM 11930 N N . ASP A 1 73 ? 24.914 12.332 8.493 1.00 0.00 73 ASP A N 6
ATOM 11931 C CA . ASP A 1 73 ? 24.582 13.460 9.355 1.00 0.00 73 ASP A CA 6
ATOM 11932 C C . ASP A 1 73 ? 24.496 13.032 10.814 1.00 0.00 73 ASP A C 6
ATOM 11933 O O . ASP A 1 73 ? 23.474 12.510 11.259 1.00 0.00 73 ASP A O 6
ATOM 11942 N N . VAL A 1 74 ? 25.576 13.255 11.556 1.00 0.00 74 VAL A N 6
ATOM 11943 C CA . VAL A 1 74 ? 25.637 12.863 12.958 1.00 0.00 74 VAL A CA 6
ATOM 11944 C C . VAL A 1 74 ? 25.098 13.964 13.862 1.00 0.00 74 VAL A C 6
ATOM 11945 O O . VAL A 1 74 ? 25.611 15.083 13.867 1.00 0.00 74 VAL A O 6
ATOM 11958 N N . ALA A 1 75 ? 24.060 13.640 14.626 1.00 0.00 75 ALA A N 6
ATOM 11959 C CA . ALA A 1 75 ? 23.461 14.596 15.550 1.00 0.00 75 ALA A CA 6
ATOM 11960 C C . ALA A 1 75 ? 22.959 13.904 16.811 1.00 0.00 75 ALA A C 6
ATOM 11961 O O . ALA A 1 75 ? 22.174 12.958 16.740 1.00 0.00 75 ALA A O 6
ATOM 11968 N N . GLY A 1 76 ? 23.415 14.380 17.964 1.00 0.00 76 GLY A N 6
ATOM 11969 C CA . GLY A 1 76 ? 23.051 13.777 19.240 1.00 0.00 76 GLY A CA 6
ATOM 11970 C C . GLY A 1 76 ? 23.636 12.376 19.374 1.00 0.00 76 GLY A C 6
ATOM 11971 O O . GLY A 1 76 ? 24.850 12.209 19.493 1.00 0.00 76 GLY A O 6
ATOM 11975 N N . HIS A 1 77 ? 22.765 11.373 19.353 1.00 0.00 77 HIS A N 6
ATOM 11976 C CA . HIS A 1 77 ? 23.199 9.981 19.379 1.00 0.00 77 HIS A CA 6
ATOM 11977 C C . HIS A 1 77 ? 22.647 9.209 18.188 1.00 0.00 77 HIS A C 6
ATOM 11978 O O . HIS A 1 77 ? 22.562 7.982 18.216 1.00 0.00 77 HIS A O 6
ATOM 11992 N N . THR A 1 78 ? 22.273 9.936 17.140 1.00 0.00 78 THR A N 6
ATOM 11993 C CA . THR A 1 78 ? 21.762 9.319 15.922 1.00 0.00 78 THR A CA 6
ATOM 11994 C C . THR A 1 78 ? 22.631 9.667 14.721 1.00 0.00 78 THR A C 6
ATOM 11995 O O . THR A 1 78 ? 22.929 10.836 14.477 1.00 0.00 78 THR A O 6
ATOM 12006 N N . VAL A 1 79 ? 23.035 8.646 13.973 1.00 0.00 79 VAL A N 6
ATOM 12007 C CA . VAL A 1 79 ? 23.755 8.850 12.722 1.00 0.00 79 VAL A CA 6
ATOM 12008 C C . VAL A 1 79 ? 22.859 8.577 11.520 1.00 0.00 79 VAL A C 6
ATOM 12009 O O . VAL A 1 79 ? 22.411 7.450 11.311 1.00 0.00 79 VAL A O 6
ATOM 12022 N N . ILE A 1 80 ? 22.602 9.616 10.733 1.00 0.00 80 ILE A N 6
ATOM 12023 C CA . ILE A 1 80 ? 21.663 9.521 9.621 1.00 0.00 80 ILE A CA 6
ATOM 12024 C C . ILE A 1 80 ? 22.392 9.307 8.301 1.00 0.00 80 ILE A C 6
ATOM 12025 O O . ILE A 1 80 ? 23.305 10.058 7.957 1.00 0.00 80 ILE A O 6
ATOM 12041 N N . GLU A 1 81 ? 21.983 8.280 7.564 1.00 0.00 81 GLU A N 6
ATOM 12042 C CA . GLU A 1 81 ? 22.567 7.992 6.260 1.00 0.00 81 GLU A CA 6
ATOM 12043 C C . GLU A 1 81 ? 21.554 8.212 5.143 1.00 0.00 81 GLU A C 6
ATOM 12044 O O . GLU A 1 81 ? 20.609 7.439 4.988 1.00 0.00 81 GLU A O 6
ATOM 12056 N N . LYS A 1 82 ? 21.758 9.271 4.367 1.00 0.00 82 LYS A N 6
ATOM 12057 C CA . LYS A 1 82 ? 20.838 9.620 3.290 1.00 0.00 82 LYS A CA 6
ATOM 12058 C C . LYS A 1 82 ? 21.365 9.148 1.941 1.00 0.00 82 LYS A C 6
ATOM 12059 O O . LYS A 1 82 ? 22.491 9.466 1.558 1.00 0.00 82 LYS A O 6
ATOM 12078 N N . ASP A 1 83 ? 20.543 8.389 1.224 1.00 0.00 83 ASP A N 6
ATOM 12079 C CA . ASP A 1 83 ? 20.886 7.951 -0.124 1.00 0.00 83 ASP A CA 6
ATOM 12080 C C . ASP A 1 83 ? 20.597 9.042 -1.147 1.00 0.00 83 ASP A C 6
ATOM 12081 O O . ASP A 1 83 ? 19.513 9.626 -1.157 1.00 0.00 83 ASP A O 6
ATOM 12090 N N . ALA A 1 84 ? 21.573 9.313 -2.007 1.00 0.00 84 ALA A N 6
ATOM 12091 C CA . ALA A 1 84 ? 21.438 10.358 -3.015 1.00 0.00 84 ALA A CA 6
ATOM 12092 C C . ALA A 1 84 ? 20.798 9.817 -4.287 1.00 0.00 84 ALA A C 6
ATOM 12093 O O . ALA A 1 84 ? 20.324 10.580 -5.128 1.00 0.00 84 ALA A O 6
ATOM 12100 N N . ASN A 1 85 ? 20.788 8.495 -4.422 1.00 0.00 85 ASN A N 6
ATOM 12101 C CA . ASN A 1 85 ? 20.300 7.852 -5.636 1.00 0.00 85 ASN A CA 6
ATOM 12102 C C . ASN A 1 85 ? 18.793 7.637 -5.578 1.00 0.00 85 ASN A C 6
ATOM 12103 O O . ASN A 1 85 ? 18.109 7.693 -6.600 1.00 0.00 85 ASN A O 6
ATOM 12114 N N . SER A 1 86 ? 18.282 7.389 -4.377 1.00 0.00 86 SER A N 6
ATOM 12115 C CA . SER A 1 86 ? 16.865 7.102 -4.193 1.00 0.00 86 SER A CA 6
ATOM 12116 C C . SER A 1 86 ? 16.373 7.601 -2.840 1.00 0.00 86 SER A C 6
ATOM 12117 O O . SER A 1 86 ? 17.151 8.117 -2.038 1.00 0.00 86 SER A O 6
ATOM 12125 N N . SER A 1 87 ? 15.077 7.443 -2.592 1.00 0.00 87 SER A N 6
ATOM 12126 C CA . SER A 1 87 ? 14.463 7.951 -1.371 1.00 0.00 87 SER A CA 6
ATOM 12127 C C . SER A 1 87 ? 14.627 6.965 -0.221 1.00 0.00 87 SER A C 6
ATOM 12128 O O . SER A 1 87 ? 13.652 6.386 0.256 1.00 0.00 87 SER A O 6
ATOM 12136 N N . LEU A 1 88 ? 15.867 6.780 0.220 1.00 0.00 88 LEU A N 6
ATOM 12137 C CA . LEU A 1 88 ? 16.164 5.849 1.302 1.00 0.00 88 LEU A CA 6
ATOM 12138 C C . LEU A 1 88 ? 17.034 6.503 2.368 1.00 0.00 88 LEU A C 6
ATOM 12139 O O . LEU A 1 88 ? 18.073 7.086 2.062 1.00 0.00 88 LEU A O 6
ATOM 12155 N N . VAL A 1 89 ? 16.603 6.401 3.620 1.00 0.00 89 VAL A N 6
ATOM 12156 C CA . VAL A 1 89 ? 17.354 6.962 4.737 1.00 0.00 89 VAL A CA 6
ATOM 12157 C C . VAL A 1 89 ? 17.465 5.964 5.883 1.00 0.00 89 VAL A C 6
ATOM 12158 O O . VAL A 1 89 ? 16.460 5.436 6.359 1.00 0.00 89 VAL A O 6
ATOM 12171 N N . SER A 1 90 ? 18.693 5.708 6.321 1.00 0.00 90 SER A N 6
ATOM 12172 C CA . SER A 1 90 ? 18.937 4.786 7.423 1.00 0.00 90 SER A CA 6
ATOM 12173 C C . SER A 1 90 ? 19.325 5.535 8.692 1.00 0.00 90 SER A C 6
ATOM 12174 O O . SER A 1 90 ? 20.273 6.319 8.696 1.00 0.00 90 SER A O 6
ATOM 12182 N N . ASN A 1 91 ? 18.586 5.287 9.768 1.00 0.00 91 ASN A N 6
ATOM 12183 C CA . ASN A 1 91 ? 18.862 5.925 11.050 1.00 0.00 91 ASN A CA 6
ATOM 12184 C C . ASN A 1 91 ? 19.602 4.979 11.988 1.00 0.00 91 ASN A C 6
ATOM 12185 O O . ASN A 1 91 ? 19.174 3.846 12.206 1.00 0.00 91 ASN A O 6
ATOM 12196 N N . TRP A 1 92 ? 20.714 5.452 12.540 1.00 0.00 92 TRP A N 6
ATOM 12197 C CA . TRP A 1 92 ? 21.469 4.684 13.522 1.00 0.00 92 TRP A CA 6
ATOM 12198 C C . TRP A 1 92 ? 21.408 5.336 14.897 1.00 0.00 92 TRP A C 6
ATOM 12199 O O . TRP A 1 92 ? 22.279 6.126 15.259 1.00 0.00 92 TRP A O 6
ATOM 12220 N N . THR A 1 93 ? 20.373 5.000 15.661 1.00 0.00 93 THR A N 6
ATOM 12221 C CA . THR A 1 93 ? 20.174 5.584 16.982 1.00 0.00 93 THR A CA 6
ATOM 12222 C C . THR A 1 93 ? 20.696 4.662 18.076 1.00 0.00 93 THR A C 6
ATOM 12223 O O . THR A 1 93 ? 20.243 3.525 18.211 1.00 0.00 93 THR A O 6
ATOM 12234 N N . VAL A 1 94 ? 21.652 5.158 18.854 1.00 0.00 94 VAL A N 6
ATOM 12235 C CA . VAL A 1 94 ? 22.212 4.392 19.962 1.00 0.00 94 VAL A CA 6
ATOM 12236 C C . VAL A 1 94 ? 21.905 5.054 21.299 1.00 0.00 94 VAL A C 6
ATOM 12237 O O . VAL A 1 94 ? 22.010 6.272 21.439 1.00 0.00 94 VAL A O 6
ATOM 12250 N N . ALA A 1 95 ? 21.526 4.243 22.281 1.00 0.00 95 ALA A N 6
ATOM 12251 C CA . ALA A 1 95 ? 21.160 4.752 23.597 1.00 0.00 95 ALA A CA 6
ATOM 12252 C C . ALA A 1 95 ? 21.564 3.779 24.697 1.00 0.00 95 ALA A C 6
ATOM 12253 O O . ALA A 1 95 ? 21.715 2.581 24.455 1.00 0.00 95 ALA A O 6
ATOM 12260 N N . PRO A 1 96 ? 21.738 4.300 25.907 1.00 0.00 96 PRO A N 6
ATOM 12261 C CA . PRO A 1 96 ? 22.088 3.472 27.054 1.00 0.00 96 PRO A CA 6
ATOM 12262 C C . PRO A 1 96 ? 21.074 2.354 27.257 1.00 0.00 96 PRO A C 6
ATOM 12263 O O . PRO A 1 96 ? 19.871 2.556 27.092 1.00 0.00 96 PRO A O 6
ATOM 12274 N N . ALA A 1 97 ? 21.567 1.173 27.615 1.00 0.00 97 ALA A N 6
ATOM 12275 C CA . ALA A 1 97 ? 20.700 0.034 27.894 1.00 0.00 97 ALA A CA 6
ATOM 12276 C C . ALA A 1 97 ? 21.233 -0.790 29.060 1.00 0.00 97 ALA A C 6
ATOM 12277 O O . ALA A 1 97 ? 21.896 -1.808 28.861 1.00 0.00 97 ALA A O 6
ATOM 12284 N N . GLY A 1 98 ? 20.938 -0.344 30.276 1.00 0.00 98 GLY A N 6
ATOM 12285 C CA . GLY A 1 98 ? 21.381 -1.043 31.476 1.00 0.00 98 GLY A CA 6
ATOM 12286 C C . GLY A 1 98 ? 22.837 -0.728 31.792 1.00 0.00 98 GLY A C 6
ATOM 12287 O O . GLY A 1 98 ? 23.155 0.354 32.286 1.00 0.00 98 GLY A O 6
ATOM 12291 N N . THR A 1 99 ? 23.719 -1.679 31.503 1.00 0.00 99 THR A N 6
ATOM 12292 C CA . THR A 1 99 ? 25.153 -1.464 31.654 1.00 0.00 99 THR A CA 6
ATOM 12293 C C . THR A 1 99 ? 25.848 -1.414 30.299 1.00 0.00 99 THR A C 6
ATOM 12294 O O . THR A 1 99 ? 27.069 -1.281 30.221 1.00 0.00 99 THR A O 6
ATOM 12305 N N . GLY A 1 100 ? 25.063 -1.522 29.233 1.00 0.00 100 GLY A N 6
ATOM 12306 C CA . GLY A 1 100 ? 25.599 -1.473 27.878 1.00 0.00 100 GLY A CA 6
ATOM 12307 C C . GLY A 1 100 ? 24.866 -0.440 27.032 1.00 0.00 100 GLY A C 6
ATOM 12308 O O . GLY A 1 100 ? 24.560 0.656 27.501 1.00 0.00 100 GLY A O 6
ATOM 12312 N N . SER A 1 101 ? 24.586 -0.797 25.783 1.00 0.00 101 SER A N 6
ATOM 12313 C CA . SER A 1 101 ? 23.951 0.123 24.847 1.00 0.00 101 SER A CA 6
ATOM 12314 C C . SER A 1 101 ? 22.952 -0.601 23.954 1.00 0.00 101 SER A C 6
ATOM 12315 O O . SER A 1 101 ? 22.917 -1.831 23.916 1.00 0.00 101 SER A O 6
ATOM 12323 N N . SER A 1 102 ? 22.141 0.169 23.237 1.00 0.00 102 SER A N 6
ATOM 12324 C CA . SER A 1 102 ? 21.161 -0.398 22.317 1.00 0.00 102 SER A CA 6
ATOM 12325 C C . SER A 1 102 ? 21.084 0.410 21.028 1.00 0.00 102 SER A C 6
ATOM 12326 O O . SER A 1 102 ? 20.878 1.623 21.057 1.00 0.00 102 SER A O 6
ATOM 12334 N N . VAL A 1 103 ? 21.249 -0.270 19.899 1.00 0.00 103 VAL A N 6
ATOM 12335 C CA . VAL A 1 103 ? 21.248 0.391 18.599 1.00 0.00 103 VAL A CA 6
ATOM 12336 C C . VAL A 1 103 ? 19.964 0.099 17.834 1.00 0.00 103 VAL A C 6
ATOM 12337 O O . VAL A 1 103 ? 19.668 -1.052 17.515 1.00 0.00 103 VAL A O 6
ATOM 12350 N N . ASN A 1 104 ? 19.204 1.149 17.540 1.00 0.00 104 ASN A N 6
ATOM 12351 C CA . ASN A 1 104 ? 17.997 1.019 16.734 1.00 0.00 104 ASN A CA 6
ATOM 12352 C C . ASN A 1 104 ? 18.254 1.424 15.288 1.00 0.00 104 ASN A C 6
ATOM 12353 O O . ASN A 1 104 ? 18.373 2.610 14.977 1.00 0.00 104 ASN A O 6
ATOM 12364 N N . LEU A 1 105 ? 18.340 0.433 14.407 1.00 0.00 105 LEU A N 6
ATOM 12365 C CA . LEU A 1 105 ? 18.625 0.682 12.999 1.00 0.00 105 LEU A CA 6
ATOM 12366 C C . LEU A 1 105 ? 17.350 0.653 12.166 1.00 0.00 105 LEU A C 6
ATOM 12367 O O . LEU A 1 105 ? 16.815 -0.416 11.869 1.00 0.00 105 LEU A O 6
ATOM 12383 N N . LYS A 1 106 ? 16.868 1.832 11.791 1.00 0.00 106 LYS A N 6
ATOM 12384 C CA . LYS A 1 106 ? 15.621 1.948 11.044 1.00 0.00 106 LYS A CA 6
ATOM 12385 C C . LYS A 1 106 ? 15.863 2.521 9.653 1.00 0.00 106 LYS A C 6
ATOM 12386 O O . LYS A 1 106 ? 16.129 3.713 9.501 1.00 0.00 106 LYS A O 6
ATOM 12405 N N . THR A 1 107 ? 15.768 1.666 8.641 1.00 0.00 107 THR A N 6
ATOM 12406 C CA . THR A 1 107 ? 15.903 2.100 7.256 1.00 0.00 107 THR A CA 6
ATOM 12407 C C . THR A 1 107 ? 14.541 2.359 6.625 1.00 0.00 107 THR A C 6
ATOM 12408 O O . THR A 1 107 ? 13.716 1.452 6.512 1.00 0.00 107 THR A O 6
ATOM 12419 N N . THR A 1 108 ? 14.311 3.601 6.214 1.00 0.00 108 THR A N 6
ATOM 12420 C CA . THR A 1 108 ? 13.040 3.987 5.614 1.00 0.00 108 THR A CA 6
ATOM 12421 C C . THR A 1 108 ? 13.159 4.107 4.100 1.00 0.00 108 THR A C 6
ATOM 12422 O O . THR A 1 108 ? 14.246 4.334 3.569 1.00 0.00 108 THR A O 6
ATOM 12433 N N . TRP A 1 109 ? 12.034 3.953 3.410 1.00 0.00 109 TRP A N 6
ATOM 12434 C CA . TRP A 1 109 ? 12.014 4.022 1.953 1.00 0.00 109 TRP A CA 6
ATOM 12435 C C . TRP A 1 109 ? 10.659 4.496 1.443 1.00 0.00 109 TRP A C 6
ATOM 12436 O O . TRP A 1 109 ? 9.617 3.995 1.863 1.00 0.00 109 TRP A O 6
ATOM 12457 N N . THR A 1 110 ? 10.681 5.466 0.535 1.00 0.00 110 THR A N 6
ATOM 12458 C CA . THR A 1 110 ? 9.464 5.931 -0.119 1.00 0.00 110 THR A CA 6
ATOM 12459 C C . THR A 1 110 ? 9.610 5.909 -1.635 1.00 0.00 110 THR A C 6
ATOM 12460 O O . THR A 1 110 ? 10.697 5.669 -2.160 1.00 0.00 110 THR A O 6
ATOM 12471 N N . GLY A 1 111 ? 8.508 6.160 -2.334 1.00 0.00 111 GLY A N 6
ATOM 12472 C CA . GLY A 1 111 ? 8.508 6.157 -3.792 1.00 0.00 111 GLY A CA 6
ATOM 12473 C C . GLY A 1 111 ? 7.089 6.109 -4.343 1.00 0.00 111 GLY A C 6
ATOM 12474 O O . GLY A 1 111 ? 6.155 6.617 -3.723 1.00 0.00 111 GLY A O 6
ATOM 12478 N N . ALA A 1 112 ? 6.933 5.496 -5.511 1.00 0.00 112 ALA A N 6
ATOM 12479 C CA . ALA A 1 112 ? 5.621 5.347 -6.129 1.00 0.00 112 ALA A CA 6
ATOM 12480 C C . ALA A 1 112 ? 4.694 4.511 -5.257 1.00 0.00 112 ALA A C 6
ATOM 12481 O O . ALA A 1 112 ? 3.490 4.764 -5.193 1.00 0.00 112 ALA A O 6
ATOM 12488 N N . GLY A 1 113 ? 5.260 3.514 -4.586 1.00 0.00 113 GLY A N 6
ATOM 12489 C CA . GLY A 1 113 ? 4.497 2.679 -3.665 1.00 0.00 113 GLY A CA 6
ATOM 12490 C C . GLY A 1 113 ? 5.347 2.252 -2.476 1.00 0.00 113 GLY A C 6
ATOM 12491 O O . GLY A 1 113 ? 6.253 2.972 -2.058 1.00 0.00 113 GLY A O 6
ATOM 12495 N N . GLY A 1 114 ? 5.050 1.075 -1.935 1.00 0.00 114 GLY A N 6
ATOM 12496 C CA . GLY A 1 114 ? 5.841 0.510 -0.848 1.00 0.00 114 GLY A CA 6
ATOM 12497 C C . GLY A 1 114 ? 6.666 -0.677 -1.327 1.00 0.00 114 GLY A C 6
ATOM 12498 O O . GLY A 1 114 ? 6.281 -1.375 -2.265 1.00 0.00 114 GLY A O 6
ATOM 12502 N N . VAL A 1 115 ? 7.803 -0.902 -0.677 1.00 0.00 115 VAL A N 6
ATOM 12503 C CA . VAL A 1 115 ? 8.723 -1.957 -1.084 1.00 0.00 115 VAL A CA 6
ATOM 12504 C C . VAL A 1 115 ? 8.087 -3.332 -0.931 1.00 0.00 115 VAL A C 6
ATOM 12505 O O . VAL A 1 115 ? 8.517 -4.299 -1.560 1.00 0.00 115 VAL A O 6
ATOM 12518 N N . LYS A 1 116 ? 7.060 -3.413 -0.093 1.00 0.00 116 LYS A N 6
ATOM 12519 C CA . LYS A 1 116 ? 6.289 -4.641 0.059 1.00 0.00 116 LYS A CA 6
ATOM 12520 C C . LYS A 1 116 ? 5.491 -4.950 -1.201 1.00 0.00 116 LYS A C 6
ATOM 12521 O O . LYS A 1 116 ? 5.175 -6.107 -1.480 1.00 0.00 116 LYS A O 6
ATOM 12540 N N . GLY A 1 117 ? 5.166 -3.909 -1.959 1.00 0.00 117 GLY A N 6
ATOM 12541 C CA . GLY A 1 117 ? 4.553 -4.078 -3.271 1.00 0.00 117 GLY A CA 6
ATOM 12542 C C . GLY A 1 117 ? 5.603 -4.358 -4.338 1.00 0.00 117 GLY A C 6
ATOM 12543 O O . GLY A 1 117 ? 5.307 -4.959 -5.371 1.00 0.00 117 GLY A O 6
ATOM 12547 N N . PHE A 1 118 ? 6.830 -3.919 -4.083 1.00 0.00 118 PHE A N 6
ATOM 12548 C CA . PHE A 1 118 ? 7.961 -4.265 -4.937 1.00 0.00 118 PHE A CA 6
ATOM 12549 C C . PHE A 1 118 ? 8.776 -5.403 -4.336 1.00 0.00 118 PHE A C 6
ATOM 12550 O O . PHE A 1 118 ? 9.985 -5.493 -4.551 1.00 0.00 118 PHE A O 6
ATOM 12567 N N . PHE A 1 119 ? 8.108 -6.270 -3.584 1.00 0.00 119 PHE A N 6
ATOM 12568 C CA . PHE A 1 119 ? 8.792 -7.296 -2.806 1.00 0.00 119 PHE A CA 6
ATOM 12569 C C . PHE A 1 119 ? 9.686 -8.154 -3.692 1.00 0.00 119 PHE A C 6
ATOM 12570 O O . PHE A 1 119 ? 10.840 -8.418 -3.356 1.00 0.00 119 PHE A O 6
ATOM 12587 N N . GLU A 1 120 ? 9.145 -8.588 -4.826 1.00 0.00 120 GLU A N 6
ATOM 12588 C CA . GLU A 1 120 ? 9.890 -9.426 -5.758 1.00 0.00 120 GLU A CA 6
ATOM 12589 C C . GLU A 1 120 ? 10.534 -8.589 -6.857 1.00 0.00 120 GLU A C 6
ATOM 12590 O O . GLU A 1 120 ? 11.441 -9.049 -7.550 1.00 0.00 120 GLU A O 6
ATOM 12602 N N . LYS A 1 121 ? 10.059 -7.358 -7.010 1.00 0.00 121 LYS A N 6
ATOM 12603 C CA . LYS A 1 121 ? 10.504 -6.495 -8.099 1.00 0.00 121 LYS A CA 6
ATOM 12604 C C . LYS A 1 121 ? 11.862 -5.877 -7.792 1.00 0.00 121 LYS A C 6
ATOM 12605 O O . LYS A 1 121 ? 12.650 -5.607 -8.698 1.00 0.00 121 LYS A O 6
ATOM 12624 N N . THR A 1 122 ? 12.128 -5.654 -6.510 1.00 0.00 122 THR A N 6
ATOM 12625 C CA . THR A 1 122 ? 13.428 -5.158 -6.072 1.00 0.00 122 THR A CA 6
ATOM 12626 C C . THR A 1 122 ? 13.847 -5.798 -4.755 1.00 0.00 122 THR A C 6
ATOM 12627 O O . THR A 1 122 ? 13.351 -6.862 -4.385 1.00 0.00 122 THR A O 6
ATOM 12638 N N . PHE A 1 123 ? 14.763 -5.143 -4.050 1.00 0.00 123 PHE A N 6
ATOM 12639 C CA . PHE A 1 123 ? 15.223 -5.627 -2.754 1.00 0.00 123 PHE A CA 6
ATOM 12640 C C . PHE A 1 123 ? 14.065 -5.762 -1.773 1.00 0.00 123 PHE A C 6
ATOM 12641 O O . PHE A 1 123 ? 13.415 -4.776 -1.425 1.00 0.00 123 PHE A O 6
ATOM 12658 N N . ALA A 1 124 ? 13.811 -6.989 -1.331 1.00 0.00 124 ALA A N 6
ATOM 12659 C CA . ALA A 1 124 ? 12.718 -7.258 -0.404 1.00 0.00 124 ALA A CA 6
ATOM 12660 C C . ALA A 1 124 ? 13.006 -6.670 0.972 1.00 0.00 124 ALA A C 6
ATOM 12661 O O . ALA A 1 124 ? 14.153 -6.642 1.418 1.00 0.00 124 ALA A O 6
ATOM 12668 N N . PRO A 1 125 ? 11.957 -6.202 1.640 1.00 0.00 125 PRO A N 6
ATOM 12669 C CA . PRO A 1 125 ? 12.091 -5.641 2.980 1.00 0.00 125 PRO A CA 6
ATOM 12670 C C . PRO A 1 125 ? 12.556 -6.697 3.975 1.00 0.00 125 PRO A C 6
ATOM 12671 O O . PRO A 1 125 ? 13.213 -6.381 4.967 1.00 0.00 125 PRO A O 6
ATOM 12682 N N . LEU A 1 126 ? 12.210 -7.951 3.704 1.00 0.00 126 LEU A N 6
ATOM 12683 C CA . LEU A 1 126 ? 12.618 -9.059 4.560 1.00 0.00 126 LEU A CA 6
ATOM 12684 C C . LEU A 1 126 ? 14.115 -9.318 4.451 1.00 0.00 126 LEU A C 6
ATOM 12685 O O . LEU A 1 126 ? 14.819 -9.376 5.459 1.00 0.00 126 LEU A O 6
ATOM 12701 N N . GLY A 1 127 ? 14.596 -9.473 3.222 1.00 0.00 127 GLY A N 6
ATOM 12702 C CA . GLY A 1 127 ? 16.006 -9.752 2.981 1.00 0.00 127 GLY A CA 6
ATOM 12703 C C . GLY A 1 127 ? 16.880 -8.579 3.406 1.00 0.00 127 GLY A C 6
ATOM 12704 O O . GLY A 1 127 ? 17.939 -8.767 4.006 1.00 0.00 127 GLY A O 6
ATOM 12708 N N . LEU A 1 128 ? 16.431 -7.368 3.092 1.00 0.00 128 LEU A N 6
ATOM 12709 C CA . LEU A 1 128 ? 17.186 -6.164 3.415 1.00 0.00 128 LEU A CA 6
ATOM 12710 C C . LEU A 1 128 ? 17.279 -5.959 4.922 1.00 0.00 128 LEU A C 6
ATOM 12711 O O . LEU A 1 128 ? 18.331 -5.591 5.444 1.00 0.00 128 LEU A O 6
ATOM 12727 N N . ARG A 1 129 ? 16.172 -6.199 5.616 1.00 0.00 129 ARG A N 6
ATOM 12728 C CA . ARG A 1 129 ? 16.150 -6.128 7.072 1.00 0.00 129 ARG A CA 6
ATOM 12729 C C . ARG A 1 129 ? 17.159 -7.090 7.686 1.00 0.00 129 ARG A C 6
ATOM 12730 O O . ARG A 1 129 ? 17.859 -6.746 8.638 1.00 0.00 129 ARG A O 6
ATOM 12751 N N . ARG A 1 130 ? 17.229 -8.297 7.135 1.00 0.00 130 ARG A N 6
ATOM 12752 C CA . ARG A 1 130 ? 18.229 -9.273 7.552 1.00 0.00 130 ARG A CA 6
ATOM 12753 C C . ARG A 1 130 ? 19.640 -8.738 7.346 1.00 0.00 130 ARG A C 6
ATOM 12754 O O . ARG A 1 130 ? 20.488 -8.838 8.232 1.00 0.00 130 ARG A O 6
ATOM 12775 N N . ILE A 1 131 ? 19.886 -8.170 6.170 1.00 0.00 131 ILE A N 6
ATOM 12776 C CA . ILE A 1 131 ? 21.200 -7.633 5.838 1.00 0.00 131 ILE A CA 6
ATOM 12777 C C . ILE A 1 131 ? 21.651 -6.604 6.867 1.00 0.00 131 ILE A C 6
ATOM 12778 O O . ILE A 1 131 ? 22.794 -6.629 7.324 1.00 0.00 131 ILE A O 6
ATOM 12794 N N . GLN A 1 132 ? 20.747 -5.700 7.227 1.00 0.00 132 GLN A N 6
ATOM 12795 C CA . GLN A 1 132 ? 21.052 -4.656 8.198 1.00 0.00 132 GLN A CA 6
ATOM 12796 C C . GLN A 1 132 ? 21.254 -5.240 9.591 1.00 0.00 132 GLN A C 6
ATOM 12797 O O . GLN A 1 132 ? 22.094 -4.769 10.356 1.00 0.00 132 GLN A O 6
ATOM 12811 N N . ASP A 1 133 ? 20.477 -6.269 9.913 1.00 0.00 133 ASP A N 6
ATOM 12812 C CA . ASP A 1 133 ? 20.583 -6.933 11.207 1.00 0.00 133 ASP A CA 6
ATOM 12813 C C . ASP A 1 133 ? 21.926 -7.638 11.356 1.00 0.00 133 ASP A C 6
ATOM 12814 O O . ASP A 1 133 ? 22.523 -7.634 12.432 1.00 0.00 133 ASP A O 6
ATOM 12823 N N . GLU A 1 134 ? 22.395 -8.242 10.269 1.00 0.00 134 GLU A N 6
ATOM 12824 C CA . GLU A 1 134 ? 23.672 -8.945 10.275 1.00 0.00 134 GLU A CA 6
ATOM 12825 C C . GLU A 1 134 ? 24.827 -7.987 10.542 1.00 0.00 134 GLU A C 6
ATOM 12826 O O . GLU A 1 134 ? 25.781 -8.329 11.241 1.00 0.00 134 GLU A O 6
ATOM 12838 N N . VAL A 1 135 ? 24.735 -6.786 9.982 1.00 0.00 135 VAL A N 6
ATOM 12839 C CA . VAL A 1 135 ? 25.731 -5.749 10.224 1.00 0.00 135 VAL A CA 6
ATOM 12840 C C . VAL A 1 135 ? 25.733 -5.318 11.684 1.00 0.00 135 VAL A C 6
ATOM 12841 O O . VAL A 1 135 ? 26.790 -5.092 12.274 1.00 0.00 135 VAL A O 6
ATOM 12854 N N . LEU A 1 136 ? 24.542 -5.204 12.264 1.00 0.00 136 LEU A N 6
ATOM 12855 C CA . LEU A 1 136 ? 24.407 -4.871 13.677 1.00 0.00 136 LEU A CA 6
ATOM 12856 C C . LEU A 1 136 ? 25.063 -5.926 14.558 1.00 0.00 136 LEU A C 6
ATOM 12857 O O . LEU A 1 136 ? 25.687 -5.605 15.569 1.00 0.00 136 LEU A O 6
ATOM 12873 N N . GLU A 1 137 ? 24.918 -7.188 14.168 1.00 0.00 137 GLU A N 6
ATOM 12874 C CA . GLU A 1 137 ? 25.535 -8.291 14.895 1.00 0.00 137 GLU A CA 6
ATOM 12875 C C . GLU A 1 137 ? 27.055 -8.219 14.819 1.00 0.00 137 GLU A C 6
ATOM 12876 O O . GLU A 1 137 ? 27.748 -8.457 15.808 1.00 0.00 137 GLU A O 6
ATOM 12888 N N . ASN A 1 138 ? 27.567 -7.890 13.638 1.00 0.00 138 ASN A N 6
ATOM 12889 C CA . ASN A 1 138 ? 29.002 -7.710 13.449 1.00 0.00 138 ASN A CA 6
ATOM 12890 C C . ASN A 1 138 ? 29.516 -6.514 14.239 1.00 0.00 138 ASN A C 6
ATOM 12891 O O . ASN A 1 138 ? 30.606 -6.557 14.810 1.00 0.00 138 ASN A O 6
ATOM 12902 N N . LEU A 1 139 ? 28.726 -5.446 14.267 1.00 0.00 139 LEU A N 6
ATOM 12903 C CA . LEU A 1 139 ? 29.052 -4.273 15.068 1.00 0.00 139 LEU A CA 6
ATOM 12904 C C . LEU A 1 139 ? 29.187 -4.633 16.542 1.00 0.00 139 LEU A C 6
ATOM 12905 O O . LEU A 1 139 ? 30.172 -4.278 17.190 1.00 0.00 139 LEU A O 6
ATOM 12921 N N . LYS A 1 140 ? 28.192 -5.339 17.067 1.00 0.00 140 LYS A N 6
ATOM 12922 C CA . LYS A 1 140 ? 28.226 -5.801 18.450 1.00 0.00 140 LYS A CA 6
ATOM 12923 C C . LYS A 1 140 ? 29.534 -6.517 18.760 1.00 0.00 140 LYS A C 6
ATOM 12924 O O . LYS A 1 140 ? 30.241 -6.160 19.702 1.00 0.00 140 LYS A O 6
ATOM 12943 N N . LYS A 1 141 ? 29.852 -7.530 17.961 1.00 0.00 141 LYS A N 6
ATOM 12944 C CA . LYS A 1 141 ? 31.047 -8.334 18.182 1.00 0.00 141 LYS A CA 6
ATOM 12945 C C . LYS A 1 141 ? 32.310 -7.492 18.050 1.00 0.00 141 LYS A C 6
ATOM 12946 O O . LYS A 1 141 ? 33.283 -7.697 18.776 1.00 0.00 141 LYS A O 6
ATOM 12965 N N . HIS A 1 142 ? 32.288 -6.544 17.120 1.00 0.00 142 HIS A N 6
ATOM 12966 C CA . HIS A 1 142 ? 33.452 -5.709 16.849 1.00 0.00 142 HIS A CA 6
ATOM 12967 C C . HIS A 1 142 ? 33.838 -4.888 18.073 1.00 0.00 142 HIS A C 6
ATOM 12968 O O . HIS A 1 142 ? 34.989 -4.910 18.509 1.00 0.00 142 HIS A O 6
ATOM 12982 N N . VAL A 1 143 ? 32.869 -4.164 18.623 1.00 0.00 143 VAL A N 6
ATOM 12983 C CA . VAL A 1 143 ? 33.131 -3.240 19.719 1.00 0.00 143 VAL A CA 6
ATOM 12984 C C . VAL A 1 143 ? 33.180 -3.970 21.055 1.00 0.00 143 VAL A C 6
ATOM 12985 O O . VAL A 1 143 ? 33.799 -3.498 22.009 1.00 0.00 143 VAL A O 6
ATOM 12998 N N . GLU A 1 144 ? 32.523 -5.123 21.118 1.00 0.00 144 GLU A N 6
ATOM 12999 C CA . GLU A 1 144 ? 32.481 -5.915 22.341 1.00 0.00 144 GLU A CA 6
ATOM 13000 C C . GLU A 1 144 ? 33.778 -6.690 22.539 1.00 0.00 144 GLU A C 6
ATOM 13001 O O . GLU A 1 144 ? 34.393 -6.627 23.604 1.00 0.00 144 GLU A O 6
ATOM 13013 N N . GLY A 1 145 ? 34.188 -7.421 21.508 1.00 0.00 145 GLY A N 6
ATOM 13014 C CA . GLY A 1 145 ? 35.410 -8.215 21.570 1.00 0.00 145 GLY A CA 6
ATOM 13015 C C . GLY A 1 145 ? 35.186 -9.613 21.008 1.00 0.00 145 GLY A C 6
ATOM 13016 O O . GLY A 1 145 ? 35.189 -9.790 19.822 1.00 0.00 145 GLY A O 6
ATOM 13021 N N . MET A 1 1 ? 1.726 5.967 6.869 1.00 0.00 1 MET A N 7
ATOM 13022 C CA . MET A 1 1 ? 1.331 5.037 5.817 1.00 0.00 1 MET A CA 7
ATOM 13023 C C . MET A 1 1 ? 1.814 5.512 4.453 1.00 0.00 1 MET A C 7
ATOM 13024 O O . MET A 1 1 ? 2.128 6.687 4.269 1.00 0.00 1 MET A O 7
ATOM 13040 N N . GLY A 1 2 ? 1.871 4.590 3.498 1.00 0.00 2 GLY A N 7
ATOM 13041 C CA . GLY A 1 2 ? 2.314 4.912 2.147 1.00 0.00 2 GLY A CA 7
ATOM 13042 C C . GLY A 1 2 ? 3.834 4.889 2.046 1.00 0.00 2 GLY A C 7
ATOM 13043 O O . GLY A 1 2 ? 4.414 5.482 1.136 1.00 0.00 2 GLY A O 7
ATOM 13047 N N . GLN A 1 3 ? 4.474 4.201 2.985 1.00 0.00 3 GLN A N 7
ATOM 13048 C CA . GLN A 1 3 ? 5.929 4.109 3.009 1.00 0.00 3 GLN A CA 7
ATOM 13049 C C . GLN A 1 3 ? 6.389 2.845 3.725 1.00 0.00 3 GLN A C 7
ATOM 13050 O O . GLN A 1 3 ? 5.824 2.460 4.749 1.00 0.00 3 GLN A O 7
ATOM 13064 N N . VAL A 1 4 ? 7.416 2.203 3.180 1.00 0.00 4 VAL A N 7
ATOM 13065 C CA . VAL A 1 4 ? 7.895 0.933 3.712 1.00 0.00 4 VAL A CA 7
ATOM 13066 C C . VAL A 1 4 ? 9.293 1.074 4.300 1.00 0.00 4 VAL A C 7
ATOM 13067 O O . VAL A 1 4 ? 10.163 1.716 3.712 1.00 0.00 4 VAL A O 7
ATOM 13080 N N . SER A 1 5 ? 9.503 0.470 5.465 1.00 0.00 5 SER A N 7
ATOM 13081 C CA . SER A 1 5 ? 10.791 0.543 6.145 1.00 0.00 5 SER A CA 7
ATOM 13082 C C . SER A 1 5 ? 11.117 -0.768 6.849 1.00 0.00 5 SER A C 7
ATOM 13083 O O . SER A 1 5 ? 10.229 -1.577 7.118 1.00 0.00 5 SER A O 7
ATOM 13091 N N . ALA A 1 6 ? 12.396 -0.972 7.146 1.00 0.00 6 ALA A N 7
ATOM 13092 C CA . ALA A 1 6 ? 12.829 -2.139 7.906 1.00 0.00 6 ALA A CA 7
ATOM 13093 C C . ALA A 1 6 ? 13.478 -1.730 9.221 1.00 0.00 6 ALA A C 7
ATOM 13094 O O . ALA A 1 6 ? 14.412 -0.927 9.241 1.00 0.00 6 ALA A O 7
ATOM 13101 N N . VAL A 1 7 ? 12.979 -2.287 10.320 1.00 0.00 7 VAL A N 7
ATOM 13102 C CA . VAL A 1 7 ? 13.447 -1.912 11.649 1.00 0.00 7 VAL A CA 7
ATOM 13103 C C . VAL A 1 7 ? 13.913 -3.132 12.433 1.00 0.00 7 VAL A C 7
ATOM 13104 O O . VAL A 1 7 ? 13.231 -4.157 12.469 1.00 0.00 7 VAL A O 7
ATOM 13117 N N . SER A 1 8 ? 15.078 -3.017 13.061 1.00 0.00 8 SER A N 7
ATOM 13118 C CA . SER A 1 8 ? 15.587 -4.069 13.933 1.00 0.00 8 SER A CA 7
ATOM 13119 C C . SER A 1 8 ? 16.559 -3.509 14.962 1.00 0.00 8 SER A C 7
ATOM 13120 O O . SER A 1 8 ? 17.354 -2.618 14.660 1.00 0.00 8 SER A O 7
ATOM 1312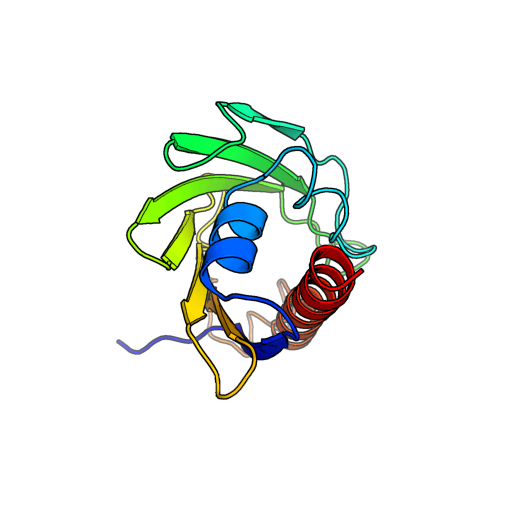8 N N . THR A 1 9 ? 16.492 -4.036 16.180 1.00 0.00 9 THR A N 7
ATOM 13129 C CA . THR A 1 9 ? 17.351 -3.573 17.264 1.00 0.00 9 THR A CA 7
ATOM 13130 C C . THR A 1 9 ? 18.202 -4.708 17.816 1.00 0.00 9 THR A C 7
ATOM 13131 O O . THR A 1 9 ? 17.694 -5.790 18.114 1.00 0.00 9 THR A O 7
ATOM 13142 N N . VAL A 1 10 ? 19.500 -4.457 17.951 1.00 0.00 10 VAL A N 7
ATOM 13143 C CA . VAL A 1 10 ? 20.417 -5.440 18.515 1.00 0.00 10 VAL A CA 7
ATOM 13144 C C . VAL A 1 10 ? 21.193 -4.860 19.690 1.00 0.00 10 VAL A C 7
ATOM 13145 O O . VAL A 1 10 ? 21.685 -3.733 19.625 1.00 0.00 10 VAL A O 7
ATOM 13158 N N . LEU A 1 11 ? 21.298 -5.635 20.764 1.00 0.00 11 LEU A N 7
ATOM 13159 C CA . LEU A 1 11 ? 22.006 -5.195 21.960 1.00 0.00 11 LEU A CA 7
ATOM 13160 C C . LEU A 1 11 ? 23.512 -5.182 21.735 1.00 0.00 11 LEU A C 7
ATOM 13161 O O . LEU A 1 11 ? 24.071 -6.114 21.156 1.00 0.00 11 LEU A O 7
ATOM 13177 N N . ILE A 1 12 ? 24.166 -4.122 22.198 1.00 0.00 12 ILE A N 7
ATOM 13178 C CA . ILE A 1 12 ? 25.611 -3.991 22.058 1.00 0.00 12 ILE A CA 7
ATOM 13179 C C . ILE A 1 12 ? 26.296 -3.967 23.418 1.00 0.00 12 ILE A C 7
ATOM 13180 O O . ILE A 1 12 ? 25.896 -3.222 24.313 1.00 0.00 12 ILE A O 7
ATOM 13196 N N . ASN A 1 13 ? 27.331 -4.787 23.568 1.00 0.00 13 ASN A N 7
ATOM 13197 C CA . ASN A 1 13 ? 28.112 -4.818 24.799 1.00 0.00 13 ASN A CA 7
ATOM 13198 C C . ASN A 1 13 ? 29.135 -3.691 24.831 1.00 0.00 13 ASN A C 7
ATOM 13199 O O . ASN A 1 13 ? 30.342 -3.934 24.802 1.00 0.00 13 ASN A O 7
ATOM 13210 N N . ALA A 1 14 ? 28.647 -2.457 24.889 1.00 0.00 14 ALA A N 7
ATOM 13211 C CA . ALA A 1 14 ? 29.518 -1.287 24.886 1.00 0.00 14 ALA A CA 7
ATOM 13212 C C . ALA A 1 14 ? 28.753 -0.030 25.278 1.00 0.00 14 ALA A C 7
ATOM 13213 O O . ALA A 1 14 ? 27.533 0.037 25.132 1.00 0.00 14 ALA A O 7
ATOM 13220 N N . GLU A 1 15 ? 29.478 0.967 25.775 1.00 0.00 15 GLU A N 7
ATOM 13221 C CA . GLU A 1 15 ? 28.883 2.255 26.108 1.00 0.00 15 GLU A CA 7
ATOM 13222 C C . GLU A 1 15 ? 28.221 2.887 24.891 1.00 0.00 15 GLU A C 7
ATOM 13223 O O . GLU A 1 15 ? 28.776 2.871 23.792 1.00 0.00 15 GLU A O 7
ATOM 13235 N N . PRO A 1 16 ? 27.032 3.444 25.092 1.00 0.00 16 PRO A N 7
ATOM 13236 C CA . PRO A 1 16 ? 26.293 4.085 24.011 1.00 0.00 16 PRO A CA 7
ATOM 13237 C C . PRO A 1 16 ? 27.166 5.085 23.264 1.00 0.00 16 PRO A C 7
ATOM 13238 O O . PRO A 1 16 ? 27.144 5.146 22.035 1.00 0.00 16 PRO A O 7
ATOM 13249 N N . ALA A 1 17 ? 27.934 5.868 24.014 1.00 0.00 17 ALA A N 7
ATOM 13250 C CA . ALA A 1 17 ? 28.835 6.850 23.423 1.00 0.00 17 ALA A CA 7
ATOM 13251 C C . ALA A 1 17 ? 29.943 6.173 22.627 1.00 0.00 17 ALA A C 7
ATOM 13252 O O . ALA A 1 17 ? 30.333 6.648 21.560 1.00 0.00 17 ALA A O 7
ATOM 13259 N N . ALA A 1 18 ? 30.446 5.061 23.151 1.00 0.00 18 ALA A N 7
ATOM 13260 C CA . ALA A 1 18 ? 31.550 4.348 22.520 1.00 0.00 18 ALA A CA 7
ATOM 13261 C C . ALA A 1 18 ? 31.137 3.776 21.170 1.00 0.00 18 ALA A C 7
ATOM 13262 O O . ALA A 1 18 ? 31.840 3.943 20.173 1.00 0.00 18 ALA A O 7
ATOM 13269 N N . VAL A 1 19 ? 29.992 3.102 21.143 1.00 0.00 19 VAL A N 7
ATOM 13270 C CA . VAL A 1 19 ? 29.500 2.475 19.923 1.00 0.00 19 VAL A CA 7
ATOM 13271 C C . VAL A 1 19 ? 28.991 3.517 18.935 1.00 0.00 19 VAL A C 7
ATOM 13272 O O . VAL A 1 19 ? 29.031 3.308 17.722 1.00 0.00 19 VAL A O 7
ATOM 13285 N N . LEU A 1 20 ? 28.513 4.640 19.461 1.00 0.00 20 LEU A N 7
ATOM 13286 C CA . LEU A 1 20 ? 28.098 5.761 18.626 1.00 0.00 20 LEU A CA 7
ATOM 13287 C C . LEU A 1 20 ? 29.276 6.337 17.851 1.00 0.00 20 LEU A C 7
ATOM 13288 O O . LEU A 1 20 ? 29.167 6.622 16.658 1.00 0.00 20 LEU A O 7
ATOM 13304 N N . ALA A 1 21 ? 30.403 6.505 18.535 1.00 0.00 21 ALA A N 7
ATOM 13305 C CA . ALA A 1 21 ? 31.640 6.917 17.884 1.00 0.00 21 ALA A CA 7
ATOM 13306 C C . ALA A 1 21 ? 32.065 5.912 16.821 1.00 0.00 21 ALA A C 7
ATOM 13307 O O . ALA A 1 21 ? 32.486 6.291 15.728 1.00 0.00 21 ALA A O 7
ATOM 13314 N N . ALA A 1 22 ? 31.951 4.629 17.148 1.00 0.00 22 ALA A N 7
ATOM 13315 C CA . ALA A 1 22 ? 32.253 3.567 16.196 1.00 0.00 22 ALA A CA 7
ATOM 13316 C C . ALA A 1 22 ? 31.350 3.651 14.973 1.00 0.00 22 ALA A C 7
ATOM 13317 O O . ALA A 1 22 ? 31.797 3.449 13.844 1.00 0.00 22 ALA A O 7
ATOM 13324 N N . ILE A 1 23 ? 30.076 3.949 15.203 1.00 0.00 23 ILE A N 7
ATOM 13325 C CA . ILE A 1 23 ? 29.128 4.157 14.114 1.00 0.00 23 ILE A CA 7
ATOM 13326 C C . ILE A 1 23 ? 29.524 5.354 13.260 1.00 0.00 23 ILE A C 7
ATOM 13327 O O . ILE A 1 23 ? 29.492 5.290 12.031 1.00 0.00 23 ILE A O 7
ATOM 13343 N N . SER A 1 24 ? 29.897 6.446 13.918 1.00 0.00 24 SER A N 7
ATOM 13344 C CA . SER A 1 24 ? 30.226 7.685 13.223 1.00 0.00 24 SER A CA 7
ATOM 13345 C C . SER A 1 24 ? 31.506 7.536 12.409 1.00 0.00 24 SER A C 7
ATOM 13346 O O . SER A 1 24 ? 31.770 8.324 11.501 1.00 0.00 24 SER A O 7
ATOM 13354 N N . ASP A 1 25 ? 32.297 6.522 12.740 1.00 0.00 25 ASP A N 7
ATOM 13355 C CA . ASP A 1 25 ? 33.483 6.188 11.960 1.00 0.00 25 ASP A CA 7
ATOM 13356 C C . ASP A 1 25 ? 33.137 5.264 10.800 1.00 0.00 25 ASP A C 7
ATOM 13357 O O . ASP A 1 25 ? 32.948 4.062 10.986 1.00 0.00 25 ASP A O 7
ATOM 13366 N N . TYR A 1 26 ? 33.055 5.832 9.602 1.00 0.00 26 TYR A N 7
ATOM 13367 C CA . TYR A 1 26 ? 32.618 5.086 8.428 1.00 0.00 26 TYR A CA 7
ATOM 13368 C C . TYR A 1 26 ? 33.800 4.704 7.546 1.00 0.00 26 TYR A C 7
ATOM 13369 O O . TYR A 1 26 ? 33.640 4.451 6.352 1.00 0.00 26 TYR A O 7
ATOM 13387 N N . GLN A 1 27 ? 34.987 4.663 8.141 1.00 0.00 27 GLN A N 7
ATOM 13388 C CA . GLN A 1 27 ? 36.212 4.410 7.392 1.00 0.00 27 GLN A CA 7
ATOM 13389 C C . GLN A 1 27 ? 36.921 3.162 7.900 1.00 0.00 27 GLN A C 7
ATOM 13390 O O . GLN A 1 27 ? 37.396 2.342 7.113 1.00 0.00 27 GLN A O 7
ATOM 13404 N N . THR A 1 28 ? 36.990 3.022 9.219 1.00 0.00 28 THR A N 7
ATOM 13405 C CA . THR A 1 28 ? 37.747 1.940 9.837 1.00 0.00 28 THR A CA 7
ATOM 13406 C C . THR A 1 28 ? 36.823 0.943 10.523 1.00 0.00 28 THR A C 7
ATOM 13407 O O . THR A 1 28 ? 37.223 -0.181 10.828 1.00 0.00 28 THR A O 7
ATOM 13418 N N . VAL A 1 29 ? 35.584 1.360 10.764 1.00 0.00 29 VAL A N 7
ATOM 13419 C CA . VAL A 1 29 ? 34.618 0.526 11.469 1.00 0.00 29 VAL A CA 7
ATOM 13420 C C . VAL A 1 29 ? 33.542 0.010 10.522 1.00 0.00 29 VAL A C 7
ATOM 13421 O O . VAL A 1 29 ? 33.317 -1.196 10.421 1.00 0.00 29 VAL A O 7
ATOM 13434 N N . ARG A 1 30 ? 32.879 0.931 9.831 1.00 0.00 30 ARG A N 7
ATOM 13435 C CA . ARG A 1 30 ? 31.713 0.591 9.023 1.00 0.00 30 ARG A CA 7
ATOM 13436 C C . ARG A 1 30 ? 32.036 -0.519 8.031 1.00 0.00 30 ARG A C 7
ATOM 13437 O O . ARG A 1 30 ? 31.278 -1.478 7.889 1.00 0.00 30 ARG A O 7
ATOM 13458 N N . PRO A 1 31 ? 33.166 -0.382 7.345 1.00 0.00 31 PRO A N 7
ATOM 13459 C CA . PRO A 1 31 ? 33.545 -1.323 6.298 1.00 0.00 31 PRO A CA 7
ATOM 13460 C C . PRO A 1 31 ? 34.214 -2.560 6.884 1.00 0.00 31 PRO A C 7
ATOM 13461 O O . PRO A 1 31 ? 34.705 -3.418 6.150 1.00 0.00 31 PRO A O 7
ATOM 13472 N N . LYS A 1 32 ? 34.230 -2.645 8.209 1.00 0.00 32 LYS A N 7
ATOM 13473 C CA . LYS A 1 32 ? 34.729 -3.832 8.894 1.00 0.00 32 LYS A CA 7
ATOM 13474 C C . LYS A 1 32 ? 33.601 -4.580 9.592 1.00 0.00 32 LYS A C 7
ATOM 13475 O O . LYS A 1 32 ? 33.804 -5.670 10.128 1.00 0.00 32 LYS A O 7
ATOM 13494 N N . ILE A 1 33 ? 32.411 -3.990 9.582 1.00 0.00 33 ILE A N 7
ATOM 13495 C CA . ILE A 1 33 ? 31.242 -4.611 10.194 1.00 0.00 33 ILE A CA 7
ATOM 13496 C C . ILE A 1 33 ? 30.171 -4.914 9.154 1.00 0.00 33 ILE A C 7
ATOM 13497 O O . ILE A 1 33 ? 28.993 -5.049 9.484 1.00 0.00 33 ILE A O 7
ATOM 13513 N N . LEU A 1 34 ? 30.588 -5.021 7.897 1.00 0.00 34 LEU A N 7
ATOM 13514 C CA . LEU A 1 34 ? 29.652 -5.181 6.791 1.00 0.00 34 LEU A CA 7
ATOM 13515 C C . LEU A 1 34 ? 29.036 -6.574 6.788 1.00 0.00 34 LEU A C 7
ATOM 13516 O O . LEU A 1 34 ? 29.670 -7.545 7.200 1.00 0.00 34 LEU A O 7
ATOM 13532 N N . SER A 1 35 ? 27.795 -6.666 6.321 1.00 0.00 35 SER A N 7
ATOM 13533 C CA . SER A 1 35 ? 27.136 -7.955 6.145 1.00 0.00 35 SER A CA 7
ATOM 13534 C C . SER A 1 35 ? 27.602 -8.642 4.868 1.00 0.00 35 SER A C 7
ATOM 13535 O O . SER A 1 35 ? 28.433 -8.109 4.132 1.00 0.00 35 SER A O 7
ATOM 13543 N N . SER A 1 36 ? 27.063 -9.829 4.609 1.00 0.00 36 SER A N 7
ATOM 13544 C CA . SER A 1 36 ? 27.434 -10.598 3.428 1.00 0.00 36 SER A CA 7
ATOM 13545 C C . SER A 1 36 ? 26.821 -10.001 2.167 1.00 0.00 36 SER A C 7
ATOM 13546 O O . SER A 1 36 ? 27.107 -10.446 1.056 1.00 0.00 36 SER A O 7
ATOM 13554 N N . HIS A 1 37 ? 25.977 -8.990 2.347 1.00 0.00 37 HIS A N 7
ATOM 13555 C CA . HIS A 1 37 ? 25.232 -8.408 1.238 1.00 0.00 37 HIS A CA 7
ATOM 13556 C C . HIS A 1 37 ? 25.809 -7.058 0.834 1.00 0.00 37 HIS A C 7
ATOM 13557 O O . HIS A 1 37 ? 25.175 -6.293 0.107 1.00 0.00 37 HIS A O 7
ATOM 13571 N N . TYR A 1 38 ? 27.017 -6.771 1.308 1.00 0.00 38 TYR A N 7
ATOM 13572 C CA . TYR A 1 38 ? 27.748 -5.585 0.877 1.00 0.00 38 TYR A CA 7
ATOM 13573 C C . TYR A 1 38 ? 28.796 -5.935 -0.171 1.00 0.00 38 TYR A C 7
ATOM 13574 O O . TYR A 1 38 ? 29.397 -7.009 -0.128 1.00 0.00 38 TYR A O 7
ATOM 13592 N N . SER A 1 39 ? 29.011 -5.023 -1.113 1.00 0.00 39 SER A N 7
ATOM 13593 C CA . SER A 1 39 ? 30.065 -5.183 -2.108 1.00 0.00 39 SER A CA 7
ATOM 13594 C C . SER A 1 39 ? 30.609 -3.833 -2.556 1.00 0.00 39 SER A C 7
ATOM 13595 O O . SER A 1 39 ? 29.856 -2.962 -2.990 1.00 0.00 39 SER A O 7
ATOM 13603 N N . GLY A 1 40 ? 31.923 -3.665 -2.448 1.00 0.00 40 GLY A N 7
ATOM 13604 C CA . GLY A 1 40 ? 32.598 -2.508 -3.025 1.00 0.00 40 GLY A CA 7
ATOM 13605 C C . GLY A 1 40 ? 32.323 -1.249 -2.212 1.00 0.00 40 GLY A C 7
ATOM 13606 O O . GLY A 1 40 ? 32.053 -0.186 -2.770 1.00 0.00 40 GLY A O 7
ATOM 13610 N N . TYR A 1 41 ? 32.395 -1.376 -0.892 1.00 0.00 41 TYR A N 7
ATOM 13611 C CA . TYR A 1 41 ? 32.250 -0.230 -0.003 1.00 0.00 41 TYR A CA 7
ATOM 13612 C C . TYR A 1 41 ? 33.517 0.616 0.015 1.00 0.00 41 TYR A C 7
ATOM 13613 O O . TYR A 1 41 ? 34.563 0.174 0.490 1.00 0.00 41 TYR A O 7
ATOM 13631 N N . GLN A 1 42 ? 33.416 1.835 -0.504 1.00 0.00 42 GLN A N 7
ATOM 13632 C CA . GLN A 1 42 ? 34.549 2.751 -0.534 1.00 0.00 42 GLN A CA 7
ATOM 13633 C C . GLN A 1 42 ? 34.190 4.093 0.092 1.00 0.00 42 GLN A C 7
ATOM 13634 O O . GLN A 1 42 ? 33.056 4.557 -0.020 1.00 0.00 42 GLN A O 7
ATOM 13648 N N . VAL A 1 43 ? 35.164 4.712 0.750 1.00 0.00 43 VAL A N 7
ATOM 13649 C CA . VAL A 1 43 ? 34.990 6.055 1.290 1.00 0.00 43 VAL A CA 7
ATOM 13650 C C . VAL A 1 43 ? 35.450 7.113 0.294 1.00 0.00 43 VAL A C 7
ATOM 13651 O O . VAL A 1 43 ? 36.580 7.072 -0.191 1.00 0.00 43 VAL A O 7
ATOM 13664 N N . LEU A 1 44 ? 34.567 8.059 -0.006 1.00 0.00 44 LEU A N 7
ATOM 13665 C CA . LEU A 1 44 ? 34.821 9.038 -1.056 1.00 0.00 44 LEU A CA 7
ATOM 13666 C C . LEU A 1 44 ? 35.286 10.365 -0.471 1.00 0.00 44 LEU A C 7
ATOM 13667 O O . LEU A 1 44 ? 36.097 11.070 -1.072 1.00 0.00 44 LEU A O 7
ATOM 13683 N N . GLU A 1 45 ? 34.769 10.701 0.706 1.00 0.00 45 GLU A N 7
ATOM 13684 C CA . GLU A 1 45 ? 35.137 11.941 1.379 1.00 0.00 45 GLU A CA 7
ATOM 13685 C C . GLU A 1 45 ? 35.095 11.780 2.893 1.00 0.00 45 GLU A C 7
ATOM 13686 O O . GLU A 1 45 ? 34.165 11.186 3.438 1.00 0.00 45 GLU A O 7
ATOM 13698 N N . GLY A 1 46 ? 36.108 12.313 3.568 1.00 0.00 46 GLY A N 7
ATOM 13699 C CA . GLY A 1 46 ? 36.157 12.284 5.025 1.00 0.00 46 GLY A CA 7
ATOM 13700 C C . GLY A 1 46 ? 36.439 10.878 5.539 1.00 0.00 46 GLY A C 7
ATOM 13701 O O . GLY A 1 46 ? 37.423 10.250 5.149 1.00 0.00 46 GLY A O 7
ATOM 13705 N N . GLY A 1 47 ? 35.570 10.389 6.417 1.00 0.00 47 GLY A N 7
ATOM 13706 C CA . GLY A 1 47 ? 35.719 9.052 6.979 1.00 0.00 47 GLY A CA 7
ATOM 13707 C C . GLY A 1 47 ? 35.100 8.967 8.368 1.00 0.00 47 GLY A C 7
ATOM 13708 O O . GLY A 1 47 ? 3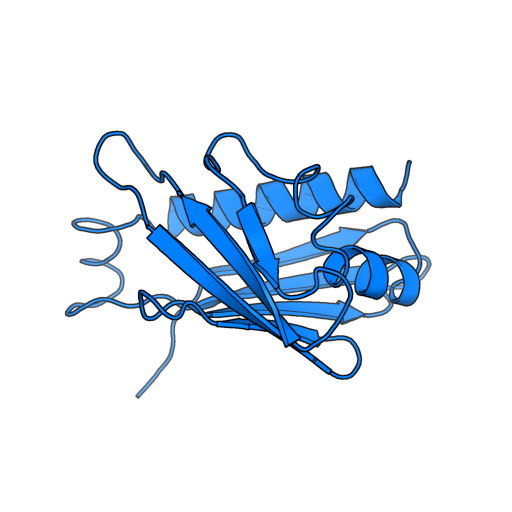4.617 7.912 8.780 1.00 0.00 47 GLY A O 7
ATOM 13712 N N . GLN A 1 48 ? 35.116 10.084 9.088 1.00 0.00 48 GLN A N 7
ATOM 13713 C CA . GLN A 1 48 ? 34.519 10.149 10.416 1.00 0.00 48 GLN A CA 7
ATOM 13714 C C . GLN A 1 48 ? 33.648 11.390 10.568 1.00 0.00 48 GLN A C 7
ATOM 13715 O O . GLN A 1 48 ? 34.022 12.479 10.135 1.00 0.00 48 GLN A O 7
ATOM 13729 N N . GLY A 1 49 ? 32.484 11.217 11.186 1.00 0.00 49 GLY A N 7
ATOM 13730 C CA . GLY A 1 49 ? 31.638 12.346 11.554 1.00 0.00 49 GLY A CA 7
ATOM 13731 C C . GLY A 1 49 ? 30.776 12.795 10.381 1.00 0.00 49 GLY A C 7
ATOM 13732 O O . GLY A 1 49 ? 30.835 12.214 9.297 1.00 0.00 49 GLY A O 7
ATOM 13736 N N . ALA A 1 50 ? 29.976 13.832 10.603 1.00 0.00 50 ALA A N 7
ATOM 13737 C CA . ALA A 1 50 ? 29.078 14.342 9.574 1.00 0.00 50 ALA A CA 7
ATOM 13738 C C . ALA A 1 50 ? 29.858 14.917 8.399 1.00 0.00 50 ALA A C 7
ATOM 13739 O O . ALA A 1 50 ? 30.889 15.564 8.582 1.00 0.00 50 ALA A O 7
ATOM 13746 N N . GLY A 1 51 ? 29.358 14.679 7.191 1.00 0.00 51 GLY A N 7
ATOM 13747 C CA . GLY A 1 51 ? 30.001 15.184 5.983 1.00 0.00 51 GLY A CA 7
ATOM 13748 C C . GLY A 1 51 ? 30.735 14.073 5.244 1.00 0.00 51 GLY A C 7
ATOM 13749 O O . GLY A 1 51 ? 31.085 14.219 4.073 1.00 0.00 51 GLY A O 7
ATOM 13753 N N . THR A 1 52 ? 30.965 12.961 5.934 1.00 0.00 52 THR A N 7
ATOM 13754 C CA . THR A 1 52 ? 31.605 11.800 5.327 1.00 0.00 52 THR A CA 7
ATOM 13755 C C . THR A 1 52 ? 30.750 11.224 4.206 1.00 0.00 52 THR A C 7
ATOM 13756 O O . THR A 1 52 ? 29.545 11.033 4.366 1.00 0.00 52 THR A O 7
ATOM 13767 N N . VAL A 1 53 ? 31.381 10.948 3.070 1.00 0.00 53 VAL A N 7
ATOM 13768 C CA . VAL A 1 53 ? 30.682 10.381 1.923 1.00 0.00 53 VAL A CA 7
ATOM 13769 C C . VAL A 1 53 ? 31.264 9.027 1.537 1.00 0.00 53 VAL A C 7
ATOM 13770 O O . VAL A 1 53 ? 32.481 8.862 1.463 1.00 0.00 53 VAL A O 7
ATOM 13783 N N . ALA A 1 54 ? 30.386 8.061 1.290 1.00 0.00 54 ALA A N 7
ATOM 13784 C CA . ALA A 1 54 ? 30.812 6.717 0.918 1.00 0.00 54 ALA A CA 7
ATOM 13785 C C . ALA A 1 54 ? 29.784 6.044 0.017 1.00 0.00 54 ALA A C 7
ATOM 13786 O O . ALA A 1 54 ? 28.620 6.441 -0.018 1.00 0.00 54 ALA A O 7
ATOM 13793 N N . THR A 1 55 ? 30.222 5.022 -0.711 1.00 0.00 55 THR A N 7
ATOM 13794 C CA . THR A 1 55 ? 29.355 4.325 -1.653 1.00 0.00 55 THR A CA 7
ATOM 13795 C C . THR A 1 55 ? 29.563 2.818 -1.583 1.00 0.00 55 THR A C 7
ATOM 13796 O O . THR A 1 55 ? 30.685 2.344 -1.402 1.00 0.00 55 THR A O 7
ATOM 13807 N N . TRP A 1 56 ? 28.476 2.068 -1.726 1.00 0.00 56 TRP A N 7
ATOM 13808 C CA . TRP A 1 56 ? 28.521 0.617 -1.587 1.00 0.00 56 TRP A CA 7
ATOM 13809 C C . TRP A 1 56 ? 27.322 -0.039 -2.259 1.00 0.00 56 TRP A C 7
ATOM 13810 O O . TRP A 1 56 ? 26.280 0.591 -2.442 1.00 0.00 56 TRP A O 7
ATOM 13831 N N . LYS A 1 57 ? 27.475 -1.307 -2.624 1.00 0.00 57 LYS A N 7
ATOM 13832 C CA . LYS A 1 57 ? 26.395 -2.059 -3.252 1.00 0.00 57 LYS A CA 7
ATOM 13833 C C . LYS A 1 57 ? 25.701 -2.969 -2.246 1.00 0.00 57 LYS A C 7
ATOM 13834 O O . LYS A 1 57 ? 26.313 -3.884 -1.697 1.00 0.00 57 LYS A O 7
ATOM 13853 N N . LEU A 1 58 ? 24.419 -2.711 -2.010 1.00 0.00 58 LEU A N 7
ATOM 13854 C CA . LEU A 1 58 ? 23.615 -3.558 -1.137 1.00 0.00 58 LEU A CA 7
ATOM 13855 C C . LEU A 1 58 ? 23.037 -4.743 -1.900 1.00 0.00 58 LEU A C 7
ATOM 13856 O O . LEU A 1 58 ? 21.841 -4.786 -2.186 1.00 0.00 58 LEU A O 7
ATOM 13872 N N . GLN A 1 59 ? 23.894 -5.705 -2.226 1.00 0.00 59 GLN A N 7
ATOM 13873 C CA . GLN A 1 59 ? 23.481 -6.868 -3.002 1.00 0.00 59 GLN A CA 7
ATOM 13874 C C . GLN A 1 59 ? 22.800 -7.906 -2.118 1.00 0.00 59 GLN A C 7
ATOM 13875 O O . GLN A 1 59 ? 23.433 -8.859 -1.664 1.00 0.00 59 GLN A O 7
ATOM 13889 N N . ALA A 1 60 ? 21.507 -7.715 -1.878 1.00 0.00 60 ALA A N 7
ATOM 13890 C CA . ALA A 1 60 ? 20.696 -8.722 -1.205 1.00 0.00 60 ALA A CA 7
ATOM 13891 C C . ALA A 1 60 ? 20.578 -9.986 -2.047 1.00 0.00 60 ALA A C 7
ATOM 13892 O O . ALA A 1 60 ? 20.696 -11.099 -1.533 1.00 0.00 60 ALA A O 7
ATOM 13899 N N . THR A 1 61 ? 20.344 -9.808 -3.343 1.00 0.00 61 THR A N 7
ATOM 13900 C CA . THR A 1 61 ? 20.448 -10.905 -4.297 1.00 0.00 61 THR A CA 7
ATOM 13901 C C . THR A 1 61 ? 20.697 -10.387 -5.708 1.00 0.00 61 THR A C 7
ATOM 13902 O O . THR A 1 61 ? 21.006 -9.211 -5.901 1.00 0.00 61 THR A O 7
ATOM 13913 N N . LYS A 1 62 ? 20.560 -11.270 -6.691 1.00 0.00 62 LYS A N 7
ATOM 13914 C CA . LYS A 1 62 ? 20.823 -10.917 -8.081 1.00 0.00 62 LYS A CA 7
ATOM 13915 C C . LYS A 1 62 ? 20.022 -9.690 -8.498 1.00 0.00 62 LYS A C 7
ATOM 13916 O O . LYS A 1 62 ? 20.574 -8.732 -9.039 1.00 0.00 62 LYS A O 7
ATOM 13935 N N . SER A 1 63 ? 18.719 -9.726 -8.243 1.00 0.00 63 SER A N 7
ATOM 13936 C CA . SER A 1 63 ? 17.823 -8.663 -8.683 1.00 0.00 63 SER A CA 7
ATOM 13937 C C . SER A 1 63 ? 17.805 -7.510 -7.689 1.00 0.00 63 SER A C 7
ATOM 13938 O O . SER A 1 63 ? 17.422 -6.390 -8.029 1.00 0.00 63 SER A O 7
ATOM 13946 N N . ARG A 1 64 ? 18.221 -7.789 -6.459 1.00 0.00 64 ARG A N 7
ATOM 13947 C CA . ARG A 1 64 ? 18.188 -6.794 -5.394 1.00 0.00 64 ARG A CA 7
ATOM 13948 C C . ARG A 1 64 ? 19.584 -6.266 -5.090 1.00 0.00 64 ARG A C 7
ATOM 13949 O O . ARG A 1 64 ? 20.247 -6.732 -4.164 1.00 0.00 64 ARG A O 7
ATOM 13970 N N . VAL A 1 65 ? 20.026 -5.290 -5.876 1.00 0.00 65 VAL A N 7
ATOM 13971 C CA . VAL A 1 65 ? 21.330 -4.671 -5.670 1.00 0.00 65 VAL A CA 7
ATOM 13972 C C . VAL A 1 65 ? 21.345 -3.235 -6.180 1.00 0.00 65 VAL A C 7
ATOM 13973 O O . VAL A 1 65 ? 20.790 -2.936 -7.237 1.00 0.00 65 VAL A O 7
ATOM 13986 N N . ARG A 1 66 ? 21.983 -2.350 -5.422 1.00 0.00 66 ARG A N 7
ATOM 13987 C CA . ARG A 1 66 ? 22.109 -0.952 -5.817 1.00 0.00 66 ARG A CA 7
ATOM 13988 C C . ARG A 1 66 ? 23.340 -0.311 -5.189 1.00 0.00 66 ARG A C 7
ATOM 13989 O O . ARG A 1 66 ? 23.603 -0.482 -3.999 1.00 0.00 66 ARG A O 7
ATOM 14010 N N . ASP A 1 67 ? 24.094 0.427 -5.997 1.00 0.00 67 ASP A N 7
ATOM 14011 C CA . ASP A 1 67 ? 25.280 1.124 -5.515 1.00 0.00 67 ASP A CA 7
ATOM 14012 C C . ASP A 1 67 ? 24.902 2.367 -4.719 1.00 0.00 67 ASP A C 7
ATOM 14013 O O . ASP A 1 67 ? 24.891 3.477 -5.251 1.00 0.00 67 ASP A O 7
ATOM 14022 N N . VAL A 1 68 ? 24.594 2.174 -3.441 1.00 0.00 68 VAL A N 7
ATOM 14023 C CA . VAL A 1 68 ? 24.110 3.260 -2.597 1.00 0.00 68 VAL A CA 7
ATOM 14024 C C . VAL A 1 68 ? 25.232 4.232 -2.253 1.00 0.00 68 VAL A C 7
ATOM 14025 O O . VAL A 1 68 ? 26.175 3.880 -1.544 1.00 0.00 68 VAL A O 7
ATOM 14038 N N . LYS A 1 69 ? 25.123 5.455 -2.759 1.00 0.00 69 LYS A N 7
ATOM 14039 C CA . LYS A 1 69 ? 26.014 6.535 -2.351 1.00 0.00 69 LYS A CA 7
ATOM 14040 C C . LYS A 1 69 ? 25.326 7.477 -1.372 1.00 0.00 69 LYS A C 7
ATOM 14041 O O . LYS A 1 69 ? 24.327 8.114 -1.706 1.00 0.00 69 LYS A O 7
ATOM 14060 N N . ALA A 1 70 ? 25.866 7.560 -0.161 1.00 0.00 70 ALA A N 7
ATOM 14061 C CA . ALA A 1 70 ? 25.186 8.238 0.936 1.00 0.00 70 ALA A CA 7
ATOM 14062 C C . ALA A 1 70 ? 26.126 9.192 1.662 1.00 0.00 70 ALA A C 7
ATOM 14063 O O . ALA A 1 70 ? 27.340 8.992 1.675 1.00 0.00 70 ALA A O 7
ATOM 14070 N N . THR A 1 71 ? 25.557 10.229 2.267 1.00 0.00 71 THR A N 7
ATOM 14071 C CA . THR A 1 71 ? 26.331 11.166 3.072 1.00 0.00 71 THR A CA 7
ATOM 14072 C C . THR A 1 71 ? 25.957 11.066 4.546 1.00 0.00 71 THR A C 7
ATOM 14073 O O . THR A 1 71 ? 24.779 10.981 4.893 1.00 0.00 71 THR A O 7
ATOM 14084 N N . VAL A 1 72 ? 26.967 11.077 5.409 1.00 0.00 72 VAL A N 7
ATOM 14085 C CA . VAL A 1 72 ? 26.755 10.878 6.838 1.00 0.00 72 VAL A CA 7
ATOM 14086 C C . VAL A 1 72 ? 26.218 12.142 7.496 1.00 0.00 72 VAL A C 7
ATOM 14087 O O . VAL A 1 72 ? 26.803 13.217 7.368 1.00 0.00 72 VAL A O 7
ATOM 14100 N N . ASP A 1 73 ? 25.100 12.006 8.202 1.00 0.00 73 ASP A N 7
ATOM 14101 C CA . ASP A 1 73 ? 24.529 13.117 8.954 1.00 0.00 73 ASP A CA 7
ATOM 14102 C C . ASP A 1 73 ? 24.420 12.782 10.435 1.00 0.00 73 ASP A C 7
ATOM 14103 O O . ASP A 1 73 ? 23.476 12.119 10.864 1.00 0.00 73 ASP A O 7
ATOM 14112 N N . VAL A 1 74 ? 25.393 13.244 11.214 1.00 0.00 74 VAL A N 7
ATOM 14113 C CA . VAL A 1 74 ? 25.413 12.987 12.649 1.00 0.00 74 VAL A CA 7
ATOM 14114 C C . VAL A 1 74 ? 24.655 14.066 13.413 1.00 0.00 74 VAL A C 7
ATOM 14115 O O . VAL A 1 74 ? 24.905 15.258 13.234 1.00 0.00 74 VAL A O 7
ATOM 14128 N N . ALA A 1 75 ? 23.728 13.640 14.264 1.00 0.00 75 ALA A N 7
ATOM 14129 C CA . ALA A 1 75 ? 22.963 14.567 15.090 1.00 0.00 75 ALA A CA 7
ATOM 14130 C C . ALA A 1 75 ? 22.482 13.896 16.370 1.00 0.00 75 ALA A C 7
ATOM 14131 O O . ALA A 1 75 ? 21.695 12.951 16.329 1.00 0.00 75 ALA A O 7
ATOM 14138 N N . GLY A 1 76 ? 22.960 14.391 17.507 1.00 0.00 76 GLY A N 7
ATOM 14139 C CA . GLY A 1 76 ? 22.539 13.875 18.804 1.00 0.00 76 GLY A CA 7
ATOM 14140 C C . GLY A 1 76 ? 23.028 12.448 19.014 1.00 0.00 76 GLY A C 7
ATOM 14141 O O . GLY A 1 76 ? 24.231 12.200 19.105 1.00 0.00 76 GLY A O 7
ATOM 14145 N N . HIS A 1 77 ? 22.089 11.511 19.090 1.00 0.00 77 HIS A N 7
ATOM 14146 C CA . HIS A 1 77 ? 22.424 10.102 19.259 1.00 0.00 77 HIS A CA 7
ATOM 14147 C C . HIS A 1 77 ? 21.941 9.275 18.074 1.00 0.00 77 HIS A C 7
ATOM 14148 O O . HIS A 1 77 ? 21.797 8.057 18.172 1.00 0.00 77 HIS A O 7
ATOM 14162 N N . THR A 1 78 ? 21.692 9.945 16.954 1.00 0.00 78 THR A N 7
ATOM 14163 C CA . THR A 1 78 ? 21.318 9.264 15.720 1.00 0.00 78 THR A CA 7
ATOM 14164 C C . THR A 1 78 ? 22.207 9.695 14.561 1.00 0.00 78 THR A C 7
ATOM 14165 O O . THR A 1 78 ? 22.367 10.887 14.299 1.00 0.00 78 THR A O 7
ATOM 14176 N N . VAL A 1 79 ? 22.785 8.719 13.870 1.00 0.00 79 VAL A N 7
ATOM 14177 C CA . VAL A 1 79 ? 23.558 8.988 12.663 1.00 0.00 79 VAL A CA 7
ATOM 14178 C C . VAL A 1 79 ? 22.840 8.472 11.423 1.00 0.00 79 VAL A C 7
ATOM 14179 O O . VAL A 1 79 ? 22.529 7.285 11.323 1.00 0.00 79 VAL A O 7
ATOM 14192 N N . ILE A 1 80 ? 22.581 9.370 10.479 1.00 0.00 80 ILE A N 7
ATOM 14193 C CA . ILE A 1 80 ? 21.721 9.061 9.343 1.00 0.00 80 ILE A CA 7
ATOM 14194 C C . ILE A 1 80 ? 22.526 8.961 8.053 1.00 0.00 80 ILE A C 7
ATOM 14195 O O . ILE A 1 80 ? 23.218 9.903 7.668 1.00 0.00 80 ILE A O 7
ATOM 14211 N N . GLU A 1 81 ? 22.430 7.814 7.389 1.00 0.00 81 GLU A N 7
ATOM 14212 C CA . GLU A 1 81 ? 23.016 7.645 6.065 1.00 0.00 81 GLU A CA 7
ATOM 14213 C C . GLU A 1 81 ? 22.042 8.072 4.974 1.00 0.00 81 GLU A C 7
ATOM 14214 O O . GLU A 1 81 ? 21.089 7.357 4.664 1.00 0.00 81 GLU A O 7
ATOM 14226 N N . LYS A 1 82 ? 22.288 9.242 4.394 1.00 0.00 82 LYS A N 7
ATOM 14227 C CA . LYS A 1 82 ? 21.357 9.834 3.440 1.00 0.00 82 LYS A CA 7
ATOM 14228 C C . LYS A 1 82 ? 21.843 9.649 2.008 1.00 0.00 82 LYS A C 7
ATOM 14229 O O . LYS A 1 82 ? 22.875 10.194 1.617 1.00 0.00 82 LYS A O 7
ATOM 14248 N N . ASP A 1 83 ? 21.092 8.877 1.230 1.00 0.00 83 ASP A N 7
ATOM 14249 C CA . ASP A 1 83 ? 21.415 8.662 -0.176 1.00 0.00 83 ASP A CA 7
ATOM 14250 C C . ASP A 1 83 ? 21.479 9.982 -0.934 1.00 0.00 83 ASP A C 7
ATOM 14251 O O . ASP A 1 83 ? 20.717 10.907 -0.654 1.00 0.00 83 ASP A O 7
ATOM 14260 N N . ALA A 1 84 ? 22.394 10.063 -1.894 1.00 0.00 84 ALA A N 7
ATOM 14261 C CA . ALA A 1 84 ? 22.599 11.290 -2.655 1.00 0.00 84 ALA A CA 7
ATOM 14262 C C . ALA A 1 84 ? 21.314 11.734 -3.342 1.00 0.00 84 ALA A C 7
ATOM 14263 O O . ALA A 1 84 ? 21.055 12.929 -3.483 1.00 0.00 84 ALA A O 7
ATOM 14270 N N . ASN A 1 85 ? 20.511 10.765 -3.767 1.00 0.00 85 ASN A N 7
ATOM 14271 C CA . ASN A 1 85 ? 19.249 11.054 -4.437 1.00 0.00 85 ASN A CA 7
ATOM 14272 C C . ASN A 1 85 ? 18.076 10.950 -3.470 1.00 0.00 85 ASN A C 7
ATOM 14273 O O . ASN A 1 85 ? 16.916 10.970 -3.882 1.00 0.00 85 ASN A O 7
ATOM 14284 N N . SER A 1 86 ? 18.385 10.839 -2.183 1.00 0.00 86 SER A N 7
ATOM 14285 C CA . SER A 1 86 ? 17.359 10.687 -1.159 1.00 0.00 86 SER A CA 7
ATOM 14286 C C . SER A 1 86 ? 16.410 9.544 -1.495 1.00 0.00 86 SER A C 7
ATOM 14287 O O . SER A 1 86 ? 15.215 9.610 -1.204 1.00 0.00 86 SER A O 7
ATOM 14295 N N . SER A 1 87 ? 16.948 8.497 -2.110 1.00 0.00 87 SER A N 7
ATOM 14296 C CA . SER A 1 87 ? 16.152 7.332 -2.478 1.00 0.00 87 SER A CA 7
ATOM 14297 C C . SER A 1 87 ? 16.177 6.278 -1.378 1.00 0.00 87 SER A C 7
ATOM 14298 O O . SER A 1 87 ? 15.324 5.392 -1.334 1.00 0.00 87 SER A O 7
ATOM 14306 N N . LEU A 1 88 ? 17.161 6.380 -0.491 1.00 0.00 88 LEU A N 7
ATOM 14307 C CA . LEU A 1 88 ? 17.338 5.398 0.572 1.00 0.00 88 LEU A CA 7
ATOM 14308 C C . LEU A 1 88 ? 18.007 6.021 1.791 1.00 0.00 88 LEU A C 7
ATOM 14309 O O . LEU A 1 88 ? 19.092 6.594 1.690 1.00 0.00 88 LEU A O 7
ATOM 14325 N N . VAL A 1 89 ? 17.354 5.906 2.942 1.00 0.00 89 VAL A N 7
ATOM 14326 C CA . VAL A 1 89 ? 17.862 6.497 4.174 1.00 0.00 89 VAL A CA 7
ATOM 14327 C C . VAL A 1 89 ? 17.929 5.466 5.293 1.00 0.00 89 VAL A C 7
ATOM 14328 O O . VAL A 1 89 ? 16.959 4.754 5.552 1.00 0.00 89 VAL A O 7
ATOM 14341 N N . SER A 1 90 ? 19.079 5.391 5.955 1.00 0.00 90 SER A N 7
ATOM 14342 C CA . SER A 1 90 ? 19.251 4.497 7.093 1.00 0.00 90 SER A CA 7
ATOM 14343 C C . SER A 1 90 ? 19.547 5.278 8.367 1.00 0.00 90 SER A C 7
ATOM 14344 O O . SER A 1 90 ? 20.422 6.144 8.387 1.00 0.00 90 SER A O 7
ATOM 14352 N N . ASN A 1 91 ? 18.813 4.967 9.430 1.00 0.00 91 ASN A N 7
ATOM 14353 C CA . ASN A 1 91 ? 19.000 5.635 10.712 1.00 0.00 91 ASN A CA 7
ATOM 14354 C C . ASN A 1 91 ? 19.798 4.766 11.675 1.00 0.00 91 ASN A C 7
ATOM 14355 O O . ASN A 1 91 ? 19.512 3.579 11.838 1.00 0.00 91 ASN A O 7
ATOM 14366 N N . TRP A 1 92 ? 20.799 5.363 12.312 1.00 0.00 92 TRP A N 7
ATOM 14367 C CA . TRP A 1 92 ? 21.583 4.670 13.327 1.00 0.00 92 TRP A CA 7
ATOM 14368 C C . TRP A 1 92 ? 21.369 5.284 14.704 1.00 0.00 92 TRP A C 7
ATOM 14369 O O . TRP A 1 92 ? 22.123 6.161 15.128 1.00 0.00 92 TRP A O 7
ATOM 14390 N N . THR A 1 93 ? 20.336 4.820 15.400 1.00 0.00 93 THR A N 7
ATOM 14391 C CA . THR A 1 93 ? 20.003 5.344 16.719 1.00 0.00 93 THR A CA 7
ATOM 14392 C C . THR A 1 93 ? 20.583 4.467 17.822 1.00 0.00 93 THR A C 7
ATOM 14393 O O . THR A 1 93 ? 20.366 3.255 17.843 1.00 0.00 93 THR A O 7
ATOM 14404 N N . VAL A 1 94 ? 21.320 5.087 18.737 1.00 0.00 94 VAL A N 7
ATOM 14405 C CA . VAL A 1 94 ? 21.920 4.367 19.854 1.00 0.00 94 VAL A CA 7
ATOM 14406 C C . VAL A 1 94 ? 21.222 4.704 21.165 1.00 0.00 94 VAL A C 7
ATOM 14407 O O . VAL A 1 94 ? 20.811 5.843 21.385 1.00 0.00 94 VAL A O 7
ATOM 14420 N N . ALA A 1 95 ? 21.092 3.708 22.034 1.00 0.00 95 ALA A N 7
ATOM 14421 C CA . ALA A 1 95 ? 20.453 3.900 23.330 1.00 0.00 95 ALA A CA 7
ATOM 14422 C C . ALA A 1 95 ? 21.063 2.987 24.386 1.00 0.00 95 ALA A C 7
ATOM 14423 O O . ALA A 1 95 ? 21.579 1.915 24.070 1.00 0.00 95 ALA A O 7
ATOM 14430 N N . PRO A 1 96 ? 21.001 3.418 25.641 1.00 0.00 96 PRO A N 7
ATOM 14431 C CA . PRO A 1 96 ? 21.515 2.624 26.751 1.00 0.00 96 PRO A CA 7
ATOM 14432 C C . PRO A 1 96 ? 20.639 1.406 27.009 1.00 0.00 96 PRO A C 7
ATOM 14433 O O . PRO A 1 96 ? 19.438 1.424 26.739 1.00 0.00 96 PRO A O 7
ATOM 14444 N N . ALA A 1 97 ? 21.246 0.347 27.534 1.00 0.00 97 ALA A N 7
ATOM 14445 C CA . ALA A 1 97 ? 20.531 -0.897 27.791 1.00 0.00 97 ALA A CA 7
ATOM 14446 C C . ALA A 1 97 ? 21.124 -1.637 28.983 1.00 0.00 97 ALA A C 7
ATOM 14447 O O . ALA A 1 97 ? 21.816 -2.642 28.820 1.00 0.00 97 ALA A O 7
ATOM 14454 N N . GLY A 1 98 ? 20.849 -1.135 30.182 1.00 0.00 98 GLY A N 7
ATOM 14455 C CA . GLY A 1 98 ? 21.286 -1.793 31.407 1.00 0.00 98 GLY A CA 7
ATOM 14456 C C . GLY A 1 98 ? 22.752 -1.497 31.698 1.00 0.00 98 GLY A C 7
ATOM 14457 O O . GLY A 1 98 ? 23.103 -0.392 32.110 1.00 0.00 98 GLY A O 7
ATOM 14461 N N . THR A 1 99 ? 23.605 -2.493 31.481 1.00 0.00 99 THR A N 7
ATOM 14462 C CA . THR A 1 99 ? 25.042 -2.324 31.663 1.00 0.00 99 THR A CA 7
ATOM 14463 C C . THR A 1 99 ? 25.731 -2.005 30.342 1.00 0.00 99 THR A C 7
ATOM 14464 O O . THR A 1 99 ? 26.898 -1.615 30.318 1.00 0.00 99 THR A O 7
ATOM 14475 N N . GLY A 1 100 ? 25.001 -2.172 29.244 1.00 0.00 100 GLY A N 7
ATOM 14476 C CA . GLY A 1 100 ? 25.547 -1.923 27.916 1.00 0.00 100 GLY A CA 7
ATOM 14477 C C . GLY A 1 100 ? 24.685 -0.935 27.142 1.00 0.00 100 GLY A C 7
ATOM 14478 O O . GLY A 1 100 ? 24.235 0.072 27.689 1.00 0.00 100 GLY A O 7
ATOM 14482 N N . SER A 1 101 ? 24.457 -1.228 25.866 1.00 0.00 101 SER A N 7
ATOM 14483 C CA . SER A 1 101 ? 23.701 -0.333 24.998 1.00 0.00 101 SER A CA 7
ATOM 14484 C C . SER A 1 101 ? 22.951 -1.111 23.925 1.00 0.00 101 SER A C 7
ATOM 14485 O O . SER A 1 101 ? 22.944 -2.342 23.928 1.00 0.00 101 SER A O 7
ATOM 14493 N N . SER A 1 102 ? 22.320 -0.386 23.007 1.00 0.00 102 SER A N 7
ATOM 14494 C CA . SER A 1 102 ? 21.636 -1.006 21.878 1.00 0.00 102 SER A CA 7
ATOM 14495 C C . SER A 1 102 ? 21.637 -0.087 20.663 1.00 0.00 102 SER A C 7
ATOM 14496 O O . SER A 1 102 ? 21.728 1.133 20.795 1.00 0.00 102 SER A O 7
ATOM 14504 N N . VAL A 1 103 ? 21.535 -0.681 19.479 1.00 0.00 103 VAL A N 7
ATOM 14505 C CA . VAL A 1 103 ? 21.446 0.086 18.242 1.00 0.00 103 VAL A CA 7
ATOM 14506 C C . VAL A 1 103 ? 20.184 -0.268 17.464 1.00 0.00 103 VAL A C 7
ATOM 14507 O O . VAL A 1 103 ? 19.969 -1.426 17.106 1.00 0.00 103 VAL A O 7
ATOM 14520 N N . ASN A 1 104 ? 19.354 0.736 17.206 1.00 0.00 104 ASN A N 7
ATOM 14521 C CA . ASN A 1 104 ? 18.124 0.538 16.448 1.00 0.00 104 ASN A CA 7
ATOM 14522 C C . ASN A 1 104 ? 18.260 1.071 15.028 1.00 0.00 104 ASN A C 7
ATOM 14523 O O . ASN A 1 104 ? 18.313 2.281 14.811 1.00 0.00 104 ASN A O 7
ATOM 14534 N N . LEU A 1 105 ? 18.316 0.160 14.062 1.00 0.00 105 LEU A N 7
ATOM 14535 C CA . LEU A 1 105 ? 18.468 0.536 12.662 1.00 0.00 105 LEU A CA 7
ATOM 14536 C C . LEU A 1 105 ? 17.115 0.654 11.972 1.00 0.00 105 LEU A C 7
ATOM 14537 O O . LEU A 1 105 ? 16.251 -0.210 12.128 1.00 0.00 105 LEU A O 7
ATOM 14553 N N . LYS A 1 106 ? 16.936 1.727 11.210 1.00 0.00 106 LYS A N 7
ATOM 14554 C CA . LYS A 1 106 ? 15.725 1.912 10.419 1.00 0.00 106 LYS A CA 7
ATOM 14555 C C . LYS A 1 106 ? 16.056 2.356 9.000 1.00 0.00 106 LYS A C 7
ATOM 14556 O O . LYS A 1 106 ? 16.521 3.475 8.782 1.00 0.00 106 LYS A O 7
ATOM 14575 N N . THR A 1 107 ? 15.814 1.472 8.038 1.00 0.00 107 THR A N 7
ATOM 14576 C CA . THR A 1 107 ? 16.138 1.750 6.644 1.00 0.00 107 THR A CA 7
ATOM 14577 C C . THR A 1 107 ? 14.880 1.814 5.788 1.00 0.00 107 THR A C 7
ATOM 14578 O O . THR A 1 107 ? 14.047 0.909 5.822 1.00 0.00 107 THR A O 7
ATOM 14589 N N . THR A 1 108 ? 14.747 2.891 5.020 1.00 0.00 108 THR A N 7
ATOM 14590 C CA . THR A 1 108 ? 13.544 3.124 4.229 1.00 0.00 108 THR A CA 7
ATOM 14591 C C . THR A 1 108 ? 13.875 3.822 2.916 1.00 0.00 108 THR A C 7
ATOM 14592 O O . THR A 1 108 ? 14.843 4.578 2.831 1.00 0.00 108 THR A O 7
ATOM 14603 N N . TRP A 1 109 ? 13.066 3.563 1.895 1.00 0.00 109 TRP A N 7
ATOM 14604 C CA . TRP A 1 109 ? 13.237 4.210 0.599 1.00 0.00 109 TRP A CA 7
ATOM 14605 C C . TRP A 1 109 ? 12.066 5.133 0.286 1.00 0.00 109 TRP A C 7
ATOM 14606 O O . TRP A 1 109 ? 11.075 5.164 1.016 1.00 0.00 109 TRP A O 7
ATOM 14627 N N . THR A 1 110 ? 12.185 5.884 -0.803 1.00 0.00 110 THR A N 7
ATOM 14628 C CA . THR A 1 110 ? 11.150 6.832 -1.198 1.00 0.00 110 THR A CA 7
ATOM 14629 C C . THR A 1 110 ? 9.807 6.137 -1.377 1.00 0.00 110 THR A C 7
ATOM 14630 O O . THR A 1 110 ? 9.637 5.314 -2.276 1.00 0.00 110 THR A O 7
ATOM 14641 N N . GLY A 1 111 ? 8.853 6.474 -0.515 1.00 0.00 111 GLY A N 7
ATOM 14642 C CA . GLY A 1 111 ? 7.497 5.952 -0.630 1.00 0.00 111 GLY A CA 7
ATOM 14643 C C . GLY A 1 111 ? 7.448 4.465 -0.305 1.00 0.00 111 GLY A C 7
ATOM 14644 O O . GLY A 1 111 ? 8.313 3.946 0.402 1.00 0.00 111 GLY A O 7
ATOM 14648 N N . ALA A 1 112 ? 6.433 3.783 -0.824 1.00 0.00 112 ALA A N 7
ATOM 14649 C CA . ALA A 1 112 ? 6.336 2.334 -0.692 1.00 0.00 112 ALA A CA 7
ATOM 14650 C C . ALA A 1 112 ? 6.948 1.630 -1.896 1.00 0.00 112 ALA A C 7
ATOM 14651 O O . ALA A 1 112 ? 7.545 0.561 -1.765 1.00 0.00 112 ALA A O 7
ATOM 14658 N N . GLY A 1 113 ? 6.797 2.235 -3.070 1.00 0.00 113 GLY A N 7
ATOM 14659 C CA . GLY A 1 113 ? 7.340 1.669 -4.299 1.00 0.00 113 GLY A CA 7
ATOM 14660 C C . GLY A 1 113 ? 7.420 2.719 -5.400 1.00 0.00 113 GLY A C 7
ATOM 14661 O O . GLY A 1 113 ? 7.250 3.912 -5.147 1.00 0.00 113 GLY A O 7
ATOM 14665 N N . GLY A 1 114 ? 7.679 2.268 -6.623 1.00 0.00 114 GLY A N 7
ATOM 14666 C CA . GLY A 1 114 ? 7.864 3.174 -7.750 1.00 0.00 114 GLY A CA 7
ATOM 14667 C C . GLY A 1 114 ? 9.336 3.513 -7.948 1.00 0.00 114 GLY A C 7
ATOM 14668 O O . GLY A 1 114 ? 9.712 4.129 -8.945 1.00 0.00 114 GLY A O 7
ATOM 14672 N N . VAL A 1 115 ? 10.165 3.108 -6.992 1.00 0.00 115 VAL A N 7
ATOM 14673 C CA . VAL A 1 115 ? 11.601 3.345 -7.073 1.00 0.00 115 VAL A CA 7
ATOM 14674 C C . VAL A 1 115 ? 12.285 2.293 -7.937 1.00 0.00 115 VAL A C 7
ATOM 14675 O O . VAL A 1 115 ? 12.075 1.094 -7.754 1.00 0.00 115 VAL A O 7
ATOM 14688 N N . LYS A 1 116 ? 13.104 2.749 -8.878 1.00 0.00 116 LYS A N 7
ATOM 14689 C CA . LYS A 1 116 ? 13.711 1.861 -9.862 1.00 0.00 116 LYS A CA 7
ATOM 14690 C C . LYS A 1 116 ? 14.642 0.856 -9.196 1.00 0.00 116 LYS A C 7
ATOM 14691 O O . LYS A 1 116 ? 14.754 -0.288 -9.637 1.00 0.00 116 LYS A O 7
ATOM 14710 N N . GLY A 1 117 ? 15.309 1.289 -8.131 1.00 0.00 117 GLY A N 7
ATOM 14711 C CA . GLY A 1 117 ? 16.258 0.439 -7.423 1.00 0.00 117 GLY A CA 7
ATOM 14712 C C . GLY A 1 117 ? 15.553 -0.439 -6.398 1.00 0.00 117 GLY A C 7
ATOM 14713 O O . GLY A 1 117 ? 15.266 -1.608 -6.659 1.00 0.00 117 GLY A O 7
ATOM 14717 N N . PHE A 1 118 ? 15.275 0.130 -5.230 1.00 0.00 118 PHE A N 7
ATOM 14718 C CA . PHE A 1 118 ? 14.706 -0.629 -4.123 1.00 0.00 118 PHE A CA 7
ATOM 14719 C C . PHE A 1 118 ? 13.245 -0.261 -3.897 1.00 0.00 118 PHE A C 7
ATOM 14720 O O . PHE A 1 118 ? 12.910 0.910 -3.718 1.00 0.00 118 PHE A O 7
ATOM 14737 N N . PHE A 1 119 ? 12.378 -1.268 -3.906 1.00 0.00 119 PHE A N 7
ATOM 14738 C CA . PHE A 1 119 ? 10.945 -1.047 -3.759 1.00 0.00 119 PHE A CA 7
ATOM 14739 C C . PHE A 1 119 ? 10.253 -2.278 -3.187 1.00 0.00 119 PHE A C 7
ATOM 14740 O O . PHE A 1 119 ? 10.773 -3.390 -3.274 1.00 0.00 119 PHE A O 7
ATOM 14757 N N . GLU A 1 120 ? 9.077 -2.072 -2.603 1.00 0.00 120 GLU A N 7
ATOM 14758 C CA . GLU A 1 120 ? 8.469 -3.071 -1.732 1.00 0.00 120 GLU A CA 7
ATOM 14759 C C . GLU A 1 120 ? 8.188 -4.363 -2.488 1.00 0.00 120 GLU A C 7
ATOM 14760 O O . GLU A 1 120 ? 8.124 -5.439 -1.894 1.00 0.00 120 GLU A O 7
ATOM 14772 N N . LYS A 1 121 ? 8.022 -4.250 -3.801 1.00 0.00 121 LYS A N 7
ATOM 14773 C CA . LYS A 1 121 ? 7.535 -5.361 -4.610 1.00 0.00 121 LYS A CA 7
ATOM 14774 C C . LYS A 1 121 ? 8.677 -6.272 -5.040 1.00 0.00 121 LYS A C 7
ATOM 14775 O O . LYS A 1 121 ? 8.466 -7.259 -5.744 1.00 0.00 121 LYS A O 7
ATOM 14794 N N . THR A 1 122 ? 9.889 -5.935 -4.612 1.00 0.00 122 THR A N 7
ATOM 14795 C CA . THR A 1 122 ? 11.051 -6.781 -4.857 1.00 0.00 122 THR A CA 7
ATOM 14796 C C . THR A 1 122 ? 12.011 -6.753 -3.675 1.00 0.00 122 THR A C 7
ATOM 14797 O O . THR A 1 122 ? 12.461 -7.797 -3.203 1.00 0.00 122 THR A O 7
ATOM 14808 N N . PHE A 1 123 ? 12.323 -5.552 -3.200 1.00 0.00 123 PHE A N 7
ATOM 14809 C CA . PHE A 1 123 ? 13.268 -5.383 -2.103 1.00 0.00 123 PHE A CA 7
ATOM 14810 C C . PHE A 1 123 ? 12.604 -5.648 -0.758 1.00 0.00 123 PHE A C 7
ATOM 14811 O O . PHE A 1 123 ? 12.324 -4.720 0.000 1.00 0.00 123 PHE A O 7
ATOM 14828 N N . ALA A 1 124 ? 12.355 -6.921 -0.468 1.00 0.00 124 ALA A N 7
ATOM 14829 C CA . ALA A 1 124 ? 11.630 -7.303 0.738 1.00 0.00 124 ALA A CA 7
ATOM 14830 C C . ALA A 1 124 ? 12.320 -6.774 1.988 1.00 0.00 124 ALA A C 7
ATOM 14831 O O . ALA A 1 124 ? 13.515 -6.994 2.189 1.00 0.00 124 ALA A O 7
ATOM 14838 N N . PRO A 1 125 ? 11.562 -6.076 2.826 1.00 0.00 125 PRO A N 7
ATOM 14839 C CA . PRO A 1 125 ? 12.089 -5.549 4.079 1.00 0.00 125 PRO A CA 7
ATOM 14840 C C . PRO A 1 125 ? 12.709 -6.655 4.924 1.00 0.00 125 PRO A C 7
ATOM 14841 O O . PRO A 1 125 ? 13.648 -6.416 5.684 1.00 0.00 125 PRO A O 7
ATOM 14852 N N . LEU A 1 126 ? 12.180 -7.866 4.786 1.00 0.00 126 LEU A N 7
ATOM 14853 C CA . LEU A 1 126 ? 12.644 -9.000 5.576 1.00 0.00 126 LEU A CA 7
ATOM 14854 C C . LEU A 1 126 ? 14.114 -9.295 5.305 1.00 0.00 126 LEU A C 7
ATOM 14855 O O . LEU A 1 126 ? 14.882 -9.566 6.228 1.00 0.00 126 LEU A O 7
ATOM 14871 N N . GLY A 1 127 ? 14.499 -9.240 4.035 1.00 0.00 127 GLY A N 7
ATOM 14872 C CA . GLY A 1 127 ? 15.892 -9.430 3.647 1.00 0.00 127 GLY A CA 7
ATOM 14873 C C . GLY A 1 127 ? 16.736 -8.216 4.013 1.00 0.00 127 GLY A C 7
ATOM 14874 O O . GLY A 1 127 ? 17.931 -8.338 4.283 1.00 0.00 127 GLY A O 7
ATOM 14878 N N . LEU A 1 128 ? 16.108 -7.046 4.019 1.00 0.00 128 LEU A N 7
ATOM 14879 C CA . LEU A 1 128 ? 16.770 -5.824 4.462 1.00 0.00 128 LEU A CA 7
ATOM 14880 C C . LEU A 1 128 ? 17.077 -5.873 5.953 1.00 0.00 128 LEU A C 7
ATOM 14881 O O . LEU A 1 128 ? 18.134 -5.422 6.394 1.00 0.00 128 LEU A O 7
ATOM 14897 N N . ARG A 1 129 ? 16.145 -6.422 6.726 1.00 0.00 129 ARG A N 7
ATOM 14898 C CA . ARG A 1 129 ? 16.360 -6.630 8.153 1.00 0.00 129 ARG A CA 7
ATOM 14899 C C . ARG A 1 129 ? 17.508 -7.600 8.401 1.00 0.00 129 ARG A C 7
ATOM 14900 O O . ARG A 1 129 ? 18.318 -7.399 9.307 1.00 0.00 129 ARG A O 7
ATOM 14921 N N . ARG A 1 130 ? 17.574 -8.652 7.592 1.00 0.00 130 ARG A N 7
ATOM 14922 C CA . ARG A 1 130 ? 18.699 -9.578 7.630 1.00 0.00 130 ARG A CA 7
ATOM 14923 C C . ARG A 1 130 ? 20.024 -8.842 7.481 1.00 0.00 130 ARG A C 7
ATOM 14924 O O . ARG A 1 130 ? 20.968 -9.085 8.233 1.00 0.00 130 ARG A O 7
ATOM 14945 N N . ILE A 1 131 ? 20.088 -7.941 6.507 1.00 0.00 131 ILE A N 7
ATOM 14946 C CA . ILE A 1 131 ? 21.271 -7.112 6.307 1.00 0.00 131 ILE A CA 7
ATOM 14947 C C . ILE A 1 131 ? 21.606 -6.318 7.563 1.00 0.00 131 ILE A C 7
ATOM 14948 O O . ILE A 1 131 ? 22.759 -6.276 7.992 1.00 0.00 131 ILE A O 7
ATOM 14964 N N . GLN A 1 132 ? 20.592 -5.691 8.149 1.00 0.00 132 GLN A N 7
ATOM 14965 C CA . GLN A 1 132 ? 20.773 -4.919 9.372 1.00 0.00 132 GLN A CA 7
ATOM 14966 C C . GLN A 1 132 ? 21.315 -5.790 10.498 1.00 0.00 132 GLN A C 7
ATOM 14967 O O . GLN A 1 132 ? 22.224 -5.387 11.225 1.00 0.00 132 GLN A O 7
ATOM 14981 N N . ASP A 1 133 ? 20.752 -6.985 10.639 1.00 0.00 133 ASP A N 7
ATOM 14982 C CA . ASP A 1 133 ? 21.110 -7.876 11.736 1.00 0.00 133 ASP A CA 7
ATOM 14983 C C . ASP A 1 133 ? 22.555 -8.342 11.619 1.00 0.00 133 ASP A C 7
ATOM 14984 O O . ASP A 1 133 ? 23.285 -8.388 12.609 1.00 0.00 133 ASP A O 7
ATOM 14993 N N . GLU A 1 134 ? 22.964 -8.686 10.402 1.00 0.00 134 GLU A N 7
ATOM 14994 C CA . GLU A 1 134 ? 24.317 -9.170 10.157 1.00 0.00 134 GLU A CA 7
ATOM 14995 C C . GLU A 1 134 ? 25.350 -8.088 10.444 1.00 0.00 134 GLU A C 7
ATOM 14996 O O . GLU A 1 134 ? 26.429 -8.369 10.965 1.00 0.00 134 GLU A O 7
ATOM 15008 N N . VAL A 1 135 ? 25.012 -6.849 10.101 1.00 0.00 135 VAL A N 7
ATOM 15009 C CA . VAL A 1 135 ? 25.876 -5.711 10.392 1.00 0.00 135 VAL A CA 7
ATOM 15010 C C . VAL A 1 135 ? 25.988 -5.474 11.892 1.00 0.00 135 VAL A C 7
ATOM 15011 O O . VAL A 1 135 ? 27.084 -5.291 12.422 1.00 0.00 135 VAL A O 7
ATOM 15024 N N . LEU A 1 136 ? 24.847 -5.478 12.574 1.00 0.00 136 LEU A N 7
ATOM 15025 C CA . LEU A 1 136 ? 24.808 -5.197 14.004 1.00 0.00 136 LEU A CA 7
ATOM 15026 C C . LEU A 1 136 ? 25.484 -6.304 14.801 1.00 0.00 136 LEU A C 7
ATOM 15027 O O . LEU A 1 136 ? 26.059 -6.056 15.862 1.00 0.00 136 LEU A O 7
ATOM 15043 N N . GLU A 1 137 ? 25.412 -7.527 14.286 1.00 0.00 137 GLU A N 7
ATOM 15044 C CA . GLU A 1 137 ? 26.166 -8.641 14.848 1.00 0.00 137 GLU A CA 7
ATOM 15045 C C . GLU A 1 137 ? 27.664 -8.362 14.821 1.00 0.00 137 GLU A C 7
ATOM 15046 O O . GLU A 1 137 ? 28.350 -8.504 15.833 1.00 0.00 137 GLU A O 7
ATOM 15058 N N . ASN A 1 138 ? 28.166 -7.965 13.656 1.00 0.00 138 ASN A N 7
ATOM 15059 C CA . ASN A 1 138 ? 29.580 -7.645 13.501 1.00 0.00 138 ASN A CA 7
ATOM 15060 C C . ASN A 1 138 ? 29.956 -6.408 14.304 1.00 0.00 138 ASN A C 7
ATOM 15061 O O . ASN A 1 138 ? 31.060 -6.317 14.842 1.00 0.00 138 ASN A O 7
ATOM 15072 N N . LEU A 1 139 ? 29.033 -5.455 14.382 1.00 0.00 139 LEU A N 7
ATOM 15073 C CA . LEU A 1 139 ? 29.234 -4.258 15.189 1.00 0.00 139 LEU A CA 7
ATOM 15074 C C . LEU A 1 139 ? 29.448 -4.610 16.655 1.00 0.00 139 LEU A C 7
ATOM 15075 O O . LEU A 1 139 ? 30.400 -4.147 17.283 1.00 0.00 139 LEU A O 7
ATOM 15091 N N . LYS A 1 140 ? 28.556 -5.433 17.197 1.00 0.00 140 LYS A N 7
ATOM 15092 C CA . LYS A 1 140 ? 28.702 -5.933 18.558 1.00 0.00 140 LYS A CA 7
ATOM 15093 C C . LYS A 1 140 ? 30.067 -6.577 18.766 1.00 0.00 140 LYS A C 7
ATOM 15094 O O . LYS A 1 140 ? 30.794 -6.227 19.696 1.00 0.00 140 LYS A O 7
ATOM 15113 N N . LYS A 1 141 ? 30.410 -7.519 17.894 1.00 0.00 141 LYS A N 7
ATOM 15114 C CA . LYS A 1 141 ? 31.672 -8.240 18.002 1.00 0.00 141 LYS A CA 7
ATOM 15115 C C . LYS A 1 141 ? 32.860 -7.296 17.863 1.00 0.00 141 LYS A C 7
ATOM 15116 O O . LYS A 1 141 ? 33.897 -7.491 18.497 1.00 0.00 141 LYS A O 7
ATOM 15135 N N . HIS A 1 142 ? 32.701 -6.273 17.031 1.00 0.00 142 HIS A N 7
ATOM 15136 C CA . HIS A 1 142 ? 33.770 -5.312 16.786 1.00 0.00 142 HIS A CA 7
ATOM 15137 C C . HIS A 1 142 ? 34.134 -4.556 18.057 1.00 0.00 142 HIS A C 7
ATOM 15138 O O . HIS A 1 142 ? 35.301 -4.497 18.444 1.00 0.00 142 HIS A O 7
ATOM 15152 N N . VAL A 1 143 ? 33.127 -3.978 18.704 1.00 0.00 143 VAL A N 7
ATOM 15153 C CA . VAL A 1 143 ? 33.350 -3.135 19.873 1.00 0.00 143 VAL A CA 7
ATOM 15154 C C . VAL A 1 143 ? 33.524 -3.975 21.132 1.00 0.00 143 VAL A C 7
ATOM 15155 O O . VAL A 1 143 ? 34.137 -3.533 22.104 1.00 0.00 143 VAL A O 7
ATOM 15168 N N . GLU A 1 144 ? 32.982 -5.187 21.109 1.00 0.00 144 GLU A N 7
ATOM 15169 C CA . GLU A 1 144 ? 33.043 -6.076 22.263 1.00 0.00 144 GLU A CA 7
ATOM 15170 C C . GLU A 1 144 ? 34.396 -6.771 22.351 1.00 0.00 144 GLU A C 7
ATOM 15171 O O . GLU A 1 144 ? 35.022 -6.799 23.411 1.00 0.00 144 GLU A O 7
ATOM 15183 N N . GLY A 1 145 ? 34.843 -7.330 21.232 1.00 0.00 145 GLY A N 7
ATOM 15184 C CA . GLY A 1 145 ? 36.104 -8.061 21.191 1.00 0.00 145 GLY A CA 7
ATOM 15185 C C . GLY A 1 145 ? 37.265 -7.138 20.845 1.00 0.00 145 GLY A C 7
ATOM 15186 O O . GLY A 1 145 ? 37.752 -6.442 21.693 1.00 0.00 145 GLY A O 7
ATOM 15191 N N . MET A 1 1 ? -1.458 7.712 1.048 1.00 0.00 1 MET A N 8
ATOM 15192 C CA . MET A 1 1 ? -0.276 6.880 0.855 1.00 0.00 1 MET A CA 8
ATOM 15193 C C . MET A 1 1 ? 0.438 6.622 2.176 1.00 0.00 1 MET A C 8
ATOM 15194 O O . MET A 1 1 ? 0.748 7.554 2.917 1.00 0.00 1 MET A O 8
ATOM 15210 N N . GLY A 1 2 ? 0.695 5.351 2.465 1.00 0.00 2 GLY A N 8
ATOM 15211 C CA . GLY A 1 2 ? 1.352 4.966 3.708 1.00 0.00 2 GLY A CA 8
ATOM 15212 C C . GLY A 1 2 ? 2.857 4.831 3.516 1.00 0.00 2 GLY A C 8
ATOM 15213 O O . GLY A 1 2 ? 3.420 5.356 2.555 1.00 0.00 2 GLY A O 8
ATOM 15217 N N . GLN A 1 3 ? 3.505 4.124 4.436 1.00 0.00 3 GLN A N 8
ATOM 15218 C CA . GLN A 1 3 ? 4.951 3.943 4.385 1.00 0.00 3 GLN A CA 8
ATOM 15219 C C . GLN A 1 3 ? 5.372 2.670 5.109 1.00 0.00 3 GLN A C 8
ATOM 15220 O O . GLN A 1 3 ? 4.862 2.359 6.185 1.00 0.00 3 GLN A O 8
ATOM 15234 N N . VAL A 1 4 ? 6.306 1.938 4.512 1.00 0.00 4 VAL A N 8
ATOM 15235 C CA . VAL A 1 4 ? 6.794 0.694 5.096 1.00 0.00 4 VAL A CA 8
ATOM 15236 C C . VAL A 1 4 ? 8.294 0.758 5.354 1.00 0.00 4 VAL A C 8
ATOM 15237 O O . VAL A 1 4 ? 9.060 1.216 4.506 1.00 0.00 4 VAL A O 8
ATOM 15250 N N . SER A 1 5 ? 8.707 0.297 6.529 1.00 0.00 5 SER A N 8
ATOM 15251 C CA . SER A 1 5 ? 10.095 0.426 6.958 1.00 0.00 5 SER A CA 8
ATOM 15252 C C . SER A 1 5 ? 10.631 -0.895 7.494 1.00 0.00 5 SER A C 8
ATOM 15253 O O . SER A 1 5 ? 9.867 -1.821 7.766 1.00 0.00 5 SER A O 8
ATOM 15261 N N . ALA A 1 6 ? 11.948 -0.976 7.645 1.00 0.00 6 ALA A N 8
ATOM 15262 C CA . ALA A 1 6 ? 12.580 -2.141 8.254 1.00 0.00 6 ALA A CA 8
ATOM 15263 C C . ALA A 1 6 ? 13.311 -1.764 9.536 1.00 0.00 6 ALA A C 8
ATOM 15264 O O . ALA A 1 6 ? 14.225 -0.940 9.521 1.00 0.00 6 ALA A O 8
ATOM 15271 N N . VAL A 1 7 ? 12.902 -2.372 10.644 1.00 0.00 7 VAL A N 8
ATOM 15272 C CA . VAL A 1 7 ? 13.425 -2.008 11.956 1.00 0.00 7 VAL A CA 8
ATOM 15273 C C . VAL A 1 7 ? 13.992 -3.222 12.680 1.00 0.00 7 VAL A C 8
ATOM 15274 O O . VAL A 1 7 ? 13.359 -4.276 12.735 1.00 0.00 7 VAL A O 8
ATOM 15287 N N . SER A 1 8 ? 15.190 -3.067 13.234 1.00 0.00 8 SER A N 8
ATOM 15288 C CA . SER A 1 8 ? 15.799 -4.114 14.045 1.00 0.00 8 SER A CA 8
ATOM 15289 C C . SER A 1 8 ? 16.722 -3.523 15.103 1.00 0.00 8 SER A C 8
ATOM 15290 O O . SER A 1 8 ? 17.539 -2.650 14.811 1.00 0.00 8 SER A O 8
ATOM 15298 N N . THR A 1 9 ? 16.588 -4.005 16.334 1.00 0.00 9 THR A N 8
ATOM 15299 C CA . THR A 1 9 ? 17.430 -3.548 17.433 1.00 0.00 9 THR A CA 8
ATOM 15300 C C . THR A 1 9 ? 18.296 -4.679 17.972 1.00 0.00 9 THR A C 8
ATOM 15301 O O . THR A 1 9 ? 17.793 -5.750 18.312 1.00 0.00 9 THR A O 8
ATOM 15312 N N . VAL A 1 10 ? 19.600 -4.436 18.047 1.00 0.00 10 VAL A N 8
ATOM 15313 C CA . VAL A 1 10 ? 20.538 -5.436 18.542 1.00 0.00 10 VAL A CA 8
ATOM 15314 C C . VAL A 1 10 ? 21.353 -4.895 19.710 1.00 0.00 10 VAL A C 8
ATOM 15315 O O . VAL A 1 10 ? 21.844 -3.767 19.667 1.00 0.00 10 VAL A O 8
ATOM 15328 N N . LEU A 1 11 ? 21.495 -5.706 20.752 1.00 0.00 11 LEU A N 8
ATOM 15329 C CA . LEU A 1 11 ? 22.276 -5.322 21.922 1.00 0.00 11 LEU A CA 8
ATOM 15330 C C . LEU A 1 11 ? 23.767 -5.314 21.610 1.00 0.00 11 LEU A C 8
ATOM 15331 O O . LEU A 1 11 ? 24.301 -6.277 21.060 1.00 0.00 11 LEU A O 8
ATOM 15347 N N . ILE A 1 12 ? 24.435 -4.222 21.965 1.00 0.00 12 ILE A N 8
ATOM 15348 C CA . ILE A 1 12 ? 25.865 -4.085 21.720 1.00 0.00 12 ILE A CA 8
ATOM 15349 C C . ILE A 1 12 ? 26.648 -4.053 23.027 1.00 0.00 12 ILE A C 8
ATOM 15350 O O . ILE A 1 12 ? 26.332 -3.280 23.932 1.00 0.00 12 ILE A O 8
ATOM 15366 N N . ASN A 1 13 ? 27.670 -4.897 23.120 1.00 0.00 13 ASN A N 8
ATOM 15367 C CA . ASN A 1 13 ? 28.464 -5.007 24.338 1.00 0.00 13 ASN A CA 8
ATOM 15368 C C . ASN A 1 13 ? 29.522 -3.914 24.406 1.00 0.00 13 ASN A C 8
ATOM 15369 O O . ASN A 1 13 ? 30.718 -4.187 24.297 1.00 0.00 13 ASN A O 8
ATOM 15380 N N . ALA A 1 14 ? 29.077 -2.676 24.588 1.00 0.00 14 ALA A N 8
ATOM 15381 C CA . ALA A 1 14 ? 29.987 -1.542 24.693 1.00 0.00 14 ALA A CA 8
ATOM 15382 C C . ALA A 1 14 ? 29.259 -0.295 25.181 1.00 0.00 14 ALA A C 8
ATOM 15383 O O . ALA A 1 14 ? 28.036 -0.199 25.080 1.00 0.00 14 ALA A O 8
ATOM 15390 N N . GLU A 1 15 ? 30.019 0.657 25.712 1.00 0.00 15 GLU A N 8
ATOM 15391 C CA . GLU A 1 15 ? 29.458 1.929 26.151 1.00 0.00 15 GLU A CA 8
ATOM 15392 C C . GLU A 1 15 ? 28.715 2.624 25.018 1.00 0.00 15 GLU A C 8
ATOM 15393 O O . GLU A 1 15 ? 29.226 2.734 23.903 1.00 0.00 15 GLU A O 8
ATOM 15405 N N . PRO A 1 16 ? 27.506 3.093 25.309 1.00 0.00 16 PRO A N 8
ATOM 15406 C CA . PRO A 1 16 ? 26.674 3.744 24.304 1.00 0.00 16 PRO A CA 8
ATOM 15407 C C . PRO A 1 16 ? 27.436 4.854 23.592 1.00 0.00 16 PRO A C 8
ATOM 15408 O O . PRO A 1 16 ? 27.311 5.028 22.380 1.00 0.00 16 PRO A O 8
ATOM 15419 N N . ALA A 1 17 ? 28.227 5.603 24.353 1.00 0.00 17 ALA A N 8
ATOM 15420 C CA . ALA A 1 17 ? 29.038 6.677 23.791 1.00 0.00 17 ALA A CA 8
ATOM 15421 C C . ALA A 1 17 ? 30.080 6.131 22.823 1.00 0.00 17 ALA A C 8
ATOM 15422 O O . ALA A 1 17 ? 30.299 6.692 21.750 1.00 0.00 17 ALA A O 8
ATOM 15429 N N . ALA A 1 18 ? 30.722 5.033 23.210 1.00 0.00 18 ALA A N 8
ATOM 15430 C CA . ALA A 1 18 ? 31.708 4.382 22.356 1.00 0.00 18 ALA A CA 8
ATOM 15431 C C . ALA A 1 18 ? 31.060 3.808 21.103 1.00 0.00 18 ALA A C 8
ATOM 15432 O O . ALA A 1 18 ? 31.642 3.845 20.019 1.00 0.00 18 ALA A O 8
ATOM 15439 N N . VAL A 1 19 ? 29.851 3.279 21.258 1.00 0.00 19 VAL A N 8
ATOM 15440 C CA . VAL A 1 19 ? 29.101 2.739 20.130 1.00 0.00 19 VAL A CA 8
ATOM 15441 C C . VAL A 1 19 ? 28.710 3.839 19.152 1.00 0.00 19 VAL A C 8
ATOM 15442 O O . VAL A 1 19 ? 28.805 3.665 17.937 1.00 0.00 19 VAL A O 8
ATOM 15455 N N . LEU A 1 20 ? 28.270 4.972 19.688 1.00 0.00 20 LEU A N 8
ATOM 15456 C CA . LEU A 1 20 ? 27.952 6.135 18.869 1.00 0.00 20 LEU A CA 8
ATOM 15457 C C . LEU A 1 20 ? 29.151 6.566 18.035 1.00 0.00 20 LEU A C 8
ATOM 15458 O O . LEU A 1 20 ? 29.021 6.856 16.845 1.00 0.00 20 LEU A O 8
ATOM 15474 N N . ALA A 1 21 ? 30.320 6.605 18.665 1.00 0.00 21 ALA A N 8
ATOM 15475 C CA . ALA A 1 21 ? 31.562 6.902 17.960 1.00 0.00 21 ALA A CA 8
ATOM 15476 C C . ALA A 1 21 ? 31.842 5.865 16.879 1.00 0.00 21 ALA A C 8
ATOM 15477 O O . ALA A 1 21 ? 32.235 6.208 15.764 1.00 0.00 21 ALA A O 8
ATOM 15484 N N . ALA A 1 22 ? 31.638 4.597 17.216 1.00 0.00 22 ALA A N 8
ATOM 15485 C CA . ALA A 1 22 ? 31.824 3.511 16.260 1.00 0.00 22 ALA A CA 8
ATOM 15486 C C . ALA A 1 22 ? 30.874 3.650 15.077 1.00 0.00 22 ALA A C 8
ATOM 15487 O O . ALA A 1 22 ? 31.240 3.358 13.938 1.00 0.00 22 ALA A O 8
ATOM 15494 N N . ILE A 1 23 ? 29.654 4.097 15.354 1.00 0.00 23 ILE A N 8
ATOM 15495 C CA . ILE A 1 23 ? 28.682 4.370 14.302 1.00 0.00 23 ILE A CA 8
ATOM 15496 C C . ILE A 1 23 ? 29.133 5.527 13.421 1.00 0.00 23 ILE A C 8
ATOM 15497 O O . ILE A 1 23 ? 29.098 5.436 12.194 1.00 0.00 23 ILE A O 8
ATOM 15513 N N . SER A 1 24 ? 29.558 6.616 14.054 1.00 0.00 24 SER A N 8
ATOM 15514 C CA . SER A 1 24 ? 29.965 7.814 13.329 1.00 0.00 24 SER A CA 8
ATOM 15515 C C . SER A 1 24 ? 31.247 7.573 12.543 1.00 0.00 24 SER A C 8
ATOM 15516 O O . SER A 1 24 ? 31.556 8.303 11.601 1.00 0.00 24 SER A O 8
ATOM 15524 N N . ASP A 1 25 ? 31.991 6.544 12.934 1.00 0.00 25 ASP A N 8
ATOM 15525 C CA . ASP A 1 25 ? 33.184 6.138 12.201 1.00 0.00 25 ASP A CA 8
ATOM 15526 C C . ASP A 1 25 ? 32.829 5.237 11.026 1.00 0.00 25 ASP A C 8
ATOM 15527 O O . ASP A 1 25 ? 32.596 4.040 11.196 1.00 0.00 25 ASP A O 8
ATOM 15536 N N . TYR A 1 26 ? 32.789 5.819 9.832 1.00 0.00 26 TYR A N 8
ATOM 15537 C CA . TYR A 1 26 ? 32.493 5.063 8.621 1.00 0.00 26 TYR A CA 8
ATOM 15538 C C . TYR A 1 26 ? 33.757 4.805 7.810 1.00 0.00 26 TYR A C 8
ATOM 15539 O O . TYR A 1 26 ? 33.701 4.640 6.591 1.00 0.00 26 TYR A O 8
ATOM 15557 N N . GLN A 1 27 ? 34.896 4.772 8.493 1.00 0.00 27 GLN A N 8
ATOM 15558 C CA . GLN A 1 27 ? 36.189 4.702 7.824 1.00 0.00 27 GLN A CA 8
ATOM 15559 C C . GLN A 1 27 ? 36.959 3.457 8.243 1.00 0.00 27 GLN A C 8
ATOM 15560 O O . GLN A 1 27 ? 37.553 2.772 7.409 1.00 0.00 27 GLN A O 8
ATOM 15574 N N . THR A 1 28 ? 36.946 3.168 9.540 1.00 0.00 28 THR A N 8
ATOM 15575 C CA . THR A 1 28 ? 37.713 2.053 10.084 1.00 0.00 28 THR A CA 8
ATOM 15576 C C . THR A 1 28 ? 36.800 1.024 10.738 1.00 0.00 28 THR A C 8
ATOM 15577 O O . THR A 1 28 ? 37.182 -0.131 10.922 1.00 0.00 28 THR A O 8
ATOM 15588 N N . VAL A 1 29 ? 35.591 1.451 11.088 1.00 0.00 29 VAL A N 8
ATOM 15589 C CA . VAL A 1 29 ? 34.629 0.573 11.743 1.00 0.00 29 VAL A CA 8
ATOM 15590 C C . VAL A 1 29 ? 33.636 -0.003 10.742 1.00 0.00 29 VAL A C 8
ATOM 15591 O O . VAL A 1 29 ? 33.467 -1.218 10.649 1.00 0.00 29 VAL A O 8
ATOM 15604 N N . ARG A 1 30 ? 32.982 0.878 9.992 1.00 0.00 30 ARG A N 8
ATOM 15605 C CA . ARG A 1 30 ? 31.902 0.472 9.100 1.00 0.00 30 ARG A CA 8
ATOM 15606 C C . ARG A 1 30 ? 32.354 -0.635 8.157 1.00 0.00 30 ARG A C 8
ATOM 15607 O O . ARG A 1 30 ? 31.655 -1.632 7.975 1.00 0.00 30 ARG A O 8
ATOM 15628 N N . PRO A 1 31 ? 33.526 -0.454 7.558 1.00 0.00 31 PRO A N 8
ATOM 15629 C CA . PRO A 1 31 ? 34.030 -1.391 6.561 1.00 0.00 31 PRO A CA 8
ATOM 15630 C C . PRO A 1 31 ? 34.659 -2.611 7.220 1.00 0.00 31 PRO A C 8
ATOM 15631 O O . PRO A 1 31 ? 35.284 -3.436 6.553 1.00 0.00 31 PRO A O 8
ATOM 15642 N N . LYS A 1 32 ? 34.491 -2.720 8.534 1.00 0.00 32 LYS A N 8
ATOM 15643 C CA . LYS A 1 32 ? 34.893 -3.919 9.260 1.00 0.00 32 LYS A CA 8
ATOM 15644 C C . LYS A 1 32 ? 33.683 -4.650 9.828 1.00 0.00 32 LYS A C 8
ATOM 15645 O O . LYS A 1 32 ? 33.787 -5.798 10.262 1.00 0.00 32 LYS A O 8
ATOM 15664 N N . ILE A 1 33 ? 32.536 -3.980 9.822 1.00 0.00 33 ILE A N 8
ATOM 15665 C CA . ILE A 1 33 ? 31.308 -4.558 10.353 1.00 0.00 33 ILE A CA 8
ATOM 15666 C C . ILE A 1 33 ? 30.285 -4.789 9.249 1.00 0.00 33 ILE A C 8
ATOM 15667 O O . ILE A 1 33 ? 29.084 -4.869 9.508 1.00 0.00 33 ILE A O 8
ATOM 15683 N N . LEU A 1 34 ? 30.767 -4.895 8.015 1.00 0.00 34 LEU A N 8
ATOM 15684 C CA . LEU A 1 34 ? 29.890 -5.034 6.859 1.00 0.00 34 LEU A CA 8
ATOM 15685 C C . LEU A 1 34 ? 29.237 -6.410 6.826 1.00 0.00 34 LEU A C 8
ATOM 15686 O O . LEU A 1 34 ? 29.840 -7.404 7.233 1.00 0.00 34 LEU A O 8
ATOM 15702 N N . SER A 1 35 ? 28.002 -6.462 6.339 1.00 0.00 35 SER A N 8
ATOM 15703 C CA . SER A 1 35 ? 27.310 -7.729 6.137 1.00 0.00 35 SER A CA 8
ATOM 15704 C C . SER A 1 35 ? 27.824 -8.446 4.895 1.00 0.00 35 SER A C 8
ATOM 15705 O O . SER A 1 35 ? 28.707 -7.945 4.198 1.00 0.00 35 SER A O 8
ATOM 15713 N N . SER A 1 36 ? 27.266 -9.620 4.622 1.00 0.00 36 SER A N 8
ATOM 15714 C CA . SER A 1 36 ? 27.697 -10.428 3.487 1.00 0.00 36 SER A CA 8
ATOM 15715 C C . SER A 1 36 ? 27.178 -9.853 2.174 1.00 0.00 36 SER A C 8
ATOM 15716 O O . SER A 1 36 ? 27.515 -10.343 1.096 1.00 0.00 36 SER A O 8
ATOM 15724 N N . HIS A 1 37 ? 26.358 -8.813 2.273 1.00 0.00 37 HIS A N 8
ATOM 15725 C CA . HIS A 1 37 ? 25.705 -8.239 1.102 1.00 0.00 37 HIS A CA 8
ATOM 15726 C C . HIS A 1 37 ? 26.454 -7.011 0.600 1.00 0.00 37 HIS A C 8
ATOM 15727 O O . HIS A 1 37 ? 26.008 -6.335 -0.326 1.00 0.00 37 HIS A O 8
ATOM 15741 N N . TYR A 1 38 ? 27.596 -6.728 1.218 1.00 0.00 38 TYR A N 8
ATOM 15742 C CA . TYR A 1 38 ? 28.418 -5.590 0.824 1.00 0.00 38 TYR A CA 8
ATOM 15743 C C . TYR A 1 38 ? 29.526 -6.014 -0.131 1.00 0.00 38 TYR A C 8
ATOM 15744 O O . TYR A 1 38 ? 30.039 -7.130 -0.045 1.00 0.00 38 TYR A O 8
ATOM 15762 N N . SER A 1 39 ? 29.892 -5.118 -1.041 1.00 0.00 39 SER A N 8
ATOM 15763 C CA . SER A 1 39 ? 31.028 -5.345 -1.927 1.00 0.00 39 SER A CA 8
ATOM 15764 C C . SER A 1 39 ? 31.580 -4.031 -2.462 1.00 0.00 39 SER A C 8
ATOM 15765 O O . SER A 1 39 ? 30.859 -3.252 -3.086 1.00 0.00 39 SER A O 8
ATOM 15773 N N . GLY A 1 40 ? 32.863 -3.790 -2.216 1.00 0.00 40 GLY A N 8
ATOM 15774 C CA . GLY A 1 40 ? 33.556 -2.651 -2.806 1.00 0.00 40 GLY A CA 8
ATOM 15775 C C . GLY A 1 40 ? 33.215 -1.359 -2.075 1.00 0.00 40 GLY A C 8
ATOM 15776 O O . GLY A 1 40 ? 33.026 -0.314 -2.697 1.00 0.00 40 GLY A O 8
ATOM 15780 N N . TYR A 1 41 ? 33.139 -1.437 -0.750 1.00 0.00 41 TYR A N 8
ATOM 15781 C CA . TYR A 1 41 ? 32.933 -0.254 0.076 1.00 0.00 41 TYR A CA 8
ATOM 15782 C C . TYR A 1 41 ? 34.119 0.696 -0.016 1.00 0.00 41 TYR A C 8
ATOM 15783 O O . TYR A 1 41 ? 35.261 0.305 0.230 1.00 0.00 41 TYR A O 8
ATOM 15801 N N . GLN A 1 42 ? 33.844 1.946 -0.371 1.00 0.00 42 GLN A N 8
ATOM 15802 C CA . GLN A 1 42 ? 34.893 2.944 -0.542 1.00 0.00 42 GLN A CA 8
ATOM 15803 C C . GLN A 1 42 ? 34.454 4.302 -0.011 1.00 0.00 42 GLN A C 8
ATOM 15804 O O . GLN A 1 42 ? 33.444 4.853 -0.448 1.00 0.00 42 GLN A O 8
ATOM 15818 N N . VAL A 1 43 ? 35.219 4.838 0.934 1.00 0.00 43 VAL A N 8
ATOM 15819 C CA . VAL A 1 43 ? 35.009 6.200 1.409 1.00 0.00 43 VAL A CA 8
ATOM 15820 C C . VAL A 1 43 ? 35.487 7.221 0.385 1.00 0.00 43 VAL A C 8
ATOM 15821 O O . VAL A 1 43 ? 36.627 7.163 -0.078 1.00 0.00 43 VAL A O 8
ATOM 15834 N N . LEU A 1 44 ? 34.610 8.156 0.034 1.00 0.00 44 LEU A N 8
ATOM 15835 C CA . LEU A 1 44 ? 34.904 9.127 -1.013 1.00 0.00 44 LEU A CA 8
ATOM 15836 C C . LEU A 1 44 ? 35.334 10.463 -0.420 1.00 0.00 44 LEU A C 8
ATOM 15837 O O . LEU A 1 44 ? 36.206 11.141 -0.963 1.00 0.00 44 LEU A O 8
ATOM 15853 N N . GLU A 1 45 ? 34.718 10.835 0.696 1.00 0.00 45 GLU A N 8
ATOM 15854 C CA . GLU A 1 45 ? 35.025 12.098 1.356 1.00 0.00 45 GLU A CA 8
ATOM 15855 C C . GLU A 1 45 ? 34.906 11.972 2.870 1.00 0.00 45 GLU A C 8
ATOM 15856 O O . GLU A 1 45 ? 33.924 11.435 3.382 1.00 0.00 45 GLU A O 8
ATOM 15868 N N . GLY A 1 46 ? 35.912 12.471 3.580 1.00 0.00 46 GLY A N 8
ATOM 15869 C CA . GLY A 1 46 ? 35.885 12.489 5.038 1.00 0.00 46 GLY A CA 8
ATOM 15870 C C . GLY A 1 46 ? 36.233 11.122 5.613 1.00 0.00 46 GLY A C 8
ATOM 15871 O O . GLY A 1 46 ? 37.380 10.681 5.538 1.00 0.00 46 GLY A O 8
ATOM 15875 N N . GLY A 1 47 ? 35.237 10.456 6.186 1.00 0.00 47 GLY A N 8
ATOM 15876 C CA . GLY A 1 47 ? 35.424 9.115 6.729 1.00 0.00 47 GLY A CA 8
ATOM 15877 C C . GLY A 1 47 ? 34.743 8.969 8.083 1.00 0.00 47 GLY A C 8
ATOM 15878 O O . GLY A 1 47 ? 34.126 7.944 8.371 1.00 0.00 47 GLY A O 8
ATOM 15882 N N . GLN A 1 48 ? 34.859 10.001 8.913 1.00 0.00 48 GLN A N 8
ATOM 15883 C CA . GLN A 1 48 ? 34.274 9.980 10.248 1.00 0.00 48 GLN A CA 8
ATOM 15884 C C . GLN A 1 48 ? 33.515 11.268 10.538 1.00 0.00 48 GLN A C 8
ATOM 15885 O O . GLN A 1 48 ? 34.005 12.364 10.264 1.00 0.00 48 GLN A O 8
ATOM 15899 N N . GLY A 1 49 ? 32.316 11.130 11.093 1.00 0.00 49 GLY A N 8
ATOM 15900 C CA . GLY A 1 49 ? 31.504 12.285 11.461 1.00 0.00 49 GLY A CA 8
ATOM 15901 C C . GLY A 1 49 ? 30.633 12.739 10.297 1.00 0.00 49 GLY A C 8
ATOM 15902 O O . GLY A 1 49 ? 30.676 12.157 9.213 1.00 0.00 49 GLY A O 8
ATOM 15906 N N . ALA A 1 50 ? 29.841 13.780 10.529 1.00 0.00 50 ALA A N 8
ATOM 15907 C CA . ALA A 1 50 ? 28.915 14.279 9.519 1.00 0.00 50 ALA A CA 8
ATOM 15908 C C . ALA A 1 50 ? 29.662 14.859 8.325 1.00 0.00 50 ALA A C 8
ATOM 15909 O O . ALA A 1 50 ? 30.711 15.486 8.482 1.00 0.00 50 ALA A O 8
ATOM 15916 N N . GLY A 1 51 ? 29.117 14.648 7.132 1.00 0.00 51 GLY A N 8
ATOM 15917 C CA . GLY A 1 51 ? 29.726 15.158 5.910 1.00 0.00 51 GLY A CA 8
ATOM 15918 C C . GLY A 1 51 ? 30.449 14.052 5.151 1.00 0.00 51 GLY A C 8
ATOM 15919 O O . GLY A 1 51 ? 30.816 14.221 3.989 1.00 0.00 51 GLY A O 8
ATOM 15923 N N . THR A 1 52 ? 30.649 12.919 5.816 1.00 0.00 52 THR A N 8
ATOM 15924 C CA . THR A 1 52 ? 31.313 11.776 5.200 1.00 0.00 52 THR A CA 8
ATOM 15925 C C . THR A 1 52 ? 30.495 11.225 4.039 1.00 0.00 52 THR A C 8
ATOM 15926 O O . THR A 1 52 ? 29.287 11.023 4.159 1.00 0.00 52 THR A O 8
ATOM 15937 N N . VAL A 1 53 ? 31.162 10.984 2.915 1.00 0.00 53 VAL A N 8
ATOM 15938 C CA . VAL A 1 53 ? 30.518 10.372 1.759 1.00 0.00 53 VAL A CA 8
ATOM 15939 C C . VAL A 1 53 ? 31.205 9.068 1.372 1.00 0.00 53 VAL A C 8
ATOM 15940 O O . VAL A 1 53 ? 32.432 8.998 1.306 1.00 0.00 53 VAL A O 8
ATOM 15953 N N . ALA A 1 54 ? 30.406 8.038 1.117 1.00 0.00 54 ALA A N 8
ATOM 15954 C CA . ALA A 1 54 ? 30.937 6.725 0.768 1.00 0.00 54 ALA A CA 8
ATOM 15955 C C . ALA A 1 54 ? 30.007 5.991 -0.189 1.00 0.00 54 ALA A C 8
ATOM 15956 O O . ALA A 1 54 ? 28.810 6.274 -0.246 1.00 0.00 54 ALA A O 8
ATOM 15963 N N . THR A 1 55 ? 30.564 5.047 -0.940 1.00 0.00 55 THR A N 8
ATOM 15964 C CA . THR A 1 55 ? 29.792 4.294 -1.921 1.00 0.00 55 THR A CA 8
ATOM 15965 C C . THR A 1 55 ? 30.137 2.811 -1.871 1.00 0.00 55 THR A C 8
ATOM 15966 O O . THR A 1 55 ? 31.284 2.438 -1.627 1.00 0.00 55 THR A O 8
ATOM 15977 N N . TRP A 1 56 ? 29.137 1.968 -2.105 1.00 0.00 56 TRP A N 8
ATOM 15978 C CA . TRP A 1 56 ? 29.310 0.524 -1.998 1.00 0.00 56 TRP A CA 8
ATOM 15979 C C . TRP A 1 56 ? 28.220 -0.220 -2.757 1.00 0.00 56 TRP A C 8
ATOM 15980 O O . TRP A 1 56 ? 27.127 0.307 -2.968 1.00 0.00 56 TRP A O 8
ATOM 16001 N N . LYS A 1 57 ? 28.522 -1.447 -3.166 1.00 0.00 57 LYS A N 8
ATOM 16002 C CA . LYS A 1 57 ? 27.525 -2.320 -3.774 1.00 0.00 57 LYS A CA 8
ATOM 16003 C C . LYS A 1 57 ? 26.798 -3.143 -2.719 1.00 0.00 57 LYS A C 8
ATOM 16004 O O . LYS A 1 57 ? 27.408 -3.951 -2.018 1.00 0.00 57 LYS A O 8
ATOM 16023 N N . LEU A 1 58 ? 25.490 -2.935 -2.610 1.00 0.00 58 LEU A N 8
ATOM 16024 C CA . LEU A 1 58 ? 24.699 -3.559 -1.557 1.00 0.00 58 LEU A CA 8
ATOM 16025 C C . LEU A 1 58 ? 23.634 -4.480 -2.139 1.00 0.00 58 LEU A C 8
ATOM 16026 O O . LEU A 1 58 ? 22.774 -4.044 -2.904 1.00 0.00 58 LEU A O 8
ATOM 16042 N N . GLN A 1 59 ? 23.698 -5.756 -1.773 1.00 0.00 59 GLN A N 8
ATOM 16043 C CA . GLN A 1 59 ? 22.748 -6.743 -2.271 1.00 0.00 59 GLN A CA 8
ATOM 16044 C C . GLN A 1 59 ? 21.527 -6.838 -1.365 1.00 0.00 59 GLN A C 8
ATOM 16045 O O . GLN A 1 59 ? 21.653 -6.932 -0.145 1.00 0.00 59 GLN A O 8
ATOM 16059 N N . ALA A 1 60 ? 20.344 -6.814 -1.971 1.00 0.00 60 ALA A N 8
ATOM 16060 C CA . ALA A 1 60 ? 19.100 -6.982 -1.229 1.00 0.00 60 ALA A CA 8
ATOM 16061 C C . ALA A 1 60 ? 18.654 -8.438 -1.226 1.00 0.00 60 ALA A C 8
ATOM 16062 O O . ALA A 1 60 ? 18.438 -9.030 -0.168 1.00 0.00 60 ALA A O 8
ATOM 16069 N N . THR A 1 61 ? 18.516 -9.012 -2.417 1.00 0.00 61 THR A N 8
ATOM 16070 C CA . THR A 1 61 ? 18.112 -10.407 -2.553 1.00 0.00 61 THR A CA 8
ATOM 16071 C C . THR A 1 61 ? 19.041 -11.160 -3.497 1.00 0.00 61 THR A C 8
ATOM 16072 O O . THR A 1 61 ? 20.107 -10.663 -3.862 1.00 0.00 61 THR A O 8
ATOM 16083 N N . LYS A 1 62 ? 18.631 -12.361 -3.888 1.00 0.00 62 LYS A N 8
ATOM 16084 C CA . LYS A 1 62 ? 19.379 -13.146 -4.863 1.00 0.00 62 LYS A CA 8
ATOM 16085 C C . LYS A 1 62 ? 19.262 -12.547 -6.259 1.00 0.00 62 LYS A C 8
ATOM 16086 O O . LYS A 1 62 ? 19.966 -12.956 -7.182 1.00 0.00 62 LYS A O 8
ATOM 16105 N N . SER A 1 63 ? 18.367 -11.576 -6.407 1.00 0.00 63 SER A N 8
ATOM 16106 C CA . SER A 1 63 ? 18.119 -10.954 -7.703 1.00 0.00 63 SER A CA 8
ATOM 16107 C C . SER A 1 63 ? 18.339 -9.448 -7.642 1.00 0.00 63 SER A C 8
ATOM 16108 O O . SER A 1 63 ? 18.790 -8.838 -8.611 1.00 0.00 63 SER A O 8
ATOM 16116 N N . ARG A 1 64 ? 18.019 -8.854 -6.497 1.00 0.00 64 ARG A N 8
ATOM 16117 C CA . ARG A 1 64 ? 18.063 -7.405 -6.348 1.00 0.00 64 ARG A CA 8
ATOM 16118 C C . ARG A 1 64 ? 19.389 -6.953 -5.750 1.00 0.00 64 ARG A C 8
ATOM 16119 O O . ARG A 1 64 ? 19.768 -7.383 -4.661 1.00 0.00 64 ARG A O 8
ATOM 16140 N N . VAL A 1 65 ? 20.090 -6.083 -6.469 1.00 0.00 65 VAL A N 8
ATOM 16141 C CA . VAL A 1 65 ? 21.320 -5.486 -5.962 1.00 0.00 65 VAL A CA 8
ATOM 16142 C C . VAL A 1 65 ? 21.567 -4.118 -6.586 1.00 0.00 65 VAL A C 8
ATOM 16143 O O . VAL A 1 65 ? 21.441 -3.947 -7.799 1.00 0.00 65 VAL A O 8
ATOM 16156 N N . ARG A 1 66 ? 21.918 -3.147 -5.751 1.00 0.00 66 ARG A N 8
ATOM 16157 C CA . ARG A 1 66 ? 22.074 -1.769 -6.200 1.00 0.00 66 ARG A CA 8
ATOM 16158 C C . ARG A 1 66 ? 23.334 -1.139 -5.621 1.00 0.00 66 ARG A C 8
ATOM 16159 O O . ARG A 1 66 ? 23.787 -1.516 -4.540 1.00 0.00 66 ARG A O 8
ATOM 16180 N N . ASP A 1 67 ? 23.896 -0.178 -6.346 1.00 0.00 67 ASP A N 8
ATOM 16181 C CA . ASP A 1 67 ? 25.060 0.560 -5.869 1.00 0.00 67 ASP A CA 8
ATOM 16182 C C . ASP A 1 67 ? 24.644 1.767 -5.038 1.00 0.00 67 ASP A C 8
ATOM 16183 O O . ASP A 1 67 ? 24.055 2.716 -5.556 1.00 0.00 67 ASP A O 8
ATOM 16192 N N . VAL A 1 68 ? 24.955 1.726 -3.747 1.00 0.00 68 VAL A N 8
ATOM 16193 C CA . VAL A 1 68 ? 24.483 2.741 -2.813 1.00 0.00 68 VAL A CA 8
ATOM 16194 C C . VAL A 1 68 ? 25.592 3.722 -2.459 1.00 0.00 68 VAL A C 8
ATOM 16195 O O . VAL A 1 68 ? 26.635 3.333 -1.933 1.00 0.00 68 VAL A O 8
ATOM 16208 N N . LYS A 1 69 ? 25.362 4.998 -2.750 1.00 0.00 69 LYS A N 8
ATOM 16209 C CA . LYS A 1 69 ? 26.244 6.062 -2.284 1.00 0.00 69 LYS A CA 8
ATOM 16210 C C . LYS A 1 69 ? 25.490 7.063 -1.418 1.00 0.00 69 LYS A C 8
ATOM 16211 O O . LYS A 1 69 ? 24.483 7.631 -1.842 1.00 0.00 69 LYS A O 8
ATOM 16230 N N . ALA A 1 70 ? 25.983 7.275 -0.203 1.00 0.00 70 ALA A N 8
ATOM 16231 C CA . ALA A 1 70 ? 25.218 7.974 0.823 1.00 0.00 70 ALA A CA 8
ATOM 16232 C C . ALA A 1 70 ? 26.074 9.012 1.537 1.00 0.00 70 ALA A C 8
ATOM 16233 O O . ALA A 1 70 ? 27.300 8.902 1.572 1.00 0.00 70 ALA A O 8
ATOM 16240 N N . THR A 1 71 ? 25.422 10.020 2.106 1.00 0.00 71 THR A N 8
ATOM 16241 C CA . THR A 1 71 ? 26.114 11.036 2.890 1.00 0.00 71 THR A CA 8
ATOM 16242 C C . THR A 1 71 ? 25.723 10.957 4.360 1.00 0.00 71 THR A C 8
ATOM 16243 O O . THR A 1 71 ? 24.549 10.798 4.693 1.00 0.00 71 THR A O 8
ATOM 16254 N N . VAL A 1 72 ? 26.715 11.069 5.238 1.00 0.00 72 VAL A N 8
ATOM 16255 C CA . VAL A 1 72 ? 26.490 10.921 6.671 1.00 0.00 72 VAL A CA 8
ATOM 16256 C C . VAL A 1 72 ? 25.982 12.218 7.286 1.00 0.00 72 VAL A C 8
ATOM 16257 O O . VAL A 1 72 ? 26.584 13.277 7.110 1.00 0.00 72 VAL A O 8
ATOM 16270 N N . ASP A 1 73 ? 24.871 12.129 8.009 1.00 0.00 73 ASP A N 8
ATOM 16271 C CA . ASP A 1 73 ? 24.335 13.274 8.735 1.00 0.00 73 ASP A CA 8
ATOM 16272 C C . ASP A 1 73 ? 24.134 12.947 10.209 1.00 0.00 73 ASP A C 8
ATOM 16273 O O . ASP A 1 73 ? 23.086 12.435 10.604 1.00 0.00 73 ASP A O 8
ATOM 16282 N N . VAL A 1 74 ? 25.144 13.245 11.019 1.00 0.00 74 VAL A N 8
ATOM 16283 C CA . VAL A 1 74 ? 25.101 12.935 12.443 1.00 0.00 74 VAL A CA 8
ATOM 16284 C C . VAL A 1 74 ? 24.185 13.896 13.189 1.00 0.00 74 VAL A C 8
ATOM 16285 O O . VAL A 1 74 ? 24.362 15.113 13.126 1.00 0.00 74 VAL A O 8
ATOM 16298 N N . ALA A 1 75 ? 23.206 13.344 13.897 1.00 0.00 75 ALA A N 8
ATOM 16299 C CA . ALA A 1 75 ? 22.254 14.152 14.650 1.00 0.00 75 ALA A CA 8
ATOM 16300 C C . ALA A 1 75 ? 22.197 13.720 16.109 1.00 0.00 75 ALA A C 8
ATOM 16301 O O . ALA A 1 75 ? 21.211 13.133 16.555 1.00 0.00 75 ALA A O 8
ATOM 16308 N N . GLY A 1 76 ? 23.261 14.012 16.850 1.00 0.00 76 GLY A N 8
ATOM 16309 C CA . GLY A 1 76 ? 23.293 13.747 18.283 1.00 0.00 76 GLY A CA 8
ATOM 16310 C C . GLY A 1 76 ? 23.585 12.279 18.566 1.00 0.00 76 GLY A C 8
ATOM 16311 O O . GLY A 1 76 ? 24.709 11.813 18.381 1.00 0.00 76 GLY A O 8
ATOM 16315 N N . HIS A 1 77 ? 22.566 11.554 19.014 1.00 0.00 77 HIS A N 8
ATOM 16316 C CA . HIS A 1 77 ? 22.708 10.134 19.313 1.00 0.00 77 HIS A CA 8
ATOM 16317 C C . HIS A 1 77 ? 22.131 9.275 18.195 1.00 0.00 77 HIS A C 8
ATOM 16318 O O . HIS A 1 77 ? 22.144 8.047 18.273 1.00 0.00 77 HIS A O 8
ATOM 16332 N N . THR A 1 78 ? 21.626 9.929 17.154 1.00 0.00 78 THR A N 8
ATOM 16333 C CA . THR A 1 78 ? 21.170 9.230 15.959 1.00 0.00 78 THR A CA 8
ATOM 16334 C C . THR A 1 78 ? 21.906 9.721 14.719 1.00 0.00 78 THR A C 8
ATOM 16335 O O . THR A 1 78 ? 21.769 10.878 14.321 1.00 0.00 78 THR A O 8
ATOM 16346 N N . VAL A 1 79 ? 22.689 8.835 14.112 1.00 0.00 79 VAL A N 8
ATOM 16347 C CA . VAL A 1 79 ? 23.379 9.149 12.867 1.00 0.00 79 VAL A CA 8
ATOM 16348 C C . VAL A 1 79 ? 22.544 8.750 11.658 1.00 0.00 79 VAL A C 8
ATOM 16349 O O . VAL A 1 79 ? 22.131 7.597 11.530 1.00 0.00 79 VAL A O 8
ATOM 16362 N N . ILE A 1 80 ? 22.298 9.709 10.772 1.00 0.00 80 ILE A N 8
ATOM 16363 C CA . ILE A 1 80 ? 21.397 9.499 9.645 1.00 0.00 80 ILE A CA 8
ATOM 16364 C C . ILE A 1 80 ? 22.172 9.320 8.346 1.00 0.00 80 ILE A C 8
ATOM 16365 O O . ILE A 1 80 ? 22.925 10.203 7.936 1.00 0.00 80 ILE A O 8
ATOM 16381 N N . GLU A 1 81 ? 21.982 8.174 7.703 1.00 0.00 81 GLU A N 8
ATOM 16382 C CA . GLU A 1 81 ? 22.632 7.894 6.428 1.00 0.00 81 GLU A CA 8
ATOM 16383 C C . GLU A 1 81 ? 21.685 8.142 5.261 1.00 0.00 81 GLU A C 8
ATOM 16384 O O . GLU A 1 81 ? 20.654 7.481 5.134 1.00 0.00 81 GLU A O 8
ATOM 16396 N N . LYS A 1 82 ? 22.040 9.097 4.409 1.00 0.00 82 LYS A N 8
ATOM 16397 C CA . LYS A 1 82 ? 21.145 9.555 3.353 1.00 0.00 82 LYS A CA 8
ATOM 16398 C C . LYS A 1 82 ? 21.668 9.161 1.978 1.00 0.00 82 LYS A C 8
ATOM 16399 O O . LYS A 1 82 ? 22.641 9.733 1.486 1.00 0.00 82 LYS A O 8
ATOM 16418 N N . ASP A 1 83 ? 21.017 8.181 1.362 1.00 0.00 83 ASP A N 8
ATOM 16419 C CA . ASP A 1 83 ? 21.394 7.732 0.026 1.00 0.00 83 ASP A CA 8
ATOM 16420 C C . ASP A 1 83 ? 21.212 8.843 -1.000 1.00 0.00 83 ASP A C 8
ATOM 16421 O O . ASP A 1 83 ? 20.117 9.382 -1.158 1.00 0.00 83 ASP A O 8
ATOM 16430 N N . ALA A 1 84 ? 22.292 9.182 -1.695 1.00 0.00 84 ALA A N 8
ATOM 16431 C CA . ALA A 1 84 ? 22.253 10.226 -2.711 1.00 0.00 84 ALA A CA 8
ATOM 16432 C C . ALA A 1 84 ? 21.727 9.688 -4.036 1.00 0.00 84 ALA A C 8
ATOM 16433 O O . ALA A 1 84 ? 21.277 10.449 -4.892 1.00 0.00 84 ALA A O 8
ATOM 16440 N N . ASN A 1 85 ? 21.787 8.370 -4.198 1.00 0.00 85 ASN A N 8
ATOM 16441 C CA . ASN A 1 85 ? 21.381 7.733 -5.445 1.00 0.00 85 ASN A CA 8
ATOM 16442 C C . ASN A 1 85 ? 19.875 7.505 -5.482 1.00 0.00 85 ASN A C 8
ATOM 16443 O O . ASN A 1 85 ? 19.261 7.525 -6.549 1.00 0.00 85 ASN A O 8
ATOM 16454 N N . SER A 1 86 ? 19.286 7.288 -4.311 1.00 0.00 86 SER A N 8
ATOM 16455 C CA . SER A 1 86 ? 17.852 7.048 -4.208 1.00 0.00 86 SER A CA 8
ATOM 16456 C C . SER A 1 86 ? 17.310 7.513 -2.863 1.00 0.00 86 SER A C 8
ATOM 16457 O O . SER A 1 86 ? 18.074 7.835 -1.953 1.00 0.00 86 SER A O 8
ATOM 16465 N N . SER A 1 87 ? 15.987 7.548 -2.743 1.00 0.00 87 SER A N 8
ATOM 16466 C CA . SER A 1 87 ? 15.339 8.107 -1.564 1.00 0.00 87 SER A CA 8
ATOM 16467 C C . SER A 1 87 ? 15.304 7.098 -0.423 1.00 0.00 87 SER A C 8
ATOM 16468 O O . SER A 1 87 ? 14.238 6.774 0.100 1.00 0.00 87 SER A O 8
ATOM 16476 N N . LEU A 1 88 ? 16.477 6.604 -0.041 1.00 0.00 88 LEU A N 8
ATOM 16477 C CA . LEU A 1 88 ? 16.583 5.629 1.037 1.00 0.00 88 LEU A CA 8
ATOM 16478 C C . LEU A 1 88 ? 17.422 6.169 2.188 1.00 0.00 88 LEU A C 8
ATOM 16479 O O . LEU A 1 88 ? 18.586 6.525 2.006 1.00 0.00 88 LEU A O 8
ATOM 16495 N N . VAL A 1 89 ? 16.824 6.228 3.373 1.00 0.00 89 VAL A N 8
ATOM 16496 C CA . VAL A 1 89 ? 17.494 6.783 4.543 1.00 0.00 89 VAL A CA 8
ATOM 16497 C C . VAL A 1 89 ? 17.541 5.772 5.682 1.00 0.00 89 VAL A C 8
ATOM 16498 O O . VAL A 1 89 ? 16.532 5.153 6.017 1.00 0.00 89 VAL A O 8
ATOM 16511 N N . SER A 1 90 ? 18.720 5.610 6.273 1.00 0.00 90 SER A N 8
ATOM 16512 C CA . SER A 1 90 ? 18.897 4.686 7.388 1.00 0.00 90 SER A CA 8
ATOM 16513 C C . SER A 1 90 ? 19.250 5.431 8.669 1.00 0.00 90 SER A C 8
ATOM 16514 O O . SER A 1 90 ? 20.173 6.244 8.691 1.00 0.00 90 SER A O 8
ATOM 16522 N N . ASN A 1 91 ? 18.509 5.147 9.735 1.00 0.00 91 ASN A N 8
ATOM 16523 C CA . ASN A 1 91 ? 18.760 5.770 11.030 1.00 0.00 91 ASN A CA 8
ATOM 16524 C C . ASN A 1 91 ? 19.617 4.874 11.915 1.00 0.00 91 ASN A C 8
ATOM 16525 O O . ASN A 1 91 ? 19.358 3.677 12.040 1.00 0.00 91 ASN A O 8
ATOM 16536 N N . TRP A 1 92 ? 20.639 5.460 12.528 1.00 0.00 92 TRP A N 8
ATOM 16537 C CA . TRP A 1 92 ? 21.488 4.736 13.467 1.00 0.00 92 TRP A CA 8
ATOM 16538 C C . TRP A 1 92 ? 21.332 5.278 14.882 1.00 0.00 92 TRP A C 8
ATOM 16539 O O . TRP A 1 92 ? 22.095 6.143 15.313 1.00 0.00 92 TRP A O 8
ATOM 16560 N N . THR A 1 93 ? 20.340 4.765 15.601 1.00 0.00 93 THR A N 8
ATOM 16561 C CA . THR A 1 93 ? 20.045 5.239 16.948 1.00 0.00 93 THR A CA 8
ATOM 16562 C C . THR A 1 93 ? 20.667 4.330 18.000 1.00 0.00 93 THR A C 8
ATOM 16563 O O . THR A 1 93 ? 20.425 3.123 18.013 1.00 0.00 93 THR A O 8
ATOM 16574 N N . VAL A 1 94 ? 21.469 4.917 18.882 1.00 0.00 94 VAL A N 8
ATOM 16575 C CA . VAL A 1 94 ? 22.068 4.176 19.985 1.00 0.00 94 VAL A CA 8
ATOM 16576 C C . VAL A 1 94 ? 21.465 4.591 21.320 1.00 0.00 94 VAL A C 8
ATOM 16577 O O . VAL A 1 94 ? 21.198 5.771 21.551 1.00 0.00 94 VAL A O 8
ATOM 16590 N N . ALA A 1 95 ? 21.252 3.616 22.197 1.00 0.00 95 ALA A N 8
ATOM 16591 C CA . ALA A 1 95 ? 20.626 3.870 23.489 1.00 0.00 95 ALA A CA 8
ATOM 16592 C C . ALA A 1 95 ? 21.263 3.025 24.585 1.00 0.00 95 ALA A C 8
ATOM 16593 O O . ALA A 1 95 ? 21.723 1.911 24.335 1.00 0.00 95 ALA A O 8
ATOM 16600 N N . PRO A 1 96 ? 21.286 3.562 25.800 1.00 0.00 96 PRO A N 8
ATOM 16601 C CA . PRO A 1 96 ? 21.824 2.839 26.947 1.00 0.00 96 PRO A CA 8
ATOM 16602 C C . PRO A 1 96 ? 20.889 1.717 27.380 1.00 0.00 96 PRO A C 8
ATOM 16603 O O . PRO A 1 96 ? 20.006 1.919 28.214 1.00 0.00 96 PRO A O 8
ATOM 16614 N N . ALA A 1 97 ? 21.088 0.535 26.808 1.00 0.00 97 ALA A N 8
ATOM 16615 C CA . ALA A 1 97 ? 20.266 -0.624 27.138 1.00 0.00 97 ALA A CA 8
ATOM 16616 C C . ALA A 1 97 ? 20.685 -1.236 28.469 1.00 0.00 97 ALA A C 8
ATOM 16617 O O . ALA A 1 97 ? 21.328 -2.285 28.505 1.00 0.00 97 ALA A O 8
ATOM 16624 N N . GLY A 1 98 ? 20.317 -0.574 29.561 1.00 0.00 98 GLY A N 8
ATOM 16625 C CA . GLY A 1 98 ? 20.555 -1.107 30.896 1.00 0.00 98 GLY A CA 8
ATOM 16626 C C . GLY A 1 98 ? 21.997 -0.878 31.332 1.00 0.00 98 GLY A C 8
ATOM 16627 O O . GLY A 1 98 ? 22.386 0.243 31.660 1.00 0.00 98 GLY A O 8
ATOM 16631 N N . THR A 1 99 ? 22.786 -1.947 31.334 1.00 0.00 99 THR A N 8
ATOM 16632 C CA . THR A 1 99 ? 24.191 -1.862 31.714 1.00 0.00 99 THR A CA 8
ATOM 16633 C C . THR A 1 99 ? 25.087 -1.741 30.488 1.00 0.00 99 THR A C 8
ATOM 16634 O O . THR A 1 99 ? 26.278 -1.452 30.604 1.00 0.00 99 THR A O 8
ATOM 16645 N N . GLY A 1 100 ? 24.507 -1.965 29.314 1.00 0.00 100 GLY A N 8
ATOM 16646 C CA . GLY A 1 100 ? 25.258 -1.908 28.065 1.00 0.00 100 GLY A CA 8
ATOM 16647 C C . GLY A 1 100 ? 24.636 -0.913 27.094 1.00 0.00 100 GLY A C 8
ATOM 16648 O O . GLY A 1 100 ? 24.201 0.168 27.491 1.00 0.00 100 GLY A O 8
ATOM 16652 N N . SER A 1 101 ? 24.597 -1.284 25.819 1.00 0.00 101 SER A N 8
ATOM 16653 C CA . SER A 1 101 ? 24.043 -0.418 24.785 1.00 0.00 101 SER A CA 8
ATOM 16654 C C . SER A 1 101 ? 23.227 -1.217 23.777 1.00 0.00 101 SER A C 8
ATOM 16655 O O . SER A 1 101 ? 23.264 -2.447 23.769 1.00 0.00 101 SER A O 8
ATOM 16663 N N . SER A 1 102 ? 22.490 -0.510 22.927 1.00 0.00 102 SER A N 8
ATOM 16664 C CA . SER A 1 102 ? 21.807 -1.135 21.800 1.00 0.00 102 SER A CA 8
ATOM 16665 C C . SER A 1 102 ? 21.698 -0.177 20.621 1.00 0.00 102 SER A C 8
ATOM 16666 O O . SER A 1 102 ? 21.680 1.041 20.799 1.00 0.00 102 SER A O 8
ATOM 16674 N N . VAL A 1 103 ? 21.624 -0.734 19.417 1.00 0.00 103 VAL A N 8
ATOM 16675 C CA . VAL A 1 103 ? 21.479 0.069 18.209 1.00 0.00 103 VAL A CA 8
ATOM 16676 C C . VAL A 1 103 ? 20.198 -0.285 17.464 1.00 0.00 103 VAL A C 8
ATOM 16677 O O . VAL A 1 103 ? 19.984 -1.438 17.091 1.00 0.00 103 VAL A O 8
ATOM 16690 N N . ASN A 1 104 ? 19.350 0.715 17.249 1.00 0.00 104 ASN A N 8
ATOM 16691 C CA . ASN A 1 104 ? 18.111 0.521 16.505 1.00 0.00 104 ASN A CA 8
ATOM 16692 C C . ASN A 1 104 ? 18.226 1.070 15.089 1.00 0.00 104 ASN A C 8
ATOM 16693 O O . ASN A 1 104 ? 18.234 2.283 14.882 1.00 0.00 104 ASN A O 8
ATOM 16704 N N . LEU A 1 105 ? 18.316 0.169 14.116 1.00 0.00 105 LEU A N 8
ATOM 16705 C CA . LEU A 1 105 ? 18.412 0.561 12.715 1.00 0.00 105 LEU A CA 8
ATOM 16706 C C . LEU A 1 105 ? 17.035 0.637 12.069 1.00 0.00 105 LEU A C 8
ATOM 16707 O O . LEU A 1 105 ? 16.202 -0.250 12.254 1.00 0.00 105 LEU A O 8
ATOM 16723 N N . LYS A 1 106 ? 16.801 1.702 11.310 1.00 0.00 106 LYS A N 8
ATOM 16724 C CA . LYS A 1 106 ? 15.518 1.904 10.647 1.00 0.00 106 LYS A CA 8
ATOM 16725 C C . LYS A 1 106 ? 15.705 2.485 9.252 1.00 0.00 106 LYS A C 8
ATOM 16726 O O . LYS A 1 106 ? 16.216 3.594 9.094 1.00 0.00 106 LYS A O 8
ATOM 16745 N N . THR A 1 107 ? 15.288 1.730 8.241 1.00 0.00 107 THR A N 8
ATOM 16746 C CA . THR A 1 107 ? 15.356 2.193 6.860 1.00 0.00 107 THR A CA 8
ATOM 16747 C C . THR A 1 107 ? 13.974 2.551 6.330 1.00 0.00 107 THR A C 8
ATOM 16748 O O . THR A 1 107 ? 13.013 1.805 6.518 1.00 0.00 107 THR A O 8
ATOM 16759 N N . THR A 1 108 ? 13.880 3.699 5.667 1.00 0.00 108 THR A N 8
ATOM 16760 C CA . THR A 1 108 ? 12.612 4.164 5.116 1.00 0.00 108 THR A CA 8
ATOM 16761 C C . THR A 1 108 ? 12.783 4.662 3.687 1.00 0.00 108 THR A C 8
ATOM 16762 O O . THR A 1 108 ? 13.867 5.095 3.295 1.00 0.00 108 THR A O 8
ATOM 16773 N N . TRP A 1 109 ? 11.706 4.600 2.911 1.00 0.00 109 TRP A N 8
ATOM 16774 C CA . TRP A 1 109 ? 11.677 5.213 1.589 1.00 0.00 109 TRP A CA 8
ATOM 16775 C C . TRP A 1 109 ? 10.825 6.476 1.587 1.00 0.00 109 TRP A C 8
ATOM 16776 O O . TRP A 1 109 ? 9.752 6.514 2.188 1.00 0.00 109 TRP A O 8
ATOM 16797 N N . THR A 1 110 ? 11.311 7.510 0.907 1.00 0.00 110 THR A N 8
ATOM 16798 C CA . THR A 1 110 ? 10.606 8.785 0.844 1.00 0.00 110 THR A CA 8
ATOM 16799 C C . THR A 1 110 ? 10.587 9.334 -0.577 1.00 0.00 110 THR A C 8
ATOM 16800 O O . THR A 1 110 ? 10.967 8.646 -1.523 1.00 0.00 110 THR A O 8
ATOM 16811 N N . GLY A 1 111 ? 10.141 10.577 -0.719 1.00 0.00 111 GLY A N 8
ATOM 16812 C CA . GLY A 1 111 ? 10.027 11.205 -2.030 1.00 0.00 111 GLY A CA 8
ATOM 16813 C C . GLY A 1 111 ? 8.763 10.752 -2.749 1.00 0.00 111 GLY A C 8
ATOM 16814 O O . GLY A 1 111 ? 7.658 11.176 -2.410 1.00 0.00 111 GLY A O 8
ATOM 16818 N N . ALA A 1 112 ? 8.932 9.888 -3.744 1.00 0.00 112 ALA A N 8
ATOM 16819 C CA . ALA A 1 112 ? 7.799 9.274 -4.427 1.00 0.00 112 ALA A CA 8
ATOM 16820 C C . ALA A 1 112 ? 7.154 8.197 -3.564 1.00 0.00 112 ALA A C 8
ATOM 16821 O O . ALA A 1 112 ? 7.825 7.541 -2.768 1.00 0.00 112 ALA A O 8
ATOM 16828 N N . GLY A 1 113 ? 5.847 8.021 -3.727 1.00 0.00 113 GLY A N 8
ATOM 16829 C CA . GLY A 1 113 ? 5.113 7.005 -2.982 1.00 0.00 113 GLY A CA 8
ATOM 16830 C C . GLY A 1 113 ? 5.250 5.636 -3.635 1.00 0.00 113 GLY A C 8
ATOM 16831 O O . GLY A 1 113 ? 5.997 5.469 -4.599 1.00 0.00 113 GLY A O 8
ATOM 16835 N N . GLY A 1 114 ? 4.524 4.657 -3.105 1.00 0.00 114 GLY A N 8
ATOM 16836 C CA . GLY A 1 114 ? 4.565 3.300 -3.634 1.00 0.00 114 GLY A CA 8
ATOM 16837 C C . GLY A 1 114 ? 5.834 2.578 -3.202 1.00 0.00 114 GLY A C 8
ATOM 16838 O O . GLY A 1 114 ? 6.644 2.172 -4.036 1.00 0.00 114 GLY A O 8
ATOM 16842 N N . VAL A 1 115 ? 6.003 2.419 -1.894 1.00 0.00 115 VAL A N 8
ATOM 16843 C CA . VAL A 1 115 ? 7.194 1.781 -1.346 1.00 0.00 115 VAL A CA 8
ATOM 16844 C C . VAL A 1 115 ? 7.322 0.344 -1.835 1.00 0.00 115 VAL A C 8
ATOM 16845 O O . VAL A 1 115 ? 8.422 -0.207 -1.890 1.00 0.00 115 VAL A O 8
ATOM 16858 N N . LYS A 1 116 ? 6.192 -0.259 -2.189 1.00 0.00 116 LYS A N 8
ATOM 16859 C CA . LYS A 1 116 ? 6.184 -1.610 -2.736 1.00 0.00 116 LYS A CA 8
ATOM 16860 C C . LYS A 1 116 ? 6.920 -1.669 -4.068 1.00 0.00 116 LYS A C 8
ATOM 16861 O O . LYS A 1 116 ? 7.567 -2.667 -4.386 1.00 0.00 116 LYS A O 8
ATOM 16880 N N . GLY A 1 117 ? 6.817 -0.595 -4.844 1.00 0.00 117 GLY A N 8
ATOM 16881 C CA . GLY A 1 117 ? 7.546 -0.487 -6.102 1.00 0.00 117 GLY A CA 8
ATOM 16882 C C . GLY A 1 117 ? 9.046 -0.380 -5.862 1.00 0.00 117 GLY A C 8
ATOM 16883 O O . GLY A 1 117 ? 9.846 -0.947 -6.607 1.00 0.00 117 GLY A O 8
ATOM 16887 N N . PHE A 1 118 ? 9.423 0.351 -4.818 1.00 0.00 118 PHE A N 8
ATOM 16888 C CA . PHE A 1 118 ? 10.823 0.463 -4.427 1.00 0.00 118 PHE A CA 8
ATOM 16889 C C . PHE A 1 118 ? 11.356 -0.864 -3.902 1.00 0.00 118 PHE A C 8
ATOM 16890 O O . PHE A 1 118 ? 12.536 -1.176 -4.060 1.00 0.00 118 PHE A O 8
ATOM 16907 N N . PHE A 1 119 ? 10.480 -1.642 -3.276 1.00 0.00 119 PHE A N 8
ATOM 16908 C CA . PHE A 1 119 ? 10.849 -2.958 -2.769 1.00 0.00 119 PHE A CA 8
ATOM 16909 C C . PHE A 1 119 ? 11.144 -3.924 -3.909 1.00 0.00 119 PHE A C 8
ATOM 16910 O O . PHE A 1 119 ? 12.063 -4.739 -3.822 1.00 0.00 119 PHE A O 8
ATOM 16927 N N . GLU A 1 120 ? 10.361 -3.828 -4.977 1.00 0.00 120 GLU A N 8
ATOM 16928 C CA . GLU A 1 120 ? 10.534 -4.698 -6.135 1.00 0.00 120 GLU A CA 8
ATOM 16929 C C . GLU A 1 120 ? 11.736 -4.273 -6.968 1.00 0.00 120 GLU A C 8
ATOM 16930 O O . GLU A 1 120 ? 12.436 -5.111 -7.536 1.00 0.00 120 GLU A O 8
ATOM 16942 N N . LYS A 1 121 ? 11.970 -2.967 -7.037 1.00 0.00 121 LYS A N 8
ATOM 16943 C CA . LYS A 1 121 ? 13.034 -2.423 -7.873 1.00 0.00 121 LYS A CA 8
ATOM 16944 C C . LYS A 1 121 ? 14.377 -2.469 -7.155 1.00 0.00 121 LYS A C 8
ATOM 16945 O O . LYS A 1 121 ? 15.391 -2.846 -7.741 1.00 0.00 121 LYS A O 8
ATOM 16964 N N . THR A 1 122 ? 14.376 -2.083 -5.884 1.00 0.00 122 THR A N 8
ATOM 16965 C CA . THR A 1 122 ? 15.615 -1.925 -5.131 1.00 0.00 122 THR A CA 8
ATOM 16966 C C . THR A 1 122 ? 15.620 -2.807 -3.889 1.00 0.00 122 THR A C 8
ATOM 16967 O O . THR A 1 122 ? 15.874 -4.009 -3.971 1.00 0.00 122 THR A O 8
ATOM 16978 N N . PHE A 1 123 ? 15.339 -2.204 -2.740 1.00 0.00 123 PHE A N 8
ATOM 16979 C CA . PHE A 1 123 ? 15.592 -2.846 -1.455 1.00 0.00 123 PHE A CA 8
ATOM 16980 C C . PHE A 1 123 ? 14.290 -3.163 -0.731 1.00 0.00 123 PHE A C 8
ATOM 16981 O O . PHE A 1 123 ? 13.621 -2.267 -0.216 1.00 0.00 123 PHE A O 8
ATOM 16998 N N . ALA A 1 124 ? 13.934 -4.442 -0.697 1.00 0.00 124 ALA A N 8
ATOM 16999 C CA . ALA A 1 124 ? 12.848 -4.913 0.154 1.00 0.00 124 ALA A CA 8
ATOM 17000 C C . ALA A 1 124 ? 13.227 -4.832 1.627 1.00 0.00 124 ALA A C 8
ATOM 17001 O O . ALA A 1 124 ? 14.407 -4.863 1.977 1.00 0.00 124 ALA A O 8
ATOM 17008 N N . PRO A 1 125 ? 12.219 -4.729 2.487 1.00 0.00 125 PRO A N 8
ATOM 17009 C CA . PRO A 1 125 ? 12.447 -4.549 3.916 1.00 0.00 125 PRO A CA 8
ATOM 17010 C C . PRO A 1 125 ? 12.920 -5.843 4.566 1.00 0.00 125 PRO A C 8
ATOM 17011 O O . PRO A 1 125 ? 13.532 -5.825 5.634 1.00 0.00 125 PRO A O 8
ATOM 17022 N N . LEU A 1 126 ? 12.633 -6.965 3.915 1.00 0.00 126 LEU A N 8
ATOM 17023 C CA . LEU A 1 126 ? 13.087 -8.266 4.393 1.00 0.00 126 LEU A CA 8
ATOM 17024 C C . LEU A 1 126 ? 14.583 -8.445 4.167 1.00 0.00 126 LEU A C 8
ATOM 17025 O O . LEU A 1 126 ? 15.287 -8.998 5.012 1.00 0.00 126 LEU A O 8
ATOM 17041 N N . GLY A 1 127 ? 15.063 -7.973 3.021 1.00 0.00 127 GLY A N 8
ATOM 17042 C CA . GLY A 1 127 ? 16.492 -7.976 2.730 1.00 0.00 127 GLY A CA 8
ATOM 17043 C C . GLY A 1 127 ? 17.235 -6.978 3.609 1.00 0.00 127 GLY A C 8
ATOM 17044 O O . GLY A 1 127 ? 18.300 -7.282 4.147 1.00 0.00 127 GLY A O 8
ATOM 17048 N N . LEU A 1 128 ? 16.667 -5.785 3.751 1.00 0.00 128 LEU A N 8
ATOM 17049 C CA . LEU A 1 128 ? 17.260 -4.749 4.589 1.00 0.00 128 LEU A CA 8
ATOM 17050 C C . LEU A 1 128 ? 17.312 -5.184 6.048 1.00 0.00 128 LEU A C 8
ATOM 17051 O O . LEU A 1 128 ? 18.274 -4.892 6.759 1.00 0.00 128 LEU A O 8
ATOM 17067 N N . ARG A 1 129 ? 16.272 -5.884 6.489 1.00 0.00 129 ARG A N 8
ATOM 17068 C CA . ARG A 1 129 ? 16.242 -6.446 7.834 1.00 0.00 129 ARG A CA 8
ATOM 17069 C C . ARG A 1 129 ? 17.442 -7.351 8.079 1.00 0.00 129 ARG A C 8
ATOM 17070 O O . ARG A 1 129 ? 18.152 -7.202 9.074 1.00 0.00 129 ARG A O 8
ATOM 17091 N N . ARG A 1 130 ? 17.664 -8.292 7.167 1.00 0.00 130 ARG A N 8
ATOM 17092 C CA . ARG A 1 130 ? 18.803 -9.197 7.261 1.00 0.00 130 ARG A CA 8
ATOM 17093 C C . ARG A 1 130 ? 20.118 -8.429 7.268 1.00 0.00 130 ARG A C 8
ATOM 17094 O O . ARG A 1 130 ? 21.017 -8.726 8.055 1.00 0.00 130 ARG A O 8
ATOM 17115 N N . ILE A 1 131 ? 20.225 -7.440 6.387 1.00 0.00 131 ILE A N 8
ATOM 17116 C CA . ILE A 1 131 ? 21.415 -6.601 6.318 1.00 0.00 131 ILE A CA 8
ATOM 17117 C C . ILE A 1 131 ? 21.689 -5.923 7.654 1.00 0.00 131 ILE A C 8
ATOM 17118 O O . ILE A 1 131 ? 22.822 -5.912 8.134 1.00 0.00 131 ILE A O 8
ATOM 17134 N N . GLN A 1 132 ? 20.644 -5.358 8.250 1.00 0.00 132 GLN A N 8
ATOM 17135 C CA . GLN A 1 132 ? 20.760 -4.722 9.557 1.00 0.00 132 GLN A CA 8
ATOM 17136 C C . GLN A 1 132 ? 21.293 -5.697 10.599 1.00 0.00 132 GLN A C 8
ATOM 17137 O O . GLN A 1 132 ? 22.195 -5.366 11.369 1.00 0.00 132 GLN A O 8
ATOM 17151 N N . ASP A 1 133 ? 20.730 -6.900 10.619 1.00 0.00 133 ASP A N 8
ATOM 17152 C CA . ASP A 1 133 ? 21.085 -7.896 11.623 1.00 0.00 133 ASP A CA 8
ATOM 17153 C C . ASP A 1 133 ? 22.550 -8.297 11.506 1.00 0.00 133 ASP A C 8
ATOM 17154 O O . ASP A 1 133 ? 23.259 -8.391 12.508 1.00 0.00 133 ASP A O 8
ATOM 17163 N N . GLU A 1 134 ? 22.997 -8.533 10.278 1.00 0.00 134 GLU A N 8
ATOM 17164 C CA . GLU A 1 134 ? 24.352 -9.014 10.035 1.00 0.00 134 GLU A CA 8
ATOM 17165 C C . GLU A 1 134 ? 25.385 -7.948 10.382 1.00 0.00 134 GLU A C 8
ATOM 17166 O O . GLU A 1 134 ? 26.451 -8.254 10.914 1.00 0.00 134 GLU A O 8
ATOM 17178 N N . VAL A 1 135 ? 25.061 -6.696 10.076 1.00 0.00 135 VAL A N 8
ATOM 17179 C CA . VAL A 1 135 ? 25.937 -5.577 10.402 1.00 0.00 135 VAL A CA 8
ATOM 17180 C C . VAL A 1 135 ? 26.056 -5.392 11.909 1.00 0.00 135 VAL A C 8
ATOM 17181 O O . VAL A 1 135 ? 27.157 -5.253 12.442 1.00 0.00 135 VAL A O 8
ATOM 17194 N N . LEU A 1 136 ? 24.916 -5.392 12.592 1.00 0.00 136 LEU A N 8
ATOM 17195 C CA . LEU A 1 136 ? 24.886 -5.160 14.032 1.00 0.00 136 LEU A CA 8
ATOM 17196 C C . LEU A 1 136 ? 25.496 -6.331 14.791 1.00 0.00 136 LEU A C 8
ATOM 17197 O O . LEU A 1 136 ? 26.063 -6.156 15.870 1.00 0.00 136 LEU A O 8
ATOM 17213 N N . GLU A 1 137 ? 25.376 -7.526 14.222 1.00 0.00 137 GLU A N 8
ATOM 17214 C CA . GLU A 1 137 ? 26.096 -8.689 14.725 1.00 0.00 137 GLU A CA 8
ATOM 17215 C C . GLU A 1 137 ? 27.602 -8.462 14.692 1.00 0.00 137 GLU A C 8
ATOM 17216 O O . GLU A 1 137 ? 28.296 -8.688 15.684 1.00 0.00 137 GLU A O 8
ATOM 17228 N N . ASN A 1 138 ? 28.102 -8.013 13.546 1.00 0.00 138 ASN A N 8
ATOM 17229 C CA . ASN A 1 138 ? 29.526 -7.742 13.386 1.00 0.00 138 ASN A CA 8
ATOM 17230 C C . ASN A 1 138 ? 29.959 -6.551 14.232 1.00 0.00 138 ASN A C 8
ATOM 17231 O O . ASN A 1 138 ? 31.115 -6.458 14.643 1.00 0.00 138 ASN A O 8
ATOM 17242 N N . LEU A 1 139 ? 29.024 -5.643 14.488 1.00 0.00 139 LEU A N 8
ATOM 17243 C CA . LEU A 1 139 ? 29.300 -4.470 15.309 1.00 0.00 139 LEU A CA 8
ATOM 17244 C C . LEU A 1 139 ? 29.666 -4.868 16.733 1.00 0.00 139 LEU A C 8
ATOM 17245 O O . LEU A 1 139 ? 30.698 -4.451 17.258 1.00 0.00 139 LEU A O 8
ATOM 17261 N N . LYS A 1 140 ? 28.815 -5.679 17.353 1.00 0.00 140 LYS A N 8
ATOM 17262 C CA . LYS A 1 140 ? 29.061 -6.155 18.709 1.00 0.00 140 LYS A CA 8
ATOM 17263 C C . LYS A 1 140 ? 30.226 -7.136 18.745 1.00 0.00 140 LYS A C 8
ATOM 17264 O O . LYS A 1 140 ? 30.864 -7.319 19.782 1.00 0.00 140 LYS A O 8
ATOM 17283 N N . LYS A 1 141 ? 30.499 -7.765 17.607 1.00 0.00 141 LYS A N 8
ATOM 17284 C CA . LYS A 1 141 ? 31.655 -8.644 17.476 1.00 0.00 141 LYS A CA 8
ATOM 17285 C C . LYS A 1 141 ? 32.884 -7.873 17.013 1.00 0.00 141 LYS A C 8
ATOM 17286 O O . LYS A 1 141 ? 33.946 -8.454 16.792 1.00 0.00 141 LYS A O 8
ATOM 17305 N N . HIS A 1 142 ? 32.733 -6.561 16.867 1.00 0.00 142 HIS A N 8
ATOM 17306 C CA . HIS A 1 142 ? 33.860 -5.689 16.560 1.00 0.00 142 HIS A CA 8
ATOM 17307 C C . HIS A 1 142 ? 34.344 -4.956 17.805 1.00 0.00 142 HIS A C 8
ATOM 17308 O O . HIS A 1 142 ? 35.529 -4.990 18.136 1.00 0.00 142 HIS A O 8
ATOM 17322 N N . VAL A 1 143 ? 33.420 -4.293 18.492 1.00 0.00 143 VAL A N 8
ATOM 17323 C CA . VAL A 1 143 ? 33.764 -3.475 19.648 1.00 0.00 143 VAL A CA 8
ATOM 17324 C C . VAL A 1 143 ? 34.085 -4.341 20.860 1.00 0.00 143 VAL A C 8
ATOM 17325 O O . VAL A 1 143 ? 34.823 -3.926 21.754 1.00 0.00 143 VAL A O 8
ATOM 17338 N N . GLU A 1 144 ? 33.527 -5.547 20.883 1.00 0.00 144 GLU A N 8
ATOM 17339 C CA . GLU A 1 144 ? 33.753 -6.474 21.985 1.00 0.00 144 GLU A CA 8
ATOM 17340 C C . GLU A 1 144 ? 34.426 -7.752 21.500 1.00 0.00 144 GLU A C 8
ATOM 17341 O O . GLU A 1 144 ? 35.456 -8.164 22.034 1.00 0.00 144 GLU A O 8
ATOM 17353 N N . GLY A 1 145 ? 33.837 -8.376 20.485 1.00 0.00 145 GLY A N 8
ATOM 17354 C CA . GLY A 1 145 ? 34.386 -9.601 19.917 1.00 0.00 145 GLY A CA 8
ATOM 17355 C C . GLY A 1 145 ? 35.854 -9.428 19.547 1.00 0.00 145 GLY A C 8
ATOM 17356 O O . GLY A 1 145 ? 36.699 -9.501 20.396 1.00 0.00 145 GLY A O 8
ATOM 17361 N N . MET A 1 1 ? 0.496 6.005 5.685 1.00 0.00 1 MET A N 9
ATOM 17362 C CA . MET A 1 1 ? 1.837 6.482 5.370 1.00 0.00 1 MET A CA 9
ATOM 17363 C C . MET A 1 1 ? 2.134 6.350 3.882 1.00 0.00 1 MET A C 9
ATOM 17364 O O . MET A 1 1 ? 1.636 5.441 3.218 1.00 0.00 1 MET A O 9
ATOM 17380 N N . GLY A 1 2 ? 2.947 7.263 3.362 1.00 0.00 2 GLY A N 9
ATOM 17381 C CA . GLY A 1 2 ? 3.356 7.218 1.963 1.00 0.00 2 GLY A CA 9
ATOM 17382 C C . GLY A 1 2 ? 4.775 6.682 1.822 1.00 0.00 2 GLY A C 9
ATOM 17383 O O . GLY A 1 2 ? 5.522 7.102 0.938 1.00 0.00 2 GLY A O 9
ATOM 17387 N N . GLN A 1 3 ? 5.141 5.752 2.697 1.00 0.00 3 GLN A N 9
ATOM 17388 C CA . GLN A 1 3 ? 6.485 5.187 2.698 1.00 0.00 3 GLN A CA 9
ATOM 17389 C C . GLN A 1 3 ? 6.523 3.857 3.439 1.00 0.00 3 GLN A C 9
ATOM 17390 O O . GLN A 1 3 ? 5.640 3.558 4.244 1.00 0.00 3 GLN A O 9
ATOM 17404 N N . VAL A 1 4 ? 7.551 3.061 3.163 1.00 0.00 4 VAL A N 9
ATOM 17405 C CA . VAL A 1 4 ? 7.725 1.776 3.831 1.00 0.00 4 VAL A CA 9
ATOM 17406 C C . VAL A 1 4 ? 9.086 1.689 4.510 1.00 0.00 4 VAL A C 9
ATOM 17407 O O . VAL A 1 4 ? 10.099 2.106 3.948 1.00 0.00 4 VAL A O 9
ATOM 17420 N N . SER A 1 5 ? 9.103 1.145 5.722 1.00 0.00 5 SER A N 9
ATOM 17421 C CA . SER A 1 5 ? 10.315 1.116 6.532 1.00 0.00 5 SER A CA 9
ATOM 17422 C C . SER A 1 5 ? 10.432 -0.194 7.300 1.00 0.00 5 SER A C 9
ATOM 17423 O O . SER A 1 5 ? 9.467 -0.951 7.408 1.00 0.00 5 SER A O 9
ATOM 17431 N N . ALA A 1 6 ? 11.621 -0.457 7.832 1.00 0.00 6 ALA A N 9
ATOM 17432 C CA . ALA A 1 6 ? 11.833 -1.609 8.701 1.00 0.00 6 ALA A CA 9
ATOM 17433 C C . ALA A 1 6 ? 12.879 -1.309 9.767 1.00 0.00 6 ALA A C 9
ATOM 17434 O O . ALA A 1 6 ? 13.863 -0.616 9.508 1.00 0.00 6 ALA A O 9
ATOM 17441 N N . VAL A 1 7 ? 12.661 -1.835 10.968 1.00 0.00 7 VAL A N 9
ATOM 17442 C CA . VAL A 1 7 ? 13.543 -1.561 12.096 1.00 0.00 7 VAL A CA 9
ATOM 17443 C C . VAL A 1 7 ? 13.997 -2.851 12.766 1.00 0.00 7 VAL A C 9
ATOM 17444 O O . VAL A 1 7 ? 13.378 -3.901 12.596 1.00 0.00 7 VAL A O 9
ATOM 17457 N N . SER A 1 8 ? 15.082 -2.765 13.529 1.00 0.00 8 SER A N 9
ATOM 17458 C CA . SER A 1 8 ? 15.548 -3.893 14.327 1.00 0.00 8 SER A CA 9
ATOM 17459 C C . SER A 1 8 ? 16.562 -3.446 15.372 1.00 0.00 8 SER A C 9
ATOM 17460 O O . SER A 1 8 ? 17.451 -2.643 15.086 1.00 0.00 8 SER A O 9
ATOM 17468 N N . THR A 1 9 ? 16.424 -3.970 16.586 1.00 0.00 9 THR A N 9
ATOM 17469 C CA . THR A 1 9 ? 17.289 -3.580 17.692 1.00 0.00 9 THR A CA 9
ATOM 17470 C C . THR A 1 9 ? 18.156 -4.745 18.150 1.00 0.00 9 THR A C 9
ATOM 17471 O O . THR A 1 9 ? 17.658 -5.845 18.391 1.00 0.00 9 THR A O 9
ATOM 17482 N N . VAL A 1 10 ? 19.456 -4.498 18.269 1.00 0.00 10 VAL A N 9
ATOM 17483 C CA . VAL A 1 10 ? 20.382 -5.499 18.787 1.00 0.00 10 VAL A CA 9
ATOM 17484 C C . VAL A 1 10 ? 21.084 -5.001 20.044 1.00 0.00 10 VAL A C 9
ATOM 17485 O O . VAL A 1 10 ? 21.616 -3.891 20.071 1.00 0.00 10 VAL A O 9
ATOM 17498 N N . LEU A 1 11 ? 21.082 -5.828 21.083 1.00 0.00 11 LEU A N 9
ATOM 17499 C CA . LEU A 1 11 ? 21.705 -5.467 22.351 1.00 0.00 11 LEU A CA 9
ATOM 17500 C C . LEU A 1 11 ? 23.219 -5.621 22.284 1.00 0.00 11 LEU A C 9
ATOM 17501 O O . LEU A 1 11 ? 23.730 -6.653 21.850 1.00 0.00 11 LEU A O 9
ATOM 17517 N N . ILE A 1 12 ? 23.933 -4.587 22.717 1.00 0.00 12 ILE A N 9
ATOM 17518 C CA . ILE A 1 12 ? 25.391 -4.612 22.725 1.00 0.00 12 ILE A CA 9
ATOM 17519 C C . ILE A 1 12 ? 25.943 -4.102 24.050 1.00 0.00 12 ILE A C 9
ATOM 17520 O O . ILE A 1 12 ? 25.614 -2.999 24.487 1.00 0.00 12 ILE A O 9
ATOM 17536 N N . ASN A 1 13 ? 26.785 -4.910 24.685 1.00 0.00 13 ASN A N 9
ATOM 17537 C CA . ASN A 1 13 ? 27.358 -4.556 25.978 1.00 0.00 13 ASN A CA 9
ATOM 17538 C C . ASN A 1 13 ? 28.551 -3.622 25.815 1.00 0.00 13 ASN A C 9
ATOM 17539 O O . ASN A 1 13 ? 29.694 -4.014 26.047 1.00 0.00 13 ASN A O 9
ATOM 17550 N N . ALA A 1 14 ? 28.276 -2.385 25.414 1.00 0.00 14 ALA A N 9
ATOM 17551 C CA . ALA A 1 14 ? 29.329 -1.400 25.194 1.00 0.00 14 ALA A CA 9
ATOM 17552 C C . ALA A 1 14 ? 28.790 0.019 25.323 1.00 0.00 14 ALA A C 9
ATOM 17553 O O . ALA A 1 14 ? 27.604 0.266 25.104 1.00 0.00 14 ALA A O 9
ATOM 17560 N N . GLU A 1 15 ? 29.669 0.949 25.681 1.00 0.00 15 GLU A N 9
ATOM 17561 C CA . GLU A 1 15 ? 29.278 2.342 25.864 1.00 0.00 15 GLU A CA 9
ATOM 17562 C C . GLU A 1 15 ? 28.613 2.897 24.611 1.00 0.00 15 GLU A C 9
ATOM 17563 O O . GLU A 1 15 ? 29.174 2.828 23.517 1.00 0.00 15 GLU A O 9
ATOM 17575 N N . PRO A 1 16 ? 27.416 3.448 24.777 1.00 0.00 16 PRO A N 9
ATOM 17576 C CA . PRO A 1 16 ? 26.666 4.004 23.657 1.00 0.00 16 PRO A CA 9
ATOM 17577 C C . PRO A 1 16 ? 27.508 5.003 22.873 1.00 0.00 16 PRO A C 9
ATOM 17578 O O . PRO A 1 16 ? 27.479 5.022 21.642 1.00 0.00 16 PRO A O 9
ATOM 17589 N N . ALA A 1 17 ? 28.259 5.830 23.592 1.00 0.00 17 ALA A N 9
ATOM 17590 C CA . ALA A 1 17 ? 29.095 6.847 22.965 1.00 0.00 17 ALA A CA 9
ATOM 17591 C C . ALA A 1 17 ? 30.210 6.212 22.144 1.00 0.00 17 ALA A C 9
ATOM 17592 O O . ALA A 1 17 ? 30.526 6.674 21.047 1.00 0.00 17 ALA A O 9
ATOM 17599 N N . ALA A 1 18 ? 30.804 5.152 22.681 1.00 0.00 18 ALA A N 9
ATOM 17600 C CA . ALA A 1 18 ? 31.852 4.422 21.977 1.00 0.00 18 ALA A CA 9
ATOM 17601 C C . ALA A 1 18 ? 31.311 3.762 20.715 1.00 0.00 18 ALA A C 9
ATOM 17602 O O . ALA A 1 18 ? 31.966 3.764 19.673 1.00 0.00 18 ALA A O 9
ATOM 17609 N N . VAL A 1 19 ? 30.112 3.198 20.816 1.00 0.00 19 VAL A N 9
ATOM 17610 C CA . VAL A 1 19 ? 29.454 2.588 19.667 1.00 0.00 19 VAL A CA 9
ATOM 17611 C C . VAL A 1 19 ? 29.079 3.635 18.626 1.00 0.00 19 VAL A C 9
ATOM 17612 O O . VAL A 1 19 ? 29.234 3.414 17.425 1.00 0.00 19 VAL A O 9
ATOM 17625 N N . LEU A 1 20 ? 28.585 4.776 19.094 1.00 0.00 20 LEU A N 9
ATOM 17626 C CA . LEU A 1 20 ? 28.252 5.886 18.209 1.00 0.00 20 LEU A CA 9
ATOM 17627 C C . LEU A 1 20 ? 29.455 6.305 17.374 1.00 0.00 20 LEU A C 9
ATOM 17628 O O . LEU A 1 20 ? 29.353 6.464 16.157 1.00 0.00 20 LEU A O 9
ATOM 17644 N N . ALA A 1 21 ? 30.594 6.483 18.033 1.00 0.00 21 ALA A N 9
ATOM 17645 C CA . ALA A 1 21 ? 31.837 6.807 17.343 1.00 0.00 21 ALA A CA 9
ATOM 17646 C C . ALA A 1 21 ? 32.229 5.705 16.367 1.00 0.00 21 ALA A C 9
ATOM 17647 O O . ALA A 1 21 ? 32.668 5.979 15.250 1.00 0.00 21 ALA A O 9
ATOM 17654 N N . ALA A 1 22 ? 32.069 4.458 16.796 1.00 0.00 22 ALA A N 9
ATOM 17655 C CA . ALA A 1 22 ? 32.347 3.311 15.939 1.00 0.00 22 ALA A CA 9
ATOM 17656 C C . ALA A 1 22 ? 31.489 3.343 14.681 1.00 0.00 22 ALA A C 9
ATOM 17657 O O . ALA A 1 22 ? 31.962 3.030 13.588 1.00 0.00 22 ALA A O 9
ATOM 17664 N N . ILE A 1 23 ? 30.226 3.723 14.842 1.00 0.00 23 ILE A N 9
ATOM 17665 C CA . ILE A 1 23 ? 29.315 3.849 13.711 1.00 0.00 23 ILE A CA 9
ATOM 17666 C C . ILE A 1 23 ? 29.752 4.967 12.773 1.00 0.00 23 ILE A C 9
ATOM 17667 O O . ILE A 1 23 ? 29.685 4.828 11.552 1.00 0.00 23 ILE A O 9
ATOM 17683 N N . SER A 1 24 ? 30.201 6.076 13.351 1.00 0.00 24 SER A N 9
ATOM 17684 C CA . SER A 1 24 ? 30.564 7.253 12.572 1.00 0.00 24 SER A CA 9
ATOM 17685 C C . SER A 1 24 ? 31.951 7.104 11.961 1.00 0.00 24 SER A C 9
ATOM 17686 O O . SER A 1 24 ? 32.356 7.900 11.113 1.00 0.00 24 SER A O 9
ATOM 17694 N N . ASP A 1 25 ? 32.677 6.080 12.396 1.00 0.00 25 ASP A N 9
ATOM 17695 C CA . ASP A 1 25 ? 33.972 5.755 11.812 1.00 0.00 25 ASP A CA 9
ATOM 17696 C C . ASP A 1 25 ? 33.815 4.886 10.571 1.00 0.00 25 ASP A C 9
ATOM 17697 O O . ASP A 1 25 ? 33.549 3.689 10.670 1.00 0.00 25 ASP A O 9
ATOM 17706 N N . TYR A 1 26 ? 33.982 5.497 9.403 1.00 0.00 26 TYR A N 9
ATOM 17707 C CA . TYR A 1 26 ? 33.777 4.800 8.138 1.00 0.00 26 TYR A CA 9
ATOM 17708 C C . TYR A 1 26 ? 35.106 4.421 7.497 1.00 0.00 26 TYR A C 9
ATOM 17709 O O . TYR A 1 26 ? 35.175 4.164 6.295 1.00 0.00 26 TYR A O 9
ATOM 17727 N N . GLN A 1 27 ? 36.159 4.387 8.306 1.00 0.00 27 GLN A N 9
ATOM 17728 C CA . GLN A 1 27 ? 37.514 4.227 7.793 1.00 0.00 27 GLN A CA 9
ATOM 17729 C C . GLN A 1 27 ? 38.162 2.959 8.333 1.00 0.00 27 GLN A C 9
ATOM 17730 O O . GLN A 1 27 ? 38.784 2.202 7.587 1.00 0.00 27 GLN A O 9
ATOM 17744 N N . THR A 1 28 ? 38.013 2.732 9.634 1.00 0.00 28 THR A N 9
ATOM 17745 C CA . THR A 1 28 ? 38.690 1.627 10.301 1.00 0.00 28 THR A CA 9
ATOM 17746 C C . THR A 1 28 ? 37.689 0.639 10.886 1.00 0.00 28 THR A C 9
ATOM 17747 O O . THR A 1 28 ? 37.964 -0.557 10.980 1.00 0.00 28 THR A O 9
ATOM 17758 N N . VAL A 1 29 ? 36.525 1.147 11.279 1.00 0.00 29 VAL A N 9
ATOM 17759 C CA . VAL A 1 29 ? 35.521 0.330 11.950 1.00 0.00 29 VAL A CA 9
ATOM 17760 C C . VAL A 1 29 ? 34.526 -0.249 10.952 1.00 0.00 29 VAL A C 9
ATOM 17761 O O . VAL A 1 29 ? 34.493 -1.459 10.726 1.00 0.00 29 VAL A O 9
ATOM 17774 N N . ARG A 1 30 ? 33.716 0.621 10.358 1.00 0.00 30 ARG A N 9
ATOM 17775 C CA . ARG A 1 30 ? 32.557 0.187 9.588 1.00 0.00 30 ARG A CA 9
ATOM 17776 C C . ARG A 1 30 ? 32.969 -0.726 8.440 1.00 0.00 30 ARG A C 9
ATOM 17777 O O . ARG A 1 30 ? 32.329 -1.746 8.185 1.00 0.00 30 ARG A O 9
ATOM 17798 N N . PRO A 1 31 ? 34.042 -0.353 7.750 1.00 0.00 31 PRO A N 9
ATOM 17799 C CA . PRO A 1 31 ? 34.526 -1.123 6.611 1.00 0.00 31 PRO A CA 9
ATOM 17800 C C . PRO A 1 31 ? 34.786 -2.574 6.997 1.00 0.00 31 PRO A C 9
ATOM 17801 O O . PRO A 1 31 ? 34.631 -3.481 6.180 1.00 0.00 31 PRO A O 9
ATOM 17812 N N . LYS A 1 32 ? 35.181 -2.786 8.248 1.00 0.00 32 LYS A N 9
ATOM 17813 C CA . LYS A 1 32 ? 35.689 -4.082 8.682 1.00 0.00 32 LYS A CA 9
ATOM 17814 C C . LYS A 1 32 ? 34.581 -4.935 9.286 1.00 0.00 32 LYS A C 9
ATOM 17815 O O . LYS A 1 32 ? 34.801 -6.092 9.645 1.00 0.00 32 LYS A O 9
ATOM 17834 N N . ILE A 1 33 ? 33.390 -4.357 9.395 1.00 0.00 33 ILE A N 9
ATOM 17835 C CA . ILE A 1 33 ? 32.240 -5.070 9.939 1.00 0.00 33 ILE A CA 9
ATOM 17836 C C . ILE A 1 33 ? 31.115 -5.164 8.916 1.00 0.00 33 ILE A C 9
ATOM 17837 O O . ILE A 1 33 ? 29.969 -5.446 9.264 1.00 0.00 33 ILE A O 9
ATOM 17853 N N . LEU A 1 34 ? 31.450 -4.925 7.653 1.00 0.00 34 LEU A N 9
ATOM 17854 C CA . LEU A 1 34 ? 30.474 -5.008 6.573 1.00 0.00 34 LEU A CA 9
ATOM 17855 C C . LEU A 1 34 ? 30.135 -6.457 6.248 1.00 0.00 34 LEU A C 9
ATOM 17856 O O . LEU A 1 34 ? 30.985 -7.342 6.351 1.00 0.00 34 LEU A O 9
ATOM 17872 N N . SER A 1 35 ? 28.888 -6.693 5.855 1.00 0.00 35 SER A N 9
ATOM 17873 C CA . SER A 1 35 ? 28.457 -8.020 5.430 1.00 0.00 35 SER A CA 9
ATOM 17874 C C . SER A 1 35 ? 28.838 -8.283 3.979 1.00 0.00 35 SER A C 9
ATOM 17875 O O . SER A 1 35 ? 29.475 -7.451 3.333 1.00 0.00 35 SER A O 9
ATOM 17883 N N . SER A 1 36 ? 28.444 -9.447 3.471 1.00 0.00 36 SER A N 9
ATOM 17884 C CA . SER A 1 36 ? 28.782 -9.841 2.109 1.00 0.00 36 SER A CA 9
ATOM 17885 C C . SER A 1 36 ? 27.981 -9.043 1.089 1.00 0.00 36 SER A C 9
ATOM 17886 O O . SER A 1 36 ? 28.210 -9.148 -0.116 1.00 0.00 36 SER A O 9
ATOM 17894 N N . HIS A 1 37 ? 27.039 -8.243 1.579 1.00 0.00 37 HIS A N 9
ATOM 17895 C CA . HIS A 1 37 ? 26.169 -7.461 0.708 1.00 0.00 37 HIS A CA 9
ATOM 17896 C C . HIS A 1 37 ? 26.673 -6.031 0.568 1.00 0.00 37 HIS A C 9
ATOM 17897 O O . HIS A 1 37 ? 25.923 -5.133 0.184 1.00 0.00 37 HIS A O 9
ATOM 17911 N N . TYR A 1 38 ? 27.947 -5.824 0.881 1.00 0.00 38 TYR A N 9
ATOM 17912 C CA . TYR A 1 38 ? 28.581 -4.525 0.694 1.00 0.00 38 TYR A CA 9
ATOM 17913 C C . TYR A 1 38 ? 29.756 -4.619 -0.271 1.00 0.00 38 TYR A C 9
ATOM 17914 O O . TYR A 1 38 ? 30.910 -4.718 0.148 1.00 0.00 38 TYR A O 9
ATOM 17932 N N . SER A 1 39 ? 29.457 -4.586 -1.565 1.00 0.00 39 SER A N 9
ATOM 17933 C CA . SER A 1 39 ? 30.481 -4.730 -2.592 1.00 0.00 39 SER A CA 9
ATOM 17934 C C . SER A 1 39 ? 30.959 -3.371 -3.087 1.00 0.00 39 SER A C 9
ATOM 17935 O O . SER A 1 39 ? 30.154 -2.482 -3.366 1.00 0.00 39 SER A O 9
ATOM 17943 N N . GLY A 1 40 ? 32.274 -3.215 -3.195 1.00 0.00 40 GLY A N 9
ATOM 17944 C CA . GLY A 1 40 ? 32.858 -2.016 -3.784 1.00 0.00 40 GLY A CA 9
ATOM 17945 C C . GLY A 1 40 ? 32.706 -0.817 -2.857 1.00 0.00 40 GLY A C 9
ATOM 17946 O O . GLY A 1 40 ? 32.451 0.300 -3.308 1.00 0.00 40 GLY A O 9
ATOM 17950 N N . TYR A 1 41 ? 32.865 -1.055 -1.560 1.00 0.00 41 TYR A N 9
ATOM 17951 C CA . TYR A 1 41 ? 32.789 0.013 -0.570 1.00 0.00 41 TYR A CA 9
ATOM 17952 C C . TYR A 1 41 ? 33.926 1.011 -0.749 1.00 0.00 41 TYR A C 9
ATOM 17953 O O . TYR A 1 41 ? 35.096 0.631 -0.796 1.00 0.00 41 TYR A O 9
ATOM 17971 N N . GLN A 1 42 ? 33.575 2.289 -0.847 1.00 0.00 42 GLN A N 9
ATOM 17972 C CA . GLN A 1 42 ? 34.569 3.348 -0.983 1.00 0.00 42 GLN A CA 9
ATOM 17973 C C . GLN A 1 42 ? 34.103 4.630 -0.305 1.00 0.00 42 GLN A C 9
ATOM 17974 O O . GLN A 1 42 ? 33.026 5.146 -0.605 1.00 0.00 42 GLN A O 9
ATOM 17988 N N . VAL A 1 43 ? 34.920 5.139 0.611 1.00 0.00 43 VAL A N 9
ATOM 17989 C CA . VAL A 1 43 ? 34.696 6.459 1.188 1.00 0.00 43 VAL A CA 9
ATOM 17990 C C . VAL A 1 43 ? 35.060 7.561 0.200 1.00 0.00 43 VAL A C 9
ATOM 17991 O O . VAL A 1 43 ? 36.163 7.579 -0.345 1.00 0.00 43 VAL A O 9
ATOM 18004 N N . LEU A 1 44 ? 34.125 8.479 -0.025 1.00 0.00 44 LEU A N 9
ATOM 18005 C CA . LEU A 1 44 ? 34.316 9.542 -1.004 1.00 0.00 44 LEU A CA 9
ATOM 18006 C C . LEU A 1 44 ? 34.725 10.845 -0.329 1.00 0.00 44 LEU A C 9
ATOM 18007 O O . LEU A 1 44 ? 35.479 11.638 -0.895 1.00 0.00 44 LEU A O 9
ATOM 18023 N N . GLU A 1 45 ? 34.225 11.061 0.882 1.00 0.00 45 GLU A N 9
ATOM 18024 C CA . GLU A 1 45 ? 34.548 12.263 1.642 1.00 0.00 45 GLU A CA 9
ATOM 18025 C C . GLU A 1 45 ? 34.558 11.982 3.139 1.00 0.00 45 GLU A C 9
ATOM 18026 O O . GLU A 1 45 ? 33.664 11.317 3.662 1.00 0.00 45 GLU A O 9
ATOM 18038 N N . GLY A 1 46 ? 35.574 12.494 3.825 1.00 0.00 46 GLY A N 9
ATOM 18039 C CA . GLY A 1 46 ? 35.638 12.406 5.279 1.00 0.00 46 GLY A CA 9
ATOM 18040 C C . GLY A 1 46 ? 35.870 10.971 5.735 1.00 0.00 46 GLY A C 9
ATOM 18041 O O . GLY A 1 46 ? 36.880 10.356 5.392 1.00 0.00 46 GLY A O 9
ATOM 18045 N N . GLY A 1 47 ? 34.929 10.443 6.509 1.00 0.00 47 GLY A N 9
ATOM 18046 C CA . GLY A 1 47 ? 35.048 9.093 7.048 1.00 0.00 47 GLY A CA 9
ATOM 18047 C C . GLY A 1 47 ? 34.992 9.101 8.570 1.00 0.00 47 GLY A C 9
ATOM 18048 O O . GLY A 1 47 ? 35.066 8.051 9.209 1.00 0.00 47 GLY A O 9
ATOM 18052 N N . GLN A 1 48 ? 34.859 10.291 9.146 1.00 0.00 48 GLN A N 9
ATOM 18053 C CA . GLN A 1 48 ? 34.840 10.442 10.596 1.00 0.00 48 GLN A CA 9
ATOM 18054 C C . GLN A 1 48 ? 33.815 11.483 11.028 1.00 0.00 48 GLN A C 9
ATOM 18055 O O . GLN A 1 48 ? 34.161 12.632 11.303 1.00 0.00 48 GLN A O 9
ATOM 18069 N N . GLY A 1 49 ? 32.552 11.075 11.084 1.00 0.00 49 GLY A N 9
ATOM 18070 C CA . GLY A 1 49 ? 31.498 11.917 11.638 1.00 0.00 49 GLY A CA 9
ATOM 18071 C C . GLY A 1 49 ? 30.678 12.571 10.533 1.00 0.00 49 GLY A C 9
ATOM 18072 O O . GLY A 1 49 ? 30.697 12.124 9.386 1.00 0.00 49 GLY A O 9
ATOM 18076 N N . ALA A 1 50 ? 29.959 13.631 10.885 1.00 0.00 50 ALA A N 9
ATOM 18077 C CA . ALA A 1 50 ? 29.039 14.276 9.956 1.00 0.00 50 ALA A CA 9
ATOM 18078 C C . ALA A 1 50 ? 29.785 14.897 8.783 1.00 0.00 50 ALA A C 9
ATOM 18079 O O . ALA A 1 50 ? 30.879 15.439 8.947 1.00 0.00 50 ALA A O 9
ATOM 18086 N N . GLY A 1 51 ? 29.189 14.816 7.599 1.00 0.00 51 GLY A N 9
ATOM 18087 C CA . GLY A 1 51 ? 29.819 15.326 6.387 1.00 0.00 51 GLY A CA 9
ATOM 18088 C C . GLY A 1 51 ? 30.469 14.202 5.589 1.00 0.00 51 GLY A C 9
ATOM 18089 O O . GLY A 1 51 ? 30.850 14.389 4.434 1.00 0.00 51 GLY A O 9
ATOM 18093 N N . THR A 1 52 ? 30.592 13.036 6.213 1.00 0.00 52 THR A N 9
ATOM 18094 C CA . THR A 1 52 ? 31.159 11.868 5.549 1.00 0.00 52 THR A CA 9
ATOM 18095 C C . THR A 1 52 ? 30.279 11.410 4.393 1.00 0.00 52 THR A C 9
ATOM 18096 O O . THR A 1 52 ? 29.056 11.338 4.522 1.00 0.00 52 THR A O 9
ATOM 18107 N N . VAL A 1 53 ? 30.907 11.099 3.264 1.00 0.00 53 VAL A N 9
ATOM 18108 C CA . VAL A 1 53 ? 30.207 10.485 2.142 1.00 0.00 53 VAL A CA 9
ATOM 18109 C C . VAL A 1 53 ? 30.873 9.180 1.726 1.00 0.00 53 VAL A C 9
ATOM 18110 O O . VAL A 1 53 ? 32.090 9.121 1.552 1.00 0.00 53 VAL A O 9
ATOM 18123 N N . ALA A 1 54 ? 30.067 8.136 1.566 1.00 0.00 54 ALA A N 9
ATOM 18124 C CA . ALA A 1 54 ? 30.578 6.826 1.179 1.00 0.00 54 ALA A CA 9
ATOM 18125 C C . ALA A 1 54 ? 29.607 6.109 0.250 1.00 0.00 54 ALA A C 9
ATOM 18126 O O . ALA A 1 54 ? 28.399 6.342 0.299 1.00 0.00 54 ALA A O 9
ATOM 18133 N N . THR A 1 55 ? 30.141 5.234 -0.596 1.00 0.00 55 THR A N 9
ATOM 18134 C CA . THR A 1 55 ? 29.341 4.567 -1.616 1.00 0.00 55 THR A CA 9
ATOM 18135 C C . THR A 1 55 ? 29.640 3.075 -1.662 1.00 0.00 55 THR A C 9
ATOM 18136 O O . THR A 1 55 ? 30.765 2.649 -1.399 1.00 0.00 55 THR A O 9
ATOM 18147 N N . TRP A 1 56 ? 28.627 2.283 -1.998 1.00 0.00 56 TRP A N 9
ATOM 18148 C CA . TRP A 1 56 ? 28.791 0.839 -2.119 1.00 0.00 56 TRP A CA 9
ATOM 18149 C C . TRP A 1 56 ? 27.605 0.210 -2.839 1.00 0.00 56 TRP A C 9
ATOM 18150 O O . TRP A 1 56 ? 26.553 0.832 -2.985 1.00 0.00 56 TRP A O 9
ATOM 18171 N N . LYS A 1 57 ? 27.782 -1.028 -3.288 1.00 0.00 57 LYS A N 9
ATOM 18172 C CA . LYS A 1 57 ? 26.698 -1.779 -3.911 1.00 0.00 57 LYS A CA 9
ATOM 18173 C C . LYS A 1 57 ? 25.999 -2.679 -2.900 1.00 0.00 57 LYS A C 9
ATOM 18174 O O . LYS A 1 57 ? 26.502 -3.748 -2.554 1.00 0.00 57 LYS A O 9
ATOM 18193 N N . LEU A 1 58 ? 24.837 -2.240 -2.428 1.00 0.00 58 LEU A N 9
ATOM 18194 C CA . LEU A 1 58 ? 24.095 -2.976 -1.413 1.00 0.00 58 LEU A CA 9
ATOM 18195 C C . LEU A 1 58 ? 23.288 -4.109 -2.033 1.00 0.00 58 LEU A C 9
ATOM 18196 O O . LEU A 1 58 ? 22.357 -3.872 -2.803 1.00 0.00 58 LEU A O 9
ATOM 18212 N N . GLN A 1 59 ? 23.650 -5.342 -1.694 1.00 0.00 59 GLN A N 9
ATOM 18213 C CA . GLN A 1 59 ? 23.074 -6.515 -2.342 1.00 0.00 59 GLN A CA 9
ATOM 18214 C C . GLN A 1 59 ? 21.935 -7.096 -1.515 1.00 0.00 59 GLN A C 9
ATOM 18215 O O . GLN A 1 59 ? 22.034 -7.204 -0.293 1.00 0.00 59 GLN A O 9
ATOM 18229 N N . ALA A 1 60 ? 20.852 -7.469 -2.189 1.00 0.00 60 ALA A N 9
ATOM 18230 C CA . ALA A 1 60 ? 19.743 -8.156 -1.538 1.00 0.00 60 ALA A CA 9
ATOM 18231 C C . ALA A 1 60 ? 19.892 -9.668 -1.646 1.00 0.00 60 ALA A C 9
ATOM 18232 O O . ALA A 1 60 ? 19.724 -10.390 -0.663 1.00 0.00 60 ALA A O 9
ATOM 18239 N N . THR A 1 61 ? 20.207 -10.142 -2.847 1.00 0.00 61 THR A N 9
ATOM 18240 C CA . THR A 1 61 ? 20.474 -11.559 -3.065 1.00 0.00 61 THR A CA 9
ATOM 18241 C C . THR A 1 61 ? 21.368 -11.770 -4.280 1.00 0.00 61 THR A C 9
ATOM 18242 O O . THR A 1 61 ? 21.945 -10.821 -4.811 1.00 0.00 61 THR A O 9
ATOM 18253 N N . LYS A 1 62 ? 21.479 -13.020 -4.716 1.00 0.00 62 LYS A N 9
ATOM 18254 C CA . LYS A 1 62 ? 22.454 -13.392 -5.735 1.00 0.00 62 LYS A CA 9
ATOM 18255 C C . LYS A 1 62 ? 22.458 -12.393 -6.884 1.00 0.00 62 LYS A C 9
ATOM 18256 O O . LYS A 1 62 ? 23.502 -11.845 -7.239 1.00 0.00 62 LYS A O 9
ATOM 18275 N N . SER A 1 63 ? 21.285 -12.159 -7.463 1.00 0.00 63 SER A N 9
ATOM 18276 C CA . SER A 1 63 ? 21.173 -11.337 -8.662 1.00 0.00 63 SER A CA 9
ATOM 18277 C C . SER A 1 63 ? 20.299 -10.115 -8.412 1.00 0.00 63 SER A C 9
ATOM 18278 O O . SER A 1 63 ? 19.549 -9.685 -9.289 1.00 0.00 63 SER A O 9
ATOM 18286 N N . ARG A 1 64 ? 20.401 -9.557 -7.210 1.00 0.00 64 ARG A N 9
ATOM 18287 C CA . ARG A 1 64 ? 19.695 -8.327 -6.874 1.00 0.00 64 ARG A CA 9
ATOM 18288 C C . ARG A 1 64 ? 20.574 -7.395 -6.050 1.00 0.00 64 ARG A C 9
ATOM 18289 O O . ARG A 1 64 ? 20.968 -7.725 -4.932 1.00 0.00 64 ARG A O 9
ATOM 18310 N N . VAL A 1 65 ? 20.878 -6.228 -6.610 1.00 0.00 65 VAL A N 9
ATOM 18311 C CA . VAL A 1 65 ? 21.799 -5.292 -5.977 1.00 0.00 65 VAL A CA 9
ATOM 18312 C C . VAL A 1 65 ? 21.499 -3.858 -6.393 1.00 0.00 65 VAL A C 9
ATOM 18313 O O . VAL A 1 65 ? 21.142 -3.596 -7.541 1.00 0.00 65 VAL A O 9
ATOM 18326 N N . ARG A 1 66 ? 21.647 -2.931 -5.452 1.00 0.00 66 ARG A N 9
ATOM 18327 C CA . ARG A 1 66 ? 21.396 -1.520 -5.721 1.00 0.00 66 ARG A CA 9
ATOM 18328 C C . ARG A 1 66 ? 22.609 -0.669 -5.367 1.00 0.00 66 ARG A C 9
ATOM 18329 O O . ARG A 1 66 ? 23.332 -0.966 -4.416 1.00 0.00 66 ARG A O 9
ATOM 18350 N N . ASP A 1 67 ? 22.826 0.392 -6.138 1.00 0.00 67 ASP A N 9
ATOM 18351 C CA . ASP A 1 67 ? 23.903 1.334 -5.858 1.00 0.00 67 ASP A CA 9
ATOM 18352 C C . ASP A 1 67 ? 23.523 2.286 -4.731 1.00 0.00 67 ASP A C 9
ATOM 18353 O O . ASP A 1 67 ? 22.422 2.836 -4.715 1.00 0.00 67 ASP A O 9
ATOM 18362 N N . VAL A 1 68 ? 24.442 2.476 -3.790 1.00 0.00 68 VAL A N 9
ATOM 18363 C CA . VAL A 1 68 ? 24.197 3.345 -2.645 1.00 0.00 68 VAL A CA 9
ATOM 18364 C C . VAL A 1 68 ? 25.262 4.429 -2.538 1.00 0.00 68 VAL A C 9
ATOM 18365 O O . VAL A 1 68 ? 26.458 4.146 -2.614 1.00 0.00 68 VAL A O 9
ATOM 18378 N N . LYS A 1 69 ? 24.822 5.670 -2.362 1.00 0.00 69 LYS A N 9
ATOM 18379 C CA . LYS A 1 69 ? 25.730 6.770 -2.062 1.00 0.00 69 LYS A CA 9
ATOM 18380 C C . LYS A 1 69 ? 25.296 7.517 -0.807 1.00 0.00 69 LYS A C 9
ATOM 18381 O O . LYS A 1 69 ? 24.540 8.485 -0.880 1.00 0.00 69 LYS A O 9
ATOM 18400 N N . ALA A 1 70 ? 25.778 7.060 0.343 1.00 0.00 70 ALA A N 9
ATOM 18401 C CA . ALA A 1 70 ? 25.262 7.521 1.627 1.00 0.00 70 ALA A CA 9
ATOM 18402 C C . ALA A 1 70 ? 25.909 8.836 2.041 1.00 0.00 70 ALA A C 9
ATOM 18403 O O . ALA A 1 70 ? 27.133 8.941 2.114 1.00 0.00 70 ALA A O 9
ATOM 18410 N N . THR A 1 71 ? 25.079 9.838 2.312 1.00 0.00 71 THR A N 9
ATOM 18411 C CA . THR A 1 71 ? 25.540 11.059 2.963 1.00 0.00 71 THR A CA 9
ATOM 18412 C C . THR A 1 71 ? 25.310 11.000 4.468 1.00 0.00 71 THR A C 9
ATOM 18413 O O . THR A 1 71 ? 24.180 10.834 4.927 1.00 0.00 71 THR A O 9
ATOM 18424 N N . VAL A 1 72 ? 26.389 11.138 5.232 1.00 0.00 72 VAL A N 9
ATOM 18425 C CA . VAL A 1 72 ? 26.345 10.903 6.670 1.00 0.00 72 VAL A CA 9
ATOM 18426 C C . VAL A 1 72 ? 26.012 12.182 7.427 1.00 0.00 72 VAL A C 9
ATOM 18427 O O . VAL A 1 72 ? 26.701 13.193 7.290 1.00 0.00 72 VAL A O 9
ATOM 18440 N N . ASP A 1 73 ? 24.952 12.132 8.226 1.00 0.00 73 ASP A N 9
ATOM 18441 C CA . ASP A 1 73 ? 24.588 13.250 9.088 1.00 0.00 73 ASP A CA 9
ATOM 18442 C C . ASP A 1 73 ? 24.490 12.815 10.544 1.00 0.00 73 ASP A C 9
ATOM 18443 O O . ASP A 1 73 ? 23.470 12.275 10.974 1.00 0.00 73 ASP A O 9
ATOM 18452 N N . VAL A 1 74 ? 25.556 13.053 11.300 1.00 0.00 74 VAL A N 9
ATOM 18453 C CA . VAL A 1 74 ? 25.605 12.656 12.702 1.00 0.00 74 VAL A CA 9
ATOM 18454 C C . VAL A 1 74 ? 25.000 13.729 13.600 1.00 0.00 74 VAL A C 9
ATOM 18455 O O . VAL A 1 74 ? 25.467 14.868 13.622 1.00 0.00 74 VAL A O 9
ATOM 18468 N N . ALA A 1 75 ? 23.960 13.358 14.338 1.00 0.00 75 ALA A N 9
ATOM 18469 C CA . ALA A 1 75 ? 23.298 14.284 15.249 1.00 0.00 75 ALA A CA 9
ATOM 18470 C C . ALA A 1 75 ? 22.795 13.566 16.495 1.00 0.00 75 ALA A C 9
ATOM 18471 O O . ALA A 1 75 ? 22.068 12.577 16.402 1.00 0.00 75 ALA A O 9
ATOM 18478 N N . GLY A 1 76 ? 23.187 14.069 17.661 1.00 0.00 76 GLY A N 9
ATOM 18479 C CA . GLY A 1 76 ? 22.804 13.457 18.927 1.00 0.00 76 GLY A CA 9
ATOM 18480 C C . GLY A 1 76 ? 23.449 12.087 19.094 1.00 0.00 76 GLY A C 9
ATOM 18481 O O . GLY A 1 76 ? 24.666 11.977 19.243 1.00 0.00 76 GLY A O 9
ATOM 18485 N N . HIS A 1 77 ? 22.625 11.044 19.068 1.00 0.00 77 HIS A N 9
ATOM 18486 C CA . HIS A 1 77 ? 23.122 9.675 19.126 1.00 0.00 77 HIS A CA 9
ATOM 18487 C C . HIS A 1 77 ? 22.642 8.864 17.928 1.00 0.00 77 HIS A C 9
ATOM 18488 O O . HIS A 1 77 ? 22.601 7.635 17.975 1.00 0.00 77 HIS A O 9
ATOM 18502 N N . THR A 1 78 ? 22.280 9.560 16.856 1.00 0.00 78 THR A N 9
ATOM 18503 C CA . THR A 1 78 ? 21.843 8.905 15.629 1.00 0.00 78 THR A CA 9
ATOM 18504 C C . THR A 1 78 ? 22.708 9.318 14.446 1.00 0.00 78 THR A C 9
ATOM 18505 O O . THR A 1 78 ? 22.884 10.507 14.178 1.00 0.00 78 THR A O 9
ATOM 18516 N N . VAL A 1 79 ? 23.247 8.330 13.739 1.00 0.00 79 VAL A N 9
ATOM 18517 C CA . VAL A 1 79 ? 23.966 8.580 12.496 1.00 0.00 79 VAL A CA 9
ATOM 18518 C C . VAL A 1 79 ? 23.087 8.296 11.284 1.00 0.00 79 VAL A C 9
ATOM 18519 O O . VAL A 1 79 ? 22.700 7.153 11.041 1.00 0.00 79 VAL A O 9
ATOM 18532 N N . ILE A 1 80 ? 22.775 9.342 10.527 1.00 0.00 80 ILE A N 9
ATOM 18533 C CA . ILE A 1 80 ? 21.825 9.235 9.426 1.00 0.00 80 ILE A CA 9
ATOM 18534 C C . ILE A 1 80 ? 22.543 9.044 8.096 1.00 0.00 80 ILE A C 9
ATOM 18535 O O . ILE A 1 80 ? 23.432 9.819 7.743 1.00 0.00 80 ILE A O 9
ATOM 18551 N N . GLU A 1 81 ? 22.152 8.008 7.362 1.00 0.00 81 GLU A N 9
ATOM 18552 C CA . GLU A 1 81 ? 22.745 7.725 6.060 1.00 0.00 81 GLU A CA 9
ATOM 18553 C C . GLU A 1 81 ? 21.729 7.913 4.940 1.00 0.00 81 GLU A C 9
ATOM 18554 O O . GLU A 1 81 ? 20.838 7.085 4.752 1.00 0.00 81 GLU A O 9
ATOM 18566 N N . LYS A 1 82 ? 21.870 9.006 4.198 1.00 0.00 82 LYS A N 9
ATOM 18567 C CA . LYS A 1 82 ? 20.935 9.330 3.127 1.00 0.00 82 LYS A CA 9
ATOM 18568 C C . LYS A 1 82 ? 21.500 8.945 1.766 1.00 0.00 82 LYS A C 9
ATOM 18569 O O . LYS A 1 82 ? 22.509 9.495 1.324 1.00 0.00 82 LYS A O 9
ATOM 18588 N N . ASP A 1 83 ? 20.844 7.997 1.106 1.00 0.00 83 ASP A N 9
ATOM 18589 C CA . ASP A 1 83 ? 21.295 7.518 -0.195 1.00 0.00 83 ASP A CA 9
ATOM 18590 C C . ASP A 1 83 ? 20.984 8.527 -1.293 1.00 0.00 83 ASP A C 9
ATOM 18591 O O . ASP A 1 83 ? 19.828 8.897 -1.499 1.00 0.00 83 ASP A O 9
ATOM 18600 N N . ALA A 1 84 ? 22.022 8.970 -1.994 1.00 0.00 84 ALA A N 9
ATOM 18601 C CA . ALA A 1 84 ? 21.864 9.953 -3.059 1.00 0.00 84 ALA A CA 9
ATOM 18602 C C . ALA A 1 84 ? 21.480 9.285 -4.373 1.00 0.00 84 ALA A C 9
ATOM 18603 O O . ALA A 1 84 ? 21.033 9.946 -5.310 1.00 0.00 84 ALA A O 9
ATOM 18610 N N . ASN A 1 85 ? 21.657 7.969 -4.436 1.00 0.00 85 ASN A N 9
ATOM 18611 C CA . ASN A 1 85 ? 21.387 7.217 -5.655 1.00 0.00 85 ASN A CA 9
ATOM 18612 C C . ASN A 1 85 ? 19.984 6.624 -5.637 1.00 0.00 85 ASN A C 9
ATOM 18613 O O . ASN A 1 85 ? 19.510 6.095 -6.643 1.00 0.00 85 ASN A O 9
ATOM 18624 N N . SER A 1 86 ? 19.322 6.717 -4.489 1.00 0.00 86 SER A N 9
ATOM 18625 C CA . SER A 1 86 ? 18.004 6.120 -4.314 1.00 0.00 86 SER A CA 9
ATOM 18626 C C . SER A 1 86 ? 17.264 6.752 -3.142 1.00 0.00 86 SER A C 9
ATOM 18627 O O . SER A 1 86 ? 17.882 7.237 -2.194 1.00 0.00 86 SER A O 9
ATOM 18635 N N . SER A 1 87 ? 15.937 6.744 -3.213 1.00 0.00 87 SER A N 9
ATOM 18636 C CA . SER A 1 87 ? 15.112 7.418 -2.218 1.00 0.00 87 SER A CA 9
ATOM 18637 C C . SER A 1 87 ? 14.995 6.588 -0.946 1.00 0.00 87 SER A C 9
ATOM 18638 O O . SER A 1 87 ? 13.896 6.216 -0.535 1.00 0.00 87 SER A O 9
ATOM 18646 N N . LEU A 1 88 ? 16.134 6.300 -0.326 1.00 0.00 88 LEU A N 9
ATOM 18647 C CA . LEU A 1 88 ? 16.169 5.450 0.858 1.00 0.00 88 LEU A CA 9
ATOM 18648 C C . LEU A 1 88 ? 17.133 5.998 1.902 1.00 0.00 88 LEU A C 9
ATOM 18649 O O . LEU A 1 88 ? 18.256 6.387 1.580 1.00 0.00 88 LEU A O 9
ATOM 18665 N N . VAL A 1 89 ? 16.689 6.026 3.154 1.00 0.00 89 VAL A N 9
ATOM 18666 C CA . VAL A 1 89 ? 17.507 6.540 4.246 1.00 0.00 89 VAL A CA 9
ATOM 18667 C C . VAL A 1 89 ? 17.572 5.548 5.400 1.00 0.00 89 VAL A C 9
ATOM 18668 O O . VAL A 1 89 ? 16.554 4.993 5.812 1.00 0.00 89 VAL A O 9
ATOM 18681 N N . SER A 1 90 ? 18.776 5.330 5.918 1.00 0.00 90 SER A N 9
ATOM 18682 C CA . SER A 1 90 ? 18.970 4.436 7.053 1.00 0.00 90 SER A CA 9
ATOM 18683 C C . SER A 1 90 ? 19.487 5.193 8.269 1.00 0.00 90 SER A C 9
ATOM 18684 O O . SER A 1 90 ? 20.442 5.964 8.173 1.00 0.00 90 SER A O 9
ATOM 18692 N N . ASN A 1 91 ? 18.850 4.970 9.414 1.00 0.00 91 ASN A N 9
ATOM 18693 C CA . ASN A 1 91 ? 19.248 5.627 10.653 1.00 0.00 91 ASN A CA 9
ATOM 18694 C C . ASN A 1 91 ? 19.988 4.664 11.573 1.00 0.00 91 ASN A C 9
ATOM 18695 O O . ASN A 1 91 ? 19.592 3.509 11.726 1.00 0.00 91 ASN A O 9
ATOM 18706 N N . TRP A 1 92 ? 21.065 5.147 12.184 1.00 0.00 92 TRP A N 9
ATOM 18707 C CA . TRP A 1 92 ? 21.819 4.356 13.148 1.00 0.00 92 TRP A CA 9
ATOM 18708 C C . TRP A 1 92 ? 21.714 4.947 14.548 1.00 0.00 92 TRP A C 9
ATOM 18709 O O . TRP A 1 92 ? 22.557 5.744 14.961 1.00 0.00 92 TRP A O 9
ATOM 18730 N N . THR A 1 93 ? 20.674 4.552 15.275 1.00 0.00 93 THR A N 9
ATOM 18731 C CA . THR A 1 93 ? 20.426 5.086 16.609 1.00 0.00 93 THR A CA 9
ATOM 18732 C C . THR A 1 93 ? 20.990 4.166 17.684 1.00 0.00 93 THR A C 9
ATOM 18733 O O . THR A 1 93 ? 20.696 2.971 17.710 1.00 0.00 93 THR A O 9
ATOM 18744 N N . VAL A 1 94 ? 21.803 4.731 18.571 1.00 0.00 94 VAL A N 9
ATOM 18745 C CA . VAL A 1 94 ? 22.347 3.982 19.697 1.00 0.00 94 VAL A CA 9
ATOM 18746 C C . VAL A 1 94 ? 22.009 4.654 21.021 1.00 0.00 94 VAL A C 9
ATOM 18747 O O . VAL A 1 94 ? 22.064 5.878 21.139 1.00 0.00 94 VAL A O 9
ATOM 18760 N N . ALA A 1 95 ? 21.660 3.847 22.017 1.00 0.00 95 ALA A N 9
ATOM 18761 C CA . ALA A 1 95 ? 21.224 4.366 23.308 1.00 0.00 95 ALA A CA 9
ATOM 18762 C C . ALA A 1 95 ? 21.503 3.369 24.425 1.00 0.00 95 ALA A C 9
ATOM 18763 O O . ALA A 1 95 ? 21.638 2.170 24.181 1.00 0.00 95 ALA A O 9
ATOM 18770 N N . PRO A 1 96 ? 21.588 3.872 25.652 1.00 0.00 96 PRO A N 9
ATOM 18771 C CA . PRO A 1 96 ? 21.793 3.020 26.817 1.00 0.00 96 PRO A CA 9
ATOM 18772 C C . PRO A 1 96 ? 20.695 1.969 26.931 1.00 0.00 96 PRO A C 9
ATOM 18773 O O . PRO A 1 96 ? 19.566 2.188 26.493 1.00 0.00 96 PRO A O 9
ATOM 18784 N N . ALA A 1 97 ? 21.035 0.828 27.521 1.00 0.00 97 ALA A N 9
ATOM 18785 C CA . ALA A 1 97 ? 20.069 -0.245 27.725 1.00 0.00 97 ALA A CA 9
ATOM 18786 C C . ALA A 1 97 ? 20.385 -1.038 28.987 1.00 0.00 97 ALA A C 9
ATOM 18787 O O . ALA A 1 97 ? 20.895 -2.156 28.917 1.00 0.00 97 ALA A O 9
ATOM 18794 N N . GLY A 1 98 ? 20.080 -0.452 30.139 1.00 0.00 98 GLY A N 9
ATOM 18795 C CA . GLY A 1 98 ? 20.267 -1.130 31.417 1.00 0.00 98 GLY A CA 9
ATOM 18796 C C . GLY A 1 98 ? 21.721 -1.068 31.866 1.00 0.00 98 GLY A C 9
ATOM 18797 O O . GLY A 1 98 ? 22.204 -0.020 32.294 1.00 0.00 98 GLY A O 9
ATOM 18801 N N . THR A 1 99 ? 22.415 -2.197 31.764 1.00 0.00 99 THR A N 9
ATOM 18802 C CA . THR A 1 99 ? 23.827 -2.262 32.121 1.00 0.00 99 THR A CA 9
ATOM 18803 C C . THR A 1 99 ? 24.714 -2.109 30.892 1.00 0.00 99 THR A C 9
ATOM 18804 O O . THR A 1 99 ? 25.921 -1.899 31.007 1.00 0.00 99 THR A O 9
ATOM 18815 N N . GLY A 1 100 ? 24.107 -2.215 29.714 1.00 0.00 100 GLY A N 9
ATOM 18816 C CA . GLY A 1 100 ? 24.839 -2.083 28.460 1.00 0.00 100 GLY A CA 9
ATOM 18817 C C . GLY A 1 100 ? 24.193 -1.045 27.552 1.00 0.00 100 GLY A C 9
ATOM 18818 O O . GLY A 1 100 ? 23.790 0.026 28.005 1.00 0.00 100 GLY A O 9
ATOM 18822 N N . SER A 1 101 ? 24.098 -1.369 26.267 1.00 0.00 101 SER A N 9
ATOM 18823 C CA . SER A 1 101 ? 23.484 -0.473 25.294 1.00 0.00 101 SER A CA 9
ATOM 18824 C C . SER A 1 101 ? 22.743 -1.253 24.216 1.00 0.00 101 SER A C 9
ATOM 18825 O O . SER A 1 101 ? 22.719 -2.484 24.234 1.00 0.00 101 SER A O 9
ATOM 18833 N N . SER A 1 102 ? 22.139 -0.531 23.279 1.00 0.00 102 SER A N 9
ATOM 18834 C CA . SER A 1 102 ? 21.471 -1.154 22.143 1.00 0.00 102 SER A CA 9
ATOM 18835 C C . SER A 1 102 ? 21.520 -0.256 20.914 1.00 0.00 102 SER A C 9
ATOM 18836 O O . SER A 1 102 ? 21.595 0.967 21.030 1.00 0.00 102 SER A O 9
ATOM 18844 N N . VAL A 1 103 ? 21.478 -0.870 19.736 1.00 0.00 103 VAL A N 9
ATOM 18845 C CA . VAL A 1 103 ? 21.442 -0.125 18.484 1.00 0.00 103 VAL A CA 9
ATOM 18846 C C . VAL A 1 103 ? 20.189 -0.454 17.683 1.00 0.00 103 VAL A C 9
ATOM 18847 O O . VAL A 1 103 ? 19.967 -1.604 17.303 1.00 0.00 103 VAL A O 9
ATOM 18860 N N . ASN A 1 104 ? 19.371 0.562 17.430 1.00 0.00 104 ASN A N 9
ATOM 18861 C CA . ASN A 1 104 ? 18.144 0.385 16.663 1.00 0.00 104 ASN A CA 9
ATOM 18862 C C . ASN A 1 104 ? 18.258 1.026 15.286 1.00 0.00 104 ASN A C 9
ATOM 18863 O O . ASN A 1 104 ? 18.302 2.250 15.162 1.00 0.00 104 ASN A O 9
ATOM 18874 N N . LEU A 1 105 ? 18.305 0.192 14.252 1.00 0.00 105 LEU A N 9
ATOM 18875 C CA . LEU A 1 105 ? 18.405 0.677 12.881 1.00 0.00 105 LEU A CA 9
ATOM 18876 C C . LEU A 1 105 ? 17.026 0.912 12.278 1.00 0.00 105 LEU A C 9
ATOM 18877 O O . LEU A 1 105 ? 16.091 0.150 12.528 1.00 0.00 105 LEU A O 9
ATOM 18893 N N . LYS A 1 106 ? 16.905 1.970 11.483 1.00 0.00 106 LYS A N 9
ATOM 18894 C CA . LYS A 1 106 ? 15.648 2.287 10.815 1.00 0.00 106 LYS A CA 9
ATOM 18895 C C . LYS A 1 106 ? 15.877 2.642 9.352 1.00 0.00 106 LYS A C 9
ATOM 18896 O O . LYS A 1 106 ? 16.441 3.690 9.038 1.00 0.00 106 LYS A O 9
ATOM 18915 N N . THR A 1 107 ? 15.435 1.762 8.459 1.00 0.00 107 THR A N 9
ATOM 18916 C CA . THR A 1 107 ? 15.555 2.000 7.025 1.00 0.00 107 THR A CA 9
ATOM 18917 C C . THR A 1 107 ? 14.193 2.259 6.395 1.00 0.00 107 THR A C 9
ATOM 18918 O O . THR A 1 107 ? 13.262 1.471 6.558 1.00 0.00 107 THR A O 9
ATOM 18929 N N . THR A 1 108 ? 14.083 3.369 5.673 1.00 0.00 108 THR A N 9
ATOM 18930 C CA . THR A 1 108 ? 12.819 3.766 5.064 1.00 0.00 108 THR A CA 9
ATOM 18931 C C . THR A 1 108 ? 13.032 4.316 3.660 1.00 0.00 108 THR A C 9
ATOM 18932 O O . THR A 1 108 ? 14.076 4.896 3.362 1.00 0.00 108 THR A O 9
ATOM 18943 N N . TRP A 1 109 ? 12.037 4.131 2.800 1.00 0.00 109 TRP A N 9
ATOM 18944 C CA . TRP A 1 109 ? 12.133 4.566 1.411 1.00 0.00 109 TRP A CA 9
ATOM 18945 C C . TRP A 1 109 ? 10.768 4.960 0.862 1.00 0.00 109 TRP A C 9
ATOM 18946 O O . TRP A 1 109 ? 9.734 4.563 1.398 1.00 0.00 109 TRP A O 9
ATOM 18967 N N . THR A 1 110 ? 10.772 5.744 -0.211 1.00 0.00 110 THR A N 9
ATOM 18968 C CA . THR A 1 110 ? 9.546 6.338 -0.730 1.00 0.00 110 THR A CA 9
ATOM 18969 C C . THR A 1 110 ? 8.801 5.365 -1.634 1.00 0.00 110 THR A C 9
ATOM 18970 O O . THR A 1 110 ? 7.611 5.535 -1.899 1.00 0.00 110 THR A O 9
ATOM 18981 N N . GLY A 1 111 ? 9.508 4.343 -2.104 1.00 0.00 111 GLY A N 9
ATOM 18982 C CA . GLY A 1 111 ? 8.914 3.339 -2.979 1.00 0.00 111 GLY A CA 9
ATOM 18983 C C . GLY A 1 111 ? 7.939 2.451 -2.218 1.00 0.00 111 GLY A C 9
ATOM 18984 O O . GLY A 1 111 ? 8.228 1.286 -1.945 1.00 0.00 111 GLY A O 9
ATOM 18988 N N . ALA A 1 112 ? 6.781 3.008 -1.878 1.00 0.00 112 ALA A N 9
ATOM 18989 C CA . ALA A 1 112 ? 5.796 2.297 -1.073 1.00 0.00 112 ALA A CA 9
ATOM 18990 C C . ALA A 1 112 ? 4.991 1.322 -1.923 1.00 0.00 112 ALA A C 9
ATOM 18991 O O . ALA A 1 112 ? 3.830 1.577 -2.245 1.00 0.00 112 ALA A O 9
ATOM 18998 N N . GLY A 1 113 ? 5.614 0.205 -2.284 1.00 0.00 113 GLY A N 9
ATOM 18999 C CA . GLY A 1 113 ? 4.942 -0.830 -3.060 1.00 0.00 113 GLY A CA 9
ATOM 19000 C C . GLY A 1 113 ? 4.496 -1.983 -2.169 1.00 0.00 113 GLY A C 9
ATOM 19001 O O . GLY A 1 113 ? 4.604 -1.912 -0.945 1.00 0.00 113 GLY A O 9
ATOM 19005 N N . GLY A 1 114 ? 3.994 -3.045 -2.791 1.00 0.00 114 GLY A N 9
ATOM 19006 C CA . GLY A 1 114 ? 3.572 -4.233 -2.059 1.00 0.00 114 GLY A CA 9
ATOM 19007 C C . GLY A 1 114 ? 4.399 -5.448 -2.457 1.00 0.00 114 GLY A C 9
ATOM 19008 O O . GLY A 1 114 ? 5.521 -5.314 -2.946 1.00 0.00 114 GLY A O 9
ATOM 19012 N N . VAL A 1 115 ? 3.839 -6.634 -2.246 1.00 0.00 115 VAL A N 9
ATOM 19013 C CA . VAL A 1 115 ? 4.530 -7.877 -2.569 1.00 0.00 115 VAL A CA 9
ATOM 19014 C C . VAL A 1 115 ? 4.934 -7.916 -4.037 1.00 0.00 115 VAL A C 9
ATOM 19015 O O . VAL A 1 115 ? 6.026 -8.371 -4.378 1.00 0.00 115 VAL A O 9
ATOM 19028 N N . LYS A 1 116 ? 4.048 -7.437 -4.903 1.00 0.00 116 LYS A N 9
ATOM 19029 C CA . LYS A 1 116 ? 4.291 -7.461 -6.340 1.00 0.00 116 LYS A CA 9
ATOM 19030 C C . LYS A 1 116 ? 5.227 -6.335 -6.760 1.00 0.00 116 LYS A C 9
ATOM 19031 O O . LYS A 1 116 ? 5.600 -6.228 -7.928 1.00 0.00 116 LYS A O 9
ATOM 19050 N N . GLY A 1 117 ? 5.603 -5.497 -5.800 1.00 0.00 117 GLY A N 9
ATOM 19051 C CA . GLY A 1 117 ? 6.580 -4.442 -6.044 1.00 0.00 117 GLY A CA 9
ATOM 19052 C C . GLY A 1 117 ? 7.938 -4.803 -5.455 1.00 0.00 117 GLY A C 9
ATOM 19053 O O . GLY A 1 117 ? 8.978 -4.390 -5.968 1.00 0.00 117 GLY A O 9
ATOM 19057 N N . PHE A 1 118 ? 7.922 -5.575 -4.374 1.00 0.00 118 PHE A N 9
ATOM 19058 C CA . PHE A 1 118 ? 9.153 -6.020 -3.731 1.00 0.00 118 PHE A CA 9
ATOM 19059 C C . PHE A 1 118 ? 9.682 -7.294 -4.376 1.00 0.00 118 PHE A C 9
ATOM 19060 O O . PHE A 1 118 ? 10.882 -7.565 -4.345 1.00 0.00 118 PHE A O 9
ATOM 19077 N N . PHE A 1 119 ? 8.779 -8.074 -4.961 1.00 0.00 119 PHE A N 9
ATOM 19078 C CA . PHE A 1 119 ? 9.158 -9.302 -5.650 1.00 0.00 119 PHE A CA 9
ATOM 19079 C C . PHE A 1 119 ? 8.726 -9.270 -7.111 1.00 0.00 119 PHE A C 9
ATOM 19080 O O . PHE A 1 119 ? 7.683 -8.709 -7.448 1.00 0.00 119 PHE A O 9
ATOM 19097 N N . GLU A 1 120 ? 9.533 -9.875 -7.974 1.00 0.00 120 GLU A N 9
ATOM 19098 C CA . GLU A 1 120 ? 10.693 -10.641 -7.532 1.00 0.00 120 GLU A CA 9
ATOM 19099 C C . GLU A 1 120 ? 11.962 -9.801 -7.590 1.00 0.00 120 GLU A C 9
ATOM 19100 O O . GLU A 1 120 ? 13.019 -10.284 -7.998 1.00 0.00 120 GLU A O 9
ATOM 19112 N N . LYS A 1 121 ? 11.852 -8.542 -7.181 1.00 0.00 121 LYS A N 9
ATOM 19113 C CA . LYS A 1 121 ? 13.019 -7.683 -7.021 1.00 0.00 121 LYS A CA 9
ATOM 19114 C C . LYS A 1 121 ? 13.780 -8.021 -5.745 1.00 0.00 121 LYS A C 9
ATOM 19115 O O . LYS A 1 121 ? 14.940 -7.640 -5.583 1.00 0.00 121 LYS A O 9
ATOM 19134 N N . THR A 1 122 ? 13.121 -8.737 -4.840 1.00 0.00 122 THR A N 9
ATOM 19135 C CA . THR A 1 122 ? 13.755 -9.185 -3.606 1.00 0.00 122 THR A CA 9
ATOM 19136 C C . THR A 1 122 ? 14.264 -8.004 -2.789 1.00 0.00 122 THR A C 9
ATOM 19137 O O . THR A 1 122 ? 15.291 -8.099 -2.117 1.00 0.00 122 THR A O 9
ATOM 19148 N N . PHE A 1 123 ? 13.538 -6.893 -2.850 1.00 0.00 123 PHE A N 9
ATOM 19149 C CA . PHE A 1 123 ? 13.886 -5.708 -2.074 1.00 0.00 123 PHE A CA 9
ATOM 19150 C C . PHE A 1 123 ? 12.882 -5.469 -0.953 1.00 0.00 123 PHE A C 9
ATOM 19151 O O . PHE A 1 123 ? 12.579 -4.326 -0.611 1.00 0.00 123 PHE A O 9
ATOM 19168 N N . ALA A 1 124 ? 12.369 -6.555 -0.385 1.00 0.00 124 ALA A N 9
ATOM 19169 C CA . ALA A 1 124 ? 11.371 -6.466 0.675 1.00 0.00 124 ALA A CA 9
ATOM 19170 C C . ALA A 1 124 ? 11.988 -5.956 1.971 1.00 0.00 124 ALA A C 9
ATOM 19171 O O . ALA A 1 124 ? 13.189 -6.101 2.197 1.00 0.00 124 ALA A O 9
ATOM 19178 N N . PRO A 1 125 ? 11.159 -5.359 2.820 1.00 0.00 125 PRO A N 9
ATOM 19179 C CA . PRO A 1 125 ? 11.615 -4.856 4.111 1.00 0.00 125 PRO A CA 9
ATOM 19180 C C . PRO A 1 125 ? 12.330 -5.943 4.904 1.00 0.00 125 PRO A C 9
ATOM 19181 O O . PRO A 1 125 ? 13.287 -5.668 5.627 1.00 0.00 125 PRO A O 9
ATOM 19192 N N . LEU A 1 126 ? 11.859 -7.177 4.763 1.00 0.00 126 LEU A N 9
ATOM 19193 C CA . LEU A 1 126 ? 12.418 -8.299 5.508 1.00 0.00 126 LEU A CA 9
ATOM 19194 C C . LEU A 1 126 ? 13.850 -8.588 5.078 1.00 0.00 126 LEU A C 9
ATOM 19195 O O . LEU A 1 126 ? 14.693 -8.956 5.896 1.00 0.00 126 LEU A O 9
ATOM 19211 N N . GLY A 1 127 ? 14.121 -8.419 3.788 1.00 0.00 127 GLY A N 9
ATOM 19212 C CA . GLY A 1 127 ? 15.466 -8.603 3.256 1.00 0.00 127 GLY A CA 9
ATOM 19213 C C . GLY A 1 127 ? 16.428 -7.565 3.820 1.00 0.00 127 GLY A C 9
ATOM 19214 O O . GLY A 1 127 ? 17.552 -7.890 4.203 1.00 0.00 127 GLY A O 9
ATOM 19218 N N . LEU A 1 128 ? 15.980 -6.315 3.870 1.00 0.00 128 LEU A N 9
ATOM 19219 C CA . LEU A 1 128 ? 16.779 -5.237 4.439 1.00 0.00 128 LEU A CA 9
ATOM 19220 C C . LEU A 1 128 ? 16.941 -5.407 5.944 1.00 0.00 128 LEU A C 9
ATOM 19221 O O . LEU A 1 128 ? 17.987 -5.082 6.506 1.00 0.00 128 LEU A O 9
ATOM 19237 N N . ARG A 1 129 ? 15.900 -5.918 6.593 1.00 0.00 129 ARG A N 9
ATOM 19238 C CA . ARG A 1 129 ? 15.957 -6.217 8.018 1.00 0.00 129 ARG A CA 9
ATOM 19239 C C . ARG A 1 129 ? 17.061 -7.220 8.328 1.00 0.00 129 ARG A C 9
ATOM 19240 O O . ARG A 1 129 ? 17.817 -7.050 9.284 1.00 0.00 129 ARG A O 9
ATOM 19261 N N . ARG A 1 130 ? 17.148 -8.265 7.513 1.00 0.00 130 ARG A N 9
ATOM 19262 C CA . ARG A 1 130 ? 18.219 -9.247 7.638 1.00 0.00 130 ARG A CA 9
ATOM 19263 C C . ARG A 1 130 ? 19.587 -8.583 7.557 1.00 0.00 130 ARG A C 9
ATOM 19264 O O . ARG A 1 130 ? 20.474 -8.867 8.363 1.00 0.00 130 ARG A O 9
ATOM 19285 N N . ILE A 1 131 ? 19.753 -7.698 6.580 1.00 0.00 131 ILE A N 9
ATOM 19286 C CA . ILE A 1 131 ? 20.999 -6.958 6.421 1.00 0.00 131 ILE A CA 9
ATOM 19287 C C . ILE A 1 131 ? 21.314 -6.136 7.664 1.00 0.00 131 ILE A C 9
ATOM 19288 O O . ILE A 1 131 ? 22.460 -6.083 8.111 1.00 0.00 131 ILE A O 9
ATOM 19304 N N . GLN A 1 132 ? 20.291 -5.495 8.219 1.00 0.00 132 GLN A N 9
ATOM 19305 C CA . GLN A 1 132 ? 20.439 -4.745 9.460 1.00 0.00 132 GLN A CA 9
ATOM 19306 C C . GLN A 1 132 ? 20.990 -5.626 10.574 1.00 0.00 132 GLN A C 9
ATOM 19307 O O . GLN A 1 132 ? 21.943 -5.254 11.259 1.00 0.00 132 GLN A O 9
ATOM 19321 N N . ASP A 1 133 ? 20.386 -6.796 10.750 1.00 0.00 133 ASP A N 9
ATOM 19322 C CA . ASP A 1 133 ? 20.781 -7.710 11.815 1.00 0.00 133 ASP A CA 9
ATOM 19323 C C . ASP A 1 133 ? 22.227 -8.158 11.649 1.00 0.00 133 ASP A C 9
ATOM 19324 O O . ASP A 1 133 ? 22.977 -8.242 12.621 1.00 0.00 133 ASP A O 9
ATOM 19333 N N . GLU A 1 134 ? 22.613 -8.445 10.410 1.00 0.00 134 GLU A N 9
ATOM 19334 C CA . GLU A 1 134 ? 23.930 -9.004 10.128 1.00 0.00 134 GLU A CA 9
ATOM 19335 C C . GLU A 1 134 ? 25.033 -8.008 10.463 1.00 0.00 134 GLU A C 9
ATOM 19336 O O . GLU A 1 134 ? 26.032 -8.362 11.089 1.00 0.00 134 GLU A O 9
ATOM 19348 N N . VAL A 1 135 ? 24.847 -6.762 10.041 1.00 0.00 135 VAL A N 9
ATOM 19349 C CA . VAL A 1 135 ? 25.856 -5.728 10.236 1.00 0.00 135 VAL A CA 9
ATOM 19350 C C . VAL A 1 135 ? 25.916 -5.284 11.692 1.00 0.00 135 VAL A C 9
ATOM 19351 O O . VAL A 1 135 ? 26.962 -4.851 12.176 1.00 0.00 135 VAL A O 9
ATOM 19364 N N . LEU A 1 136 ? 24.788 -5.395 12.385 1.00 0.00 136 LEU A N 9
ATOM 19365 C CA . LEU A 1 136 ? 24.738 -5.116 13.815 1.00 0.00 136 LEU A CA 9
ATOM 19366 C C . LEU A 1 136 ? 25.466 -6.191 14.613 1.00 0.00 136 LEU A C 9
ATOM 19367 O O . LEU A 1 136 ? 26.088 -5.904 15.636 1.00 0.00 136 LEU A O 9
ATOM 19383 N N . GLU A 1 137 ? 25.385 -7.429 14.138 1.00 0.00 137 GLU A N 9
ATOM 19384 C CA . GLU A 1 137 ? 26.115 -8.533 14.748 1.00 0.00 137 GLU A CA 9
ATOM 19385 C C . GLU A 1 137 ? 27.620 -8.350 14.595 1.00 0.00 137 GLU A C 9
ATOM 19386 O O . GLU A 1 137 ? 28.382 -8.583 15.533 1.00 0.00 137 GLU A O 9
ATOM 19398 N N . ASN A 1 138 ? 28.041 -7.931 13.406 1.00 0.00 138 ASN A N 9
ATOM 19399 C CA . ASN A 1 138 ? 29.446 -7.636 13.152 1.00 0.00 138 ASN A CA 9
ATOM 19400 C C . ASN A 1 138 ? 29.922 -6.456 13.989 1.00 0.00 138 ASN A C 9
ATOM 19401 O O . ASN A 1 138 ? 31.036 -6.464 14.514 1.00 0.00 138 ASN A O 9
ATOM 19412 N N . LEU A 1 139 ? 29.072 -5.442 14.110 1.00 0.00 139 LEU A N 9
ATOM 19413 C CA . LEU A 1 139 ? 29.357 -4.302 14.973 1.00 0.00 139 LEU A CA 9
ATOM 19414 C C . LEU A 1 139 ? 29.593 -4.744 16.411 1.00 0.00 139 LEU A C 9
ATOM 19415 O O . LEU A 1 139 ? 30.590 -4.373 17.030 1.00 0.00 139 LEU A O 9
ATOM 19431 N N . LYS A 1 140 ? 28.669 -5.540 16.939 1.00 0.00 140 LYS A N 9
ATOM 19432 C CA . LYS A 1 140 ? 28.795 -6.069 18.292 1.00 0.00 140 LYS A CA 9
ATOM 19433 C C . LYS A 1 140 ? 30.127 -6.782 18.482 1.00 0.00 140 LYS A C 9
ATOM 19434 O O . LYS A 1 140 ? 30.811 -6.582 19.486 1.00 0.00 140 LYS A O 9
ATOM 19453 N N . LYS A 1 141 ? 30.491 -7.615 17.513 1.00 0.00 141 LYS A N 9
ATOM 19454 C CA . LYS A 1 141 ? 31.707 -8.413 17.605 1.00 0.00 141 LYS A CA 9
ATOM 19455 C C . LYS A 1 141 ? 32.949 -7.533 17.555 1.00 0.00 141 LYS A C 9
ATOM 19456 O O . LYS A 1 141 ? 34.057 -7.990 17.835 1.00 0.00 141 LYS A O 9
ATOM 19475 N N . HIS A 1 142 ? 32.757 -6.268 17.198 1.00 0.00 142 HIS A N 9
ATOM 19476 C CA . HIS A 1 142 ? 33.858 -5.313 17.137 1.00 0.00 142 HIS A CA 9
ATOM 19477 C C . HIS A 1 142 ? 33.960 -4.508 18.427 1.00 0.00 142 HIS A C 9
ATOM 19478 O O . HIS A 1 142 ? 35.021 -4.444 19.047 1.00 0.00 142 HIS A O 9
ATOM 19492 N N . VAL A 1 143 ? 32.851 -3.895 18.825 1.00 0.00 143 VAL A N 9
ATOM 19493 C CA . VAL A 1 143 ? 32.849 -2.971 19.953 1.00 0.00 143 VAL A CA 9
ATOM 19494 C C . VAL A 1 143 ? 32.758 -3.718 21.277 1.00 0.00 143 VAL A C 9
ATOM 19495 O O . VAL A 1 143 ? 33.209 -3.225 22.311 1.00 0.00 143 VAL A O 9
ATOM 19508 N N . GLU A 1 144 ? 32.172 -4.910 21.239 1.00 0.00 144 GLU A N 9
ATOM 19509 C CA . GLU A 1 144 ? 32.069 -5.751 22.425 1.00 0.00 144 GLU A CA 9
ATOM 19510 C C . GLU A 1 144 ? 33.029 -6.931 22.349 1.00 0.00 144 GLU A C 9
ATOM 19511 O O . GLU A 1 144 ? 33.772 -7.203 23.292 1.00 0.00 144 GLU A O 9
ATOM 19523 N N . GLY A 1 145 ? 33.010 -7.631 21.219 1.00 0.00 145 GLY A N 9
ATOM 19524 C CA . GLY A 1 145 ? 33.874 -8.787 21.019 1.00 0.00 145 GLY A CA 9
ATOM 19525 C C . GLY A 1 145 ? 33.060 -10.068 20.891 1.00 0.00 145 GLY A C 9
ATOM 19526 O O . GLY A 1 145 ? 32.534 -10.343 19.848 1.00 0.00 145 GLY A O 9
ATOM 19531 N N . MET A 1 1 ? 2.452 4.722 -5.523 1.00 0.00 1 MET A N 10
ATOM 19532 C CA . MET A 1 1 ? 3.215 3.788 -4.703 1.00 0.00 1 MET A CA 10
ATOM 19533 C C . MET A 1 1 ? 3.049 4.094 -3.220 1.00 0.00 1 MET A C 10
ATOM 19534 O O . MET A 1 1 ? 2.630 5.190 -2.846 1.00 0.00 1 MET A O 10
ATOM 19550 N N . GLY A 1 2 ? 3.380 3.120 -2.379 1.00 0.00 2 GLY A N 10
ATOM 19551 C CA . GLY A 1 2 ? 3.256 3.280 -0.935 1.00 0.00 2 GLY A CA 10
ATOM 19552 C C . GLY A 1 2 ? 4.596 3.638 -0.304 1.00 0.00 2 GLY A C 10
ATOM 19553 O O . GLY A 1 2 ? 5.389 4.378 -0.885 1.00 0.00 2 GLY A O 10
ATOM 19557 N N . GLN A 1 3 ? 4.843 3.107 0.889 1.00 0.00 3 GLN A N 10
ATOM 19558 C CA . GLN A 1 3 ? 6.093 3.358 1.595 1.00 0.00 3 GLN A CA 10
ATOM 19559 C C . GLN A 1 3 ? 6.419 2.225 2.559 1.00 0.00 3 GLN A C 10
ATOM 19560 O O . GLN A 1 3 ? 5.545 1.735 3.274 1.00 0.00 3 GLN A O 10
ATOM 19574 N N . VAL A 1 4 ? 7.681 1.811 2.574 1.00 0.00 4 VAL A N 10
ATOM 19575 C CA . VAL A 1 4 ? 8.113 0.696 3.407 1.00 0.00 4 VAL A CA 10
ATOM 19576 C C . VAL A 1 4 ? 9.378 1.043 4.181 1.00 0.00 4 VAL A C 10
ATOM 19577 O O . VAL A 1 4 ? 10.053 2.027 3.877 1.00 0.00 4 VAL A O 10
ATOM 19590 N N . SER A 1 5 ? 9.695 0.230 5.183 1.00 0.00 5 SER A N 10
ATOM 19591 C CA . SER A 1 5 ? 10.882 0.449 6.001 1.00 0.00 5 SER A CA 10
ATOM 19592 C C . SER A 1 5 ? 11.442 -0.868 6.523 1.00 0.00 5 SER A C 10
ATOM 19593 O O . SER A 1 5 ? 10.738 -1.877 6.572 1.00 0.00 5 SER A O 10
ATOM 19601 N N . ALA A 1 6 ? 12.712 -0.853 6.913 1.00 0.00 6 ALA A N 10
ATOM 19602 C CA . ALA A 1 6 ? 13.348 -2.026 7.498 1.00 0.00 6 ALA A CA 10
ATOM 19603 C C . ALA A 1 6 ? 13.963 -1.701 8.853 1.00 0.00 6 ALA A C 10
ATOM 19604 O O . ALA A 1 6 ? 14.792 -0.798 8.969 1.00 0.00 6 ALA A O 10
ATOM 19611 N N . VAL A 1 7 ? 13.553 -2.442 9.877 1.00 0.00 7 VAL A N 10
ATOM 19612 C CA . VAL A 1 7 ? 13.919 -2.120 11.251 1.00 0.00 7 VAL A CA 10
ATOM 19613 C C . VAL A 1 7 ? 14.611 -3.297 11.927 1.00 0.00 7 VAL A C 10
ATOM 19614 O O . VAL A 1 7 ? 14.185 -4.444 11.787 1.00 0.00 7 VAL A O 10
ATOM 19627 N N . SER A 1 8 ? 15.680 -3.007 12.661 1.00 0.00 8 SER A N 10
ATOM 19628 C CA . SER A 1 8 ? 16.378 -4.026 13.434 1.00 0.00 8 SER A CA 10
ATOM 19629 C C . SER A 1 8 ? 16.967 -3.441 14.711 1.00 0.00 8 SER A C 10
ATOM 19630 O O . SER A 1 8 ? 17.506 -2.334 14.708 1.00 0.00 8 SER A O 10
ATOM 19638 N N . THR A 1 9 ? 16.862 -4.191 15.803 1.00 0.00 9 THR A N 10
ATOM 19639 C CA . THR A 1 9 ? 17.341 -3.728 17.100 1.00 0.00 9 THR A CA 10
ATOM 19640 C C . THR A 1 9 ? 18.175 -4.798 17.793 1.00 0.00 9 THR A C 10
ATOM 19641 O O . THR A 1 9 ? 17.786 -5.964 17.845 1.00 0.00 9 THR A O 10
ATOM 19652 N N . VAL A 1 10 ? 19.324 -4.393 18.324 1.00 0.00 10 VAL A N 10
ATOM 19653 C CA . VAL A 1 10 ? 20.172 -5.296 19.094 1.00 0.00 10 VAL A CA 10
ATOM 19654 C C . VAL A 1 10 ? 20.619 -4.651 20.399 1.00 0.00 10 VAL A C 10
ATOM 19655 O O . VAL A 1 10 ? 20.602 -3.428 20.537 1.00 0.00 10 VAL A O 10
ATOM 19668 N N . LEU A 1 11 ? 21.021 -5.481 21.356 1.00 0.00 11 LEU A N 10
ATOM 19669 C CA . LEU A 1 11 ? 21.686 -4.998 22.560 1.00 0.00 11 LEU A CA 10
ATOM 19670 C C . LEU A 1 11 ? 23.176 -5.310 22.529 1.00 0.00 11 LEU A C 10
ATOM 19671 O O . LEU A 1 11 ? 23.580 -6.427 22.204 1.00 0.00 11 LEU A O 10
ATOM 19687 N N . ILE A 1 12 ? 23.991 -4.317 22.868 1.00 0.00 12 ILE A N 10
ATOM 19688 C CA . ILE A 1 12 ? 25.440 -4.447 22.772 1.00 0.00 12 ILE A CA 10
ATOM 19689 C C . ILE A 1 12 ? 26.109 -4.159 24.109 1.00 0.00 12 ILE A C 10
ATOM 19690 O O . ILE A 1 12 ? 25.781 -3.180 24.781 1.00 0.00 12 ILE A O 10
ATOM 19706 N N . ASN A 1 13 ? 27.050 -5.016 24.492 1.00 0.00 13 ASN A N 10
ATOM 19707 C CA . ASN A 1 13 ? 27.800 -4.829 25.728 1.00 0.00 13 ASN A CA 10
ATOM 19708 C C . ASN A 1 13 ? 28.904 -3.794 25.551 1.00 0.00 13 ASN A C 10
ATOM 19709 O O . ASN A 1 13 ? 30.089 -4.120 25.610 1.00 0.00 13 ASN A O 10
ATOM 19720 N N . ALA A 1 14 ? 28.507 -2.544 25.335 1.00 0.00 14 ALA A N 10
ATOM 19721 C CA . ALA A 1 14 ? 29.462 -1.465 25.110 1.00 0.00 14 ALA A CA 10
ATOM 19722 C C . ALA A 1 14 ? 28.815 -0.103 25.327 1.00 0.00 14 ALA A C 10
ATOM 19723 O O . ALA A 1 14 ? 27.614 0.065 25.114 1.00 0.00 14 ALA A O 10
ATOM 19730 N N . GLU A 1 15 ? 29.618 0.867 25.751 1.00 0.00 15 GLU A N 10
ATOM 19731 C CA . GLU A 1 15 ? 29.125 2.217 25.997 1.00 0.00 15 GLU A CA 10
ATOM 19732 C C . GLU A 1 15 ? 28.481 2.804 24.747 1.00 0.00 15 GLU A C 10
ATOM 19733 O O . GLU A 1 15 ? 29.035 2.716 23.652 1.00 0.00 15 GLU A O 10
ATOM 19745 N N . PRO A 1 16 ? 27.308 3.403 24.919 1.00 0.00 16 PRO A N 10
ATOM 19746 C CA . PRO A 1 16 ? 26.586 4.007 23.805 1.00 0.00 16 PRO A CA 10
ATOM 19747 C C . PRO A 1 16 ? 27.480 4.958 23.020 1.00 0.00 16 PRO A C 10
ATOM 19748 O O . PRO A 1 16 ? 27.448 4.982 21.789 1.00 0.00 16 PRO A O 10
ATOM 19759 N N . ALA A 1 17 ? 28.277 5.741 23.739 1.00 0.00 17 ALA A N 10
ATOM 19760 C CA . ALA A 1 17 ? 29.182 6.696 23.110 1.00 0.00 17 ALA A CA 10
ATOM 19761 C C . ALA A 1 17 ? 30.249 5.985 22.287 1.00 0.00 17 ALA A C 10
ATOM 19762 O O . ALA A 1 17 ? 30.609 6.434 21.199 1.00 0.00 17 ALA A O 10
ATOM 19769 N N . ALA A 1 18 ? 30.751 4.873 22.813 1.00 0.00 18 ALA A N 10
ATOM 19770 C CA . ALA A 1 18 ? 31.744 4.072 22.108 1.00 0.00 18 ALA A CA 10
ATOM 19771 C C . ALA A 1 18 ? 31.172 3.493 20.820 1.00 0.00 18 ALA A C 10
ATOM 19772 O O . ALA A 1 18 ? 31.838 3.478 19.785 1.00 0.00 18 ALA A O 10
ATOM 19779 N N . VAL A 1 19 ? 29.933 3.018 20.891 1.00 0.00 19 VAL A N 10
ATOM 19780 C CA . VAL A 1 19 ? 29.243 2.500 19.716 1.00 0.00 19 VAL A CA 10
ATOM 19781 C C . VAL A 1 19 ? 28.941 3.612 18.719 1.00 0.00 19 VAL A C 10
ATOM 19782 O O . VAL A 1 19 ? 29.089 3.433 17.511 1.00 0.00 19 VAL A O 10
ATOM 19795 N N . LEU A 1 20 ? 28.518 4.762 19.234 1.00 0.00 20 LEU A N 10
ATOM 19796 C CA . LEU A 1 20 ? 28.278 5.933 18.399 1.00 0.00 20 LEU A CA 10
ATOM 19797 C C . LEU A 1 20 ? 29.517 6.296 17.591 1.00 0.00 20 LEU A C 10
ATOM 19798 O O . LEU A 1 20 ? 29.435 6.541 16.387 1.00 0.00 20 LEU A O 10
ATOM 19814 N N . ALA A 1 21 ? 30.665 6.330 18.259 1.00 0.00 21 ALA A N 10
ATOM 19815 C CA . ALA A 1 21 ? 31.933 6.596 17.591 1.00 0.00 21 ALA A CA 10
ATOM 19816 C C . ALA A 1 21 ? 32.226 5.546 16.527 1.00 0.00 21 ALA A C 10
ATOM 19817 O O . ALA A 1 21 ? 32.675 5.871 15.428 1.00 0.00 21 ALA A O 10
ATOM 19824 N N . ALA A 1 22 ? 31.969 4.286 16.860 1.00 0.00 22 ALA A N 10
ATOM 19825 C CA . ALA A 1 22 ? 32.163 3.190 15.918 1.00 0.00 22 ALA A CA 10
ATOM 19826 C C . ALA A 1 22 ? 31.290 3.365 14.682 1.00 0.00 22 ALA A C 10
ATOM 19827 O O . ALA A 1 22 ? 31.711 3.062 13.566 1.00 0.00 22 ALA A O 10
ATOM 19834 N N . ILE A 1 23 ? 30.073 3.856 14.888 1.00 0.00 23 ILE A N 10
ATOM 19835 C CA . ILE A 1 23 ? 29.169 4.152 13.783 1.00 0.00 23 ILE A CA 10
ATOM 19836 C C . ILE A 1 23 ? 29.704 5.289 12.923 1.00 0.00 23 ILE A C 10
ATOM 19837 O O . ILE A 1 23 ? 29.666 5.222 11.694 1.00 0.00 23 ILE A O 10
ATOM 19853 N N . SER A 1 24 ? 30.203 6.334 13.575 1.00 0.00 24 SER A N 10
ATOM 19854 C CA . SER A 1 24 ? 30.709 7.507 12.872 1.00 0.00 24 SER A CA 10
ATOM 19855 C C . SER A 1 24 ? 32.029 7.205 12.176 1.00 0.00 24 SER A C 10
ATOM 19856 O O . SER A 1 24 ? 32.465 7.951 11.299 1.00 0.00 24 SER A O 10
ATOM 19864 N N . ASP A 1 25 ? 32.664 6.107 12.572 1.00 0.00 25 ASP A N 10
ATOM 19865 C CA . ASP A 1 25 ? 33.899 5.665 11.937 1.00 0.00 25 ASP A CA 10
ATOM 19866 C C . ASP A 1 25 ? 33.612 4.819 10.703 1.00 0.00 25 ASP A C 10
ATOM 19867 O O . ASP A 1 25 ? 33.148 3.684 10.811 1.00 0.00 25 ASP A O 10
ATOM 19876 N N . TYR A 1 26 ? 33.891 5.378 9.530 1.00 0.00 26 TYR A N 10
ATOM 19877 C CA . TYR A 1 26 ? 33.629 4.690 8.272 1.00 0.00 26 TYR A CA 10
ATOM 19878 C C . TYR A 1 26 ? 34.923 4.215 7.624 1.00 0.00 26 TYR A C 10
ATOM 19879 O O . TYR A 1 26 ? 34.957 3.914 6.430 1.00 0.00 26 TYR A O 10
ATOM 19897 N N . GLN A 1 27 ? 35.987 4.149 8.417 1.00 0.00 27 GLN A N 10
ATOM 19898 C CA . GLN A 1 27 ? 37.326 3.926 7.886 1.00 0.00 27 GLN A CA 10
ATOM 19899 C C . GLN A 1 27 ? 37.934 2.645 8.443 1.00 0.00 27 GLN A C 10
ATOM 19900 O O . GLN A 1 27 ? 38.540 1.864 7.710 1.00 0.00 27 GLN A O 10
ATOM 19914 N N . THR A 1 28 ? 37.768 2.436 9.745 1.00 0.00 28 THR A N 10
ATOM 19915 C CA . THR A 1 28 ? 38.395 1.309 10.425 1.00 0.00 28 THR A CA 10
ATOM 19916 C C . THR A 1 28 ? 37.351 0.373 11.019 1.00 0.00 28 THR A C 10
ATOM 19917 O O . THR A 1 28 ? 37.652 -0.769 11.367 1.00 0.00 28 THR A O 10
ATOM 19928 N N . VAL A 1 29 ? 36.121 0.863 11.133 1.00 0.00 29 VAL A N 10
ATOM 19929 C CA . VAL A 1 29 ? 35.030 0.073 11.692 1.00 0.00 29 VAL A CA 10
ATOM 19930 C C . VAL A 1 29 ? 34.093 -0.423 10.599 1.00 0.00 29 VAL A C 10
ATOM 19931 O O . VAL A 1 29 ? 33.899 -1.627 10.433 1.00 0.00 29 VAL A O 10
ATOM 19944 N N . ARG A 1 30 ? 33.513 0.513 9.855 1.00 0.00 30 ARG A N 10
ATOM 19945 C CA . ARG A 1 30 ? 32.439 0.193 8.922 1.00 0.00 30 ARG A CA 10
ATOM 19946 C C . ARG A 1 30 ? 32.879 -0.866 7.919 1.00 0.00 30 ARG A C 10
ATOM 19947 O O . ARG A 1 30 ? 32.151 -1.822 7.650 1.00 0.00 30 ARG A O 10
ATOM 19968 N N . PRO A 1 31 ? 34.075 -0.690 7.366 1.00 0.00 31 PRO A N 10
ATOM 19969 C CA . PRO A 1 31 ? 34.578 -1.581 6.328 1.00 0.00 31 PRO A CA 10
ATOM 19970 C C . PRO A 1 31 ? 35.181 -2.843 6.930 1.00 0.00 31 PRO A C 10
ATOM 19971 O O . PRO A 1 31 ? 35.732 -3.682 6.216 1.00 0.00 31 PRO A O 10
ATOM 19982 N N . LYS A 1 32 ? 35.075 -2.973 8.248 1.00 0.00 32 LYS A N 10
ATOM 19983 C CA . LYS A 1 32 ? 35.524 -4.177 8.938 1.00 0.00 32 LYS A CA 10
ATOM 19984 C C . LYS A 1 32 ? 34.349 -4.943 9.532 1.00 0.00 32 LYS A C 10
ATOM 19985 O O . LYS A 1 32 ? 34.524 -6.012 10.117 1.00 0.00 32 LYS A O 10
ATOM 20004 N N . ILE A 1 33 ? 33.151 -4.390 9.378 1.00 0.00 33 ILE A N 10
ATOM 20005 C CA . ILE A 1 33 ? 31.937 -5.049 9.846 1.00 0.00 33 ILE A CA 10
ATOM 20006 C C . ILE A 1 33 ? 30.999 -5.362 8.688 1.00 0.00 33 ILE A C 10
ATOM 20007 O O . ILE A 1 33 ? 29.813 -5.623 8.891 1.00 0.00 33 ILE A O 10
ATOM 20023 N N . LEU A 1 34 ? 31.536 -5.334 7.473 1.00 0.00 34 LEU A N 10
ATOM 20024 C CA . LEU A 1 34 ? 30.743 -5.596 6.279 1.00 0.00 34 LEU A CA 10
ATOM 20025 C C . LEU A 1 34 ? 30.388 -7.073 6.165 1.00 0.00 34 LEU A C 10
ATOM 20026 O O . LEU A 1 34 ? 31.169 -7.941 6.554 1.00 0.00 34 LEU A O 10
ATOM 20042 N N . SER A 1 35 ? 29.204 -7.352 5.631 1.00 0.00 35 SER A N 10
ATOM 20043 C CA . SER A 1 35 ? 28.737 -8.725 5.477 1.00 0.00 35 SER A CA 10
ATOM 20044 C C . SER A 1 35 ? 28.769 -9.157 4.016 1.00 0.00 35 SER A C 10
ATOM 20045 O O . SER A 1 35 ? 29.262 -8.430 3.154 1.00 0.00 35 SER A O 10
ATOM 20053 N N . SER A 1 36 ? 28.240 -10.345 3.745 1.00 0.00 36 SER A N 10
ATOM 20054 C CA . SER A 1 36 ? 28.260 -10.903 2.398 1.00 0.00 36 SER A CA 10
ATOM 20055 C C . SER A 1 36 ? 27.287 -10.170 1.484 1.00 0.00 36 SER A C 10
ATOM 20056 O O . SER A 1 36 ? 27.279 -10.382 0.271 1.00 0.00 36 SER A O 10
ATOM 20064 N N . HIS A 1 37 ? 26.465 -9.308 2.073 1.00 0.00 37 HIS A N 10
ATOM 20065 C CA . HIS A 1 37 ? 25.510 -8.515 1.308 1.00 0.00 37 HIS A CA 10
ATOM 20066 C C . HIS A 1 37 ? 26.100 -7.166 0.918 1.00 0.00 37 HIS A C 10
ATOM 20067 O O . HIS A 1 37 ? 25.420 -6.327 0.327 1.00 0.00 37 HIS A O 10
ATOM 20081 N N . TYR A 1 38 ? 27.370 -6.962 1.254 1.00 0.00 38 TYR A N 10
ATOM 20082 C CA . TYR A 1 38 ? 28.069 -5.734 0.895 1.00 0.00 38 TYR A CA 10
ATOM 20083 C C . TYR A 1 38 ? 29.131 -5.995 -0.166 1.00 0.00 38 TYR A C 10
ATOM 20084 O O . TYR A 1 38 ? 29.811 -7.020 -0.138 1.00 0.00 38 TYR A O 10
ATOM 20102 N N . SER A 1 39 ? 29.268 -5.060 -1.100 1.00 0.00 39 SER A N 10
ATOM 20103 C CA . SER A 1 39 ? 30.321 -5.131 -2.106 1.00 0.00 39 SER A CA 10
ATOM 20104 C C . SER A 1 39 ? 30.641 -3.752 -2.667 1.00 0.00 39 SER A C 10
ATOM 20105 O O . SER A 1 39 ? 29.744 -2.940 -2.893 1.00 0.00 39 SER A O 10
ATOM 20113 N N . GLY A 1 40 ? 31.925 -3.493 -2.891 1.00 0.00 40 GLY A N 10
ATOM 20114 C CA . GLY A 1 40 ? 32.354 -2.271 -3.561 1.00 0.00 40 GLY A CA 10
ATOM 20115 C C . GLY A 1 40 ? 32.244 -1.067 -2.634 1.00 0.00 40 GLY A C 10
ATOM 20116 O O . GLY A 1 40 ? 31.958 0.045 -3.078 1.00 0.00 40 GLY A O 10
ATOM 20120 N N . TYR A 1 41 ? 32.473 -1.295 -1.346 1.00 0.00 41 TYR A N 10
ATOM 20121 C CA . TYR A 1 41 ? 32.461 -0.218 -0.363 1.00 0.00 41 TYR A CA 10
ATOM 20122 C C . TYR A 1 41 ? 33.589 0.774 -0.618 1.00 0.00 41 TYR A C 10
ATOM 20123 O O . TYR A 1 41 ? 34.755 0.391 -0.713 1.00 0.00 41 TYR A O 10
ATOM 20141 N N . GLN A 1 42 ? 33.234 2.050 -0.729 1.00 0.00 42 GLN A N 10
ATOM 20142 C CA . GLN A 1 42 ? 34.219 3.101 -0.954 1.00 0.00 42 GLN A CA 10
ATOM 20143 C C . GLN A 1 42 ? 33.813 4.394 -0.258 1.00 0.00 42 GLN A C 10
ATOM 20144 O O . GLN A 1 42 ? 32.731 4.928 -0.500 1.00 0.00 42 GLN A O 10
ATOM 20158 N N . VAL A 1 43 ? 34.688 4.893 0.608 1.00 0.00 43 VAL A N 10
ATOM 20159 C CA . VAL A 1 43 ? 34.517 6.217 1.194 1.00 0.00 43 VAL A CA 10
ATOM 20160 C C . VAL A 1 43 ? 34.907 7.310 0.207 1.00 0.00 43 VAL A C 10
ATOM 20161 O O . VAL A 1 43 ? 36.006 7.296 -0.348 1.00 0.00 43 VAL A O 10
ATOM 20174 N N . LEU A 1 44 ? 34.000 8.257 -0.009 1.00 0.00 44 LEU A N 10
ATOM 20175 C CA . LEU A 1 44 ? 34.203 9.300 -1.007 1.00 0.00 44 LEU A CA 10
ATOM 20176 C C . LEU A 1 44 ? 34.677 10.595 -0.360 1.00 0.00 44 LEU A C 10
ATOM 20177 O O . LEU A 1 44 ? 35.458 11.345 -0.947 1.00 0.00 44 LEU A O 10
ATOM 20193 N N . GLU A 1 45 ? 34.201 10.854 0.853 1.00 0.00 45 GLU A N 10
ATOM 20194 C CA . GLU A 1 45 ? 34.588 12.051 1.590 1.00 0.00 45 GLU A CA 10
ATOM 20195 C C . GLU A 1 45 ? 34.609 11.792 3.090 1.00 0.00 45 GLU A C 10
ATOM 20196 O O . GLU A 1 45 ? 33.690 11.184 3.638 1.00 0.00 45 GLU A O 10
ATOM 20208 N N . GLY A 1 46 ? 35.663 12.258 3.752 1.00 0.00 46 GLY A N 10
ATOM 20209 C CA . GLY A 1 46 ? 35.745 12.195 5.206 1.00 0.00 46 GLY A CA 10
ATOM 20210 C C . GLY A 1 46 ? 35.913 10.759 5.686 1.00 0.00 46 GLY A C 10
ATOM 20211 O O . GLY A 1 46 ? 36.888 10.090 5.343 1.00 0.00 46 GLY A O 10
ATOM 20215 N N . GLY A 1 47 ? 34.958 10.291 6.482 1.00 0.00 47 GLY A N 10
ATOM 20216 C CA . GLY A 1 47 ? 35.016 8.945 7.040 1.00 0.00 47 GLY A CA 10
ATOM 20217 C C . GLY A 1 47 ? 34.967 8.977 8.562 1.00 0.00 47 GLY A C 10
ATOM 20218 O O . GLY A 1 47 ? 35.063 7.939 9.217 1.00 0.00 47 GLY A O 10
ATOM 20222 N N . GLN A 1 48 ? 34.818 10.174 9.119 1.00 0.00 48 GLN A N 10
ATOM 20223 C CA . GLN A 1 48 ? 34.808 10.349 10.566 1.00 0.00 48 GLN A CA 10
ATOM 20224 C C . GLN A 1 48 ? 33.782 11.393 10.988 1.00 0.00 48 GLN A C 10
ATOM 20225 O O . GLN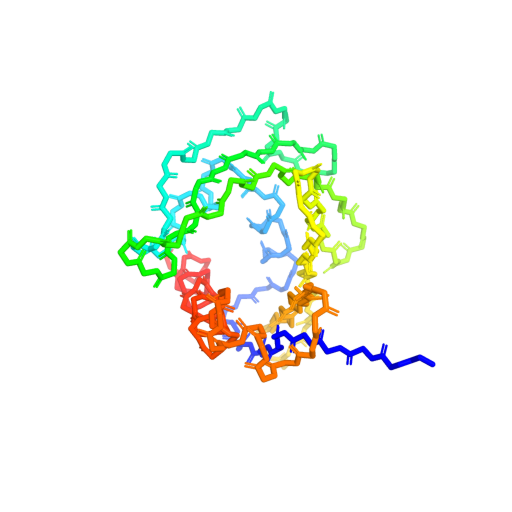 A 1 48 ? 34.131 12.537 11.282 1.00 0.00 48 GLN A O 10
ATOM 20239 N N . GLY A 1 49 ? 32.516 10.993 11.016 1.00 0.00 49 GLY A N 10
ATOM 20240 C CA . GLY A 1 49 ? 31.458 11.836 11.559 1.00 0.00 49 GLY A CA 10
ATOM 20241 C C . GLY A 1 49 ? 30.706 12.560 10.450 1.00 0.00 49 GLY A C 10
ATOM 20242 O O . GLY A 1 49 ? 30.742 12.147 9.291 1.00 0.00 49 GLY A O 10
ATOM 20246 N N . ALA A 1 50 ? 30.025 13.642 10.812 1.00 0.00 50 ALA A N 10
ATOM 20247 C CA . ALA A 1 50 ? 29.141 14.337 9.883 1.00 0.00 50 ALA A CA 10
ATOM 20248 C C . ALA A 1 50 ? 29.925 14.948 8.730 1.00 0.00 50 ALA A C 10
ATOM 20249 O O . ALA A 1 50 ? 31.042 15.433 8.913 1.00 0.00 50 ALA A O 10
ATOM 20256 N N . GLY A 1 51 ? 29.334 14.924 7.540 1.00 0.00 51 GLY A N 10
ATOM 20257 C CA . GLY A 1 51 ? 30.004 15.411 6.341 1.00 0.00 51 GLY A CA 10
ATOM 20258 C C . GLY A 1 51 ? 30.614 14.264 5.546 1.00 0.00 51 GLY A C 10
ATOM 20259 O O . GLY A 1 51 ? 31.007 14.435 4.392 1.00 0.00 51 GLY A O 10
ATOM 20263 N N . THR A 1 52 ? 30.690 13.093 6.170 1.00 0.00 52 THR A N 10
ATOM 20264 C CA . THR A 1 52 ? 31.215 11.905 5.508 1.00 0.00 52 THR A CA 10
ATOM 20265 C C . THR A 1 52 ? 30.304 11.459 4.371 1.00 0.00 52 THR A C 10
ATOM 20266 O O . THR A 1 52 ? 29.081 11.448 4.512 1.00 0.00 52 THR A O 10
ATOM 20277 N N . VAL A 1 53 ? 30.907 11.093 3.246 1.00 0.00 53 VAL A N 10
ATOM 20278 C CA . VAL A 1 53 ? 30.168 10.497 2.139 1.00 0.00 53 VAL A CA 10
ATOM 20279 C C . VAL A 1 53 ? 30.761 9.152 1.741 1.00 0.00 53 VAL A C 10
ATOM 20280 O O . VAL A 1 53 ? 31.966 9.036 1.519 1.00 0.00 53 VAL A O 10
ATOM 20293 N N . ALA A 1 54 ? 29.907 8.138 1.652 1.00 0.00 54 ALA A N 10
ATOM 20294 C CA . ALA A 1 54 ? 30.346 6.797 1.285 1.00 0.00 54 ALA A CA 10
ATOM 20295 C C . ALA A 1 54 ? 29.361 6.136 0.329 1.00 0.00 54 ALA A C 10
ATOM 20296 O O . ALA A 1 54 ? 28.204 6.546 0.235 1.00 0.00 54 ALA A O 10
ATOM 20303 N N . THR A 1 55 ? 29.826 5.112 -0.378 1.00 0.00 55 THR A N 10
ATOM 20304 C CA . THR A 1 55 ? 28.982 4.384 -1.318 1.00 0.00 55 THR A CA 10
ATOM 20305 C C . THR A 1 55 ? 29.309 2.896 -1.313 1.00 0.00 55 THR A C 10
ATOM 20306 O O . THR A 1 55 ? 30.457 2.504 -1.100 1.00 0.00 55 THR A O 10
ATOM 20317 N N . TRP A 1 56 ? 28.295 2.072 -1.550 1.00 0.00 56 TRP A N 10
ATOM 20318 C CA . TRP A 1 56 ? 28.483 0.628 -1.631 1.00 0.00 56 TRP A CA 10
ATOM 20319 C C . TRP A 1 56 ? 27.307 -0.043 -2.329 1.00 0.00 56 TRP A C 10
ATOM 20320 O O . TRP A 1 56 ? 26.279 0.587 -2.578 1.00 0.00 56 TRP A O 10
ATOM 20341 N N . LYS A 1 57 ? 27.464 -1.324 -2.642 1.00 0.00 57 LYS A N 10
ATOM 20342 C CA . LYS A 1 57 ? 26.379 -2.112 -3.213 1.00 0.00 57 LYS A CA 10
ATOM 20343 C C . LYS A 1 57 ? 25.779 -3.056 -2.179 1.00 0.00 57 LYS A C 10
ATOM 20344 O O . LYS A 1 57 ? 26.503 -3.716 -1.434 1.00 0.00 57 LYS A O 10
ATOM 20363 N N . LEU A 1 58 ? 24.452 -3.116 -2.139 1.00 0.00 58 LEU A N 10
ATOM 20364 C CA . LEU A 1 58 ? 23.754 -4.084 -1.302 1.00 0.00 58 LEU A CA 10
ATOM 20365 C C . LEU A 1 58 ? 23.168 -5.214 -2.139 1.00 0.00 58 LEU A C 10
ATOM 20366 O O . LEU A 1 58 ? 22.591 -4.979 -3.200 1.00 0.00 58 LEU A O 10
ATOM 20382 N N . GLN A 1 59 ? 23.321 -6.442 -1.654 1.00 0.00 59 GLN A N 10
ATOM 20383 C CA . GLN A 1 59 ? 22.773 -7.608 -2.336 1.00 0.00 59 GLN A CA 10
ATOM 20384 C C . GLN A 1 59 ? 21.276 -7.738 -2.091 1.00 0.00 59 GLN A C 10
ATOM 20385 O O . GLN A 1 59 ? 20.836 -7.909 -0.954 1.00 0.00 59 GLN A O 10
ATOM 20399 N N . ALA A 1 60 ? 20.496 -7.654 -3.163 1.00 0.00 60 ALA A N 10
ATOM 20400 C CA . ALA A 1 60 ? 19.051 -7.829 -3.075 1.00 0.00 60 ALA A CA 10
ATOM 20401 C C . ALA A 1 60 ? 18.654 -9.276 -3.339 1.00 0.00 60 ALA A C 10
ATOM 20402 O O . ALA A 1 60 ? 17.884 -9.866 -2.581 1.00 0.00 60 ALA A O 10
ATOM 20409 N N . THR A 1 61 ? 19.184 -9.842 -4.417 1.00 0.00 61 THR A N 10
ATOM 20410 C CA . THR A 1 61 ? 18.972 -11.251 -4.725 1.00 0.00 61 THR A CA 10
ATOM 20411 C C . THR A 1 61 ? 20.292 -11.962 -4.995 1.00 0.00 61 THR A C 10
ATOM 20412 O O . THR A 1 61 ? 21.364 -11.370 -4.864 1.00 0.00 61 THR A O 10
ATOM 20423 N N . LYS A 1 62 ? 20.208 -13.233 -5.372 1.00 0.00 62 LYS A N 10
ATOM 20424 C CA . LYS A 1 62 ? 21.397 -14.047 -5.591 1.00 0.00 62 LYS A CA 10
ATOM 20425 C C . LYS A 1 62 ? 22.295 -13.435 -6.658 1.00 0.00 62 LYS A C 10
ATOM 20426 O O . LYS A 1 62 ? 23.509 -13.640 -6.654 1.00 0.00 62 LYS A O 10
ATOM 20445 N N . SER A 1 63 ? 21.692 -12.681 -7.571 1.00 0.00 63 SER A N 10
ATOM 20446 C CA . SER A 1 63 ? 22.427 -12.084 -8.679 1.00 0.00 63 SER A CA 10
ATOM 20447 C C . SER A 1 63 ? 21.918 -10.681 -8.986 1.00 0.00 63 SER A C 10
ATOM 20448 O O . SER A 1 63 ? 21.862 -10.270 -10.145 1.00 0.00 63 SER A O 10
ATOM 20456 N N . ARG A 1 64 ? 21.547 -9.950 -7.940 1.00 0.00 64 ARG A N 10
ATOM 20457 C CA . ARG A 1 64 ? 21.100 -8.570 -8.090 1.00 0.00 64 ARG A CA 10
ATOM 20458 C C . ARG A 1 64 ? 21.560 -7.712 -6.918 1.00 0.00 64 ARG A C 10
ATOM 20459 O O . ARG A 1 64 ? 21.307 -8.040 -5.759 1.00 0.00 64 ARG A O 10
ATOM 20480 N N . VAL A 1 65 ? 22.237 -6.612 -7.227 1.00 0.00 65 VAL A N 10
ATOM 20481 C CA . VAL A 1 65 ? 22.678 -5.671 -6.205 1.00 0.00 65 VAL A CA 10
ATOM 20482 C C . VAL A 1 65 ? 22.153 -4.268 -6.484 1.00 0.00 65 VAL A C 10
ATOM 20483 O O . VAL A 1 65 ? 21.727 -3.965 -7.598 1.00 0.00 65 VAL A O 10
ATOM 20496 N N . ARG A 1 66 ? 22.187 -3.415 -5.466 1.00 0.00 66 ARG A N 10
ATOM 20497 C CA . ARG A 1 66 ? 21.691 -2.050 -5.593 1.00 0.00 66 ARG A CA 10
ATOM 20498 C C . ARG A 1 66 ? 22.700 -1.045 -5.051 1.00 0.00 66 ARG A C 10
ATOM 20499 O O . ARG A 1 66 ? 23.176 -1.176 -3.923 1.00 0.00 66 ARG A O 10
ATOM 20520 N N . ASP A 1 67 ? 23.021 -0.042 -5.861 1.00 0.00 67 ASP A N 10
ATOM 20521 C CA . ASP A 1 67 ? 23.918 1.026 -5.438 1.00 0.00 67 ASP A CA 10
ATOM 20522 C C . ASP A 1 67 ? 23.304 1.848 -4.311 1.00 0.00 67 ASP A C 10
ATOM 20523 O O . ASP A 1 67 ? 22.138 2.236 -4.378 1.00 0.00 67 ASP A O 10
ATOM 20532 N N . VAL A 1 68 ? 24.096 2.109 -3.277 1.00 0.00 68 VAL A N 10
ATOM 20533 C CA . VAL A 1 68 ? 23.643 2.914 -2.149 1.00 0.00 68 VAL A CA 10
ATOM 20534 C C . VAL A 1 68 ? 24.615 4.050 -1.856 1.00 0.00 68 VAL A C 10
ATOM 20535 O O . VAL A 1 68 ? 25.817 3.827 -1.707 1.00 0.00 68 VAL A O 10
ATOM 20548 N N . LYS A 1 69 ? 24.089 5.267 -1.775 1.00 0.00 69 LYS A N 10
ATOM 20549 C CA . LYS A 1 69 ? 24.872 6.412 -1.327 1.00 0.00 69 LYS A CA 10
ATOM 20550 C C . LYS A 1 69 ? 24.553 6.766 0.120 1.00 0.00 69 LYS A C 10
ATOM 20551 O O . LYS A 1 69 ? 23.397 6.720 0.540 1.00 0.00 69 LYS A O 10
ATOM 20570 N N . ALA A 1 70 ? 25.585 7.119 0.879 1.00 0.00 70 ALA A N 10
ATOM 20571 C CA . ALA A 1 70 ? 25.419 7.465 2.285 1.00 0.00 70 ALA A CA 10
ATOM 20572 C C . ALA A 1 70 ? 25.972 8.853 2.580 1.00 0.00 70 ALA A C 10
ATOM 20573 O O . ALA A 1 70 ? 27.181 9.032 2.728 1.00 0.00 70 ALA A O 10
ATOM 20580 N N . THR A 1 71 ? 25.080 9.835 2.664 1.00 0.00 71 THR A N 10
ATOM 20581 C CA . THR A 1 71 ? 25.437 11.153 3.175 1.00 0.00 71 THR A CA 10
ATOM 20582 C C . THR A 1 71 ? 25.233 11.232 4.683 1.00 0.00 71 THR A C 10
ATOM 20583 O O . THR A 1 71 ? 24.107 11.139 5.172 1.00 0.00 71 THR A O 10
ATOM 20594 N N . VAL A 1 72 ? 26.328 11.405 5.415 1.00 0.00 72 VAL A N 10
ATOM 20595 C CA . VAL A 1 72 ? 26.314 11.245 6.864 1.00 0.00 72 VAL A CA 10
ATOM 20596 C C . VAL A 1 72 ? 25.957 12.552 7.560 1.00 0.00 72 VAL A C 10
ATOM 20597 O O . VAL A 1 72 ? 26.642 13.561 7.394 1.00 0.00 72 VAL A O 10
ATOM 20610 N N . ASP A 1 73 ? 24.881 12.527 8.339 1.00 0.00 73 ASP A N 10
ATOM 20611 C CA . ASP A 1 73 ? 24.497 13.675 9.152 1.00 0.00 73 ASP A CA 10
ATOM 20612 C C . ASP A 1 73 ? 24.297 13.276 10.608 1.00 0.00 73 ASP A C 10
ATOM 20613 O O . ASP A 1 73 ? 23.235 12.783 10.987 1.00 0.00 73 ASP A O 10
ATOM 20622 N N . VAL A 1 74 ? 25.325 13.491 11.422 1.00 0.00 74 VAL A N 10
ATOM 20623 C CA . VAL A 1 74 ? 25.288 13.095 12.825 1.00 0.00 74 VAL A CA 10
ATOM 20624 C C . VAL A 1 74 ? 24.470 14.078 13.653 1.00 0.00 74 VAL A C 10
ATOM 20625 O O . VAL A 1 74 ? 24.683 15.289 13.586 1.00 0.00 74 VAL A O 10
ATOM 20638 N N . ALA A 1 75 ? 23.535 13.550 14.435 1.00 0.00 75 ALA A N 10
ATOM 20639 C CA . ALA A 1 75 ? 22.663 14.382 15.256 1.00 0.00 75 ALA A CA 10
ATOM 20640 C C . ALA A 1 75 ? 22.509 13.802 16.657 1.00 0.00 75 ALA A C 10
ATOM 20641 O O . ALA A 1 75 ? 21.545 13.091 16.942 1.00 0.00 75 ALA A O 10
ATOM 20648 N N . GLY A 1 76 ? 23.463 14.110 17.528 1.00 0.00 76 GLY A N 10
ATOM 20649 C CA . GLY A 1 76 ? 23.421 13.643 18.908 1.00 0.00 76 GLY A CA 10
ATOM 2065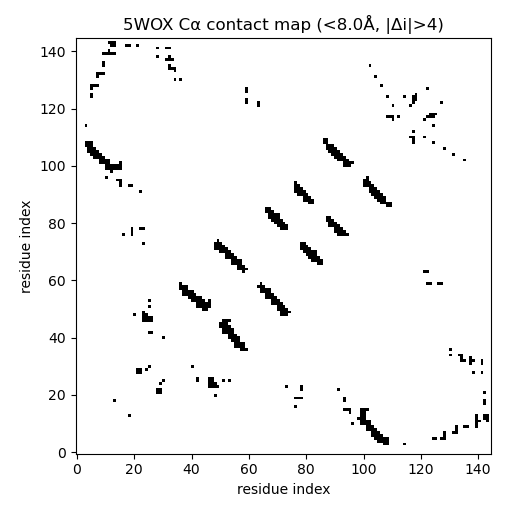0 C C . GLY A 1 76 ? 23.899 12.201 19.016 1.00 0.00 76 GLY A C 10
ATOM 20651 O O . GLY A 1 76 ? 25.094 11.923 18.910 1.00 0.00 76 GLY A O 10
ATOM 20655 N N . HIS A 1 77 ? 22.960 11.285 19.227 1.00 0.00 77 HIS A N 10
ATOM 20656 C CA . HIS A 1 77 ? 23.277 9.864 19.295 1.00 0.00 77 HIS A CA 10
ATOM 20657 C C . HIS A 1 77 ? 22.694 9.112 18.105 1.00 0.00 77 HIS A C 10
ATOM 20658 O O . HIS A 1 77 ? 22.710 7.882 18.068 1.00 0.00 77 HIS A O 10
ATOM 20672 N N . THR A 1 78 ? 22.180 9.859 17.134 1.00 0.00 78 THR A N 10
ATOM 20673 C CA . THR A 1 78 ? 21.675 9.270 15.900 1.00 0.00 78 THR A CA 10
ATOM 20674 C C . THR A 1 78 ? 22.495 9.721 14.699 1.00 0.00 78 THR A C 10
ATOM 20675 O O . THR A 1 78 ? 22.667 10.918 14.467 1.00 0.00 78 THR A O 10
ATOM 20686 N N . VAL A 1 79 ? 23.000 8.757 13.937 1.00 0.00 79 VAL A N 10
ATOM 20687 C CA . VAL A 1 79 ? 23.724 9.052 12.706 1.00 0.00 79 VAL A CA 10
ATOM 20688 C C . VAL A 1 79 ? 22.873 8.746 11.480 1.00 0.00 79 VAL A C 10
ATOM 20689 O O . VAL A 1 79 ? 22.496 7.599 11.245 1.00 0.00 79 VAL A O 10
ATOM 20702 N N . ILE A 1 80 ? 22.574 9.780 10.701 1.00 0.00 80 ILE A N 10
ATOM 20703 C CA . ILE A 1 80 ? 21.710 9.637 9.536 1.00 0.00 80 ILE A CA 10
ATOM 20704 C C . ILE A 1 80 ? 22.526 9.440 8.265 1.00 0.00 80 ILE A C 10
ATOM 20705 O O . ILE A 1 80 ? 23.434 10.218 7.972 1.00 0.00 80 ILE A O 10
ATOM 20721 N N . GLU A 1 81 ? 22.198 8.395 7.513 1.00 0.00 81 GLU A N 10
ATOM 20722 C CA . GLU A 1 81 ? 22.881 8.110 6.257 1.00 0.00 81 GLU A CA 10
ATOM 20723 C C . GLU A 1 81 ? 21.902 8.078 5.091 1.00 0.00 81 GLU A C 10
ATOM 20724 O O . GLU A 1 81 ? 21.254 7.062 4.839 1.00 0.00 81 GLU A O 10
ATOM 20736 N N . LYS A 1 82 ? 21.797 9.197 4.383 1.00 0.00 82 LYS A N 10
ATOM 20737 C CA . LYS A 1 82 ? 20.775 9.361 3.356 1.00 0.00 82 LYS A CA 10
ATOM 20738 C C . LYS A 1 82 ? 21.365 9.203 1.961 1.00 0.00 82 LYS A C 10
ATOM 20739 O O . LYS A 1 82 ? 22.432 9.740 1.663 1.00 0.00 82 LYS A O 10
ATOM 20758 N N . ASP A 1 83 ? 20.665 8.463 1.108 1.00 0.00 83 ASP A N 10
ATOM 20759 C CA . ASP A 1 83 ? 21.006 8.395 -0.307 1.00 0.00 83 ASP A CA 10
ATOM 20760 C C . ASP A 1 83 ? 20.332 9.513 -1.091 1.00 0.00 83 ASP A C 10
ATOM 20761 O O . ASP A 1 83 ? 19.113 9.516 -1.263 1.00 0.00 83 ASP A O 10
ATOM 20770 N N . ALA A 1 84 ? 21.132 10.462 -1.565 1.00 0.00 84 ALA A N 10
ATOM 20771 C CA . ALA A 1 84 ? 20.603 11.674 -2.179 1.00 0.00 84 ALA A CA 10
ATOM 20772 C C . ALA A 1 84 ? 19.818 11.353 -3.444 1.00 0.00 84 ALA A C 10
ATOM 20773 O O . ALA A 1 84 ? 18.925 12.103 -3.840 1.00 0.00 84 ALA A O 10
ATOM 20780 N N . ASN A 1 85 ? 20.155 10.233 -4.076 1.00 0.00 85 ASN A N 10
ATOM 20781 C CA . ASN A 1 85 ? 19.573 9.875 -5.364 1.00 0.00 85 ASN A CA 10
ATOM 20782 C C . ASN A 1 85 ? 18.449 8.860 -5.198 1.00 0.00 85 ASN A C 10
ATOM 20783 O O . ASN A 1 85 ? 17.946 8.311 -6.178 1.00 0.00 85 ASN A O 10
ATOM 20794 N N . SER A 1 86 ? 18.060 8.615 -3.951 1.00 0.00 86 SER A N 10
ATOM 20795 C CA . SER A 1 86 ? 17.008 7.650 -3.653 1.00 0.00 86 SER A CA 10
ATOM 20796 C C . SER A 1 86 ? 16.124 8.135 -2.512 1.00 0.00 86 SER A C 10
ATOM 20797 O O . SER A 1 86 ? 16.138 9.314 -2.160 1.00 0.00 86 SER A O 10
ATOM 20805 N N . SER A 1 87 ? 15.354 7.218 -1.936 1.00 0.00 87 SER A N 10
ATOM 20806 C CA . SER A 1 87 ? 14.470 7.547 -0.824 1.00 0.00 87 SER A CA 10
ATOM 20807 C C . SER A 1 87 ? 14.878 6.805 0.442 1.00 0.00 87 SER A C 10
ATOM 20808 O O . SER A 1 87 ? 14.100 6.701 1.390 1.00 0.00 87 SER A O 10
ATOM 20816 N N . LEU A 1 88 ? 16.103 6.289 0.451 1.00 0.00 88 LEU A N 10
ATOM 20817 C CA . LEU A 1 88 ? 16.578 5.463 1.555 1.00 0.00 88 LEU A CA 10
ATOM 20818 C C . LEU A 1 88 ? 17.324 6.299 2.587 1.00 0.00 88 LEU A C 10
ATOM 20819 O O . LEU A 1 88 ? 18.445 6.747 2.345 1.00 0.00 88 LEU A O 10
ATOM 20835 N N . VAL A 1 89 ? 16.695 6.507 3.739 1.00 0.00 89 VAL A N 10
ATOM 20836 C CA . VAL A 1 89 ? 17.344 7.185 4.855 1.00 0.00 89 VAL A CA 10
ATOM 20837 C C . VAL A 1 89 ? 17.609 6.223 6.006 1.00 0.00 89 VAL A C 10
ATOM 20838 O O . VAL A 1 89 ? 16.686 5.816 6.711 1.00 0.00 89 VAL A O 10
ATOM 20851 N N . SER A 1 90 ? 18.874 5.863 6.190 1.00 0.00 90 SER A N 10
ATOM 20852 C CA . SER A 1 90 ? 19.258 4.917 7.231 1.00 0.00 90 SER A CA 10
ATOM 20853 C C . SER A 1 90 ? 19.486 5.624 8.561 1.00 0.00 90 SER A C 10
ATOM 20854 O O . SER A 1 90 ? 20.318 6.525 8.661 1.00 0.00 90 SER A O 10
ATOM 20862 N N . ASN A 1 91 ? 18.741 5.210 9.581 1.00 0.00 91 ASN A N 10
ATOM 20863 C CA . ASN A 1 91 ? 18.897 5.767 10.919 1.00 0.00 91 ASN A CA 10
ATOM 20864 C C . ASN A 1 91 ? 19.793 4.887 11.781 1.00 0.00 91 ASN A C 10
ATOM 20865 O O . ASN A 1 91 ? 19.714 3.660 11.725 1.00 0.00 91 ASN A O 10
ATOM 20876 N N . TRP A 1 92 ? 20.645 5.522 12.579 1.00 0.00 92 TRP A N 10
ATOM 20877 C CA . TRP A 1 92 ? 21.577 4.797 13.436 1.00 0.00 92 TRP A CA 10
ATOM 20878 C C . TRP A 1 92 ? 21.536 5.326 14.864 1.00 0.00 92 TRP A C 10
ATOM 20879 O O . TRP A 1 92 ? 22.437 6.046 15.295 1.00 0.00 92 TRP A O 10
ATOM 20900 N N . THR A 1 93 ? 20.486 4.965 15.594 1.00 0.00 93 THR A N 10
ATOM 20901 C CA . THR A 1 93 ? 20.277 5.480 16.942 1.00 0.00 93 THR A CA 10
ATOM 20902 C C . THR A 1 93 ? 20.850 4.532 17.988 1.00 0.00 93 THR A C 10
ATOM 20903 O O . THR A 1 93 ? 20.515 3.348 18.017 1.00 0.00 93 THR A O 10
ATOM 20914 N N . VAL A 1 94 ? 21.716 5.061 18.846 1.00 0.00 94 VAL A N 10
ATOM 20915 C CA . VAL A 1 94 ? 22.248 4.295 19.967 1.00 0.00 94 VAL A CA 10
ATOM 20916 C C . VAL A 1 94 ? 21.924 4.966 21.296 1.00 0.00 94 VAL A C 10
ATOM 20917 O O . VAL A 1 94 ? 22.022 6.186 21.426 1.00 0.00 94 VAL A O 10
ATOM 20930 N N . ALA A 1 95 ? 21.538 4.161 22.280 1.00 0.00 95 ALA A N 10
ATOM 20931 C CA . ALA A 1 95 ? 21.124 4.682 23.577 1.00 0.00 95 ALA A CA 10
ATOM 20932 C C . ALA A 1 95 ? 21.464 3.707 24.697 1.00 0.00 95 ALA A C 10
ATOM 20933 O O . ALA A 1 95 ? 21.584 2.503 24.469 1.00 0.00 95 ALA A O 10
ATOM 20940 N N . PRO A 1 96 ? 21.619 4.233 25.907 1.00 0.00 96 PRO A N 10
ATOM 20941 C CA . PRO A 1 96 ? 21.905 3.405 27.072 1.00 0.00 96 PRO A CA 10
ATOM 20942 C C . PRO A 1 96 ? 20.853 2.318 27.247 1.00 0.00 96 PRO A C 10
ATOM 20943 O O . PRO A 1 96 ? 19.661 2.556 27.049 1.00 0.00 96 PRO A O 10
ATOM 20954 N N . ALA A 1 97 ? 21.299 1.123 27.620 1.00 0.00 97 ALA A N 10
ATOM 20955 C CA . ALA A 1 97 ? 20.392 0.012 27.877 1.00 0.00 97 ALA A CA 10
ATOM 20956 C C . ALA A 1 97 ? 20.867 -0.826 29.058 1.00 0.00 97 ALA A C 10
ATOM 20957 O O . ALA A 1 97 ? 21.485 -1.875 28.878 1.00 0.00 97 ALA A O 10
ATOM 20964 N N . GLY A 1 98 ? 20.575 -0.355 30.266 1.00 0.00 98 GLY A N 10
ATOM 20965 C CA . GLY A 1 98 ? 20.970 -1.062 31.478 1.00 0.00 98 GLY A CA 10
ATOM 20966 C C . GLY A 1 98 ? 22.474 -0.978 31.700 1.00 0.00 98 GLY A C 10
ATOM 20967 O O . GLY A 1 98 ? 23.009 0.090 31.998 1.00 0.00 98 GLY A O 10
ATOM 20971 N N . THR A 1 99 ? 23.153 -2.111 31.554 1.00 0.00 99 THR A N 10
ATOM 20972 C CA . THR A 1 99 ? 24.601 -2.164 31.719 1.00 0.00 99 THR A CA 10
ATOM 20973 C C . THR A 1 99 ? 25.314 -2.021 30.381 1.00 0.00 99 THR A C 10
ATOM 20974 O O . THR A 1 99 ? 26.534 -1.869 30.329 1.00 0.00 99 THR A O 10
ATOM 20985 N N . GLY A 1 100 ? 24.545 -2.071 29.298 1.00 0.00 100 GLY A N 10
ATOM 20986 C CA . GLY A 1 100 ? 25.104 -1.973 27.955 1.00 0.00 100 GLY A CA 10
ATOM 20987 C C . GLY A 1 100 ? 24.433 -0.863 27.158 1.00 0.00 100 GLY A C 10
ATOM 20988 O O . GLY A 1 100 ? 24.148 0.210 27.689 1.00 0.00 100 GLY A O 10
ATOM 20992 N N . SER A 1 101 ? 24.182 -1.127 25.880 1.00 0.00 101 SER A N 10
ATOM 20993 C CA . SER A 1 101 ? 23.580 -0.136 24.997 1.00 0.00 101 SER A CA 10
ATOM 20994 C C . SER A 1 101 ? 22.669 -0.796 23.969 1.00 0.00 101 SER A C 10
ATOM 20995 O O . SER A 1 101 ? 22.767 -1.997 23.719 1.00 0.00 101 SER A O 10
ATOM 21003 N N . SER A 1 102 ? 21.783 -0.003 23.375 1.00 0.00 102 SER A N 10
ATOM 21004 C CA . SER A 1 102 ? 20.858 -0.507 22.368 1.00 0.00 102 SER A CA 10
ATOM 21005 C C . SER A 1 102 ? 20.981 0.275 21.067 1.00 0.00 102 SER A C 10
ATOM 21006 O O . SER A 1 102 ? 21.055 1.503 21.074 1.00 0.00 102 SER A O 10
ATOM 21014 N N . VAL A 1 103 ? 21.002 -0.445 19.950 1.00 0.00 103 VAL A N 10
ATOM 21015 C CA . VAL A 1 103 ? 21.130 0.180 18.638 1.00 0.00 103 VAL A CA 10
ATOM 21016 C C . VAL A 1 103 ? 19.905 -0.093 17.776 1.00 0.00 103 VAL A C 10
ATOM 21017 O O . VAL A 1 103 ? 19.504 -1.243 17.596 1.00 0.00 103 VAL A O 10
ATOM 21030 N N . ASN A 1 104 ? 19.313 0.971 17.245 1.00 0.00 104 ASN A N 10
ATOM 21031 C CA . ASN A 1 104 ? 18.126 0.849 16.407 1.00 0.00 104 ASN A CA 10
ATOM 21032 C C . ASN A 1 104 ? 18.409 1.301 14.980 1.00 0.00 104 ASN A C 10
ATOM 21033 O O . ASN A 1 104 ? 18.721 2.467 14.739 1.00 0.00 104 ASN A O 10
ATOM 21044 N N . LEU A 1 105 ? 18.299 0.372 14.038 1.00 0.00 105 LEU A N 10
ATOM 21045 C CA . LEU A 1 105 ? 18.448 0.693 12.623 1.00 0.00 105 LEU A CA 10
ATOM 21046 C C . LEU A 1 105 ? 17.092 0.810 11.939 1.00 0.00 105 LEU A C 10
ATOM 21047 O O . LEU A 1 105 ? 16.180 0.028 12.209 1.00 0.00 105 LEU A O 10
ATOM 21063 N N . LYS A 1 106 ? 16.965 1.790 11.051 1.00 0.00 106 LYS A N 10
ATOM 21064 C CA . LYS A 1 106 ? 15.739 1.977 10.285 1.00 0.00 106 LYS A CA 10
ATOM 21065 C C . LYS A 1 106 ? 16.027 2.603 8.927 1.00 0.00 106 LYS A C 10
ATOM 21066 O O . LYS A 1 106 ? 16.526 3.725 8.843 1.00 0.00 106 LYS A O 10
ATOM 21085 N N . THR A 1 107 ? 15.711 1.870 7.864 1.00 0.00 107 THR A N 10
ATOM 21086 C CA . THR A 1 107 ? 15.813 2.401 6.510 1.00 0.00 107 THR A CA 10
ATOM 21087 C C . THR A 1 107 ? 14.436 2.616 5.897 1.00 0.00 107 THR A C 10
ATOM 21088 O O . THR A 1 107 ? 13.444 2.052 6.361 1.00 0.00 107 THR A O 10
ATOM 21099 N N . THR A 1 108 ? 14.380 3.435 4.853 1.00 0.00 108 THR A N 10
ATOM 21100 C CA . THR A 1 108 ? 13.112 3.794 4.228 1.00 0.00 108 THR A CA 10
ATOM 21101 C C . THR A 1 108 ? 13.143 3.529 2.728 1.00 0.00 108 THR A C 10
ATOM 21102 O O . THR A 1 108 ? 14.212 3.363 2.139 1.00 0.00 108 THR A O 10
ATOM 21113 N N . TRP A 1 109 ? 11.965 3.490 2.115 1.00 0.00 109 TRP A N 10
ATOM 21114 C CA . TRP A 1 109 ? 11.860 3.390 0.664 1.00 0.00 109 TRP A CA 10
ATOM 21115 C C . TRP A 1 109 ? 10.457 3.745 0.188 1.00 0.00 109 TRP A C 10
ATOM 21116 O O . TRP A 1 109 ? 9.465 3.331 0.787 1.00 0.00 109 TRP A O 10
ATOM 21137 N N . THR A 1 110 ? 10.381 4.514 -0.893 1.00 0.00 110 THR A N 10
ATOM 21138 C CA . THR A 1 110 ? 9.101 4.856 -1.502 1.00 0.00 110 THR A CA 10
ATOM 21139 C C . THR A 1 110 ? 9.247 5.080 -3.001 1.00 0.00 110 THR A C 10
ATOM 21140 O O . THR A 1 110 ? 10.305 4.825 -3.577 1.00 0.00 110 THR A O 10
ATOM 21151 N N . GLY A 1 111 ? 8.179 5.560 -3.629 1.00 0.00 111 GLY A N 10
ATOM 21152 C CA . GLY A 1 111 ? 8.155 5.734 -5.077 1.00 0.00 111 GLY A CA 10
ATOM 21153 C C . GLY A 1 111 ? 8.812 7.047 -5.484 1.00 0.00 111 GLY A C 10
ATOM 21154 O O . GLY A 1 111 ? 8.147 7.959 -5.975 1.00 0.00 111 GLY A O 10
ATOM 21158 N N . ALA A 1 112 ? 10.122 7.136 -5.278 1.00 0.00 112 ALA A N 10
ATOM 21159 C CA . ALA A 1 112 ? 10.870 8.341 -5.615 1.00 0.00 112 ALA A CA 10
ATOM 21160 C C . ALA A 1 112 ? 11.163 8.408 -7.108 1.00 0.00 112 ALA A C 10
ATOM 21161 O O . ALA A 1 112 ? 11.444 9.478 -7.647 1.00 0.00 112 ALA A O 10
ATOM 21168 N N . GLY A 1 113 ? 11.094 7.259 -7.772 1.00 0.00 113 GLY A N 10
ATOM 21169 C CA . GLY A 1 113 ? 11.337 7.188 -9.208 1.00 0.00 113 GLY A CA 10
ATOM 21170 C C . GLY A 1 113 ? 10.042 7.348 -9.994 1.00 0.00 113 GLY A C 10
ATOM 21171 O O . GLY A 1 113 ? 8.967 7.502 -9.413 1.00 0.00 113 GLY A O 10
ATOM 21175 N N . GLY A 1 114 ? 10.150 7.311 -11.317 1.00 0.00 114 GLY A N 10
ATOM 21176 C CA . GLY A 1 114 ? 8.984 7.418 -12.185 1.00 0.00 114 GLY A CA 10
ATOM 21177 C C . GLY A 1 114 ? 8.542 6.049 -12.686 1.00 0.00 114 GLY A C 10
ATOM 21178 O O . GLY A 1 114 ? 7.646 5.944 -13.523 1.00 0.00 114 GLY A O 10
ATOM 21182 N N . VAL A 1 115 ? 9.175 5.003 -12.168 1.00 0.00 115 VAL A N 10
ATOM 21183 C CA . VAL A 1 115 ? 8.846 3.637 -12.560 1.00 0.00 115 VAL A CA 10
ATOM 21184 C C . VAL A 1 115 ? 8.344 2.829 -11.370 1.00 0.00 115 VAL A C 10
ATOM 21185 O O . VAL A 1 115 ? 8.969 2.814 -10.309 1.00 0.00 115 VAL A O 10
ATOM 21198 N N . LYS A 1 116 ? 7.213 2.157 -11.554 1.00 0.00 116 LYS A N 10
ATOM 21199 C CA . LYS A 1 116 ? 6.549 1.462 -10.457 1.00 0.00 116 LYS A CA 10
ATOM 21200 C C . LYS A 1 116 ? 7.457 0.404 -9.845 1.00 0.00 116 LYS A C 10
ATOM 21201 O O . LYS A 1 116 ? 7.424 0.167 -8.637 1.00 0.00 116 LYS A O 10
ATOM 21220 N N . GLY A 1 117 ? 8.269 -0.230 -10.684 1.00 0.00 117 GLY A N 10
ATOM 21221 C CA . GLY A 1 117 ? 9.167 -1.286 -10.232 1.00 0.00 117 GLY A CA 10
ATOM 21222 C C . GLY A 1 117 ? 10.195 -0.749 -9.245 1.00 0.00 117 GLY A C 10
ATOM 21223 O O . GLY A 1 117 ? 10.750 -1.499 -8.442 1.00 0.00 117 GLY A O 10
ATOM 21227 N N . PHE A 1 118 ? 10.446 0.554 -9.309 1.00 0.00 118 PHE A N 10
ATOM 21228 C CA . PHE A 1 118 ? 11.350 1.208 -8.371 1.00 0.00 118 PHE A CA 10
ATOM 21229 C C . PHE A 1 118 ? 10.946 0.926 -6.930 1.00 0.00 118 PHE A C 10
ATOM 21230 O O . PHE A 1 118 ? 11.799 0.748 -6.060 1.00 0.00 118 PHE A O 10
ATOM 21247 N N . PHE A 1 119 ? 9.641 0.885 -6.683 1.00 0.00 119 PHE A N 10
ATOM 21248 C CA . PHE A 1 119 ? 9.122 0.613 -5.348 1.00 0.00 119 PHE A CA 10
ATOM 21249 C C . PHE A 1 119 ? 8.838 -0.871 -5.159 1.00 0.00 119 PHE A C 10
ATOM 21250 O O . PHE A 1 119 ? 9.242 -1.468 -4.162 1.00 0.00 119 PHE A O 10
ATOM 21267 N N . GLU A 1 120 ? 8.141 -1.462 -6.123 1.00 0.00 120 GLU A N 10
ATOM 21268 C CA . GLU A 1 120 ? 7.565 -2.790 -5.949 1.00 0.00 120 GLU A CA 10
ATOM 21269 C C . GLU A 1 120 ? 8.612 -3.876 -6.161 1.00 0.00 120 GLU A C 10
ATOM 21270 O O . GLU A 1 120 ? 8.678 -4.844 -5.403 1.00 0.00 120 GLU A O 10
ATOM 21282 N N . LYS A 1 121 ? 9.428 -3.710 -7.196 1.00 0.00 121 LYS A N 10
ATOM 21283 C CA . LYS A 1 121 ? 10.291 -4.785 -7.671 1.00 0.00 121 LYS A CA 10
ATOM 21284 C C . LYS A 1 121 ? 11.758 -4.376 -7.623 1.00 0.00 121 LYS A C 10
ATOM 21285 O O . LYS A 1 121 ? 12.522 -4.659 -8.546 1.00 0.00 121 LYS A O 10
ATOM 21304 N N . THR A 1 122 ? 12.146 -3.707 -6.542 1.00 0.00 122 THR A N 10
ATOM 21305 C CA . THR A 1 122 ? 13.529 -3.285 -6.357 1.00 0.00 122 THR A CA 10
ATOM 21306 C C . THR A 1 122 ? 13.956 -3.418 -4.901 1.00 0.00 122 THR A C 10
ATOM 21307 O O . THR A 1 122 ? 15.030 -3.941 -4.604 1.00 0.00 122 THR A O 10
ATOM 21318 N N . PHE A 1 123 ? 13.108 -2.941 -3.996 1.00 0.00 123 PHE A N 10
ATOM 21319 C CA . PHE A 1 123 ? 13.455 -2.877 -2.581 1.00 0.00 123 PHE A CA 10
ATOM 21320 C C . PHE A 1 123 ? 12.806 -4.014 -1.803 1.00 0.00 123 PHE A C 10
ATOM 21321 O O . PHE A 1 123 ? 11.617 -4.289 -1.962 1.00 0.00 123 PHE A O 10
ATOM 21338 N N . ALA A 1 124 ? 13.594 -4.672 -0.959 1.00 0.00 124 ALA A N 10
ATOM 21339 C CA . ALA A 1 124 ? 13.080 -5.726 -0.093 1.00 0.00 124 ALA A CA 10
ATOM 21340 C C . ALA A 1 124 ? 13.287 -5.381 1.376 1.00 0.00 124 ALA A C 10
ATOM 21341 O O . ALA A 1 124 ? 14.383 -5.542 1.913 1.00 0.00 124 ALA A O 10
ATOM 21348 N N . PRO A 1 125 ? 12.227 -4.906 2.022 1.00 0.00 125 PRO A N 10
ATOM 21349 C CA . PRO A 1 125 ? 12.295 -4.523 3.427 1.00 0.00 125 PRO A CA 10
ATOM 21350 C C . PRO A 1 125 ? 12.874 -5.646 4.277 1.00 0.00 125 PRO A C 10
ATOM 21351 O O . PRO A 1 125 ? 13.730 -5.414 5.131 1.00 0.00 125 PRO A O 10
ATOM 21362 N N . LEU A 1 126 ? 12.403 -6.866 4.038 1.00 0.00 126 LEU A N 10
ATOM 21363 C CA . LEU A 1 126 ? 12.868 -8.027 4.788 1.00 0.00 126 LEU A CA 10
ATOM 21364 C C . LEU A 1 126 ? 14.321 -8.347 4.463 1.00 0.00 126 LEU A C 10
ATOM 21365 O O . LEU A 1 126 ? 15.074 -8.802 5.324 1.00 0.00 126 LEU A O 10
ATOM 21381 N N . GLY A 1 127 ? 14.710 -8.106 3.216 1.00 0.00 127 GLY A N 10
ATOM 21382 C CA . GLY A 1 127 ? 16.093 -8.295 2.794 1.00 0.00 127 GLY A CA 10
ATOM 21383 C C . GLY A 1 127 ? 17.022 -7.318 3.502 1.00 0.00 127 GLY A C 10
ATOM 21384 O O . GLY A 1 127 ? 18.145 -7.667 3.866 1.00 0.00 127 GLY A O 10
ATOM 21388 N N . LEU A 1 128 ? 16.548 -6.092 3.695 1.00 0.00 128 LEU A N 10
ATOM 21389 C CA . LEU A 1 128 ? 17.332 -5.064 4.370 1.00 0.00 128 LEU A CA 10
ATOM 21390 C C . LEU A 1 128 ? 17.438 -5.344 5.863 1.00 0.00 128 LEU A C 10
ATOM 21391 O O . LEU A 1 128 ? 18.450 -5.034 6.492 1.00 0.00 128 LEU A O 10
ATOM 21407 N N . ARG A 1 129 ? 16.387 -5.931 6.426 1.00 0.00 129 ARG A N 10
ATOM 21408 C CA . ARG A 1 129 ? 16.400 -6.349 7.823 1.00 0.00 129 ARG A CA 10
ATOM 21409 C C . ARG A 1 129 ? 17.443 -7.433 8.064 1.00 0.00 129 ARG A C 10
ATOM 21410 O O . ARG A 1 129 ? 18.127 -7.432 9.087 1.00 0.00 129 ARG A O 10
ATOM 21431 N N . ARG A 1 130 ? 17.560 -8.356 7.116 1.00 0.00 130 ARG A N 10
ATOM 21432 C CA . ARG A 1 130 ? 18.623 -9.353 7.144 1.00 0.00 130 ARG A CA 10
ATOM 21433 C C . ARG A 1 130 ? 19.996 -8.697 7.071 1.00 0.00 130 ARG A C 10
ATOM 21434 O O . ARG A 1 130 ? 20.907 -9.057 7.817 1.00 0.00 130 ARG A O 10
ATOM 21455 N N . ILE A 1 131 ? 20.138 -7.732 6.169 1.00 0.00 131 ILE A N 10
ATOM 21456 C CA . ILE A 1 131 ? 21.377 -6.973 6.048 1.00 0.00 131 ILE A CA 10
ATOM 21457 C C . ILE A 1 131 ? 21.714 -6.257 7.349 1.00 0.00 131 ILE A C 10
ATOM 21458 O O . ILE A 1 131 ? 22.859 -6.277 7.802 1.00 0.00 131 ILE A O 10
ATOM 21474 N N . GLN A 1 132 ? 20.711 -5.623 7.947 1.00 0.00 132 GLN A N 10
ATOM 21475 C CA . GLN A 1 132 ? 20.896 -4.913 9.207 1.00 0.00 132 GLN A CA 10
ATOM 21476 C C . GLN A 1 132 ? 21.375 -5.855 10.305 1.00 0.00 132 GLN A C 10
ATOM 21477 O O . GLN A 1 132 ? 22.292 -5.529 11.058 1.00 0.00 132 GLN A O 10
ATOM 21491 N N . ASP A 1 133 ? 20.749 -7.023 10.390 1.00 0.00 133 ASP A N 10
ATOM 21492 C CA . ASP A 1 133 ? 21.091 -8.003 11.414 1.00 0.00 133 ASP A CA 10
ATOM 21493 C C . ASP A 1 133 ? 22.560 -8.400 11.328 1.00 0.00 133 ASP A C 10
ATOM 21494 O O . ASP A 1 133 ? 23.249 -8.487 12.344 1.00 0.00 133 ASP A O 10
ATOM 21503 N N . GLU A 1 134 ? 23.032 -8.639 10.109 1.00 0.00 134 GLU A N 10
ATOM 21504 C CA . GLU A 1 134 ? 24.408 -9.069 9.892 1.00 0.00 134 GLU A CA 10
ATOM 21505 C C . GLU A 1 134 ? 25.395 -7.979 10.289 1.00 0.00 134 GLU A C 10
ATOM 21506 O O . GLU A 1 134 ? 26.429 -8.255 10.897 1.00 0.00 134 GLU A O 10
ATOM 21518 N N . VAL A 1 135 ? 25.070 -6.738 9.942 1.00 0.00 135 VAL A N 10
ATOM 21519 C CA . VAL A 1 135 ? 25.920 -5.601 10.277 1.00 0.00 135 VAL A CA 10
ATOM 21520 C C . VAL A 1 135 ? 25.966 -5.372 11.782 1.00 0.00 135 VAL A C 10
ATOM 21521 O O . VAL A 1 135 ? 27.034 -5.151 12.353 1.00 0.00 135 VAL A O 10
ATOM 21534 N N . LEU A 1 136 ? 24.802 -5.427 12.420 1.00 0.00 136 LEU A N 10
ATOM 21535 C CA . LEU A 1 136 ? 24.703 -5.195 13.856 1.00 0.00 136 LEU A CA 10
ATOM 21536 C C . LEU A 1 136 ? 25.409 -6.294 14.641 1.00 0.00 136 LEU A C 10
ATOM 21537 O O . LEU A 1 136 ? 25.978 -6.043 15.703 1.00 0.00 136 LEU A O 10
ATOM 21553 N N . GLU A 1 137 ? 25.368 -7.511 14.111 1.00 0.00 137 GLU A N 10
ATOM 21554 C CA . GLU A 1 137 ? 26.150 -8.612 14.661 1.00 0.00 137 GLU A CA 10
ATOM 21555 C C . GLU A 1 137 ? 27.641 -8.302 14.624 1.00 0.00 137 GLU A C 10
ATOM 21556 O O . GLU A 1 137 ? 28.333 -8.412 15.636 1.00 0.00 137 GLU A O 10
ATOM 21568 N N . ASN A 1 138 ? 28.130 -7.912 13.452 1.00 0.00 138 ASN A N 10
ATOM 21569 C CA . ASN A 1 138 ? 29.544 -7.607 13.275 1.00 0.00 138 ASN A CA 10
ATOM 21570 C C . ASN A 1 138 ? 29.958 -6.406 14.116 1.00 0.00 138 ASN A C 10
ATOM 21571 O O . ASN A 1 138 ? 31.025 -6.404 14.730 1.00 0.00 138 ASN A O 10
ATOM 21582 N N . LEU A 1 139 ? 29.107 -5.386 14.140 1.00 0.00 139 LEU A N 10
ATOM 21583 C CA . LEU A 1 139 ? 29.365 -4.192 14.937 1.00 0.00 139 LEU A CA 10
ATOM 21584 C C . LEU A 1 139 ? 29.389 -4.517 16.424 1.00 0.00 139 LEU A C 10
ATOM 21585 O O . LEU A 1 139 ? 30.314 -4.130 17.139 1.00 0.00 139 LEU A O 10
ATOM 21601 N N . LYS A 1 140 ? 28.368 -5.231 16.886 1.00 0.00 140 LYS A N 10
ATOM 21602 C CA . LYS A 1 140 ? 28.322 -5.699 18.266 1.00 0.00 140 LYS A CA 10
ATOM 21603 C C . LYS A 1 140 ? 29.609 -6.419 18.647 1.00 0.00 140 LYS A C 10
ATOM 21604 O O . LYS A 1 140 ? 30.258 -6.070 19.633 1.00 0.00 140 LYS A O 10
ATOM 21623 N N . LYS A 1 141 ? 29.974 -7.424 17.859 1.00 0.00 141 LYS A N 10
ATOM 21624 C CA . LYS A 1 141 ? 31.155 -8.231 18.144 1.00 0.00 141 LYS A CA 10
ATOM 21625 C C . LYS A 1 141 ? 32.429 -7.406 18.022 1.00 0.00 141 LYS A C 10
ATOM 21626 O O . LYS A 1 141 ? 33.411 -7.655 18.722 1.00 0.00 141 LYS A O 10
ATOM 21645 N N . HIS A 1 142 ? 32.408 -6.422 17.129 1.00 0.00 142 HIS A N 10
ATOM 21646 C CA . HIS A 1 142 ? 33.560 -5.555 16.917 1.00 0.00 142 HIS A CA 10
ATOM 21647 C C . HIS A 1 142 ? 33.884 -4.752 18.171 1.00 0.00 142 HIS A C 10
ATOM 21648 O O . HIS A 1 142 ? 35.024 -4.741 18.636 1.00 0.00 142 HIS A O 10
ATOM 21662 N N . VAL A 1 143 ? 32.874 -4.082 18.715 1.00 0.00 143 VAL A N 10
ATOM 21663 C CA . VAL A 1 143 ? 33.069 -3.195 19.856 1.00 0.00 143 VAL A CA 10
ATOM 21664 C C . VAL A 1 143 ? 33.081 -3.976 21.165 1.00 0.00 143 VAL A C 10
ATOM 21665 O O . VAL A 1 143 ? 33.636 -3.521 22.165 1.00 0.00 143 VAL A O 10
ATOM 21678 N N . GLU A 1 144 ? 32.465 -5.153 21.151 1.00 0.00 144 GLU A N 10
ATOM 21679 C CA . GLU A 1 144 ? 32.366 -5.979 22.348 1.00 0.00 144 GLU A CA 10
ATOM 21680 C C . GLU A 1 144 ? 33.657 -6.750 22.594 1.00 0.00 144 GLU A C 10
ATOM 21681 O O . GLU A 1 144 ? 34.188 -6.753 23.704 1.00 0.00 144 GLU A O 10
ATOM 21693 N N . GLY A 1 145 ? 34.158 -7.402 21.551 1.00 0.00 145 GLY A N 10
ATOM 21694 C CA . GLY A 1 145 ? 35.364 -8.214 21.662 1.00 0.00 145 GLY A CA 10
ATOM 21695 C C . GLY A 1 145 ? 36.576 -7.481 21.101 1.00 0.00 145 GLY A C 10
ATOM 21696 O O . GLY A 1 145 ? 37.133 -6.650 21.763 1.00 0.00 145 GLY A O 10
#

Sequence (145 aa):
MGQVSAVSTVLINAEPAAVLAAISDYQTVRPKILSSHYSGYQVLEGGQGAGTVATWKLQATKSRVRDVKATVDVAGHTVIEKDANSSLVSNWTVAPAGTGSSVNLKTTWTGAGGVKGFFEKTFAPLGLRRIQDEVLENLKKHVEGMGQVSAVSTVLINAEPAAVLAAISDYQTVRPKILSSHYSGYQVLEGGQGAGTVATWKLQATKSRVRDVKATVDVAGHTVIEKDANSSLVSNWTVAPAGTGSSVNLKTTWTGAGGVKGFFEKTFAPLGLRRIQDEVLENLKKHVEGMGQVSAVSTVLINAEPAAVLAAISDYQTVRPKILSSHYSGYQVLEGGQGAGTVATWKLQATKSRVRDVKATVDVAGHTVIEKDANSSLVSNWTVAPAGTGSSVNLKTTWTGAGGVKGFFEKTFAPLGLRRIQDEVLENLKKHVEGMGQVSAVSTVLINAEPAAVLAAISDYQTVRPKILSSHYSGYQVLEGGQGAGTVATWKLQATKSRVRDVKATVDVAGHTVIEKDANSSLVSNWTVAPAGTGSSVNLKTTWTGAGGVKGFFEKTFAPLGLRRIQDEVLENLKKHVEGMGQVSAVSTVLINAEPAAVLAAISDYQTVRPKILSSHYSGYQVLEGGQGAGTVATWKLQATKSRVRDVKATVDVAGHTVIEKDANSSLVSNWTVAPAGTGSSVNLKTTWTGAGGVKGFFEKTFAPLGLRRIQDEVLENLKKHVEGMGQVSAVSTVLINAEPAAVLAAISDYQTVRPKILSSHYSGYQVLEGGQGAGTVATWKLQATKSRVRDVKATVDVAGHTVIEKDANSSLVSNWTVAPAGTGSSVNLKTTWTGAGGVKGFFEKTFAPLGLRRIQDEVLENLKKHVEGMGQVSAVSTVLINAEPAAVLAAISDYQTVRPKILSSHYSGYQVLEGGQGAGTVATWKLQATKSRVRDVKATVDVAGHTVIEKDANSSLVSNWTVAPAGTGSSVNLKTTWTGAGGVKGFFEKTFAPLGLRRIQDEVLENLKKHVEGMGQVSAVSTVLINAEPAAVLAAISDYQTVRPKILSSHYSGYQVLEGGQGAGTVATWKLQATKSRVRDVKATVDVAGHTVIEKDANSSLVSNWTVAPAGTGSSVNLKTTWTGAGGVKGFFEKTFAPLGLRRIQDEVLENLKKHVEGMGQVSAVSTVLINAEPAAVLAAISDYQTVRPKILSSHYSGYQVLEGGQGAGTVATWKLQATKSRVRDVKATVDVAGHTVIEKDANSSLVSNWTVAPAGTGSSVNLKTTWTGAGGVKGFFEKTFAPLGLRRIQDEVLENLKKHVEGMGQVSAVSTVLINAEPAAVLAAISDYQTVRPKILSSHYSGYQVLEGGQGAGTVATWKLQATKSRVRDVKATVDVAGHTVIEKDANSSLVSNWTVAPAGTGSSVNLKTTWTGAGGVKGFFEKTFAPLGLRRIQDEVLENLKKHVEG

Nearest PDB structures (foldseek):
  5wox-assembly1_A  TM=9.689E-01  e=6.754E-26  Mycolicibacterium smegmatis MC2 155
  6v8j-assembly4_D  TM=6.683E-01  e=6.512E-07  Arachis hypogaea
  6v8s-assembly11_K  TM=6.650E-01  e=5.174E-07  Arachis hypogaea
  1ifv-assembly1_B  TM=6.915E-01  e=1.635E-06  Lupinus luteus
  1txc-assembly1_B  TM=6.373E-01  e=8.666E-06  Pachyrhizus erosus

Foldseek 3Di:
DDKDKAKDKDWFQADLVLLLQLVQAQDPRVVQLADPQWDDKDWDDDRGAAQTKIWIWGHDDPPDIDIAIFHWDDDDSWIWTDGPVFQWIWIWHWADDVNTIMTMIMIMHDPPDPDPCSGVVPDDNVSVNVRVVSSVVSSRVVRRD